Protein AF-0000000081061881 (afdb_homodimer)

Foldseek 3Di:
DFFVVVLVVLLVLLLVLLLVLCLQPLQQFQAADDPPDAQQTHHHQGNNDDDPVCCLVSVLVSVLLSVLLSQLLSLLSLQQTLWWDSVLSSLCSNVLSVLQRRLNNLCPYPRHVLVVLQAFFQQDLQRRLQLSLLLNQLSLVVQAAFPCCDVPHLDADDDPDLPVLVVVLVVVLVVLLVRLLCSLVDCPDCSVVLSVQLNLLLVLLLVLLQVLQQVVCCVVPVDRDSLLNSLSSLQSNSQCRRQSSFADSVLSNVSSNVSSNQQNVVQSVVSVVRRRGNNSSNRSSNVSSLNSLQSQQAAGAQDDRPRSRVRAHHPPRPRPCSSNVSSNVSNVVSSVSSNVVSNVSQVCCCPPPHNRTHDPLCSQLHVCCVPVLEAEPPPCNVVSCVVPNQDDPRDGSVPRDYPPDPVVVVVLVVQLVVVVVPDDDDSVNSSCVSVVVPVPDDDPPPVVVPPPPPPPPPPDDPPPPPPPDDPDDDDDPPDD/DFFVVVLVVLLVLLLVLLLVLCLQPLQQFQAADDPPDAQQTHHHQGNNDDDPVCCVVSVLVSVLLSVLLSQLLSLLSQQQTLWFDSVLSSLCSNPLSVLQRRLNNLCPYPRHVLVVLQAFFQQDLQRRLQLSLLLNQLSLVVQAAAVCCDVPHLDADDDPDLPVLVVVLVVVLVVLLVRLLCSLVDCPDCSVVLSVQLNLLLVLLLVLLQVQQQVVCCVPPVDRDSLLNSLSSLQSNSQCSRCSSFADSVLSSVSSNVSSNQQNVVQSVVSVVRRRGNNSSNRSSNVSSLNSLQSQQAAGAQDDRPRSRVHAHHPPVPRPCSSNVSSNVSNVVSSVSSNVVSNVSQVCCCPPPHNRTHDPLCSQLHVCCVPVLEAEPPPCNVVSCVVPNQDDPRDGSPPRDYPPDDVVVVVLVVQLVVVVVPDDDDSVRSSCVVVPPPPPDDPPPPPPPPPPPPPPPDDDDDDDDDDDDDDDDDDDDDDD

Solvent-accessible surface area (backbone atoms only — not comparable to full-atom values): 48171 Å² total; per-residue (Å²): 92,41,40,62,62,46,56,52,50,50,51,50,46,21,48,54,38,22,40,48,38,24,44,45,43,23,49,7,28,18,64,15,71,48,94,72,36,41,48,68,35,25,31,31,60,54,54,62,77,71,54,84,92,49,31,67,65,53,48,51,52,48,56,54,50,41,54,43,44,23,47,25,54,43,42,28,52,49,10,38,60,72,41,51,21,65,70,38,44,55,55,44,35,45,56,48,39,60,59,34,20,32,51,38,7,20,52,71,16,90,55,6,53,44,29,72,72,42,45,67,54,59,50,27,10,49,56,25,31,20,28,12,8,31,27,14,45,45,50,13,54,73,59,44,53,59,72,52,59,62,74,86,42,68,70,84,75,59,54,59,50,63,52,57,51,52,51,51,43,52,52,48,52,55,50,46,47,52,50,47,27,50,49,55,72,52,61,61,85,69,28,37,34,36,24,22,36,13,44,42,20,44,51,33,5,27,26,21,0,32,51,33,12,46,51,52,26,31,71,74,65,75,27,52,43,64,68,34,35,51,40,1,23,49,2,1,43,31,18,34,31,20,40,25,62,56,52,49,44,66,54,21,24,52,47,3,26,53,15,2,45,45,19,54,56,37,39,60,53,38,33,75,68,62,38,42,40,86,68,31,31,36,23,22,24,20,52,13,8,49,49,13,34,47,46,41,14,33,62,26,56,50,45,83,87,83,42,73,35,71,66,44,20,3,42,78,60,72,40,44,63,58,46,32,49,47,28,50,48,48,48,51,54,42,39,52,50,16,30,53,50,45,45,51,51,52,48,48,37,36,76,73,73,39,53,44,47,44,53,70,66,39,40,59,41,12,43,19,36,69,76,68,56,43,33,60,81,92,39,52,32,66,61,34,35,72,69,68,47,53,62,55,97,90,40,73,53,77,80,53,59,49,65,88,65,53,64,66,57,50,47,51,49,48,52,34,49,55,45,48,74,35,82,86,55,51,70,65,55,33,47,44,58,61,48,48,65,69,66,60,69,70,74,68,65,64,72,73,67,66,70,74,76,69,71,80,72,81,76,80,73,86,72,77,73,81,75,78,75,77,86,76,84,90,88,66,98,77,77,135,108,43,39,61,47,45,56,52,50,50,50,51,45,22,47,24,36,20,39,47,38,24,46,45,45,23,50,7,26,18,63,16,72,48,93,72,36,42,49,69,36,25,31,32,60,56,52,53,70,72,53,87,91,50,24,30,65,53,29,45,52,47,50,55,50,42,53,43,44,24,48,25,54,45,41,29,54,47,10,38,58,73,41,51,22,65,71,37,45,54,55,46,35,44,55,49,38,59,58,35,21,33,51,39,7,21,52,72,17,92,55,7,53,44,29,72,73,41,44,66,54,58,50,28,9,49,56,24,32,18,28,13,8,31,28,15,46,45,49,14,54,72,59,44,54,58,89,69,60,62,75,84,42,69,68,84,75,85,70,83,50,65,70,56,52,53,50,50,44,52,53,48,54,54,51,46,48,52,49,48,26,50,48,54,72,50,61,63,85,71,28,39,61,37,24,55,42,14,44,51,21,45,51,36,4,28,51,21,0,36,54,32,12,44,51,51,27,30,68,76,65,74,39,76,44,65,68,34,34,52,39,1,25,51,2,0,42,30,18,35,31,19,42,25,62,57,53,51,61,68,55,20,24,52,46,3,26,52,15,2,43,47,18,52,57,38,38,61,54,38,32,76,69,62,37,42,40,86,66,30,32,37,22,20,24,19,53,13,9,48,49,15,33,48,48,40,13,33,62,27,57,49,44,80,86,83,41,76,35,71,66,43,19,3,41,79,59,74,41,43,63,58,45,31,49,49,28,49,48,50,49,51,54,43,39,52,50,15,30,52,48,45,47,52,53,52,48,49,37,36,73,72,72,39,52,44,48,43,53,71,65,39,42,62,40,12,46,19,37,70,55,46,57,44,34,59,80,92,47,51,32,66,60,33,35,71,74,66,48,54,63,56,97,90,40,75,53,79,81,53,58,50,48,34,48,52,66,35,48,51,48,52,50,49,52,39,48,55,48,52,73,35,78,90,63,54,71,70,55,43,50,45,62,67,57,53,71,74,64,70,70,74,71,74,72,68,73,77,68,71,71,79,76,77,75,80,80,76,78,88,78,71,89,70,80,82,79,87,87,84,84,91,82,86,94,81,95,91,79,135

InterPro domains:
  IPR002229 Blood group Rhesus C/E/D polypeptide [PR00342] (65-81)
  IPR002229 Blood group Rhesus C/E/D polypeptide [PR00342] (163-181)
  IPR002229 Blood group Rhesus C/E/D polypeptide [PR00342] (253-271)
  IPR024041 Ammonium transporter AmtB-like domain [PF00909] (2-373)
  IPR029020 Ammonium/urea transporter [G3DSA:1.10.3430.10] (1-381)

Organism: NCBI:txid1843537

Sequence (960 aa):
MKNETNIMVKNVVDVVLGGFTYWLFGYALSFGESEWTNAFCGWGSFAINPGEDEMGRVYTTFFFQLSFATTATTIVSGAIAERFNFVAYVFFSAVNTVVYCVPAGWLWGSHGFLFKLGVVDIAGSCGVHLCGGASALVASKLVGPRLGRYDEGEGSLPMGSPTNAILGMFMLWWGWLGFNCGSTFGINGDRWKYAARTAVTTLQASIGGGLAGMSMSWYKNHRLEIGDVVNSVLGALVSITAGCALFTTWEALIIGIVGGLISVIGMPLFDKLHIDDPVGATSVHGICGIWAMISIGLFVQADSLLGFTSGYSGLLRGGGFYLLGIQSFACFCIIVWSMILTFIILTVIDRFIVSIRMSEWEELVGADFAEHGIRRRNVGVSRAVSVLGLEHHGFDYSDIRPQGDNPCHVKVLGDMDMLNSRRGSTLSKAVGQVTKNNFRTAIIPSFLTTKGNKKKKDKKNQVSTTQVTPIDNPESLLDWMKNETNIMVKNVVDVVLGGFTYWLFGYALSFGESEWTNAFCGWGSFAINPGEDEMGRVYTTFFFQLSFATTATTIVSGAIAERFNFVAYVFFSAVNTVVYCVPAGWLWGSHGFLFKLGVVDIAGSCGVHLCGGASALVASKLVGPRLGRYDEGEGSLPMGSPTNAILGMFMLWWGWLGFNCGSTFGINGDRWKYAARTAVTTLQASIGGGLAGMSMSWYKNHRLEIGDVVNSVLGALVSITAGCALFTTWEALIIGIVGGLISVIGMPLFDKLHIDDPVGATSVHGICGIWAMISIGLFVQADSLLGFTSGYSGLLRGGGFYLLGIQSFACFCIIVWSMILTFIILTVIDRFIVSIRMSEWEELVGADFAEHGIRRRNVGVSRAVSVLGLEHHGFDYSDIRPQGDNPCHVKVLGDMDMLNSRRGSTLSKAVGQVTKNNFRTAIIPSFLTTKGNKKKKDKKNQVSTTQVTPIDNPESLLDW

Radius of gyration: 34.06 Å; Cα contacts (8 Å, |Δi|>4): 1711; chains: 2; bounding box: 88×85×148 Å

pLDDT: mean 83.76, std 22.1, range [15.7, 98.88]

Secondary structure (DSSP, 8-state):
--SHHHHHHHHHHHHHHHHHHIIIIIHHHHH--STT--SS-----TT----TTTHHHHHHHHHHHHHHHHHHHHHHHHHTTTTB-HHHHHHHHHHTHHHHHHHHHHHHSTT-HHHHHT---SS-IIIIIIHHHHHHHHHHHHH-PPTTTTTT-SPPPPPS-HHHHHHHHHHHHHHHHHHHHHTT--SSTTHHHHHHHHHHHHHHHHHHHHHHHHHHHHHHHSS--HHHHHHHHHHHHHHHHTTTTT--HHHHHHHHHHHHHHHHHHHHHHHHTT---TT-HIIIIIIHHHHHHHHHHHHPPPPSSS-TTTT---GGGT--SHHHHHHHHHHHHHHHHHHHHHHHHHHHIIIII--SBPPHHHHHH-HHHHHH--B-TTSSHHHHHHHH-SEETTEE-TT-PBTT--HHHHHHHHHHHHHHHSSS--HHHHHHHHHHHHHTSS-S-GGG--------------------------------/--SHHHHHHHHHHHHHHHHHHIIIIIHHHHH--STT--SS-----TT----TTTHHHHHHHHHHHHHHHHHHHHHHHHHTTTTB-HHHHHHHHHHTHHHHHHHHHHHHSTT-HHHHHT---SS-IIIIIIHHHHHHHHHHHHH-PPTTTTTT-SPPPPPS-HHHHHHHHHHHHHHHHHHHHHTT--SSTTHHHHHHHHHHHHHHHHHHHHHHHHHHHHHHHSS--HHHHHHHHHHHHHHHHTTTTT--HHHHHHHHHHHHHHHHHHHHHHHHTT---TT-HIIIIIIHHHHHHHHHHHHPPPPSSS-TTTT---GGGT--SHHHHHHHHHHHHHHHHHHHHHHHHHHHIIIII--SBPPHHHHHH-HHHHHH--B-TTSSHHHHHHHH-SEETTEE-TTPPBTT--HHHHHHHHHHHHHHHSSS--HHHHHHHHHGGGT--S-S-GGG--------------------------------

Nearest PDB structures (foldseek):
  5fuf-assembly1_A  TM=8.573E-01  e=1.162E-14  Candida albicans
  5aex-assembly3_H  TM=8.426E-01  e=7.317E-15  Saccharomyces cerevisiae
  6ej6-assembly1_A  TM=8.231E-01  e=3.931E-14  Candida albicans SC5314
  5ah3-assembly1_A  TM=8.130E-01  e=3.055E-14  Candida albicans
  5aid-assembly1_A  TM=8.462E-01  e=8.815E-13  Candida albicans

Structure (mmCIF, N/CA/C/O backbone):
data_AF-0000000081061881-model_v1
#
loop_
_entity.id
_entity.type
_entity.pdbx_description
1 polymer 'Ammonium transporter AmtB-like domain-containing protein'
#
loop_
_atom_site.group_PDB
_atom_site.id
_atom_site.type_symbol
_atom_site.label_atom_id
_atom_site.label_alt_id
_atom_site.label_comp_id
_atom_site.label_asym_id
_atom_site.label_entity_id
_atom_site.label_seq_id
_atom_site.pdbx_PDB_ins_code
_atom_site.Cartn_x
_atom_site.Cartn_y
_atom_site.Cartn_z
_atom_site.occupancy
_atom_site.B_iso_or_equiv
_atom_site.auth_seq_id
_atom_site.auth_comp_id
_atom_site.auth_asym_id
_atom_site.auth_atom_id
_atom_site.pdbx_PDB_model_num
ATOM 1 N N . MET A 1 1 ? -14.883 16.578 4.77 1 67.81 1 MET A N 1
ATOM 2 C CA . MET A 1 1 ? -13.539 17 5.168 1 67.81 1 MET A CA 1
ATOM 3 C C . MET A 1 1 ? -13.203 18.359 4.602 1 67.81 1 MET A C 1
ATOM 5 O O . MET A 1 1 ? -13.391 18.609 3.408 1 67.81 1 MET A O 1
ATOM 9 N N . LYS A 1 2 ? -12.727 19.25 5.48 1 80.44 2 LYS A N 1
ATOM 10 C CA . LYS A 1 2 ? -12.648 20.625 5.027 1 80.44 2 LYS A CA 1
ATOM 11 C C . LYS A 1 2 ? -11.203 21.031 4.742 1 80.44 2 LYS A C 1
ATOM 13 O O . LYS A 1 2 ? -10.922 22.203 4.461 1 80.44 2 LYS A O 1
ATOM 18 N N . ASN A 1 3 ? -10.172 20 4.746 1 86.88 3 ASN A N 1
ATOM 19 C CA . ASN A 1 3 ? -8.773 20.359 4.539 1 86.88 3 ASN A CA 1
ATOM 20 C C . ASN A 1 3 ? -8.078 19.359 3.609 1 86.88 3 ASN A C 1
ATOM 22 O O . ASN A 1 3 ? -6.852 19.391 3.473 1 86.88 3 ASN A O 1
ATOM 26 N N . GLU A 1 4 ? -8.719 18.5 2.963 1 85.75 4 GLU A N 1
ATOM 27 C CA . GLU A 1 4 ? -8.156 17.406 2.184 1 85.75 4 GLU A CA 1
ATOM 28 C C . GLU A 1 4 ? -7.41 17.922 0.959 1 85.75 4 GLU A C 1
ATOM 30 O O . GLU A 1 4 ? -6.273 17.516 0.698 1 85.75 4 GLU A O 1
ATOM 35 N N . THR A 1 5 ? -8.023 18.812 0.236 1 83.94 5 THR A N 1
ATOM 36 C CA . THR A 1 5 ? -7.41 19.344 -0.976 1 83.94 5 THR A CA 1
ATOM 37 C C . THR A 1 5 ? -6.176 20.172 -0.637 1 83.94 5 THR A C 1
ATOM 39 O O . THR A 1 5 ? -5.168 20.125 -1.348 1 83.94 5 THR A O 1
ATOM 42 N N . ASN A 1 6 ? -6.289 20.891 0.365 1 89.31 6 ASN A N 1
ATOM 43 C CA . ASN A 1 6 ? -5.176 21.734 0.789 1 89.31 6 ASN A CA 1
ATOM 44 C C . ASN A 1 6 ? -3.912 20.922 1.03 1 89.31 6 ASN A C 1
ATOM 46 O O . ASN A 1 6 ? -2.826 21.297 0.587 1 89.31 6 ASN A O 1
ATOM 50 N N . ILE A 1 7 ? -4 19.844 1.707 1 90.69 7 ILE A N 1
ATOM 51 C CA . ILE A 1 7 ? -2.836 19.031 2.006 1 90.69 7 ILE A CA 1
ATOM 52 C C . ILE A 1 7 ? -2.283 18.422 0.713 1 90.69 7 ILE A C 1
ATOM 54 O O . ILE A 1 7 ? -1.068 18.281 0.557 1 90.69 7 ILE A O 1
ATOM 58 N N . MET A 1 8 ? -3.104 18.062 -0.211 1 89.44 8 MET A N 1
ATOM 59 C CA . MET A 1 8 ? -2.662 17.531 -1.498 1 89.44 8 MET A CA 1
ATOM 60 C C . MET A 1 8 ? -1.903 18.594 -2.291 1 89.44 8 MET A C 1
ATOM 62 O O . MET A 1 8 ? -0.908 18.281 -2.951 1 89.44 8 MET A O 1
ATOM 66 N N . VAL A 1 9 ? -2.436 19.781 -2.24 1 86.81 9 VAL A N 1
ATOM 67 C CA . VAL A 1 9 ? -1.765 20.875 -2.939 1 86.81 9 VAL A CA 1
ATOM 68 C C . VAL A 1 9 ? -0.391 21.125 -2.318 1 86.81 9 VAL A C 1
ATOM 70 O O . VAL A 1 9 ? 0.576 21.406 -3.029 1 86.81 9 VAL A O 1
ATOM 73 N N . LYS A 1 10 ? -0.269 21 -1.06 1 91.69 10 LYS A N 1
ATOM 74 C CA . LYS A 1 10 ? 1.027 21.156 -0.404 1 91.69 10 LYS A CA 1
ATOM 75 C C . LYS A 1 10 ? 2.016 20.094 -0.895 1 91.69 10 LYS A C 1
ATOM 77 O O . LYS A 1 10 ? 3.207 20.375 -1.04 1 91.69 10 LYS A O 1
ATOM 82 N N . ASN A 1 11 ? 1.547 18.938 -1.151 1 91.56 11 ASN A N 1
ATOM 83 C CA . ASN A 1 11 ? 2.41 17.906 -1.718 1 91.56 11 ASN A CA 1
ATOM 84 C C . ASN A 1 11 ? 2.938 18.312 -3.092 1 91.56 11 ASN A C 1
ATOM 86 O O . ASN A 1 11 ? 4.094 18.047 -3.42 1 91.56 11 ASN A O 1
ATOM 90 N N . VAL A 1 12 ? 2.082 18.922 -3.848 1 86.31 12 VAL A N 1
ATOM 91 C CA . VAL A 1 12 ? 2.496 19.406 -5.16 1 86.31 12 VAL A CA 1
ATOM 92 C C . VAL A 1 12 ? 3.555 20.5 -5 1 86.31 12 VAL A C 1
ATOM 94 O O . VAL A 1 12 ? 4.574 20.484 -5.695 1 86.31 12 VAL A O 1
ATOM 97 N N . VAL A 1 13 ? 3.303 21.312 -4.113 1 90.62 13 VAL A N 1
ATOM 98 C CA . VAL A 1 13 ? 4.23 22.406 -3.836 1 90.62 13 VAL A CA 1
ATOM 99 C C . VAL A 1 13 ? 5.59 21.844 -3.438 1 90.62 13 VAL A C 1
ATOM 101 O O . VAL A 1 13 ? 6.629 22.328 -3.893 1 90.62 13 VAL A O 1
ATOM 104 N N . ASP A 1 14 ? 5.609 20.859 -2.637 1 94.5 14 ASP A N 1
ATOM 105 C CA . ASP A 1 14 ? 6.848 20.25 -2.164 1 94.5 14 ASP A CA 1
ATOM 106 C C . ASP A 1 14 ? 7.656 19.672 -3.326 1 94.5 14 ASP A C 1
ATOM 108 O O . ASP A 1 14 ? 8.883 19.812 -3.361 1 94.5 14 ASP A O 1
ATOM 112 N N . VAL A 1 15 ? 6.969 19.078 -4.281 1 90.62 15 VAL A N 1
ATOM 113 C CA . VAL A 1 15 ? 7.664 18.469 -5.41 1 90.62 15 VAL A CA 1
ATOM 114 C C . VAL A 1 15 ? 8.18 19.562 -6.352 1 90.62 15 VAL A C 1
ATOM 116 O O . VAL A 1 15 ? 9.32 19.484 -6.824 1 90.62 15 VAL A O 1
ATOM 119 N N . VAL A 1 16 ? 7.387 20.562 -6.539 1 89.75 16 VAL A N 1
ATOM 120 C CA . VAL A 1 16 ? 7.723 21.578 -7.516 1 89.75 16 VAL A CA 1
ATOM 121 C C . VAL A 1 16 ? 8.812 22.5 -6.957 1 89.75 16 VAL A C 1
ATOM 123 O O . VAL A 1 16 ? 9.891 22.625 -7.555 1 89.75 16 VAL A O 1
ATOM 126 N N . LEU A 1 17 ? 8.578 23.047 -5.812 1 92.62 17 LEU A N 1
ATOM 127 C CA . LEU A 1 17 ? 9.531 24 -5.258 1 92.62 17 LEU A CA 1
ATOM 128 C C . LEU A 1 17 ? 10.727 23.281 -4.648 1 92.62 17 LEU A C 1
ATOM 130 O O . LEU A 1 17 ? 11.867 23.719 -4.801 1 92.62 17 LEU A O 1
ATOM 134 N N . GLY A 1 18 ? 10.453 22.188 -3.943 1 93.75 18 GLY A N 1
ATOM 135 C CA . GLY A 1 18 ? 11.547 21.406 -3.41 1 93.75 18 GLY A CA 1
ATOM 136 C C . GLY A 1 18 ? 12.438 20.812 -4.488 1 93.75 18 GLY A C 1
ATOM 137 O O . GLY A 1 18 ? 13.664 20.781 -4.332 1 93.75 18 GLY A O 1
ATOM 138 N N . GLY A 1 19 ? 11.773 20.359 -5.539 1 92.44 19 GLY A N 1
ATOM 139 C CA . GLY A 1 19 ? 12.547 19.859 -6.668 1 92.44 19 GLY A CA 1
ATOM 140 C C . GLY A 1 19 ? 13.391 20.922 -7.336 1 92.44 19 GLY A C 1
ATOM 141 O O . GLY A 1 19 ? 14.547 20.688 -7.688 1 92.44 19 GLY A O 1
ATOM 142 N N . PHE A 1 20 ? 12.82 22.047 -7.477 1 92.69 20 PHE A N 1
ATOM 143 C CA . PHE A 1 20 ? 13.523 23.156 -8.109 1 92.69 20 PHE A CA 1
ATOM 144 C C . PHE A 1 20 ? 14.734 23.578 -7.293 1 92.69 20 PHE A C 1
ATOM 146 O O . PHE A 1 20 ? 15.836 23.734 -7.832 1 92.69 20 PHE A O 1
ATOM 153 N N . THR A 1 21 ? 14.586 23.719 -6.051 1 96.12 21 THR A N 1
ATOM 154 C CA . THR A 1 21 ? 15.688 24.188 -5.211 1 96.12 21 THR A CA 1
ATOM 155 C C . THR A 1 21 ? 16.734 23.078 -5.031 1 96.12 21 THR A C 1
ATOM 157 O O . THR A 1 21 ? 17.922 23.375 -4.895 1 96.12 21 THR A O 1
ATOM 160 N N . TYR A 1 22 ? 16.281 21.891 -5.02 1 96.44 22 TYR A N 1
ATOM 161 C CA . TYR A 1 22 ? 17.281 20.828 -4.957 1 96.44 22 TYR A CA 1
ATOM 162 C C . TYR A 1 22 ? 18.156 20.828 -6.211 1 96.44 22 TYR A C 1
ATOM 164 O O . TYR A 1 22 ? 19.359 20.578 -6.137 1 96.44 22 TYR A O 1
ATOM 172 N N . TRP A 1 23 ? 17.531 21.031 -7.352 1 95 23 TRP A N 1
ATOM 173 C CA . TRP A 1 23 ? 18.281 21.141 -8.594 1 95 23 TRP A CA 1
ATOM 174 C C . TRP A 1 23 ? 19.219 22.344 -8.562 1 95 23 TRP A C 1
ATOM 176 O O . TRP A 1 23 ? 20.375 22.25 -8.961 1 95 23 TRP A O 1
ATOM 186 N N . LEU A 1 24 ? 18.734 23.438 -8.062 1 95.56 24 LEU A N 1
ATOM 187 C CA . LEU A 1 24 ? 19.484 24.703 -8.07 1 95.56 24 LEU A CA 1
ATOM 188 C C . LEU A 1 24 ? 20.688 24.625 -7.137 1 95.56 24 LEU A C 1
ATOM 190 O O . LEU A 1 24 ? 21.797 25.016 -7.516 1 95.56 24 LEU A O 1
ATOM 194 N N . PHE A 1 25 ? 20.469 24.078 -5.859 1 96.12 25 PHE A N 1
ATOM 195 C CA . PHE A 1 25 ? 21.609 24.141 -4.949 1 96.12 25 PHE A CA 1
ATOM 196 C C . PHE A 1 25 ? 21.656 22.922 -4.039 1 96.12 25 PHE A C 1
ATOM 198 O O . PHE A 1 25 ? 22.672 22.656 -3.389 1 96.12 25 PHE A O 1
ATOM 205 N N . GLY A 1 26 ? 20.625 22.125 -3.895 1 97.12 26 GLY A N 1
ATOM 206 C CA . GLY A 1 26 ? 20.594 20.984 -2.99 1 97.12 26 GLY A CA 1
ATOM 207 C C . GLY A 1 26 ? 21.641 19.938 -3.32 1 97.12 26 GLY A C 1
ATOM 208 O O . GLY A 1 26 ? 22.375 19.5 -2.441 1 97.12 26 GLY A O 1
ATOM 209 N N . TYR A 1 27 ? 21.641 19.578 -4.594 1 96.38 27 TYR A N 1
ATOM 210 C CA . TYR A 1 27 ? 22.625 18.594 -5.023 1 96.38 27 TYR A CA 1
ATOM 211 C C . TYR A 1 27 ? 24.047 19.094 -4.766 1 96.38 27 TYR A C 1
ATOM 213 O O . TYR A 1 27 ? 24.906 18.328 -4.316 1 96.38 27 TYR A O 1
ATOM 221 N N . ALA A 1 28 ? 24.297 20.328 -5.023 1 96.69 28 ALA A N 1
ATOM 222 C CA . ALA A 1 28 ? 25.609 20.938 -4.863 1 96.69 28 ALA A CA 1
ATOM 223 C C . ALA A 1 28 ? 26.078 20.875 -3.408 1 96.69 28 ALA A C 1
ATOM 225 O O . ALA A 1 28 ? 27.234 20.578 -3.135 1 96.69 28 ALA A O 1
ATOM 226 N N . LEU A 1 29 ? 25.172 21.078 -2.533 1 96.62 29 LEU A N 1
ATOM 227 C CA . LEU A 1 29 ? 25.516 21.125 -1.115 1 96.62 29 LEU A CA 1
ATOM 228 C C . LEU A 1 29 ? 25.625 19.719 -0.541 1 96.62 29 LEU A C 1
ATOM 230 O O . LEU A 1 29 ? 26.281 19.516 0.485 1 96.62 29 LEU A O 1
ATOM 234 N N . SER A 1 30 ? 25.062 18.766 -1.166 1 97.25 30 SER A N 1
ATOM 235 C CA . SER A 1 30 ? 25.109 17.391 -0.7 1 97.25 30 SER A CA 1
ATOM 236 C C . SER A 1 30 ? 26.312 16.656 -1.261 1 97.25 30 SER A C 1
ATOM 238 O O . SER A 1 30 ? 27.062 16.016 -0.517 1 97.25 30 SER A O 1
ATOM 240 N N . PHE A 1 31 ? 26.531 16.812 -2.635 1 95.88 31 PHE A N 1
ATOM 241 C CA . PHE A 1 31 ? 27.484 15.922 -3.311 1 95.88 31 PHE A CA 1
ATOM 242 C C . PHE A 1 31 ? 28.422 16.719 -4.199 1 95.88 31 PHE A C 1
ATOM 244 O O . PHE A 1 31 ? 29.234 16.125 -4.922 1 95.88 31 PHE A O 1
ATOM 251 N N . GLY A 1 32 ? 28.344 17.984 -4.16 1 95.25 32 GLY A N 1
ATOM 252 C CA . GLY A 1 32 ? 29.203 18.812 -4.992 1 95.25 32 GLY A CA 1
ATOM 253 C C . GLY A 1 32 ? 30.672 18.641 -4.676 1 95.25 32 GLY A C 1
ATOM 254 O O . GLY A 1 32 ? 31.047 18.5 -3.51 1 95.25 32 GLY A O 1
ATOM 255 N N . GLU A 1 33 ? 31.453 18.625 -5.809 1 94.31 33 GLU A N 1
ATOM 256 C CA . GLU A 1 33 ? 32.906 18.5 -5.637 1 94.31 33 GLU A CA 1
ATOM 257 C C . GLU A 1 33 ? 33.625 19.688 -6.242 1 94.31 33 GLU A C 1
ATOM 259 O O . GLU A 1 33 ? 33.406 20.031 -7.402 1 94.31 33 GLU A O 1
ATOM 264 N N . SER A 1 34 ? 34.344 20.297 -5.457 1 94.88 34 SER A N 1
ATOM 265 C CA . SER A 1 34 ? 35.219 21.391 -5.824 1 94.88 34 SER A CA 1
ATOM 266 C C . SER A 1 34 ? 36.281 21.625 -4.746 1 94.88 34 SER A C 1
ATOM 268 O O . SER A 1 34 ? 36.375 20.859 -3.787 1 94.88 34 SER A O 1
ATOM 270 N N . GLU A 1 35 ? 37.125 22.641 -4.945 1 94.56 35 GLU A N 1
ATOM 271 C CA . GLU A 1 35 ? 38.156 22.984 -3.973 1 94.56 35 GLU A CA 1
ATOM 272 C C . GLU A 1 35 ? 37.531 23.484 -2.67 1 94.56 35 GLU A C 1
ATOM 274 O O . GLU A 1 35 ? 38.156 23.453 -1.618 1 94.56 35 GLU A O 1
ATOM 279 N N . TRP A 1 36 ? 36.281 23.781 -2.682 1 95.06 36 TRP A N 1
ATOM 280 C CA . TRP A 1 36 ? 35.594 24.344 -1.515 1 95.06 36 TRP A CA 1
ATOM 281 C C . TRP A 1 36 ? 34.844 23.266 -0.747 1 95.06 36 TRP A C 1
ATOM 283 O O . TRP A 1 36 ? 34.312 23.531 0.331 1 95.06 36 TRP A O 1
ATOM 293 N N . THR A 1 37 ? 34.75 22.109 -1.281 1 96.06 37 THR A N 1
ATOM 294 C CA . THR A 1 37 ? 34.125 20.984 -0.594 1 96.06 37 THR A CA 1
ATOM 295 C C . THR A 1 37 ? 34.906 20.609 0.667 1 96.06 37 THR A C 1
ATOM 297 O O . THR A 1 37 ? 36.125 20.562 0.652 1 96.06 37 THR A O 1
ATOM 300 N N . ASN A 1 38 ? 34.156 20.453 1.752 1 96.38 38 ASN A N 1
ATOM 301 C CA . ASN A 1 38 ? 34.75 20.047 3.016 1 96.38 38 ASN A CA 1
ATOM 302 C C . ASN A 1 38 ? 33.906 19 3.729 1 96.38 38 ASN A C 1
ATOM 304 O O . ASN A 1 38 ? 32.906 18.531 3.18 1 96.38 38 ASN A O 1
ATOM 308 N N . ALA A 1 39 ? 34.312 18.703 4.906 1 95.75 39 ALA A N 1
ATOM 309 C CA . ALA A 1 39 ? 33.656 17.609 5.625 1 95.75 39 ALA A CA 1
ATOM 310 C C . ALA A 1 39 ? 32.25 17.984 6.004 1 95.75 39 ALA A C 1
ATOM 312 O O . ALA A 1 39 ? 31.406 17.094 6.223 1 95.75 39 ALA A O 1
ATOM 313 N N . PHE A 1 40 ? 31.938 19.203 5.98 1 96.62 40 PHE A N 1
ATOM 314 C CA . PHE A 1 40 ? 30.641 19.672 6.465 1 96.62 40 PHE A CA 1
ATOM 315 C C . PHE A 1 40 ? 29.672 19.875 5.309 1 96.62 40 PHE A C 1
ATOM 317 O O . PHE A 1 40 ? 28.469 19.656 5.465 1 96.62 40 PHE A O 1
ATOM 324 N N . CYS A 1 41 ? 30.188 20.266 4.191 1 96.12 41 CYS A N 1
ATOM 325 C CA . CYS A 1 41 ? 29.266 20.594 3.105 1 96.12 41 CYS A CA 1
ATOM 326 C C . CYS A 1 41 ? 29.938 20.438 1.751 1 96.12 41 CYS A C 1
ATOM 328 O O . CYS A 1 41 ? 31.125 20.734 1.61 1 96.12 41 CYS A O 1
ATOM 330 N N . GLY A 1 42 ? 29.172 19.891 0.787 1 95.81 42 GLY A N 1
ATOM 331 C CA . GLY A 1 42 ? 29.625 19.906 -0.595 1 95.81 42 GLY A CA 1
ATOM 332 C C . GLY A 1 42 ? 29.531 21.281 -1.235 1 95.81 42 GLY A C 1
ATOM 333 O O . GLY A 1 42 ? 28.859 22.172 -0.726 1 95.81 42 GLY A O 1
ATOM 334 N N . TRP A 1 43 ? 30.281 21.422 -2.285 1 95.88 43 TRP A N 1
ATOM 335 C CA . TRP A 1 43 ? 30.281 22.688 -3.016 1 95.88 43 TRP A CA 1
ATOM 336 C C . TRP A 1 43 ? 30.609 22.469 -4.484 1 95.88 43 TRP A C 1
ATOM 338 O O . TRP A 1 43 ? 31.766 22.234 -4.832 1 95.88 43 TRP A O 1
ATOM 348 N N . GLY A 1 44 ? 29.547 22.578 -5.273 1 94.25 44 GLY A N 1
ATOM 349 C CA . GLY A 1 44 ? 29.734 22.391 -6.703 1 94.25 44 GLY A CA 1
ATOM 350 C C . GLY A 1 44 ? 28.531 21.766 -7.375 1 94.25 44 GLY A C 1
ATOM 351 O O . GLY A 1 44 ? 27.641 21.234 -6.703 1 94.25 44 GLY A O 1
ATOM 352 N N . SER A 1 45 ? 28.5 21.891 -8.734 1 93.5 45 SER A N 1
ATOM 353 C CA . SER A 1 45 ? 27.438 21.328 -9.555 1 93.5 45 SER A CA 1
ATOM 354 C C . SER A 1 45 ? 26.094 22 -9.266 1 93.5 45 SER A C 1
ATOM 356 O O . SER A 1 45 ? 25.078 21.328 -9.133 1 93.5 45 SER A O 1
ATOM 358 N N . PHE A 1 46 ? 26.188 23.25 -9.016 1 95.06 46 PHE A N 1
ATOM 359 C CA . PHE A 1 46 ? 24.953 24.031 -8.914 1 95.06 46 PHE A CA 1
ATOM 360 C C . PHE A 1 46 ? 24.172 23.969 -10.211 1 95.06 46 PHE A C 1
ATOM 362 O O . PHE A 1 46 ? 24.75 23.984 -11.305 1 95.06 46 PHE A O 1
ATOM 369 N N . ALA A 1 47 ? 22.859 23.891 -10.125 1 95 47 ALA A N 1
ATOM 370 C CA . ALA A 1 47 ? 22.031 23.703 -11.32 1 95 47 ALA A CA 1
ATOM 371 C C . ALA A 1 47 ? 22.609 22.609 -12.211 1 95 47 ALA A C 1
ATOM 373 O O . ALA A 1 47 ? 22.922 22.859 -13.383 1 95 47 ALA A O 1
ATOM 374 N N . ILE A 1 48 ? 22.766 21.469 -11.664 1 91.56 48 ILE A N 1
ATOM 375 C CA . ILE A 1 48 ? 23.531 20.344 -12.18 1 91.56 48 ILE A CA 1
ATOM 376 C C . ILE A 1 48 ? 23.125 20.047 -13.617 1 91.56 48 ILE A C 1
ATOM 378 O O . ILE A 1 48 ? 21.938 20.109 -13.953 1 91.56 48 ILE A O 1
ATOM 382 N N . ASN A 1 49 ? 24.078 19.828 -14.516 1 90.25 49 ASN A N 1
ATOM 383 C CA . ASN A 1 49 ? 23.969 19.469 -15.93 1 90.25 49 ASN A CA 1
ATOM 384 C C . ASN A 1 49 ? 25.203 18.703 -16.406 1 90.25 49 ASN A C 1
ATOM 386 O O . ASN A 1 49 ? 26.016 19.25 -17.156 1 90.25 49 ASN A O 1
ATOM 390 N N . PRO A 1 50 ? 25.219 17.484 -16.062 1 90.19 50 PRO A N 1
ATOM 391 C CA . PRO A 1 50 ? 26.422 16.703 -16.344 1 90.19 50 PRO A CA 1
ATOM 392 C C . PRO A 1 50 ? 26.609 16.406 -17.828 1 90.19 50 PRO A C 1
ATOM 394 O O . PRO A 1 50 ? 25.641 16.422 -18.594 1 90.19 50 PRO A O 1
ATOM 397 N N . GLY A 1 51 ? 27.812 16.109 -18.219 1 83.56 51 GLY A N 1
ATOM 398 C CA . GLY A 1 51 ? 28.109 15.68 -19.578 1 83.56 51 GLY A CA 1
ATOM 399 C C . GLY A 1 51 ? 27.719 14.234 -19.844 1 83.56 51 GLY A C 1
ATOM 400 O O . GLY A 1 51 ? 27.297 13.523 -18.922 1 83.56 51 GLY A O 1
ATOM 401 N N . GLU A 1 52 ? 27.828 13.75 -21.016 1 85.56 52 GLU A N 1
ATOM 402 C CA . GLU A 1 52 ? 27.359 12.438 -21.469 1 85.56 52 GLU A CA 1
ATOM 403 C C . GLU A 1 52 ? 28.109 11.32 -20.75 1 85.56 52 GLU A C 1
ATOM 405 O O . GLU A 1 52 ? 27.547 10.258 -20.484 1 85.56 52 GLU A O 1
ATOM 410 N N . ASP A 1 53 ? 29.391 11.562 -20.453 1 87.44 53 ASP A N 1
ATOM 411 C CA . ASP A 1 53 ? 30.219 10.523 -19.859 1 87.44 53 ASP A CA 1
ATOM 412 C C . ASP A 1 53 ? 29.812 10.242 -18.406 1 87.44 53 ASP A C 1
ATOM 414 O O . ASP A 1 53 ? 29.953 9.117 -17.922 1 87.44 53 ASP A O 1
ATOM 418 N N . GLU A 1 54 ? 29.25 11.266 -17.719 1 87.62 54 GLU A N 1
ATOM 419 C CA . GLU A 1 54 ? 28.969 11.125 -16.297 1 87.62 54 GLU A CA 1
ATOM 420 C C . GLU A 1 54 ? 27.469 11.117 -16.031 1 87.62 54 GLU A C 1
ATOM 422 O O . GLU A 1 54 ? 27.047 10.891 -14.898 1 87.62 54 GLU A O 1
ATOM 427 N N . MET A 1 55 ? 26.672 11.266 -16.984 1 86.38 55 MET A N 1
ATOM 428 C CA . MET A 1 55 ? 25.25 11.562 -16.812 1 86.38 55 MET A CA 1
ATOM 429 C C . MET A 1 55 ? 24.531 10.391 -16.141 1 86.38 55 MET A C 1
ATOM 431 O O . MET A 1 55 ? 23.594 10.594 -15.375 1 86.38 55 MET A O 1
ATOM 435 N N . GLY A 1 56 ? 24.953 9.133 -16.438 1 82.25 56 GLY A N 1
ATOM 436 C CA . GLY A 1 56 ? 24.281 7.984 -15.844 1 82.25 56 GLY A CA 1
ATOM 437 C C . GLY A 1 56 ? 24.328 7.988 -14.328 1 82.25 56 GLY A C 1
ATOM 438 O O . GLY A 1 56 ? 23.281 8.008 -13.672 1 82.25 56 GLY A O 1
ATOM 439 N N . ARG A 1 57 ? 25.484 8.07 -13.828 1 85.5 57 ARG A N 1
ATOM 440 C CA . ARG A 1 57 ? 25.688 8.023 -12.383 1 85.5 57 ARG A CA 1
ATOM 441 C C . ARG A 1 57 ? 25.141 9.289 -11.719 1 85.5 57 ARG A C 1
ATOM 443 O O . ARG A 1 57 ? 24.469 9.211 -10.688 1 85.5 57 ARG A O 1
ATOM 450 N N . VAL A 1 58 ? 25.344 10.438 -12.312 1 88.69 58 VAL A N 1
ATOM 451 C CA . VAL A 1 58 ? 24.969 11.711 -11.711 1 88.69 58 VAL A CA 1
ATOM 452 C C . VAL A 1 58 ? 23.453 11.867 -11.719 1 88.69 58 VAL A C 1
ATOM 454 O O . VAL A 1 58 ? 22.859 12.203 -10.688 1 88.69 58 VAL A O 1
ATOM 457 N N . TYR A 1 59 ? 22.812 11.539 -12.836 1 87.94 59 TYR A N 1
ATOM 458 C CA . TYR A 1 59 ? 21.359 11.695 -12.914 1 87.94 59 TYR A CA 1
ATOM 459 C C . TYR A 1 59 ? 20.641 10.672 -12.047 1 87.94 59 TYR A C 1
ATOM 461 O O . TYR A 1 59 ? 19.578 10.945 -11.5 1 87.94 59 TYR A O 1
ATOM 469 N N . THR A 1 60 ? 21.203 9.508 -11.898 1 88.06 60 THR A N 1
ATOM 470 C CA . THR A 1 60 ? 20.625 8.516 -11 1 88.06 60 THR A CA 1
ATOM 471 C C . THR A 1 60 ? 20.656 9.008 -9.555 1 88.06 60 THR A C 1
ATOM 473 O O . THR A 1 60 ? 19.641 8.961 -8.852 1 88.06 60 THR A O 1
ATOM 476 N N . THR A 1 61 ? 21.797 9.492 -9.172 1 90.5 61 THR A N 1
ATOM 477 C CA . THR A 1 61 ? 21.938 10.016 -7.82 1 90.5 61 THR A CA 1
ATOM 478 C C . THR A 1 61 ? 21.016 11.219 -7.609 1 90.5 61 THR A C 1
ATOM 480 O O . THR A 1 61 ? 20.359 11.328 -6.578 1 90.5 61 THR A O 1
ATOM 483 N N . PHE A 1 62 ? 20.953 12.086 -8.609 1 91.56 62 PHE A N 1
ATOM 484 C CA . PHE A 1 62 ? 20.109 13.273 -8.539 1 91.56 62 PHE A CA 1
ATOM 485 C C . PHE A 1 62 ? 18.641 12.891 -8.383 1 91.56 62 PHE A C 1
ATOM 487 O O . PHE A 1 62 ? 17.938 13.445 -7.543 1 91.56 62 PHE A O 1
ATOM 494 N N . PHE A 1 63 ? 18.219 11.977 -9.203 1 88.75 63 PHE A N 1
ATOM 495 C CA . PHE A 1 63 ? 16.828 11.523 -9.203 1 88.75 63 PHE A CA 1
ATOM 496 C C . PHE A 1 63 ? 16.438 10.992 -7.828 1 88.75 63 PHE A C 1
ATOM 498 O O . PHE A 1 63 ? 15.414 11.383 -7.273 1 88.75 63 PHE A O 1
ATOM 505 N N . PHE A 1 64 ? 17.266 10.148 -7.203 1 89.62 64 PHE A N 1
ATOM 506 C CA . PHE A 1 64 ? 16.969 9.531 -5.918 1 89.62 64 PHE A CA 1
ATOM 507 C C . PHE A 1 64 ? 17 10.562 -4.797 1 89.62 64 PHE A C 1
ATOM 509 O O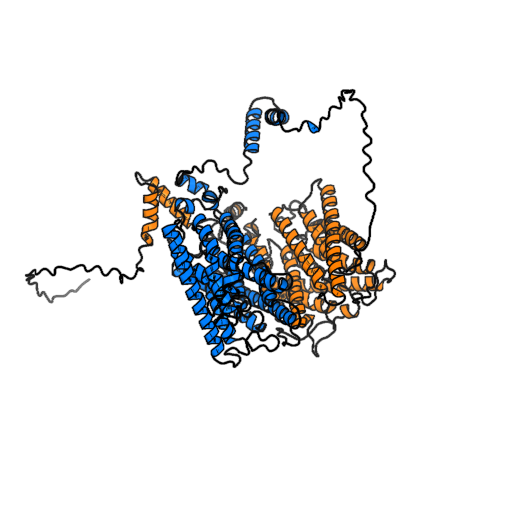 . PHE A 1 64 ? 16.094 10.617 -3.969 1 89.62 64 PHE A O 1
ATOM 516 N N . GLN A 1 65 ? 17.984 11.383 -4.859 1 93 65 GLN A N 1
ATOM 517 C CA . GLN A 1 65 ? 18.188 12.336 -3.768 1 93 65 GLN A CA 1
ATOM 518 C C . GLN A 1 65 ? 17.156 13.461 -3.832 1 93 65 GLN A C 1
ATOM 520 O O . GLN A 1 65 ? 16.719 13.977 -2.799 1 93 65 GLN A O 1
ATOM 525 N N . LEU A 1 66 ? 16.766 13.836 -5.008 1 92.94 66 LEU A N 1
ATOM 526 C CA . LEU A 1 66 ? 15.672 14.797 -5.152 1 92.94 66 LEU A CA 1
ATOM 527 C C . LEU A 1 66 ? 14.391 14.266 -4.523 1 92.94 66 LEU A C 1
ATOM 529 O O . LEU A 1 66 ? 13.688 15 -3.824 1 92.94 66 LEU A O 1
ATOM 533 N N . SER A 1 67 ? 14.094 13.039 -4.777 1 91.69 67 SER A N 1
ATOM 534 C CA . SER A 1 67 ? 12.906 12.414 -4.199 1 91.69 67 SER A CA 1
ATOM 535 C C . SER A 1 67 ? 12.977 12.383 -2.678 1 91.69 67 SER A C 1
ATOM 537 O O . SER A 1 67 ? 11.977 12.617 -1.999 1 91.69 67 SER A O 1
ATOM 539 N N . PHE A 1 68 ? 14.188 12.188 -2.146 1 93.44 68 PHE A N 1
ATOM 540 C CA . PHE A 1 68 ? 14.383 12.172 -0.702 1 93.44 68 PHE A CA 1
ATOM 541 C C . PHE A 1 68 ? 14.188 13.562 -0.115 1 93.44 68 PHE A C 1
ATOM 543 O O . PHE A 1 68 ? 13.586 13.719 0.95 1 93.44 68 PHE A O 1
ATOM 550 N N . ALA A 1 69 ? 14.695 14.469 -0.815 1 94.56 69 ALA A N 1
ATOM 551 C CA . ALA A 1 69 ? 14.602 15.844 -0.34 1 94.56 69 ALA A CA 1
ATOM 552 C C . ALA A 1 69 ? 13.141 16.281 -0.235 1 94.56 69 ALA A C 1
ATOM 554 O O . ALA A 1 69 ? 12.734 16.875 0.772 1 94.56 69 ALA A O 1
ATOM 555 N N . THR A 1 70 ? 12.414 16.031 -1.223 1 93.12 70 THR A N 1
ATOM 556 C CA . THR A 1 70 ? 11.016 16.453 -1.237 1 93.12 70 THR A CA 1
ATOM 557 C C . THR A 1 70 ? 10.211 15.648 -0.218 1 93.12 70 THR A C 1
ATOM 559 O O . THR A 1 70 ? 9.273 16.172 0.391 1 93.12 70 THR A O 1
ATOM 562 N N . THR A 1 71 ? 10.578 14.422 -0.017 1 91.38 71 THR A N 1
ATOM 563 C CA . THR A 1 71 ? 9.898 13.578 0.963 1 91.38 71 THR A CA 1
ATOM 564 C C . THR A 1 71 ? 10.133 14.102 2.379 1 91.38 71 THR A C 1
ATOM 566 O O . THR A 1 71 ? 9.211 14.156 3.189 1 91.38 71 THR A O 1
ATOM 569 N N . ALA A 1 72 ? 11.32 14.453 2.652 1 93.81 72 ALA A N 1
ATOM 570 C CA . ALA A 1 72 ? 11.633 15 3.971 1 93.81 72 ALA A CA 1
ATOM 571 C C . ALA A 1 72 ? 10.789 16.234 4.266 1 93.81 72 ALA A C 1
ATOM 573 O O . ALA A 1 72 ? 10.32 16.422 5.391 1 93.81 72 ALA A O 1
ATOM 574 N N . THR A 1 73 ? 10.594 17.031 3.283 1 93.94 73 THR A N 1
ATOM 575 C CA . THR A 1 73 ? 9.766 18.219 3.422 1 93.94 73 THR A CA 1
ATOM 576 C C . THR A 1 73 ? 8.297 17.844 3.621 1 93.94 73 THR A C 1
ATOM 578 O O . THR A 1 73 ? 7.609 18.438 4.449 1 93.94 73 THR A O 1
ATOM 581 N N . THR A 1 74 ? 7.887 16.891 2.896 1 94.56 74 THR A N 1
ATOM 582 C CA . THR A 1 74 ? 6.484 16.5 2.932 1 94.56 74 THR A CA 1
ATOM 583 C C . THR A 1 74 ? 6.121 15.914 4.293 1 94.56 74 THR A C 1
ATOM 585 O O . THR A 1 74 ? 4.984 16.047 4.75 1 94.56 74 THR A O 1
ATOM 588 N N . ILE A 1 75 ? 7.012 15.312 4.973 1 96.69 75 ILE A N 1
ATOM 589 C CA . ILE A 1 75 ? 6.773 14.781 6.312 1 96.69 75 ILE A CA 1
ATOM 590 C C . ILE A 1 75 ? 6.301 15.898 7.234 1 96.69 75 ILE A C 1
ATOM 592 O O . ILE A 1 75 ? 5.359 15.719 8.016 1 96.69 75 ILE A O 1
ATOM 596 N N . VAL A 1 76 ? 6.805 17.031 7.074 1 97.06 76 VAL A N 1
ATOM 597 C CA . VAL A 1 76 ? 6.453 18.188 7.906 1 97.06 76 VAL A CA 1
ATOM 598 C C . VAL A 1 76 ? 5.035 18.641 7.578 1 97.06 76 VAL A C 1
ATOM 600 O O . VAL A 1 76 ? 4.27 19.016 8.469 1 97.06 76 VAL A O 1
ATOM 603 N N . SER A 1 77 ? 4.691 18.594 6.328 1 95.38 77 SER A N 1
ATOM 604 C CA . SER A 1 77 ? 3.367 19.031 5.902 1 95.38 77 SER A CA 1
ATOM 605 C C . SER A 1 77 ? 2.27 18.25 6.617 1 95.38 77 SER A C 1
ATOM 607 O O . SER A 1 77 ? 1.245 18.828 7 1 95.38 77 SER A O 1
ATOM 609 N N . GLY A 1 78 ? 2.467 17.031 6.789 1 94.62 78 GLY A N 1
ATOM 610 C CA . GLY A 1 78 ? 1.489 16.219 7.496 1 94.62 78 GLY A CA 1
ATOM 611 C C . GLY A 1 78 ? 1.346 16.594 8.961 1 94.62 78 GLY A C 1
ATOM 612 O O . GLY A 1 78 ? 0.236 16.609 9.5 1 94.62 78 GLY A O 1
ATOM 613 N N . ALA A 1 79 ? 2.391 16.938 9.562 1 96.56 79 ALA A N 1
ATOM 614 C CA . ALA A 1 79 ? 2.42 17.234 10.992 1 96.56 79 ALA A CA 1
ATOM 615 C C . ALA A 1 79 ? 1.725 18.547 11.289 1 96.56 79 ALA A C 1
ATOM 617 O O . ALA A 1 79 ? 1.2 18.75 12.391 1 96.56 79 ALA A O 1
ATOM 618 N N . ILE A 1 80 ? 1.644 19.453 10.391 1 96.44 80 ILE A N 1
ATOM 619 C CA . ILE A 1 80 ? 1.116 20.781 10.641 1 96.44 80 ILE A CA 1
ATOM 620 C C . ILE A 1 80 ? -0.202 20.969 9.898 1 96.44 80 ILE A C 1
ATOM 622 O O . ILE A 1 80 ? -0.713 22.094 9.797 1 96.44 80 ILE A O 1
ATOM 626 N N . ALA A 1 81 ? -0.769 19.938 9.484 1 93.62 81 ALA A N 1
ATOM 627 C CA . ALA A 1 81 ? -1.989 19.969 8.68 1 93.62 81 ALA A CA 1
ATOM 628 C C . ALA A 1 81 ? -3.121 20.672 9.43 1 93.62 81 ALA A C 1
ATOM 630 O O . ALA A 1 81 ? -3.182 20.609 10.664 1 93.62 81 ALA A O 1
ATOM 631 N N . GLU A 1 82 ? -4.031 21.406 8.695 1 91.75 82 GLU A N 1
ATOM 632 C CA . GLU A 1 82 ? -5.348 21.906 9.078 1 91.75 82 GLU A CA 1
ATOM 633 C C . GLU A 1 82 ? -5.25 23.297 9.703 1 91.75 82 GLU A C 1
ATOM 635 O O . GLU A 1 82 ? -6.266 23.969 9.906 1 91.75 82 GLU A O 1
ATOM 640 N N . ARG A 1 83 ? -4.008 23.766 10.016 1 93 83 ARG A N 1
ATOM 641 C CA . ARG A 1 83 ? -4.008 25.062 10.664 1 93 83 ARG A CA 1
ATOM 642 C C . ARG A 1 83 ? -2.793 25.891 10.234 1 93 83 ARG A C 1
ATOM 644 O O . ARG A 1 83 ? -2.561 26.984 10.766 1 93 83 ARG A O 1
ATOM 651 N N . PHE A 1 84 ? -2 25.375 9.375 1 95.62 84 PHE A N 1
ATOM 652 C CA . PHE A 1 84 ? -0.816 26.078 8.898 1 95.62 84 PHE A CA 1
ATOM 653 C C . PHE A 1 84 ? -1.157 26.969 7.711 1 95.62 84 PHE A C 1
ATOM 655 O O . PHE A 1 84 ? -1.915 26.562 6.824 1 95.62 84 PHE A O 1
ATOM 662 N N . ASN A 1 85 ? -0.635 28.125 7.742 1 95.19 85 ASN A N 1
ATOM 663 C CA . ASN A 1 85 ? -0.845 29.078 6.652 1 95.19 85 ASN A CA 1
ATOM 664 C C . ASN A 1 85 ? -0.204 28.594 5.355 1 95.19 85 ASN A C 1
ATOM 666 O O . ASN A 1 85 ? 0.98 28.25 5.332 1 95.19 85 ASN A O 1
ATOM 670 N N . PHE A 1 86 ? -0.941 28.625 4.254 1 93.25 86 PHE A N 1
ATOM 671 C CA . PHE A 1 86 ? -0.491 28.047 2.988 1 93.25 86 PHE A CA 1
ATOM 672 C C . PHE A 1 86 ? 0.665 28.859 2.412 1 93.25 86 PHE A C 1
ATOM 674 O O . PHE A 1 86 ? 1.624 28.297 1.886 1 93.25 86 PHE A O 1
ATOM 681 N N . VAL A 1 87 ? 0.578 30.188 2.416 1 93.25 87 VAL A N 1
ATOM 682 C CA . VAL A 1 87 ? 1.626 31.047 1.881 1 93.25 87 VAL A CA 1
ATOM 683 C C . VAL A 1 87 ? 2.922 30.828 2.656 1 93.25 87 VAL A C 1
ATOM 685 O O . VAL A 1 87 ? 4 30.734 2.062 1 93.25 87 VAL A O 1
ATOM 688 N N . ALA A 1 88 ? 2.785 30.766 3.945 1 96 88 ALA A N 1
ATOM 689 C CA . ALA A 1 88 ? 3.949 30.469 4.773 1 96 88 ALA A CA 1
ATOM 690 C C . ALA A 1 88 ? 4.57 29.125 4.383 1 96 88 ALA A C 1
ATOM 692 O O . ALA A 1 88 ? 5.797 29 4.332 1 96 88 ALA A O 1
ATOM 693 N N . TYR A 1 89 ? 3.748 28.172 4.09 1 96.44 89 TYR A N 1
ATOM 694 C CA . TYR A 1 89 ? 4.227 26.844 3.732 1 96.44 89 TYR A CA 1
ATOM 695 C C . TYR A 1 89 ? 4.988 26.875 2.41 1 96.44 89 TYR A C 1
ATOM 697 O O . TYR A 1 89 ? 5.961 26.141 2.229 1 96.44 89 TYR A O 1
ATOM 705 N N . VAL A 1 90 ? 4.523 27.625 1.461 1 94.19 90 VAL A N 1
ATOM 706 C CA . VAL A 1 90 ? 5.188 27.75 0.169 1 94.19 90 VAL A CA 1
ATOM 707 C C . VAL A 1 90 ? 6.625 28.234 0.372 1 94.19 90 VAL A C 1
ATOM 709 O O . VAL A 1 90 ? 7.559 27.672 -0.206 1 94.19 90 VAL A O 1
ATOM 712 N N . PHE A 1 91 ? 6.797 29.172 1.206 1 95.19 91 PHE A N 1
ATOM 713 C CA . PHE A 1 91 ? 8.133 29.688 1.496 1 95.19 91 PHE A CA 1
ATOM 714 C C . PHE A 1 91 ? 8.961 28.625 2.225 1 95.19 91 PHE A C 1
ATOM 716 O O . PHE A 1 91 ? 10.148 28.453 1.934 1 95.19 91 PHE A O 1
ATOM 723 N N . PHE A 1 92 ? 8.367 28.031 3.141 1 96.94 92 PHE A N 1
ATOM 724 C CA . PHE A 1 92 ? 9.039 26.969 3.875 1 96.94 92 PHE A CA 1
ATOM 725 C C . PHE A 1 92 ? 9.523 25.875 2.928 1 96.94 92 PHE A C 1
ATOM 727 O O . PHE A 1 92 ? 10.68 25.453 3 1 96.94 92 PHE A O 1
ATOM 734 N N . SER A 1 93 ? 8.633 25.406 2.068 1 95.5 93 SER A N 1
ATOM 735 C CA . SER A 1 93 ? 8.953 24.344 1.118 1 95.5 93 SER A CA 1
ATOM 736 C C . SER A 1 93 ? 10.117 24.75 0.219 1 95.5 93 SER A C 1
ATOM 738 O O . SER A 1 93 ? 10.961 23.906 -0.112 1 95.5 93 SER A O 1
ATOM 740 N N . ALA A 1 94 ? 10.242 25.953 -0.114 1 92.5 94 ALA A N 1
ATOM 741 C CA . ALA A 1 94 ? 11.273 26.438 -1.018 1 92.5 94 ALA A CA 1
ATOM 742 C C . ALA A 1 94 ? 12.641 26.453 -0.336 1 92.5 94 ALA A C 1
ATOM 744 O O . ALA A 1 94 ? 13.672 26.234 -0.984 1 92.5 94 ALA A O 1
ATOM 745 N N . VAL A 1 95 ? 12.648 26.625 0.933 1 93.06 95 VAL A N 1
ATOM 746 C CA . VAL A 1 95 ? 13.922 26.859 1.604 1 93.06 95 VAL A CA 1
ATOM 747 C C . VAL A 1 95 ? 14.32 25.609 2.404 1 93.06 95 VAL A C 1
ATOM 749 O O . VAL A 1 95 ? 15.492 25.422 2.719 1 93.06 95 VAL A O 1
ATOM 752 N N . ASN A 1 96 ? 13.406 24.781 2.672 1 93.5 96 ASN A N 1
ATOM 753 C CA . ASN A 1 96 ? 13.633 23.656 3.572 1 93.5 96 ASN A CA 1
ATOM 754 C C . ASN A 1 96 ? 14.594 22.641 2.969 1 93.5 96 ASN A C 1
ATOM 756 O O . ASN A 1 96 ? 15.062 21.734 3.66 1 93.5 96 ASN A O 1
ATOM 760 N N . THR A 1 97 ? 14.93 22.781 1.737 1 94.75 97 THR A N 1
ATOM 761 C CA . THR A 1 97 ? 15.898 21.922 1.062 1 94.75 97 THR A CA 1
ATOM 762 C C . THR A 1 97 ? 17.219 21.906 1.818 1 94.75 97 THR A C 1
ATOM 764 O O . THR A 1 97 ? 17.891 20.875 1.871 1 94.75 97 THR A O 1
ATOM 767 N N . VAL A 1 98 ? 17.562 22.953 2.49 1 94.88 98 VAL A N 1
ATOM 768 C CA . VAL A 1 98 ? 18.844 23.078 3.184 1 94.88 98 VAL A CA 1
ATOM 769 C C . VAL A 1 98 ? 18.859 22.156 4.398 1 94.88 98 VAL A C 1
ATOM 771 O O . VAL A 1 98 ? 19.922 21.641 4.773 1 94.88 98 VAL A O 1
ATOM 774 N N . VAL A 1 99 ? 17.719 21.938 4.949 1 97.44 99 VAL A N 1
ATOM 775 C CA . VAL A 1 99 ? 17.625 21.078 6.129 1 97.44 99 VAL A CA 1
ATOM 776 C C . VAL A 1 99 ? 18 19.641 5.762 1 97.44 99 VAL A C 1
ATOM 778 O O . VAL A 1 99 ? 18.578 18.922 6.57 1 97.44 99 VAL A O 1
ATOM 781 N N . TYR A 1 100 ? 17.719 19.219 4.551 1 97.25 100 TYR A N 1
ATOM 782 C CA . TYR A 1 100 ? 17.984 17.859 4.098 1 97.25 100 TYR A CA 1
ATOM 783 C C . TYR A 1 100 ? 19.359 17.75 3.48 1 97.25 100 TYR A C 1
ATOM 785 O O . TYR A 1 100 ? 20.094 16.781 3.742 1 97.25 100 TYR A O 1
ATOM 793 N N . CYS A 1 101 ? 19.75 18.656 2.625 1 96.94 101 CYS A N 1
ATOM 794 C CA . CYS A 1 101 ? 20.844 18.438 1.688 1 96.94 101 CYS A CA 1
ATOM 795 C C . CYS A 1 101 ? 22.188 18.391 2.418 1 96.94 101 CYS A C 1
ATOM 797 O O . CYS A 1 101 ? 23.062 17.594 2.059 1 96.94 101 CYS A O 1
ATOM 799 N N . VAL A 1 102 ? 22.328 19.172 3.455 1 97.31 102 VAL A N 1
ATOM 800 C CA . VAL A 1 102 ? 23.609 19.203 4.156 1 97.31 102 VAL A CA 1
ATOM 801 C C . VAL A 1 102 ? 23.828 17.891 4.895 1 97.31 102 VAL A C 1
ATOM 803 O O . VAL A 1 102 ? 24.844 17.219 4.691 1 97.31 102 VAL A O 1
ATOM 806 N N . PRO A 1 103 ? 22.859 17.484 5.641 1 97.94 103 PRO A N 1
ATOM 807 C CA . PRO A 1 103 ? 23.031 16.188 6.305 1 97.94 103 PRO A CA 1
ATOM 808 C C . PRO A 1 103 ? 23.141 15.023 5.316 1 97.94 103 PRO A C 1
ATOM 810 O O . PRO A 1 103 ? 23.828 14.039 5.586 1 97.94 103 PRO A O 1
ATOM 813 N N . ALA A 1 104 ? 22.453 15.117 4.23 1 97.81 104 ALA A N 1
ATOM 814 C CA . ALA A 1 104 ? 22.609 14.086 3.209 1 97.81 104 ALA A CA 1
ATOM 815 C C . ALA A 1 104 ? 24.062 13.945 2.789 1 97.81 104 ALA A C 1
ATOM 817 O O . ALA A 1 104 ? 24.547 12.828 2.58 1 97.81 104 ALA A O 1
ATOM 818 N N . GLY A 1 105 ? 24.781 15.055 2.676 1 97.69 105 GLY A N 1
ATOM 819 C CA . GLY A 1 105 ? 26.203 15.031 2.383 1 97.69 105 GLY A CA 1
ATOM 820 C C . GLY A 1 105 ? 27.031 14.406 3.488 1 97.69 105 GLY A C 1
ATOM 821 O O . GLY A 1 105 ? 28.031 13.734 3.219 1 97.69 105 GLY A O 1
ATOM 822 N N . TRP A 1 106 ? 26.625 14.625 4.746 1 98.44 106 TRP A N 1
ATOM 823 C CA . TRP A 1 106 ? 27.328 14.031 5.875 1 98.44 106 TRP A CA 1
ATOM 824 C C . TRP A 1 106 ? 27.281 12.508 5.809 1 98.44 106 TRP A C 1
ATOM 826 O O . TRP A 1 106 ? 28.266 11.836 6.117 1 98.44 106 TRP A O 1
ATOM 836 N N . LEU A 1 107 ? 26.156 12.016 5.387 1 98 107 LEU A N 1
ATOM 837 C CA . LEU A 1 107 ? 25.859 10.586 5.5 1 98 107 LEU A CA 1
ATOM 838 C C . LEU A 1 107 ? 26.312 9.844 4.254 1 98 107 LEU A C 1
ATOM 840 O O . LEU A 1 107 ? 26.812 8.719 4.344 1 98 107 LEU A O 1
ATOM 844 N N . TRP A 1 108 ? 26.172 10.477 3.051 1 96.94 108 TRP A N 1
ATOM 845 C CA . TRP A 1 108 ? 26.297 9.695 1.829 1 96.94 108 TRP A CA 1
ATOM 846 C C . TRP A 1 108 ? 27.328 10.305 0.894 1 96.94 108 TRP A C 1
ATOM 848 O O . TRP A 1 108 ? 27.719 9.688 -0.1 1 96.94 108 TRP A O 1
ATOM 858 N N . GLY A 1 109 ? 27.734 11.508 1.186 1 96.19 109 GLY A N 1
ATOM 859 C CA . GLY A 1 109 ? 28.828 12.094 0.417 1 96.19 109 GLY A CA 1
ATOM 860 C C . GLY A 1 109 ? 30.188 11.586 0.832 1 96.19 109 GLY A C 1
ATOM 861 O O . GLY A 1 109 ? 30.453 11.398 2.021 1 96.19 109 GLY A O 1
ATOM 862 N N . SER A 1 110 ? 31.062 11.391 -0.148 1 95.56 110 SER A N 1
ATOM 863 C CA . SER A 1 110 ? 32.406 10.906 0.148 1 95.56 110 SER A CA 1
ATOM 864 C C . SER A 1 110 ? 33.156 11.883 1.035 1 95.56 110 SER A C 1
ATOM 866 O O . SER A 1 110 ? 34.062 11.477 1.8 1 95.56 110 SER A O 1
ATOM 868 N N . HIS A 1 111 ? 32.781 13.078 0.988 1 95.81 111 HIS A N 1
ATOM 869 C CA . HIS A 1 111 ? 33.438 14.117 1.785 1 95.81 111 HIS A CA 1
ATOM 870 C C . HIS A 1 111 ? 32.844 14.156 3.199 1 95.81 111 HIS A C 1
ATOM 872 O O . HIS A 1 111 ? 33.469 14.742 4.102 1 95.81 111 HIS A O 1
ATOM 878 N N . GLY A 1 112 ? 31.734 13.609 3.5 1 97.94 112 GLY A N 1
ATOM 879 C CA . GLY A 1 112 ? 31 13.773 4.742 1 97.94 112 GLY A CA 1
ATOM 880 C C . GLY A 1 112 ? 31.688 13.141 5.934 1 97.94 112 GLY A C 1
ATOM 881 O O . GLY A 1 112 ? 32.219 12.039 5.832 1 97.94 112 GLY A O 1
ATOM 882 N N . PHE A 1 113 ? 31.625 13.758 7.016 1 98.12 113 PHE A N 1
ATOM 883 C CA . PHE A 1 113 ? 32.344 13.273 8.195 1 98.12 113 PHE A CA 1
ATOM 884 C C . PHE A 1 113 ? 31.656 12.031 8.758 1 98.12 113 PHE A C 1
ATOM 886 O O . PHE A 1 113 ? 32.312 11.133 9.281 1 98.12 113 PHE A O 1
ATOM 893 N N . LEU A 1 114 ? 30.375 11.938 8.703 1 98.44 114 LEU A N 1
ATOM 894 C CA . LEU A 1 114 ? 29.688 10.742 9.188 1 98.44 114 LEU A CA 1
ATOM 895 C C . LEU A 1 114 ? 29.969 9.555 8.281 1 98.44 114 LEU A C 1
ATOM 897 O O . LEU A 1 114 ? 30.125 8.422 8.758 1 98.44 114 LEU A O 1
ATOM 901 N N . PHE A 1 115 ? 30 9.844 7.004 1 97.81 115 PHE A N 1
ATOM 902 C CA . PHE A 1 115 ? 30.375 8.812 6.043 1 97.81 115 PHE A CA 1
ATOM 903 C C . PHE A 1 115 ? 31.75 8.25 6.352 1 97.81 115 PHE A C 1
ATOM 905 O O . PHE A 1 115 ? 31.953 7.031 6.371 1 97.81 115 PHE A O 1
ATOM 912 N N . LYS A 1 116 ? 32.688 9.078 6.629 1 97 116 LYS A N 1
ATOM 913 C CA . LYS A 1 116 ? 34.094 8.688 6.887 1 97 116 LYS A CA 1
ATOM 914 C C . LYS A 1 116 ? 34.219 7.934 8.203 1 97 116 LYS A C 1
ATOM 916 O O . LYS A 1 116 ? 35.094 7.082 8.359 1 97 116 LYS A O 1
ATOM 921 N N . LEU A 1 117 ? 33.312 8.258 9.062 1 97.69 117 LEU A N 1
ATOM 922 C CA . LEU A 1 117 ? 33.312 7.547 10.336 1 97.69 117 LEU A CA 1
ATOM 923 C C . LEU A 1 117 ? 32.781 6.125 10.164 1 97.69 117 LEU A C 1
ATOM 925 O O . LEU A 1 117 ? 33 5.27 11.031 1 97.69 117 LEU A O 1
ATOM 929 N N . GLY A 1 118 ? 31.969 5.906 9.109 1 97.38 118 GLY A N 1
ATOM 930 C CA . GLY A 1 118 ? 31.453 4.574 8.836 1 97.38 118 GLY A CA 1
ATOM 931 C C . GLY A 1 118 ? 29.984 4.426 9.18 1 97.38 118 GLY A C 1
ATOM 932 O O . GLY A 1 118 ? 29.484 3.309 9.352 1 97.38 118 GLY A O 1
ATOM 933 N N . VAL A 1 119 ? 29.297 5.535 9.289 1 98.38 119 VAL A N 1
ATOM 934 C CA . VAL A 1 119 ? 27.859 5.484 9.586 1 98.38 119 VAL A CA 1
ATOM 935 C C . VAL A 1 119 ? 27.125 4.789 8.445 1 98.38 119 VAL A C 1
ATOM 937 O O . VAL A 1 119 ? 27.438 5.004 7.273 1 98.38 119 VAL A O 1
ATOM 940 N N . VAL A 1 120 ? 26.156 3.953 8.875 1 98.06 120 VAL A N 1
ATOM 941 C CA . VAL A 1 120 ? 25.391 3.191 7.898 1 98.06 120 VAL A CA 1
ATOM 942 C C . VAL A 1 120 ? 23.938 3.68 7.891 1 98.06 120 VAL A C 1
ATOM 944 O O . VAL A 1 120 ? 23.266 3.66 8.93 1 98.06 120 VAL A O 1
ATOM 947 N N . ASP A 1 121 ? 23.453 4.133 6.82 1 98.06 121 ASP A N 1
ATOM 948 C CA . ASP A 1 121 ? 22.078 4.488 6.508 1 98.06 121 ASP A CA 1
ATOM 949 C C . ASP A 1 121 ? 21.766 4.254 5.027 1 98.06 121 ASP A C 1
ATOM 951 O O . ASP A 1 121 ? 21.859 5.176 4.219 1 98.06 121 ASP A O 1
ATOM 955 N N . ILE A 1 122 ? 21.328 3.09 4.746 1 96.62 122 ILE A N 1
ATOM 956 C CA . ILE A 1 122 ? 21.281 2.609 3.369 1 96.62 122 ILE A CA 1
ATOM 957 C C . ILE A 1 122 ? 20.25 3.402 2.582 1 96.62 122 ILE A C 1
ATOM 959 O O . ILE A 1 122 ? 20.5 3.809 1.444 1 96.62 122 ILE A O 1
ATOM 963 N N . ALA A 1 123 ? 19.062 3.574 3.203 1 96.5 123 ALA A N 1
ATOM 964 C CA . ALA A 1 123 ? 17.969 4.125 2.402 1 96.5 123 ALA A CA 1
ATOM 965 C C . ALA A 1 123 ? 17.359 5.34 3.082 1 96.5 123 ALA A C 1
ATOM 967 O O . ALA A 1 123 ? 16.344 5.867 2.619 1 96.5 123 ALA A O 1
ATOM 968 N N . GLY A 1 124 ? 17.797 5.809 4.254 1 97.81 124 GLY A N 1
ATOM 969 C CA . GLY A 1 124 ? 17.469 7.156 4.676 1 97.81 124 GLY A CA 1
ATOM 970 C C . GLY A 1 124 ? 16.578 7.191 5.906 1 97.81 124 GLY A C 1
ATOM 971 O O . GLY A 1 124 ? 15.734 8.086 6.051 1 97.81 124 GLY A O 1
ATOM 972 N N . SER A 1 125 ? 16.641 6.207 6.828 1 98.56 125 SER A N 1
ATOM 973 C CA . SER A 1 125 ? 15.922 6.332 8.086 1 98.56 125 SER A CA 1
ATOM 974 C C . SER A 1 125 ? 16.391 7.555 8.875 1 98.56 125 SER A C 1
ATOM 976 O O . SER A 1 125 ? 15.586 8.211 9.539 1 98.56 125 SER A O 1
ATOM 978 N N . CYS A 1 126 ? 17.641 7.77 8.812 1 98.25 126 CYS A N 1
ATOM 979 C CA . CYS A 1 126 ? 18.234 8.898 9.516 1 98.25 126 CYS A CA 1
ATOM 980 C C . CYS A 1 126 ? 18.219 10.148 8.641 1 98.25 126 CYS A C 1
ATOM 982 O O . CYS A 1 126 ? 17.609 11.156 9 1 98.25 126 CYS A O 1
ATOM 984 N N . GLY A 1 127 ? 18.75 10.062 7.52 1 97.94 127 GLY A N 1
ATOM 985 C CA . GLY A 1 127 ? 18.938 11.203 6.641 1 97.94 127 GLY A CA 1
ATOM 986 C C . GLY A 1 127 ? 17.625 11.789 6.145 1 97.94 127 GLY A C 1
ATOM 987 O O . GLY A 1 127 ? 17.547 12.992 5.871 1 97.94 127 GLY A O 1
ATOM 988 N N . VAL A 1 128 ? 16.609 11 6 1 97.81 128 VAL A N 1
ATOM 989 C CA . VAL A 1 128 ? 15.352 11.477 5.438 1 97.81 128 VAL A CA 1
ATOM 990 C C . VAL A 1 128 ? 14.273 11.484 6.52 1 97.81 128 VAL A C 1
ATOM 992 O O . VAL A 1 128 ? 13.742 12.539 6.863 1 97.81 128 VAL A O 1
ATOM 995 N N . HIS A 1 129 ? 14 10.336 7.102 1 98.69 129 HIS A N 1
ATOM 996 C CA . HIS A 1 129 ? 12.867 10.188 8.008 1 98.69 129 HIS A CA 1
ATOM 997 C C . HIS A 1 129 ? 13.125 10.906 9.336 1 98.69 129 HIS A C 1
ATOM 999 O O . HIS A 1 129 ? 12.297 11.703 9.781 1 98.69 129 HIS A O 1
ATOM 1005 N N . LEU A 1 130 ? 14.234 10.625 9.945 1 98.81 130 LEU A N 1
ATOM 1006 C CA . LEU A 1 130 ? 14.547 11.32 11.188 1 98.81 130 LEU A CA 1
ATOM 1007 C C . LEU A 1 130 ? 14.672 12.82 10.961 1 98.81 130 LEU A C 1
ATOM 1009 O O . LEU A 1 130 ? 14.219 13.617 11.781 1 98.81 130 LEU A O 1
ATOM 1013 N N . CYS A 1 131 ? 15.32 13.164 9.898 1 98.62 131 CYS A N 1
ATOM 1014 C CA . CYS A 1 131 ? 15.406 14.57 9.523 1 98.62 131 CYS A CA 1
ATOM 1015 C C . CYS A 1 131 ? 14.016 15.195 9.422 1 98.62 131 CYS A C 1
ATOM 1017 O O . CYS A 1 131 ? 13.758 16.234 10.031 1 98.62 131 CYS A O 1
ATOM 1019 N N . GLY A 1 132 ? 13.141 14.578 8.695 1 98.38 132 GLY A N 1
ATOM 1020 C CA . GLY A 1 132 ? 11.773 15.055 8.555 1 98.38 132 GLY A CA 1
ATOM 1021 C C . GLY A 1 132 ? 10.992 15.008 9.852 1 98.38 132 GLY A C 1
ATOM 1022 O O . GLY A 1 132 ? 10.234 15.93 10.164 1 98.38 132 GLY A O 1
ATOM 1023 N N . GLY A 1 133 ? 11.156 13.945 10.609 1 98.62 133 GLY A N 1
ATOM 1024 C CA . GLY A 1 133 ? 10.461 13.789 11.875 1 98.62 133 GLY A CA 1
ATOM 1025 C C . GLY A 1 133 ? 10.859 14.828 12.906 1 98.62 133 GLY A C 1
ATOM 1026 O O . GLY A 1 133 ? 10.008 15.336 13.641 1 98.62 133 GLY A O 1
ATOM 1027 N N . ALA A 1 134 ? 12.117 15.125 13 1 98.62 134 ALA A N 1
ATOM 1028 C CA . ALA A 1 134 ? 12.609 16.156 13.898 1 98.62 134 ALA A CA 1
ATOM 1029 C C . ALA A 1 134 ? 12.086 17.531 13.492 1 98.62 134 ALA A C 1
ATOM 1031 O O . ALA A 1 134 ? 11.695 18.328 14.352 1 98.62 134 ALA A O 1
ATOM 1032 N N . SER A 1 135 ? 12.117 17.766 12.242 1 98.62 135 SER A N 1
ATOM 1033 C CA . SER A 1 135 ? 11.555 19 11.727 1 98.62 135 SER A CA 1
ATOM 1034 C C . SER A 1 135 ? 10.062 19.109 12.031 1 98.62 135 SER A C 1
ATOM 1036 O O . SER A 1 135 ? 9.562 20.172 12.367 1 98.62 135 SER A O 1
ATOM 1038 N N . ALA A 1 136 ? 9.398 18 11.883 1 98.56 136 ALA A N 1
ATOM 1039 C CA . ALA A 1 136 ? 7.965 17.938 12.148 1 98.56 136 ALA A CA 1
ATOM 1040 C C . ALA A 1 136 ? 7.664 18.297 13.609 1 98.56 136 ALA A C 1
ATOM 1042 O O . ALA A 1 136 ? 6.688 18.984 13.898 1 98.56 136 ALA A O 1
ATOM 1043 N N . LEU A 1 137 ? 8.469 17.812 14.484 1 98.44 137 LEU A N 1
ATOM 1044 C CA . LEU A 1 137 ? 8.297 18.094 15.898 1 98.44 137 LEU A CA 1
ATOM 1045 C C . LEU A 1 137 ? 8.383 19.594 16.172 1 98.44 137 LEU A C 1
ATOM 1047 O O . LEU A 1 137 ? 7.508 20.156 16.828 1 98.44 137 LEU A O 1
ATOM 1051 N N . VAL A 1 138 ? 9.375 20.219 15.648 1 98.5 138 VAL A N 1
ATOM 1052 C CA . VAL A 1 138 ? 9.586 21.641 15.852 1 98.5 138 VAL A CA 1
ATOM 1053 C C . VAL A 1 138 ? 8.445 22.438 15.203 1 98.5 138 VAL A C 1
ATOM 1055 O O . VAL A 1 138 ? 7.906 23.359 15.805 1 98.5 138 VAL A O 1
ATOM 1058 N N . ALA A 1 139 ? 8.078 22.062 14.023 1 98.44 139 ALA A N 1
ATOM 1059 C CA . ALA A 1 139 ? 7.02 22.766 13.305 1 98.44 139 ALA A CA 1
ATOM 1060 C C . ALA A 1 139 ? 5.688 22.656 14.047 1 98.44 139 ALA A C 1
ATOM 1062 O O . ALA A 1 139 ? 4.957 23.641 14.18 1 98.44 139 ALA A O 1
ATOM 1063 N N . SER A 1 140 ? 5.375 21.484 14.516 1 98.12 140 SER A N 1
ATOM 1064 C CA . SER A 1 140 ? 4.137 21.266 15.258 1 98.12 140 SER A CA 1
ATOM 1065 C C . SER A 1 140 ? 4.105 22.078 16.547 1 98.12 140 SER A C 1
ATOM 1067 O O . SER A 1 140 ? 3.068 22.625 16.922 1 98.12 140 SER A O 1
ATOM 1069 N N . LYS A 1 141 ? 5.199 22.125 17.203 1 97.5 141 LYS A N 1
ATOM 1070 C CA . LYS A 1 141 ? 5.273 22.875 18.453 1 97.5 141 LYS A CA 1
ATOM 1071 C C . LYS A 1 141 ? 5.117 24.375 18.203 1 97.5 141 LYS A C 1
ATOM 1073 O O . LYS A 1 141 ? 4.414 25.062 18.953 1 97.5 141 LYS A O 1
ATOM 1078 N N . LEU A 1 142 ? 5.742 24.859 17.203 1 97.5 142 LEU A N 1
ATOM 1079 C CA . LEU A 1 142 ? 5.738 26.281 16.922 1 97.5 142 LEU A CA 1
ATOM 1080 C C . LEU A 1 142 ? 4.355 26.75 16.469 1 97.5 142 LEU A C 1
ATOM 1082 O O . LEU A 1 142 ? 3.891 27.812 16.875 1 97.5 142 LEU A O 1
ATOM 1086 N N . VAL A 1 143 ? 3.67 25.922 15.625 1 97.31 143 VAL A N 1
ATOM 1087 C CA . VAL A 1 143 ? 2.381 26.344 15.094 1 97.31 143 VAL A CA 1
ATOM 1088 C C . VAL A 1 143 ? 1.298 26.188 16.156 1 97.31 143 VAL A C 1
ATOM 1090 O O . VAL A 1 143 ? 0.27 26.859 16.125 1 97.31 143 VAL A O 1
ATOM 1093 N N . GLY A 1 144 ? 1.495 25.266 17.094 1 95.94 144 GLY A N 1
ATOM 1094 C CA . GLY A 1 144 ? 0.531 25.047 18.156 1 95.94 144 GLY A CA 1
ATOM 1095 C C . GLY A 1 144 ? -0.582 24.094 17.766 1 95.94 144 GLY A C 1
ATOM 1096 O O . GLY A 1 144 ? -0.707 23.719 16.594 1 95.94 144 GLY A O 1
ATOM 1097 N N . PRO A 1 145 ? -1.408 23.734 18.703 1 95.31 145 PRO A N 1
ATOM 1098 C CA . PRO A 1 145 ? -2.475 22.766 18.453 1 95.31 145 PRO A CA 1
ATOM 1099 C C . PRO A 1 145 ? -3.662 23.375 17.703 1 95.31 145 PRO A C 1
ATOM 1101 O O . PRO A 1 145 ? -3.867 24.594 17.75 1 95.31 145 PRO A O 1
ATOM 1104 N N . ARG A 1 146 ? -4.414 22.578 17.047 1 93.12 146 ARG A N 1
ATOM 1105 C CA . ARG A 1 146 ? -5.684 23 16.453 1 93.12 146 ARG A CA 1
ATOM 1106 C C . ARG A 1 146 ? -6.613 23.562 17.516 1 93.12 146 ARG A C 1
ATOM 1108 O O . ARG A 1 146 ? -6.535 23.188 18.688 1 93.12 146 ARG A O 1
ATOM 1115 N N . LEU A 1 147 ? -7.43 24.422 17.078 1 88.12 147 LEU A N 1
ATOM 1116 C CA . LEU A 1 147 ? -8.344 25.109 18 1 88.12 147 LEU A CA 1
ATOM 1117 C C . LEU A 1 147 ? -9.195 24.109 18.766 1 88.12 147 LEU A C 1
ATOM 1119 O O . LEU A 1 147 ? -9.859 23.266 18.156 1 88.12 147 LEU A O 1
ATOM 1123 N N . GLY A 1 148 ? -9.055 24.109 20.109 1 87.94 148 GLY A N 1
ATOM 1124 C CA . GLY A 1 148 ? -9.891 23.297 20.984 1 87.94 148 GLY A CA 1
ATOM 1125 C C . GLY A 1 148 ? -9.422 21.844 21.062 1 87.94 148 GLY A C 1
ATOM 1126 O O . GLY A 1 148 ? -10.078 21.016 21.703 1 87.94 148 GLY A O 1
ATOM 1127 N N . ARG A 1 149 ? -8.312 21.484 20.484 1 91.19 149 ARG A N 1
ATOM 1128 C CA . ARG A 1 149 ? -7.836 20.125 20.344 1 91.19 149 ARG A CA 1
ATOM 1129 C C . ARG A 1 149 ? -7.707 19.438 21.703 1 91.19 149 ARG A C 1
ATOM 1131 O O . ARG A 1 149 ? -7.977 18.234 21.828 1 91.19 149 ARG A O 1
ATOM 1138 N N . TYR A 1 150 ? -7.352 20.125 22.75 1 90.25 150 TYR A N 1
ATOM 1139 C CA . TYR A 1 150 ? -7.062 19.484 24.031 1 90.25 150 TYR A CA 1
ATOM 1140 C C . TYR A 1 150 ? -7.984 20.016 25.125 1 90.25 150 TYR A C 1
ATOM 1142 O O . TYR A 1 150 ? -7.691 19.875 26.312 1 90.25 150 TYR A O 1
ATOM 1150 N N . ASP A 1 151 ? -9.062 20.656 24.719 1 85.44 151 ASP A N 1
ATOM 1151 C CA . ASP A 1 151 ? -10.031 21.203 25.672 1 85.44 151 ASP A CA 1
ATOM 1152 C C . ASP A 1 151 ? -10.766 20.094 26.422 1 85.44 151 ASP A C 1
ATOM 1154 O O . ASP A 1 151 ? -11.102 20.25 27.594 1 85.44 151 ASP A O 1
ATOM 1158 N N . GLU A 1 152 ? -11.031 19.016 25.75 1 83.88 152 GLU A N 1
ATOM 1159 C CA . GLU A 1 152 ? -11.805 17.922 26.328 1 83.88 152 GLU A CA 1
ATOM 1160 C C . GLU A 1 152 ? -10.945 16.672 26.484 1 83.88 152 GLU A C 1
ATOM 1162 O O . GLU A 1 152 ? -11.414 15.555 26.25 1 83.88 152 GLU A O 1
ATOM 1167 N N . GLY A 1 153 ? -9.688 16.891 26.688 1 87.88 153 GLY A N 1
ATOM 1168 C CA . GLY A 1 153 ? -8.828 15.75 26.891 1 87.88 153 GLY A CA 1
ATOM 1169 C C . GLY A 1 153 ? -7.867 15.508 25.75 1 87.88 153 GLY A C 1
ATOM 1170 O O . GLY A 1 153 ? -7.723 16.359 24.859 1 87.88 153 GLY A O 1
ATOM 1171 N N . GLU A 1 154 ? -7.188 14.406 25.797 1 89.94 154 GLU A N 1
ATOM 1172 C CA . GLU A 1 154 ? -6.102 14.148 24.859 1 89.94 154 GLU A CA 1
ATOM 1173 C C . GLU A 1 154 ? -6.469 13.039 23.891 1 89.94 154 GLU A C 1
ATOM 1175 O O . GLU A 1 154 ? -5.625 12.57 23.125 1 89.94 154 GLU A O 1
ATOM 1180 N N . GLY A 1 155 ? -7.73 12.617 23.875 1 85.12 155 GLY A N 1
ATOM 1181 C CA . GLY A 1 155 ? -8.148 11.523 23 1 85.12 155 GLY A CA 1
ATOM 1182 C C . GLY A 1 155 ? -8.031 11.859 21.531 1 85.12 155 GLY A C 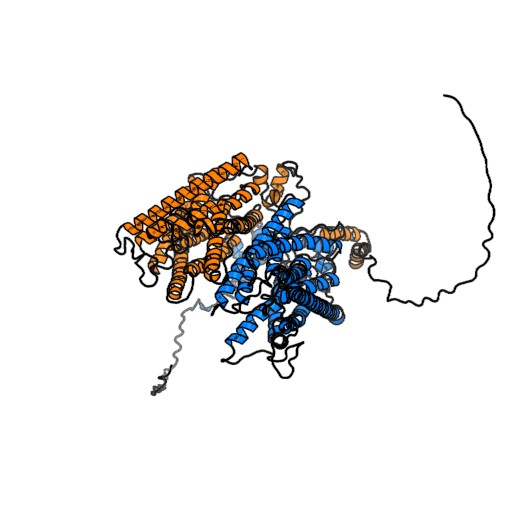1
ATOM 1183 O O . GLY A 1 155 ? -8.023 13.031 21.156 1 85.12 155 GLY A O 1
ATOM 1184 N N . SER A 1 156 ? -7.973 10.891 20.703 1 83.44 156 SER A N 1
ATOM 1185 C CA . SER A 1 156 ? -7.793 11.078 19.281 1 83.44 156 SER A CA 1
ATOM 1186 C C . SER A 1 156 ? -9.062 11.633 18.625 1 83.44 156 SER A C 1
ATOM 1188 O O . SER A 1 156 ? -10.172 11.312 19.047 1 83.44 156 SER A O 1
ATOM 1190 N N . LEU A 1 157 ? -8.883 12.492 17.672 1 83.69 157 LEU A N 1
ATOM 1191 C CA . LEU A 1 157 ? -9.992 13.008 16.875 1 83.69 157 LEU A CA 1
ATOM 1192 C C . LEU A 1 157 ? -10.367 12.023 15.766 1 83.69 157 LEU A C 1
ATOM 1194 O O . LEU A 1 157 ? -9.516 11.258 15.305 1 83.69 157 LEU A O 1
ATOM 1198 N N . PRO A 1 158 ? -11.625 12.07 15.383 1 81.5 158 PRO A N 1
ATOM 1199 C CA . PRO A 1 158 ? -12.047 11.164 14.312 1 81.5 158 PRO A CA 1
ATOM 1200 C C . PRO A 1 158 ? -11.32 11.43 13 1 81.5 158 PRO A C 1
ATOM 1202 O O . PRO A 1 158 ? -11.07 12.586 12.648 1 81.5 158 PRO A O 1
ATOM 1205 N N . MET A 1 159 ? -11.039 10.391 12.398 1 84.69 159 MET A N 1
ATOM 1206 C CA . MET A 1 159 ? -10.352 10.477 11.109 1 84.69 159 MET A CA 1
ATOM 1207 C C . MET A 1 159 ? -11.297 10.953 10.016 1 84.69 159 MET A C 1
ATOM 1209 O O . MET A 1 159 ? -12.469 10.57 9.992 1 84.69 159 MET A O 1
ATOM 1213 N N . GLY A 1 160 ? -10.781 11.75 9.156 1 80.56 160 GLY A N 1
ATOM 1214 C CA . GLY A 1 160 ? -11.578 12.25 8.047 1 80.56 160 GLY A CA 1
ATOM 1215 C C . GLY A 1 160 ? -12.047 11.156 7.105 1 80.56 160 GLY A C 1
ATOM 1216 O O . GLY A 1 160 ? -13.242 11.008 6.859 1 80.56 160 GLY A O 1
ATOM 1217 N N . SER A 1 161 ? -11.086 10.336 6.578 1 86.25 161 SER A N 1
ATOM 1218 C CA . SER A 1 161 ? -11.383 9.234 5.668 1 86.25 161 SER A CA 1
ATOM 1219 C C . SER A 1 161 ? -10.484 8.039 5.93 1 86.25 161 SER A C 1
ATOM 1221 O O . SER A 1 161 ? -9.398 7.926 5.344 1 86.25 161 SER A O 1
ATOM 1223 N N . PRO A 1 162 ? -10.984 7.133 6.711 1 87.94 162 PRO A N 1
ATOM 1224 C CA . PRO A 1 162 ? -10.18 5.941 6.996 1 87.94 162 PRO A CA 1
ATOM 1225 C C . PRO A 1 162 ? -9.828 5.156 5.734 1 87.94 162 PRO A C 1
ATOM 1227 O O . PRO A 1 162 ? -8.711 4.637 5.621 1 87.94 162 PRO A O 1
ATOM 1230 N N . THR A 1 163 ? -10.734 5.137 4.82 1 86.56 163 THR A N 1
ATOM 1231 C CA . THR A 1 163 ? -10.5 4.426 3.568 1 86.56 163 THR A CA 1
ATOM 1232 C C . THR A 1 163 ? -9.328 5.043 2.811 1 86.56 163 THR A C 1
ATOM 1234 O O . THR A 1 163 ? -8.438 4.328 2.342 1 86.56 163 THR A O 1
ATOM 1237 N N . ASN A 1 164 ? -9.328 6.336 2.738 1 87.94 164 ASN A N 1
ATOM 1238 C CA . ASN A 1 164 ? -8.242 7.02 2.051 1 87.94 164 ASN A CA 1
ATOM 1239 C C . ASN A 1 164 ? -6.914 6.852 2.789 1 87.94 164 ASN A C 1
ATOM 1241 O O . ASN A 1 164 ? -5.855 6.785 2.164 1 87.94 164 ASN A O 1
ATOM 1245 N N . ALA A 1 165 ? -7.027 6.816 4.059 1 92.12 165 ALA A N 1
ATOM 1246 C CA . ALA A 1 165 ? -5.82 6.621 4.855 1 92.12 165 ALA A CA 1
ATOM 1247 C C . ALA A 1 165 ? -5.176 5.27 4.555 1 92.12 165 ALA A C 1
ATOM 1249 O O . ALA A 1 165 ? -3.955 5.18 4.391 1 92.12 165 ALA A O 1
ATOM 1250 N N . ILE A 1 166 ? -5.973 4.215 4.453 1 92.88 166 ILE A N 1
ATOM 1251 C CA . ILE A 1 166 ? -5.457 2.883 4.148 1 92.88 166 ILE A CA 1
ATOM 1252 C C . ILE A 1 166 ? -4.918 2.854 2.721 1 92.88 166 ILE A C 1
ATOM 1254 O O . ILE A 1 166 ? -3.871 2.258 2.459 1 92.88 166 ILE A O 1
ATOM 1258 N N . LEU A 1 167 ? -5.641 3.49 1.874 1 90.75 167 LEU A N 1
ATOM 1259 C CA . LEU A 1 167 ? -5.156 3.578 0.5 1 90.75 167 LEU A CA 1
ATOM 1260 C C . LEU A 1 167 ? -3.795 4.262 0.447 1 90.75 167 LEU A C 1
ATOM 1262 O O . LEU A 1 167 ? -2.893 3.801 -0.254 1 90.75 167 LEU A O 1
ATOM 1266 N N . GLY A 1 168 ? -3.729 5.414 1.142 1 92.75 168 GLY A N 1
ATOM 1267 C CA . GLY A 1 168 ? -2.441 6.082 1.232 1 92.75 168 GLY A CA 1
ATOM 1268 C C . GLY A 1 168 ? -1.344 5.191 1.785 1 92.75 168 GLY A C 1
ATOM 1269 O O . GLY A 1 168 ? -0.212 5.219 1.298 1 92.75 168 GLY A O 1
ATOM 1270 N N . MET A 1 169 ? -1.657 4.422 2.73 1 94.94 169 MET A N 1
ATOM 1271 C CA . MET A 1 169 ? -0.694 3.496 3.32 1 94.94 169 MET A CA 1
ATOM 1272 C C . MET A 1 169 ? -0.204 2.488 2.285 1 94.94 169 MET A C 1
ATOM 1274 O O . MET A 1 169 ? 0.998 2.242 2.174 1 94.94 169 MET A O 1
ATOM 1278 N N . PHE A 1 170 ? -1.076 1.903 1.52 1 93.12 170 PHE A N 1
ATOM 1279 C CA . PHE A 1 170 ? -0.698 0.926 0.507 1 93.12 170 PHE A CA 1
ATOM 1280 C C . PHE A 1 170 ? 0.161 1.571 -0.574 1 93.12 170 PHE A C 1
ATOM 1282 O O . PHE A 1 170 ? 1.089 0.946 -1.092 1 93.12 170 PHE A O 1
ATOM 1289 N N . MET A 1 171 ? -0.157 2.752 -0.895 1 91.38 171 MET A N 1
ATOM 1290 C CA . MET A 1 171 ? 0.669 3.461 -1.867 1 91.38 171 MET A CA 1
ATOM 1291 C C . MET A 1 171 ? 2.084 3.666 -1.334 1 91.38 171 MET A C 1
ATOM 1293 O O . MET A 1 171 ? 3.059 3.465 -2.059 1 91.38 171 MET A O 1
ATOM 1297 N N . LEU A 1 172 ? 2.113 4.066 -0.156 1 94.19 172 LEU A N 1
ATOM 1298 C CA . LEU A 1 172 ? 3.422 4.234 0.468 1 94.19 172 LEU A CA 1
ATOM 1299 C C . LEU A 1 172 ? 4.148 2.896 0.569 1 94.19 172 LEU A C 1
ATOM 1301 O O . LEU A 1 172 ? 5.359 2.826 0.346 1 94.19 172 LEU A O 1
ATOM 1305 N N . TRP A 1 173 ? 3.383 1.896 0.892 1 93.62 173 TRP A N 1
ATOM 1306 C CA . TRP A 1 173 ? 3.939 0.553 1.023 1 93.62 173 TRP A CA 1
ATOM 1307 C C . TRP A 1 173 ? 4.629 0.121 -0.266 1 93.62 173 TRP A C 1
ATOM 1309 O O . TRP A 1 173 ? 5.777 -0.331 -0.242 1 93.62 173 TRP A O 1
ATOM 1319 N N . TRP A 1 174 ? 4.055 0.335 -1.347 1 90.38 174 TRP A N 1
ATOM 1320 C CA . TRP A 1 174 ? 4.609 -0.013 -2.65 1 90.38 174 TRP A CA 1
ATOM 1321 C C . TRP A 1 174 ? 5.77 0.906 -3.01 1 90.38 174 TRP A C 1
ATOM 132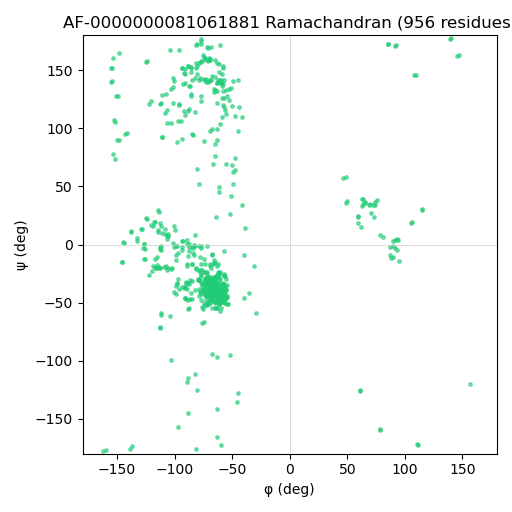3 O O . TRP A 1 174 ? 6.785 0.453 -3.541 1 90.38 174 TRP A O 1
ATOM 1333 N N . GLY A 1 175 ? 5.59 2.137 -2.785 1 91.75 175 GLY A N 1
ATOM 1334 C CA . GLY A 1 175 ? 6.68 3.066 -3.029 1 91.75 175 GLY A CA 1
ATOM 1335 C C . GLY A 1 175 ? 7.914 2.77 -2.197 1 91.75 175 GLY A C 1
ATOM 1336 O O . GLY A 1 175 ? 9.039 2.936 -2.668 1 91.75 175 GLY A O 1
ATOM 1337 N N . TRP A 1 176 ? 7.676 2.295 -1.029 1 96.06 176 TRP A N 1
ATOM 1338 C CA . TRP A 1 176 ? 8.758 1.989 -0.105 1 96.06 176 TRP A CA 1
ATOM 1339 C C . TRP A 1 176 ? 9.617 0.844 -0.633 1 96.06 176 TRP A C 1
ATOM 1341 O O . TRP A 1 176 ? 10.844 0.85 -0.472 1 96.06 176 TRP A O 1
ATOM 1351 N N . LEU A 1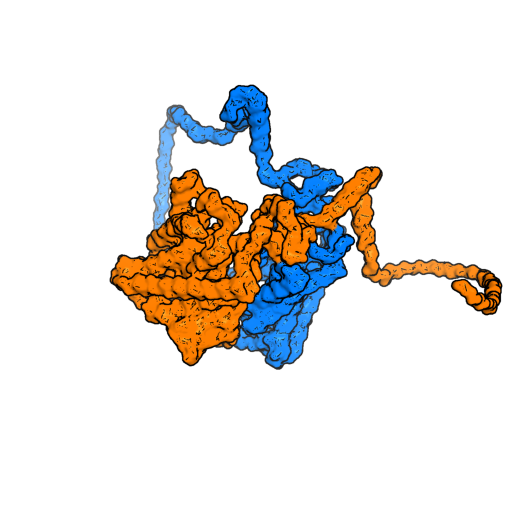 177 ? 8.977 -0.14 -1.25 1 93.25 177 LEU A N 1
ATOM 1352 C CA . LEU A 1 177 ? 9.711 -1.234 -1.873 1 93.25 177 LEU A CA 1
ATOM 1353 C C . LEU A 1 177 ? 10.633 -0.714 -2.973 1 93.25 177 LEU A C 1
ATOM 1355 O O . LEU A 1 177 ? 11.789 -1.119 -3.059 1 93.25 177 LEU A O 1
ATOM 1359 N N . GLY A 1 178 ? 10.094 0.16 -3.76 1 89.31 178 GLY A N 1
ATOM 1360 C CA . GLY A 1 178 ? 10.906 0.755 -4.805 1 89.31 178 GLY A CA 1
ATOM 1361 C C . GLY A 1 178 ? 12.078 1.558 -4.266 1 89.31 178 GLY A C 1
ATOM 1362 O O . GLY A 1 178 ? 13.203 1.418 -4.746 1 89.31 178 GLY A O 1
ATOM 1363 N N . PHE A 1 179 ? 11.797 2.283 -3.283 1 90.44 179 PHE A N 1
ATOM 1364 C CA . PHE A 1 179 ? 12.805 3.18 -2.727 1 90.44 179 PHE A CA 1
ATOM 1365 C C . PHE A 1 179 ? 13.906 2.391 -2.023 1 90.44 179 PHE A C 1
ATOM 1367 O O . PHE A 1 179 ? 15.094 2.654 -2.229 1 90.44 179 PHE A O 1
ATOM 1374 N N . ASN A 1 180 ? 13.531 1.463 -1.167 1 95.75 180 ASN A N 1
ATOM 1375 C CA . ASN A 1 180 ? 14.531 0.665 -0.458 1 95.75 180 ASN A CA 1
ATOM 1376 C C . ASN A 1 180 ? 15.367 -0.169 -1.421 1 95.75 180 ASN A C 1
ATOM 1378 O O . ASN A 1 180 ? 16.594 -0.165 -1.342 1 95.75 180 ASN A O 1
ATOM 1382 N N . CYS A 1 181 ? 14.734 -0.874 -2.344 1 93.81 181 CYS A N 1
ATOM 1383 C CA . CYS A 1 181 ? 15.461 -1.701 -3.301 1 93.81 181 CYS A CA 1
ATOM 1384 C C . CYS A 1 181 ? 16.328 -0.846 -4.211 1 93.81 181 CYS A C 1
ATOM 1386 O O . CYS A 1 181 ? 17.453 -1.234 -4.543 1 93.81 181 CYS A O 1
ATOM 1388 N N . GLY A 1 182 ? 15.844 0.284 -4.57 1 90.62 182 GLY A N 1
ATOM 1389 C CA . GLY A 1 182 ? 16.594 1.188 -5.43 1 90.62 182 GLY A CA 1
ATOM 1390 C C . GLY A 1 182 ? 17.797 1.801 -4.742 1 90.62 182 GLY A C 1
ATOM 1391 O O . GLY A 1 182 ? 18.734 2.242 -5.406 1 90.62 182 GLY A O 1
ATOM 1392 N N . SER A 1 183 ? 17.828 1.774 -3.494 1 92.5 183 SER A N 1
ATOM 1393 C CA . SER A 1 183 ? 18.891 2.412 -2.734 1 92.5 183 SER A CA 1
ATOM 1394 C C . SER A 1 183 ? 20.156 1.556 -2.727 1 92.5 183 SER A C 1
ATOM 1396 O O . SER A 1 183 ? 21.188 1.968 -2.199 1 92.5 183 SER A O 1
ATOM 1398 N N . THR A 1 184 ? 20.094 0.404 -3.355 1 89 184 THR A N 1
ATOM 1399 C CA . THR A 1 184 ? 21.312 -0.368 -3.594 1 89 184 THR A CA 1
ATOM 1400 C C . THR A 1 184 ? 22.031 0.137 -4.836 1 89 184 THR A C 1
ATOM 1402 O O . THR A 1 184 ? 23.156 -0.274 -5.109 1 89 184 THR A O 1
ATOM 1405 N N . PHE A 1 185 ? 21.422 1.036 -5.621 1 82 185 PHE A N 1
ATOM 1406 C CA . PHE A 1 185 ? 21.953 1.77 -6.762 1 82 185 PHE A CA 1
ATOM 1407 C C . PHE A 1 185 ? 22.328 0.817 -7.891 1 82 185 PHE A C 1
ATOM 1409 O O . PHE A 1 185 ? 23.406 0.953 -8.492 1 82 185 PHE A O 1
ATOM 1416 N N . GLY A 1 186 ? 21.578 -0.208 -8.156 1 77.69 186 GLY A N 1
ATOM 1417 C CA . GLY A 1 186 ? 21.766 -1.033 -9.336 1 77.69 186 GLY A CA 1
ATOM 1418 C C . GLY A 1 186 ? 21.594 -2.516 -9.07 1 77.69 186 GLY A C 1
ATOM 1419 O O . GLY A 1 186 ? 21.281 -2.912 -7.941 1 77.69 186 GLY A O 1
ATOM 1420 N N . ILE A 1 187 ? 21.688 -3.316 -10.148 1 77.19 187 ILE A N 1
ATOM 1421 C CA . ILE A 1 187 ? 21.484 -4.758 -10.055 1 77.19 187 ILE A CA 1
ATOM 1422 C C . ILE A 1 187 ? 22.672 -5.484 -10.703 1 77.19 187 ILE A C 1
ATOM 1424 O O . ILE A 1 187 ? 22.594 -6.688 -10.969 1 77.19 187 ILE A O 1
ATOM 1428 N N . ASN A 1 188 ? 23.719 -4.707 -10.938 1 81.5 188 ASN A N 1
ATOM 1429 C CA . ASN A 1 188 ? 24.891 -5.324 -11.531 1 81.5 188 ASN A CA 1
ATOM 1430 C C . ASN A 1 188 ? 25.797 -5.941 -10.469 1 81.5 188 ASN A C 1
ATOM 1432 O O . ASN A 1 188 ? 25.781 -5.523 -9.312 1 81.5 188 ASN A O 1
ATOM 1436 N N . GLY A 1 189 ? 26.5 -6.945 -10.93 1 86.56 189 GLY A N 1
ATOM 1437 C CA . GLY A 1 189 ? 27.344 -7.645 -9.977 1 86.56 189 GLY A CA 1
ATOM 1438 C C . GLY A 1 189 ? 26.562 -8.281 -8.844 1 86.56 189 GLY A C 1
ATOM 1439 O O . GLY A 1 189 ? 25.609 -9.016 -9.078 1 86.56 189 GLY A O 1
ATOM 1440 N N . ASP A 1 190 ? 27.016 -7.883 -7.586 1 88.25 190 ASP A N 1
ATOM 1441 C CA . ASP A 1 190 ? 26.359 -8.484 -6.43 1 88.25 190 ASP A CA 1
ATOM 1442 C C . ASP A 1 190 ? 25.219 -7.605 -5.922 1 88.25 190 ASP A C 1
ATOM 1444 O O . ASP A 1 190 ? 24.516 -7.977 -4.984 1 88.25 190 ASP A O 1
ATOM 1448 N N . ARG A 1 191 ? 24.953 -6.578 -6.535 1 89.12 191 ARG A N 1
ATOM 1449 C CA . ARG A 1 191 ? 23.969 -5.609 -6.066 1 89.12 191 ARG A CA 1
ATOM 1450 C C . ARG A 1 191 ? 22.562 -6.188 -6.148 1 89.12 191 ARG A C 1
ATOM 1452 O O . ARG A 1 191 ? 21.703 -5.855 -5.328 1 89.12 191 ARG A O 1
ATOM 1459 N N . TRP A 1 192 ? 22.344 -7.082 -7.125 1 87.94 192 TRP A N 1
ATOM 1460 C CA . TRP A 1 192 ? 21 -7.652 -7.262 1 87.94 192 TRP A CA 1
ATOM 1461 C C . TRP A 1 192 ? 20.656 -8.523 -6.059 1 87.94 192 TRP A C 1
ATOM 1463 O O . TRP A 1 192 ? 19.484 -8.625 -5.676 1 87.94 192 TRP A O 1
ATOM 1473 N N . LYS A 1 193 ? 21.688 -9.117 -5.426 1 90.75 193 LYS A N 1
ATOM 1474 C CA . LYS A 1 193 ? 21.469 -9.93 -4.23 1 90.75 193 LYS A CA 1
ATOM 1475 C C . LYS A 1 193 ? 20.984 -9.062 -3.068 1 90.75 193 LYS A C 1
ATOM 1477 O O . LYS A 1 193 ? 20.062 -9.445 -2.348 1 90.75 193 LYS A O 1
ATOM 1482 N N . TYR A 1 194 ? 21.578 -7.91 -2.982 1 92.69 194 TYR A N 1
ATOM 1483 C CA . TYR A 1 194 ? 21.203 -6.992 -1.909 1 92.69 194 TYR A CA 1
ATOM 1484 C C . TYR A 1 194 ? 19.844 -6.375 -2.17 1 92.69 194 TYR A C 1
ATOM 1486 O O . TYR A 1 194 ? 19.062 -6.137 -1.234 1 92.69 194 TYR A O 1
ATOM 1494 N N . ALA A 1 195 ? 19.562 -6.176 -3.389 1 92.38 195 ALA A N 1
ATOM 1495 C CA . ALA A 1 195 ? 18.234 -5.66 -3.732 1 92.38 195 ALA A CA 1
ATOM 1496 C C . ALA A 1 195 ? 17.141 -6.672 -3.385 1 92.38 195 ALA A C 1
ATOM 1498 O O . ALA A 1 195 ? 16.094 -6.305 -2.85 1 92.38 195 ALA A O 1
ATOM 1499 N N . ALA A 1 196 ? 17.422 -7.926 -3.654 1 92.56 196 ALA A N 1
ATOM 1500 C CA . ALA A 1 196 ? 16.469 -8.984 -3.332 1 92.56 196 ALA A CA 1
ATOM 1501 C C . ALA A 1 196 ? 16.266 -9.102 -1.823 1 92.56 196 ALA A C 1
ATOM 1503 O O . ALA A 1 196 ? 15.133 -9.203 -1.349 1 92.56 196 ALA A O 1
ATOM 1504 N N . ARG A 1 197 ? 17.344 -9.039 -1.124 1 93.81 197 ARG A N 1
ATOM 1505 C CA . ARG A 1 197 ? 17.25 -9.07 0.333 1 93.81 197 ARG A CA 1
ATOM 1506 C C . ARG A 1 197 ? 16.469 -7.871 0.86 1 93.81 197 ARG A C 1
ATOM 1508 O O . ARG A 1 197 ? 15.656 -8.008 1.775 1 93.81 197 ARG A O 1
ATOM 1515 N N . THR A 1 198 ? 16.75 -6.762 0.292 1 96.5 198 THR A N 1
ATOM 1516 C CA . THR A 1 198 ? 16.078 -5.527 0.689 1 96.5 198 THR A CA 1
ATOM 1517 C C . THR A 1 198 ? 14.562 -5.656 0.515 1 96.5 198 THR A C 1
ATOM 1519 O O . THR A 1 198 ? 13.797 -5.238 1.384 1 96.5 198 THR A O 1
ATOM 1522 N N . ALA A 1 199 ? 14.156 -6.211 -0.552 1 95.12 199 ALA A N 1
ATOM 1523 C CA . ALA A 1 199 ? 12.727 -6.414 -0.79 1 95.12 199 ALA A CA 1
ATOM 1524 C C . ALA A 1 199 ? 12.102 -7.27 0.307 1 95.12 199 ALA A C 1
ATOM 1526 O O . ALA A 1 199 ? 11.07 -6.914 0.87 1 95.12 199 ALA A O 1
ATOM 1527 N N . VAL A 1 200 ? 12.742 -8.305 0.655 1 95.69 200 VAL A N 1
ATOM 1528 C CA . VAL A 1 200 ? 12.211 -9.281 1.605 1 95.69 200 VAL A CA 1
ATOM 1529 C C . VAL A 1 200 ? 12.227 -8.688 3.012 1 95.69 200 VAL A C 1
ATOM 1531 O O . VAL A 1 200 ? 11.25 -8.805 3.754 1 95.69 200 VAL A O 1
ATOM 1534 N N . THR A 1 201 ? 13.305 -8.047 3.377 1 97.44 201 THR A N 1
ATOM 1535 C CA . THR A 1 201 ? 13.391 -7.492 4.723 1 97.44 201 THR A CA 1
ATOM 1536 C C . THR A 1 201 ? 12.406 -6.34 4.898 1 97.44 201 THR A C 1
ATOM 1538 O O . THR A 1 201 ? 11.867 -6.137 5.992 1 97.44 201 THR A O 1
ATOM 1541 N N . THR A 1 202 ? 12.188 -5.551 3.854 1 97.62 202 THR A N 1
ATOM 1542 C CA . THR A 1 202 ? 11.18 -4.492 3.893 1 97.62 202 THR A CA 1
ATOM 1543 C C . THR A 1 202 ? 9.797 -5.07 4.145 1 97.62 202 THR A C 1
ATOM 1545 O O . THR A 1 202 ? 9.055 -4.574 5 1 97.62 202 THR A O 1
ATOM 1548 N N . LEU A 1 203 ? 9.508 -6.117 3.449 1 96.56 203 LEU A N 1
ATOM 1549 C CA . LEU A 1 203 ? 8.219 -6.773 3.631 1 96.56 203 LEU A CA 1
ATOM 1550 C C . LEU A 1 203 ? 8.117 -7.391 5.023 1 96.56 203 LEU A C 1
ATOM 1552 O O . LEU A 1 203 ? 7.09 -7.254 5.691 1 96.56 203 LEU A O 1
ATOM 1556 N N . GLN A 1 204 ? 9.164 -8.062 5.422 1 97.12 204 GLN A N 1
ATOM 1557 C CA . GLN A 1 204 ? 9.188 -8.711 6.727 1 97.12 204 GLN A CA 1
ATOM 1558 C C . GLN A 1 204 ? 8.969 -7.703 7.852 1 97.12 204 GLN A C 1
ATOM 1560 O O . GLN A 1 204 ? 8.242 -7.977 8.805 1 97.12 204 GLN A O 1
ATOM 1565 N N . ALA A 1 205 ? 9.641 -6.617 7.742 1 98.62 205 ALA A N 1
ATOM 1566 C CA . ALA A 1 205 ? 9.477 -5.578 8.75 1 98.62 205 ALA A CA 1
ATOM 1567 C C . ALA A 1 205 ? 8.047 -5.047 8.766 1 98.62 205 ALA A C 1
ATOM 1569 O O . ALA A 1 205 ? 7.465 -4.84 9.836 1 98.62 205 ALA A O 1
ATOM 1570 N N . SER A 1 206 ? 7.527 -4.781 7.574 1 97.81 206 SER A N 1
ATOM 1571 C CA . SER A 1 206 ? 6.16 -4.273 7.5 1 97.81 206 SER A CA 1
ATOM 1572 C C . SER A 1 206 ? 5.168 -5.273 8.086 1 97.81 206 SER A C 1
ATOM 1574 O O . SER A 1 206 ? 4.18 -4.879 8.711 1 97.81 206 SER A O 1
ATOM 1576 N N . ILE A 1 207 ? 5.391 -6.574 7.91 1 97.38 207 ILE A N 1
ATOM 1577 C CA . ILE A 1 207 ? 4.586 -7.629 8.516 1 97.38 207 ILE A CA 1
ATOM 1578 C C . ILE A 1 207 ? 4.703 -7.555 10.039 1 97.38 207 ILE A C 1
ATOM 1580 O O . ILE A 1 207 ? 3.697 -7.609 10.75 1 97.38 207 ILE A O 1
ATOM 1584 N N . GLY A 1 208 ? 5.875 -7.395 10.5 1 98.19 208 GLY A N 1
ATOM 1585 C CA . GLY A 1 208 ? 6.078 -7.227 11.93 1 98.19 208 GLY A CA 1
ATOM 1586 C C . GLY A 1 208 ? 5.332 -6.039 12.508 1 98.19 208 GLY A C 1
ATOM 1587 O O . GLY A 1 208 ? 4.691 -6.152 13.555 1 98.19 208 GLY A O 1
ATOM 1588 N N . GLY A 1 209 ? 5.477 -4.941 11.844 1 98.44 209 GLY A N 1
ATOM 1589 C CA . GLY A 1 209 ? 4.746 -3.758 12.266 1 98.44 209 GLY A CA 1
ATOM 1590 C C . GLY A 1 209 ? 3.24 -3.953 12.258 1 98.44 209 GLY A C 1
ATOM 1591 O O . GLY A 1 209 ? 2.547 -3.51 13.18 1 98.44 209 GLY A O 1
ATOM 1592 N N . GLY A 1 210 ? 2.729 -4.543 11.188 1 97.12 210 GLY A N 1
ATOM 1593 C CA . GLY A 1 210 ? 1.31 -4.855 11.125 1 97.12 210 GLY A CA 1
ATOM 1594 C C . GLY A 1 210 ? 0.838 -5.727 12.273 1 97.12 210 GLY A C 1
ATOM 1595 O O . GLY A 1 210 ? -0.207 -5.465 12.875 1 97.12 210 GLY A O 1
ATOM 1596 N N . LEU A 1 211 ? 1.585 -6.742 12.578 1 96.56 211 LEU A N 1
ATOM 1597 C CA . LEU A 1 211 ? 1.259 -7.617 13.695 1 96.56 211 LEU A CA 1
ATOM 1598 C C . LEU A 1 211 ? 1.218 -6.836 15 1 96.56 211 LEU A C 1
ATOM 1600 O O . LEU A 1 211 ? 0.286 -6.992 15.797 1 96.56 211 LEU A O 1
ATOM 1604 N N . ALA A 1 212 ? 2.176 -6 15.156 1 96.69 212 ALA A N 1
ATOM 1605 C CA . ALA A 1 212 ? 2.262 -5.203 16.375 1 96.69 212 ALA A CA 1
ATOM 1606 C C . ALA A 1 212 ? 1.095 -4.223 16.469 1 96.69 212 ALA A C 1
ATOM 1608 O O . ALA A 1 212 ? 0.446 -4.125 17.516 1 96.69 212 ALA A O 1
ATOM 1609 N N . GLY A 1 213 ? 0.84 -3.521 15.422 1 95.31 213 GLY A N 1
ATOM 1610 C CA . GLY A 1 213 ? -0.23 -2.537 15.414 1 95.31 213 GLY A CA 1
ATOM 1611 C C . GLY A 1 213 ? -1.605 -3.148 15.594 1 95.31 213 GLY A C 1
ATOM 1612 O O . GLY A 1 213 ? -2.42 -2.639 16.375 1 95.31 213 GLY A O 1
ATOM 1613 N N . MET A 1 214 ? -1.882 -4.234 14.922 1 93.69 214 MET A N 1
ATOM 1614 C CA . MET A 1 214 ? -3.176 -4.902 15.031 1 93.69 214 MET A CA 1
ATOM 1615 C C . MET A 1 214 ? -3.375 -5.477 16.438 1 93.69 214 MET A C 1
ATOM 1617 O O . MET A 1 214 ? -4.449 -5.34 17.016 1 93.69 214 MET A O 1
ATOM 1621 N N . SER A 1 215 ? -2.344 -6.055 16.984 1 94.69 215 SER A N 1
ATOM 1622 C CA . SER A 1 215 ? -2.428 -6.637 18.328 1 94.69 215 SER A CA 1
ATOM 1623 C C . SER A 1 215 ? -2.613 -5.562 19.391 1 94.69 215 SER A C 1
ATOM 1625 O O . SER A 1 215 ? -3.463 -5.691 20.266 1 94.69 215 SER A O 1
ATOM 1627 N N . MET A 1 216 ? -1.865 -4.539 19.266 1 93.69 216 MET A N 1
ATOM 1628 C CA . MET A 1 216 ? -1.952 -3.463 20.25 1 93.69 216 MET A CA 1
ATOM 1629 C C . MET A 1 216 ? -3.289 -2.738 20.141 1 93.69 216 MET A C 1
ATOM 1631 O O . MET A 1 216 ? -3.891 -2.389 21.156 1 93.69 216 MET A O 1
ATOM 1635 N N . SER A 1 217 ? -3.682 -2.471 18.953 1 90.31 217 SER A N 1
ATOM 1636 C CA . SER A 1 217 ? -4.969 -1.815 18.75 1 90.31 217 SER A CA 1
ATOM 1637 C C . SER A 1 217 ? -6.113 -2.652 19.312 1 90.31 217 SER A C 1
ATOM 1639 O O . SER A 1 217 ? -7.008 -2.123 19.969 1 90.31 217 SER A O 1
ATOM 1641 N N . TRP A 1 218 ? -6.086 -3.943 19.016 1 88 218 TRP A N 1
ATOM 1642 C CA . TRP A 1 218 ? -7.121 -4.84 19.516 1 88 218 TRP A CA 1
ATOM 1643 C C . TRP A 1 218 ? -7.094 -4.914 21.047 1 88 218 TRP A C 1
ATOM 1645 O O . TRP A 1 218 ? -8.141 -4.953 21.688 1 88 218 TRP A O 1
ATOM 1655 N N . TYR A 1 219 ? -5.996 -4.914 21.609 1 90.69 219 TYR A N 1
ATOM 1656 C CA . TYR A 1 219 ? -5.828 -5.012 23.047 1 90.69 219 TYR A CA 1
ATOM 1657 C C . TYR A 1 219 ? -6.379 -3.775 23.75 1 90.69 219 TYR A C 1
ATOM 1659 O O . TYR A 1 219 ? -7.086 -3.885 24.75 1 90.69 219 TYR A O 1
ATOM 1667 N N . LYS A 1 220 ? -6.145 -2.654 23.188 1 86.31 220 LYS A N 1
ATOM 1668 C CA . LYS A 1 220 ? -6.508 -1.385 23.812 1 86.31 220 LYS A CA 1
ATOM 1669 C C . LYS A 1 220 ? -7.98 -1.056 23.578 1 86.31 220 LYS A C 1
ATOM 1671 O O . LYS A 1 220 ? -8.656 -0.541 24.469 1 86.31 220 LYS A O 1
ATOM 1676 N N . ASN A 1 221 ? -8.469 -1.347 22.391 1 82.75 221 ASN A N 1
ATOM 1677 C CA . ASN A 1 221 ? -9.758 -0.794 21.984 1 82.75 221 ASN A CA 1
ATOM 1678 C C . ASN A 1 221 ? -10.789 -1.893 21.75 1 82.75 221 ASN A C 1
ATOM 1680 O O . ASN A 1 221 ? -11.977 -1.607 21.547 1 82.75 221 ASN A O 1
ATOM 1684 N N . HIS A 1 222 ? -10.352 -3.195 21.688 1 82.69 222 HIS A N 1
ATOM 1685 C CA . HIS A 1 222 ? -11.188 -4.34 21.344 1 82.69 222 HIS A CA 1
ATOM 1686 C C . HIS A 1 222 ? -11.75 -4.219 19.938 1 82.69 222 HIS A C 1
ATOM 1688 O O . HIS A 1 222 ? -12.828 -4.75 19.641 1 82.69 222 HIS A O 1
ATOM 1694 N N . ARG A 1 223 ? -11.156 -3.34 19.266 1 83.56 223 ARG A N 1
ATOM 1695 C CA . ARG A 1 223 ? -11.375 -3.17 17.844 1 83.56 223 ARG A CA 1
ATOM 1696 C C . ARG A 1 223 ? -10.117 -2.672 17.141 1 83.56 223 ARG A C 1
ATOM 1698 O O . ARG A 1 223 ? -9.203 -2.164 17.797 1 83.56 223 ARG A O 1
ATOM 1705 N N . LEU A 1 224 ? -10.133 -2.781 15.898 1 87.25 224 LEU A N 1
ATOM 1706 C CA . LEU A 1 224 ? -8.977 -2.297 15.164 1 87.25 224 LEU A CA 1
ATOM 1707 C C . LEU A 1 224 ? -9.164 -0.843 14.742 1 87.25 224 LEU A C 1
ATOM 1709 O O . LEU A 1 224 ? -10.078 -0.525 13.977 1 87.25 224 LEU A O 1
ATOM 1713 N N . GLU A 1 225 ? -8.312 -0.042 15.32 1 89.06 225 GLU A N 1
ATOM 1714 C CA . GLU A 1 225 ? -8.289 1.358 14.906 1 89.06 225 GLU A CA 1
ATOM 1715 C C . GLU A 1 225 ? -7.387 1.561 13.695 1 89.06 225 GLU A C 1
ATOM 1717 O O . GLU A 1 225 ? -6.215 1.178 13.711 1 89.06 225 GLU A O 1
ATOM 1722 N N . ILE A 1 226 ? -7.91 2.199 12.75 1 91.38 226 ILE A N 1
ATOM 1723 C CA . ILE A 1 226 ? -7.234 2.344 11.469 1 91.38 226 ILE A CA 1
ATOM 1724 C C . ILE A 1 226 ? -5.938 3.131 11.656 1 91.38 226 ILE A C 1
ATOM 1726 O O . ILE A 1 226 ? -4.91 2.801 11.055 1 91.38 226 ILE A O 1
ATOM 1730 N N . GLY A 1 227 ? -5.969 4.121 12.461 1 93.06 227 GLY A N 1
ATOM 1731 C CA . GLY A 1 227 ? -4.773 4.91 12.695 1 93.06 227 GLY A CA 1
ATOM 1732 C C . GLY A 1 227 ? -3.621 4.094 13.258 1 93.06 227 GLY A C 1
ATOM 1733 O O . GLY A 1 227 ? -2.471 4.277 12.852 1 93.06 227 GLY A O 1
ATOM 1734 N N . ASP A 1 228 ? -3.92 3.221 14.141 1 94.31 228 ASP A N 1
ATOM 1735 C CA . ASP A 1 228 ? -2.902 2.359 14.734 1 94.31 228 ASP A CA 1
ATOM 1736 C C . ASP A 1 228 ? -2.293 1.429 13.688 1 94.31 228 ASP A C 1
ATOM 1738 O O . ASP A 1 228 ? -1.073 1.25 13.641 1 94.31 228 ASP A O 1
ATOM 1742 N N . VAL A 1 229 ? -3.154 0.888 12.93 1 93.94 229 VAL A N 1
ATOM 1743 C CA . VAL A 1 229 ? -2.703 -0.066 11.922 1 93.94 229 VAL A CA 1
ATOM 1744 C C . VAL A 1 229 ? -1.816 0.641 10.906 1 93.94 229 VAL A C 1
ATOM 1746 O O . VAL A 1 229 ? -0.714 0.177 10.602 1 93.94 229 VAL A O 1
ATOM 1749 N N . VAL A 1 230 ? -2.262 1.73 10.422 1 96.44 230 VAL A N 1
ATOM 1750 C CA . VAL A 1 230 ? -1.547 2.484 9.398 1 96.44 230 VAL A CA 1
ATOM 1751 C C . VAL A 1 230 ? -0.194 2.939 9.938 1 96.44 230 VAL A C 1
ATOM 1753 O O . VAL A 1 230 ? 0.845 2.691 9.32 1 96.44 230 VAL A O 1
ATOM 1756 N N . ASN A 1 231 ? -0.158 3.506 11.094 1 97.38 231 ASN A N 1
ATOM 1757 C CA . ASN A 1 231 ? 1.066 4.09 11.625 1 97.38 231 ASN A CA 1
ATOM 1758 C C . ASN A 1 231 ? 2.053 3.016 12.07 1 97.38 231 ASN A C 1
ATOM 1760 O O . ASN A 1 231 ? 3.268 3.205 11.977 1 97.38 231 ASN A O 1
ATOM 1764 N N . SER A 1 232 ? 1.533 1.906 12.555 1 98.25 232 SER A N 1
ATOM 1765 C CA . SER A 1 232 ? 2.447 0.839 12.953 1 98.25 232 SER A CA 1
ATOM 1766 C C . SER A 1 232 ? 3.174 0.261 11.742 1 98.25 232 SER A C 1
ATOM 1768 O O . SER A 1 232 ? 4.371 -0.03 11.805 1 98.25 232 SER A O 1
ATOM 1770 N N . VAL A 1 233 ? 2.486 0.092 10.656 1 98.31 233 VAL A N 1
ATOM 1771 C CA . VAL A 1 233 ? 3.109 -0.396 9.438 1 98.31 233 VAL A CA 1
ATOM 1772 C C . VAL A 1 233 ? 4.133 0.62 8.938 1 98.31 233 VAL A C 1
ATOM 1774 O O . VAL A 1 233 ? 5.266 0.256 8.602 1 98.31 233 VAL A O 1
ATOM 1777 N N . LEU A 1 234 ? 3.758 1.871 8.945 1 98.44 234 LEU A N 1
ATOM 1778 C CA . LEU A 1 234 ? 4.652 2.92 8.469 1 98.44 234 LEU A CA 1
ATOM 1779 C C . LEU A 1 234 ? 5.871 3.051 9.375 1 98.44 234 LEU A C 1
ATOM 1781 O O . LEU A 1 234 ? 6.992 3.221 8.891 1 98.44 234 LEU A O 1
ATOM 1785 N N . GLY A 1 235 ? 5.637 2.998 10.641 1 98.75 235 GLY A N 1
ATOM 1786 C CA . GLY A 1 235 ? 6.758 3.031 11.562 1 98.75 235 GLY A CA 1
ATOM 1787 C C . GLY A 1 235 ? 7.734 1.89 11.359 1 98.75 235 GLY A C 1
ATOM 1788 O O . GLY A 1 235 ? 8.945 2.072 11.484 1 98.75 235 GLY A O 1
ATOM 1789 N N . ALA A 1 236 ? 7.211 0.747 11.109 1 98.88 236 ALA A N 1
ATOM 1790 C CA . ALA A 1 236 ? 8.047 -0.419 10.836 1 98.88 236 ALA A CA 1
ATOM 1791 C C . ALA A 1 236 ? 8.875 -0.21 9.57 1 98.88 236 ALA A C 1
ATOM 1793 O O . ALA A 1 236 ? 10.047 -0.573 9.523 1 98.88 236 ALA A O 1
ATOM 1794 N N . LEU A 1 237 ? 8.266 0.33 8.562 1 98.69 237 LEU A N 1
ATOM 1795 C CA . LEU A 1 237 ? 8.953 0.588 7.305 1 98.69 237 LEU A CA 1
ATOM 1796 C C . LEU A 1 237 ? 10.078 1.597 7.5 1 98.69 237 LEU A C 1
ATOM 1798 O O . LEU A 1 237 ? 11.18 1.414 6.973 1 98.69 237 LEU A O 1
ATOM 1802 N N . VAL A 1 238 ? 9.836 2.627 8.273 1 98.75 238 VAL A N 1
ATOM 1803 C CA . VAL A 1 238 ? 10.875 3.598 8.594 1 98.75 238 VAL A CA 1
ATOM 1804 C C . VAL A 1 238 ? 12.016 2.904 9.336 1 98.75 238 VAL A C 1
ATOM 1806 O O . VAL A 1 238 ? 13.195 3.145 9.047 1 98.75 238 VAL A O 1
ATOM 1809 N N . SER A 1 239 ? 11.727 2.02 10.164 1 98.88 239 SER A N 1
ATOM 1810 C CA . SER A 1 239 ? 12.68 1.376 11.055 1 98.88 239 SER A CA 1
ATOM 1811 C C . SER A 1 239 ? 13.617 0.454 10.289 1 98.88 239 SER A C 1
ATOM 1813 O O . SER A 1 239 ? 14.773 0.274 10.68 1 98.88 239 SER A O 1
ATOM 1815 N N . ILE A 1 240 ? 13.125 -0.118 9.227 1 98.81 240 ILE A N 1
ATOM 1816 C CA . ILE A 1 240 ? 13.93 -1.111 8.523 1 98.81 240 ILE A CA 1
ATOM 1817 C C . ILE A 1 240 ? 14.789 -0.425 7.465 1 98.81 240 ILE A C 1
ATOM 1819 O O . ILE A 1 240 ? 15.758 -1.006 6.973 1 98.81 240 ILE A O 1
ATOM 1823 N N . THR A 1 241 ? 14.461 0.752 7.137 1 98.56 241 THR A N 1
ATOM 1824 C CA . THR A 1 241 ? 14.945 1.44 5.945 1 98.56 241 THR A CA 1
ATOM 1825 C C . THR A 1 241 ? 16.453 1.605 5.992 1 98.56 241 THR A C 1
ATOM 1827 O O . THR A 1 241 ? 17.141 1.356 5.004 1 98.56 241 THR A O 1
ATOM 1830 N N . ALA A 1 242 ? 17.062 1.885 7.117 1 98.31 242 ALA A N 1
ATOM 1831 C CA . ALA A 1 242 ? 18.484 2.176 7.234 1 98.31 242 ALA A CA 1
ATOM 1832 C C . ALA A 1 242 ? 19.328 0.913 7.039 1 98.31 242 ALA A C 1
ATOM 1834 O O . ALA A 1 242 ? 20.469 0.982 6.602 1 98.31 242 ALA A O 1
ATOM 1835 N N . GLY A 1 243 ? 18.797 -0.19 7.355 1 98.06 243 GLY A N 1
ATOM 1836 C CA . GLY A 1 243 ? 19.547 -1.438 7.285 1 98.06 243 GLY A CA 1
ATOM 1837 C C . GLY A 1 243 ? 18.859 -2.488 6.426 1 98.06 243 GLY A C 1
ATOM 1838 O O . GLY A 1 243 ? 19.141 -3.682 6.555 1 98.06 243 GLY A O 1
ATOM 1839 N N . CYS A 1 244 ? 18.016 -2.105 5.539 1 97.5 244 CYS A N 1
ATOM 1840 C CA . CYS A 1 244 ? 17.125 -3 4.797 1 97.5 244 CYS A CA 1
ATOM 1841 C C . CYS A 1 244 ? 17.938 -3.998 3.973 1 97.5 244 CYS A C 1
ATOM 1843 O O . CYS A 1 244 ? 17.484 -5.117 3.727 1 97.5 244 CYS A O 1
ATOM 1845 N N . ALA A 1 245 ? 19.156 -3.67 3.625 1 96.56 245 ALA A N 1
ATOM 1846 C CA . ALA A 1 245 ? 19.969 -4.539 2.777 1 96.56 245 ALA A CA 1
ATOM 1847 C C . ALA A 1 245 ? 20.844 -5.461 3.619 1 96.56 245 ALA A C 1
ATOM 1849 O O . ALA A 1 245 ? 21.531 -6.34 3.084 1 96.56 245 ALA A O 1
ATOM 1850 N N . LEU A 1 246 ? 20.812 -5.281 4.926 1 96.19 246 LEU A N 1
ATOM 1851 C CA . LEU A 1 246 ? 21.859 -5.914 5.727 1 96.19 246 LEU A CA 1
ATOM 1852 C C . LEU A 1 246 ? 21.266 -6.891 6.73 1 96.19 246 LEU A C 1
ATOM 1854 O O . LEU A 1 246 ? 21.922 -7.852 7.141 1 96.19 246 LEU A O 1
ATOM 1858 N N . PHE A 1 247 ? 20.062 -6.742 7.086 1 96.81 247 PHE A N 1
ATOM 1859 C CA . PHE A 1 247 ? 19.453 -7.535 8.148 1 96.81 247 PHE A CA 1
ATOM 1860 C C . PHE A 1 247 ? 19.016 -8.898 7.621 1 96.81 247 PHE A C 1
ATOM 1862 O O . PHE A 1 247 ? 18.797 -9.062 6.418 1 96.81 247 PHE A O 1
ATOM 1869 N N . THR A 1 248 ? 18.922 -9.836 8.547 1 95 248 THR A N 1
ATOM 1870 C CA . THR A 1 248 ? 18.281 -11.117 8.258 1 95 248 THR A CA 1
ATOM 1871 C C . THR A 1 248 ? 16.766 -11 8.344 1 95 248 THR A C 1
ATOM 1873 O O . THR A 1 248 ? 16.25 -9.977 8.797 1 95 248 THR A O 1
ATOM 1876 N N . THR A 1 249 ? 16.047 -12.023 7.961 1 95.5 249 THR A N 1
ATOM 1877 C CA . THR A 1 249 ? 14.586 -11.992 7.969 1 95.5 249 THR A CA 1
ATOM 1878 C C . THR A 1 249 ? 14.055 -11.922 9.398 1 95.5 249 THR A C 1
ATOM 1880 O O . THR A 1 249 ? 13.07 -11.227 9.664 1 95.5 249 THR A O 1
ATOM 1883 N N . TRP A 1 250 ? 14.719 -12.578 10.312 1 95.12 250 TRP A N 1
ATOM 1884 C CA . TRP A 1 250 ? 14.305 -12.562 11.711 1 95.12 250 TRP A CA 1
ATOM 1885 C C . TRP A 1 250 ? 14.523 -11.18 12.328 1 95.12 250 TRP A C 1
ATOM 1887 O O . TRP A 1 250 ? 13.656 -10.672 13.039 1 95.12 250 TRP A O 1
ATOM 1897 N N . GLU A 1 251 ? 15.648 -10.703 12.062 1 97.31 251 GLU A N 1
ATOM 1898 C CA . GLU A 1 251 ? 15.945 -9.367 12.586 1 97.31 251 GLU A CA 1
ATOM 1899 C C . GLU A 1 251 ? 14.969 -8.328 12.039 1 97.31 251 GLU A C 1
ATOM 1901 O O . GLU A 1 251 ? 14.5 -7.465 12.781 1 97.31 251 GLU A O 1
ATOM 1906 N N . ALA A 1 252 ? 14.703 -8.445 10.75 1 98.31 252 ALA A N 1
ATOM 1907 C CA . ALA A 1 252 ? 13.773 -7.516 10.109 1 98.31 252 ALA A CA 1
ATOM 1908 C C . ALA A 1 252 ? 12.398 -7.574 10.773 1 98.31 252 ALA A C 1
ATOM 1910 O O . ALA A 1 252 ? 11.766 -6.539 11.008 1 98.31 252 ALA A O 1
ATOM 1911 N N . LEU A 1 253 ? 11.93 -8.758 11.07 1 98 253 LEU A N 1
ATOM 1912 C CA . LEU A 1 253 ? 10.641 -8.93 11.727 1 98 253 LEU A CA 1
ATOM 1913 C C . LEU A 1 253 ? 10.625 -8.242 13.094 1 98 253 LEU A C 1
ATOM 1915 O O . LEU A 1 253 ? 9.68 -7.52 13.414 1 98 253 LEU A O 1
ATOM 1919 N N . ILE A 1 254 ? 11.625 -8.422 13.867 1 98.12 254 ILE A N 1
ATOM 1920 C CA . ILE A 1 254 ? 11.711 -7.863 15.219 1 98.12 254 ILE A CA 1
ATOM 1921 C C . ILE A 1 254 ? 11.812 -6.344 15.141 1 98.12 254 ILE A C 1
ATOM 1923 O O . ILE A 1 254 ? 11.148 -5.633 15.906 1 98.12 254 ILE A O 1
ATOM 1927 N N . ILE A 1 255 ? 12.656 -5.891 14.266 1 98.69 255 ILE A N 1
ATOM 1928 C CA . ILE A 1 255 ? 12.82 -4.453 14.086 1 98.69 255 ILE A CA 1
ATOM 1929 C C . ILE A 1 255 ? 11.484 -3.822 13.703 1 98.69 255 ILE A C 1
ATOM 1931 O O . ILE A 1 255 ? 11.133 -2.752 14.203 1 98.69 255 ILE A O 1
ATOM 1935 N N . GLY A 1 256 ? 10.75 -4.488 12.828 1 98.81 256 GLY A N 1
ATOM 1936 C CA . GLY A 1 256 ? 9.422 -4.02 12.445 1 98.81 256 GLY A CA 1
ATOM 1937 C C . GLY A 1 256 ? 8.438 -4.02 13.602 1 98.81 256 GLY A C 1
ATOM 1938 O O . GLY A 1 256 ? 7.656 -3.08 13.758 1 98.81 256 GLY A O 1
ATOM 1939 N N . ILE A 1 257 ? 8.461 -5.07 14.406 1 98.62 257 ILE A N 1
ATOM 1940 C CA . ILE A 1 257 ? 7.574 -5.168 15.555 1 98.62 257 ILE A CA 1
ATOM 1941 C C . ILE A 1 257 ? 7.84 -4.012 16.516 1 98.62 257 ILE A C 1
ATOM 1943 O O . ILE A 1 257 ? 6.91 -3.314 16.922 1 98.62 257 ILE A O 1
ATOM 1947 N N . VAL A 1 258 ? 9.055 -3.764 16.797 1 98.75 258 VAL A N 1
ATOM 1948 C CA . VAL A 1 258 ? 9.422 -2.711 17.734 1 98.75 258 VAL A CA 1
ATOM 1949 C C . VAL A 1 258 ? 9.078 -1.345 17.141 1 98.75 258 VAL A C 1
ATOM 1951 O O . VAL A 1 258 ? 8.531 -0.482 17.828 1 98.75 258 VAL A O 1
ATOM 1954 N N . GLY A 1 259 ? 9.422 -1.179 15.875 1 98.75 259 GLY A N 1
ATOM 1955 C CA . GLY A 1 259 ? 9.062 0.063 15.211 1 98.75 259 GLY A CA 1
ATOM 1956 C C . GLY A 1 259 ? 7.566 0.336 15.227 1 98.75 259 GLY A C 1
ATOM 1957 O O . GLY A 1 259 ? 7.141 1.461 15.5 1 98.75 259 GLY A O 1
ATOM 1958 N N . GLY A 1 260 ? 6.75 -0.694 14.93 1 98.5 260 GLY A N 1
ATOM 1959 C CA . GLY A 1 260 ? 5.305 -0.566 14.992 1 98.5 260 GLY A CA 1
ATOM 1960 C C . GLY A 1 260 ? 4.805 -0.175 16.375 1 98.5 260 GLY A C 1
ATOM 1961 O O . GLY A 1 260 ? 3.943 0.699 16.5 1 98.5 260 GLY A O 1
ATOM 1962 N N . LEU A 1 261 ? 5.363 -0.757 17.391 1 98.12 261 LEU A N 1
ATOM 1963 C CA . LEU A 1 261 ? 4.969 -0.453 18.75 1 98.12 261 LEU A CA 1
ATOM 1964 C C . LEU A 1 261 ? 5.352 0.976 19.125 1 98.12 261 LEU A C 1
ATOM 1966 O O . LEU A 1 261 ? 4.566 1.69 19.75 1 98.12 261 LEU A O 1
ATOM 1970 N N . ILE A 1 262 ? 6.523 1.398 18.719 1 97.94 262 ILE A N 1
ATOM 1971 C CA . ILE A 1 262 ? 6.992 2.752 19 1 97.94 262 ILE A CA 1
ATOM 1972 C C . ILE A 1 262 ? 6.031 3.768 18.391 1 97.94 262 ILE A C 1
ATOM 1974 O O . ILE A 1 262 ? 5.664 4.754 19.031 1 97.94 262 ILE A O 1
ATOM 1978 N N . SER A 1 263 ? 5.625 3.527 17.188 1 97.06 263 SER A N 1
ATOM 1979 C CA . SER A 1 263 ? 4.746 4.457 16.484 1 97.06 263 SER A CA 1
ATOM 1980 C C . SER A 1 263 ? 3.398 4.578 17.188 1 97.06 263 SER A C 1
ATOM 1982 O O . SER A 1 263 ? 2.867 5.68 17.344 1 97.06 263 SER A O 1
ATOM 1984 N N . VAL A 1 264 ? 2.832 3.451 17.672 1 95.38 264 VAL A N 1
ATOM 1985 C CA . VAL A 1 264 ? 1.502 3.422 18.266 1 95.38 264 VAL A CA 1
ATOM 1986 C C . VAL A 1 264 ? 1.558 3.998 19.688 1 95.38 264 VAL A C 1
ATOM 1988 O O . VAL A 1 264 ? 0.635 4.695 20.109 1 95.38 264 VAL A O 1
ATOM 1991 N N . ILE A 1 265 ? 2.654 3.797 20.375 1 95.25 265 ILE A N 1
ATOM 1992 C CA . ILE A 1 265 ? 2.781 4.262 21.75 1 95.25 265 ILE A CA 1
ATOM 1993 C C . ILE A 1 265 ? 3.266 5.707 21.766 1 95.25 265 ILE A C 1
ATOM 1995 O O . ILE A 1 265 ? 2.906 6.48 22.656 1 95.25 265 ILE A O 1
ATOM 1999 N N . GLY A 1 266 ? 4.031 6.082 20.781 1 95.69 266 GLY A N 1
ATOM 2000 C CA . GLY A 1 266 ? 4.625 7.406 20.734 1 95.69 266 GLY A CA 1
ATOM 2001 C C . GLY A 1 266 ? 3.611 8.508 20.5 1 95.69 266 GLY A C 1
ATOM 2002 O O . GLY A 1 266 ? 3.717 9.594 21.062 1 95.69 266 GLY A O 1
ATOM 2003 N N . MET A 1 267 ? 2.582 8.297 19.75 1 93.31 267 MET A N 1
ATOM 2004 C CA . MET A 1 267 ? 1.632 9.328 19.359 1 93.31 267 MET A CA 1
ATOM 2005 C C . MET A 1 267 ? 0.877 9.867 20.562 1 93.31 267 MET A C 1
ATOM 2007 O O . MET A 1 267 ? 0.838 11.078 20.797 1 93.31 267 MET A O 1
ATOM 2011 N N . PRO A 1 268 ? 0.292 8.977 21.406 1 92.81 268 PRO A N 1
ATOM 2012 C CA . PRO A 1 268 ? -0.394 9.492 22.594 1 92.81 268 PRO A CA 1
ATOM 2013 C C . PRO A 1 268 ? 0.548 10.211 23.562 1 92.81 268 PRO A C 1
ATOM 2015 O O . PRO A 1 268 ? 0.125 11.125 24.281 1 92.81 268 PRO A O 1
ATOM 2018 N N . LEU A 1 269 ? 1.792 9.875 23.562 1 94.62 269 LEU A N 1
ATOM 2019 C CA . LEU A 1 269 ? 2.756 10.547 24.438 1 94.62 269 LEU A CA 1
ATOM 2020 C C . LEU A 1 269 ? 2.943 12 24 1 94.62 269 LEU A C 1
ATOM 2022 O O . LEU A 1 269 ? 3.051 12.891 24.859 1 94.62 269 LEU A O 1
ATOM 2026 N N . PHE A 1 270 ? 2.988 12.242 22.734 1 96.06 270 PHE A N 1
ATOM 2027 C CA . PHE A 1 270 ? 3.107 13.617 22.25 1 96.06 270 PHE A CA 1
ATOM 2028 C C . PHE A 1 270 ? 1.819 14.391 22.5 1 96.06 270 PHE A C 1
ATOM 2030 O O . PHE A 1 270 ? 1.855 15.594 22.766 1 96.06 270 PHE A O 1
ATOM 2037 N N . ASP A 1 271 ? 0.708 13.703 22.453 1 94.62 271 ASP A N 1
ATOM 2038 C CA . ASP A 1 271 ? -0.557 14.344 22.797 1 94.62 271 ASP A CA 1
ATOM 2039 C C . ASP A 1 271 ? -0.58 14.758 24.266 1 94.62 271 ASP A C 1
ATOM 2041 O O . ASP A 1 271 ? -1.133 15.805 24.609 1 94.62 271 ASP A O 1
ATOM 2045 N N . LYS A 1 272 ? 0 13.969 25.094 1 95.62 272 LYS A N 1
ATOM 2046 C CA . LYS A 1 272 ? 0.088 14.312 26.516 1 95.62 272 LYS A CA 1
ATOM 2047 C C . LYS A 1 272 ? 0.932 15.562 26.734 1 95.62 272 LYS A C 1
ATOM 2049 O O . LYS A 1 272 ? 0.712 16.312 27.688 1 95.62 272 LYS A O 1
ATOM 2054 N N . LEU A 1 273 ? 1.852 15.766 25.812 1 96 273 LEU A N 1
ATOM 2055 C CA . LEU A 1 273 ? 2.693 16.953 25.859 1 96 273 LEU A CA 1
ATOM 2056 C C . LEU A 1 273 ? 2.033 18.125 25.125 1 96 273 LEU A C 1
ATOM 2058 O O . LEU A 1 273 ? 2.631 19.188 24.984 1 96 273 LEU A O 1
ATOM 2062 N N . HIS A 1 274 ? 0.847 17.859 24.609 1 96.31 274 HIS A N 1
ATOM 2063 C CA . HIS A 1 274 ? 0.037 18.844 23.891 1 96.31 274 HIS A CA 1
ATOM 2064 C C . HIS A 1 274 ? 0.74 19.328 22.641 1 96.31 274 HIS A C 1
ATOM 2066 O O . HIS A 1 274 ? 0.716 20.516 22.328 1 96.31 274 HIS A O 1
ATOM 2072 N N . ILE A 1 275 ? 1.478 18.469 22.031 1 97 275 ILE A N 1
ATOM 2073 C CA . ILE A 1 275 ? 2.006 18.656 20.688 1 97 275 ILE A CA 1
ATOM 2074 C C . ILE A 1 275 ? 1.077 18.016 19.656 1 97 275 ILE A C 1
ATOM 2076 O O . ILE A 1 275 ? 1.021 16.781 19.562 1 97 275 ILE A O 1
ATOM 2080 N N . ASP A 1 276 ? 0.355 18.812 18.938 1 96.62 276 ASP A N 1
ATOM 2081 C CA . ASP A 1 276 ? -0.681 18.344 18.016 1 96.62 276 ASP A CA 1
ATOM 2082 C C . ASP A 1 276 ? -0.089 17.984 16.656 1 96.62 276 ASP A C 1
ATOM 2084 O O . ASP A 1 276 ? 0.114 18.859 15.812 1 96.62 276 ASP A O 1
ATOM 2088 N N . ASP A 1 277 ? 0.206 16.75 16.484 1 96.44 277 ASP A N 1
ATOM 2089 C CA . ASP A 1 277 ? 0.657 16.141 15.234 1 96.44 277 ASP A CA 1
ATOM 2090 C C . ASP A 1 277 ? -0.405 15.203 14.672 1 96.44 277 ASP A C 1
ATOM 2092 O O . ASP A 1 277 ? -0.439 14.023 15.008 1 96.44 277 ASP A O 1
ATOM 2096 N N . PRO A 1 278 ? -1.294 15.719 13.781 1 93.31 278 PRO A N 1
ATOM 2097 C CA . PRO A 1 278 ? -2.48 14.984 13.344 1 93.31 278 PRO A CA 1
ATOM 2098 C C . PRO A 1 278 ? -2.137 13.625 12.727 1 93.31 278 PRO A C 1
ATOM 2100 O O . PRO A 1 278 ? -2.967 12.711 12.734 1 93.31 278 PRO A O 1
ATOM 2103 N N . VAL A 1 279 ? -0.951 13.414 12.156 1 94 279 VAL A N 1
ATOM 2104 C CA . VAL A 1 279 ? -0.667 12.188 11.43 1 94 279 VAL A CA 1
ATOM 2105 C C . VAL A 1 279 ? 0.37 11.359 12.188 1 94 279 VAL A C 1
ATOM 2107 O O . VAL A 1 279 ? 0.761 10.281 11.742 1 94 279 VAL A O 1
ATOM 2110 N N . GLY A 1 280 ? 0.918 11.859 13.266 1 96.38 280 GLY A N 1
ATOM 2111 C CA . GLY A 1 280 ? 1.912 11.141 14.055 1 96.38 280 GLY A CA 1
ATOM 2112 C C . GLY A 1 280 ? 3.273 11.086 13.383 1 96.38 280 GLY A C 1
ATOM 2113 O O . GLY A 1 280 ? 3.982 10.086 13.5 1 96.38 280 GLY A O 1
ATOM 2114 N N . ALA A 1 281 ? 3.639 12.102 12.68 1 97.75 281 ALA A N 1
ATOM 2115 C CA . ALA A 1 281 ? 4.887 12.156 11.922 1 97.75 281 ALA A CA 1
ATOM 2116 C C . ALA A 1 281 ? 6.094 12.086 12.852 1 97.75 281 ALA A C 1
ATOM 2118 O O . ALA A 1 281 ? 7.094 11.438 12.531 1 97.75 281 ALA A O 1
ATOM 2119 N N . THR A 1 282 ? 6.043 12.766 13.969 1 97.94 282 THR A N 1
ATOM 2120 C CA . THR A 1 282 ? 7.145 12.781 14.922 1 97.94 282 THR A CA 1
ATOM 2121 C C . THR A 1 282 ? 7.43 11.375 15.445 1 97.94 282 THR A C 1
ATOM 2123 O O . THR A 1 282 ? 8.594 10.977 15.562 1 97.94 282 THR A O 1
ATOM 2126 N N . SER A 1 283 ? 6.426 10.672 15.734 1 98.12 283 SER A N 1
ATOM 2127 C CA . SER A 1 283 ? 6.59 9.312 16.234 1 98.12 283 SER A CA 1
ATOM 2128 C C . SER A 1 283 ? 7.031 8.367 15.125 1 98.12 283 SER A C 1
ATOM 2130 O O . SER A 1 283 ? 8.023 7.645 15.273 1 98.12 283 SER A O 1
ATOM 2132 N N . VAL A 1 284 ? 6.34 8.359 14 1 98.5 284 VAL A N 1
ATOM 2133 C CA . VAL A 1 284 ? 6.539 7.422 12.906 1 98.5 284 VAL A CA 1
ATOM 2134 C C . VAL A 1 284 ? 7.898 7.664 12.258 1 98.5 284 VAL A C 1
ATOM 2136 O O . VAL A 1 284 ? 8.664 6.723 12.039 1 98.5 284 VAL A O 1
ATOM 2139 N N . HIS A 1 285 ? 8.203 8.906 11.992 1 98.69 285 HIS A N 1
ATOM 2140 C CA . HIS A 1 285 ? 9.438 9.203 11.281 1 98.69 285 HIS A CA 1
ATOM 2141 C C . HIS A 1 285 ? 10.562 9.555 12.25 1 98.69 285 HIS A C 1
ATOM 2143 O O . HIS A 1 285 ? 11.719 9.164 12.031 1 98.69 285 HIS A O 1
ATOM 2149 N N . GLY A 1 286 ? 10.25 10.273 13.297 1 98.56 286 GLY A N 1
ATOM 2150 C CA . GLY A 1 286 ? 11.266 10.719 14.234 1 98.56 286 GLY A CA 1
ATOM 2151 C C . GLY A 1 286 ? 11.773 9.609 15.141 1 98.56 286 GLY A C 1
ATOM 2152 O O . GLY A 1 286 ? 12.906 9.148 14.992 1 98.56 286 GLY A O 1
ATOM 2153 N N . ILE A 1 287 ? 10.93 9.148 15.969 1 98.69 287 ILE A N 1
ATOM 2154 C CA . ILE A 1 287 ? 11.352 8.172 16.969 1 98.69 287 ILE A CA 1
ATOM 2155 C C . ILE A 1 287 ? 11.719 6.855 16.281 1 98.69 287 ILE A C 1
ATOM 2157 O O . ILE A 1 287 ? 12.711 6.211 16.641 1 98.69 287 ILE A O 1
ATOM 2161 N N . CYS A 1 288 ? 10.93 6.414 15.312 1 98.81 288 CYS A N 1
ATOM 2162 C CA . CYS A 1 288 ? 11.258 5.184 14.602 1 98.81 288 CYS A CA 1
ATOM 2163 C C . CYS A 1 288 ? 12.555 5.34 13.812 1 98.81 288 CYS A C 1
ATOM 2165 O O . CYS A 1 288 ? 13.297 4.375 13.625 1 98.81 288 CYS A O 1
ATOM 2167 N N . GLY A 1 289 ? 12.82 6.602 13.352 1 98.81 289 GLY A N 1
ATOM 2168 C CA . GLY A 1 289 ? 14.109 6.855 12.734 1 98.81 289 GLY A CA 1
ATOM 2169 C C . GLY A 1 289 ? 15.273 6.613 13.672 1 98.81 289 GLY A C 1
ATOM 2170 O O . GLY A 1 289 ? 16.312 6.074 13.258 1 98.81 289 GLY A O 1
ATOM 2171 N N . ILE A 1 290 ? 15.133 6.98 14.875 1 98.81 290 ILE A N 1
ATOM 2172 C CA . ILE A 1 290 ? 16.156 6.73 15.891 1 98.81 290 ILE A CA 1
ATOM 2173 C C . ILE A 1 290 ? 16.297 5.23 16.109 1 98.81 290 ILE A C 1
ATOM 2175 O O . ILE A 1 290 ? 17.422 4.707 16.125 1 98.81 290 ILE A O 1
ATOM 2179 N N . TRP A 1 291 ? 15.195 4.551 16.203 1 98.81 291 TRP A N 1
ATOM 2180 C CA . TRP A 1 291 ? 15.211 3.104 16.391 1 98.81 291 TRP A CA 1
ATOM 2181 C C . TRP A 1 291 ? 15.922 2.408 15.234 1 98.81 291 TRP A C 1
ATOM 2183 O O . TRP A 1 291 ? 16.672 1.456 15.445 1 98.81 291 TRP A O 1
ATOM 2193 N N . ALA A 1 292 ? 15.695 2.877 14.094 1 98.88 292 ALA A N 1
ATOM 2194 C CA . ALA A 1 292 ? 16.344 2.303 12.922 1 98.88 292 ALA A CA 1
ATOM 2195 C C . ALA A 1 292 ? 17.859 2.316 13.062 1 98.88 292 ALA A C 1
ATOM 2197 O O . ALA A 1 292 ? 18.516 1.3 12.836 1 98.88 292 ALA A O 1
ATOM 2198 N N . MET A 1 293 ? 18.406 3.436 13.508 1 98.75 293 MET A N 1
ATOM 2199 C CA . MET A 1 293 ? 19.844 3.6 13.625 1 98.75 293 MET A CA 1
ATOM 2200 C C . MET A 1 293 ? 20.406 2.775 14.781 1 98.75 293 MET A C 1
ATOM 2202 O O . MET A 1 293 ? 21.469 2.16 14.656 1 98.75 293 MET A O 1
ATOM 2206 N N . ILE A 1 294 ? 19.688 2.75 15.812 1 98.69 294 ILE A N 1
ATOM 2207 C CA . ILE A 1 294 ? 20.094 1.952 16.969 1 98.69 294 ILE A CA 1
ATOM 2208 C C . ILE A 1 294 ? 20.109 0.472 16.594 1 98.69 294 ILE A C 1
ATOM 2210 O O . ILE A 1 294 ? 21 -0.273 16.984 1 98.69 294 ILE A O 1
ATOM 2214 N N . SER A 1 295 ? 19.125 0.024 15.836 1 98.69 295 SER A N 1
ATOM 2215 C CA . SER A 1 295 ? 19.016 -1.378 15.445 1 98.69 295 SER A CA 1
ATOM 2216 C C . SER A 1 295 ? 20.203 -1.802 14.594 1 98.69 295 SER A C 1
ATOM 2218 O O . SER A 1 295 ? 20.656 -2.947 14.664 1 98.69 295 SER A O 1
ATOM 2220 N N . ILE A 1 296 ? 20.719 -0.924 13.797 1 98.25 296 ILE A N 1
ATOM 2221 C CA . ILE A 1 296 ? 21.922 -1.217 13.023 1 98.25 296 ILE A CA 1
ATOM 2222 C C . ILE A 1 296 ? 23.094 -1.467 13.977 1 98.25 296 ILE A C 1
ATOM 2224 O O . ILE A 1 296 ? 23.812 -2.457 13.836 1 98.25 296 ILE A O 1
ATOM 2228 N N . GLY A 1 297 ? 23.25 -0.557 14.945 1 98.25 297 GLY A N 1
ATOM 2229 C CA . GLY A 1 297 ? 24.328 -0.689 15.914 1 98.25 297 GLY A CA 1
ATOM 2230 C C . GLY A 1 297 ? 24.219 -1.944 16.75 1 98.25 297 GLY A C 1
ATOM 2231 O O . GLY A 1 297 ? 25.203 -2.404 17.328 1 98.25 297 GLY A O 1
ATOM 2232 N N . LEU A 1 298 ? 23.062 -2.559 16.766 1 98.06 298 LEU A N 1
ATOM 2233 C CA . LEU A 1 298 ? 22.844 -3.73 17.594 1 98.06 298 LEU A CA 1
ATOM 2234 C C . LEU A 1 298 ? 22.938 -5.012 16.781 1 98.06 298 LEU A C 1
ATOM 2236 O O . LEU A 1 298 ? 23.578 -5.977 17.203 1 98.06 298 LEU A O 1
ATOM 2240 N N . PHE A 1 299 ? 22.375 -5.039 15.547 1 97.44 299 PHE A N 1
ATOM 2241 C CA . PHE A 1 299 ? 22.062 -6.336 14.961 1 97.44 299 PHE A CA 1
ATOM 2242 C C . PHE A 1 299 ? 22.891 -6.574 13.695 1 97.44 299 PHE A C 1
ATOM 2244 O O . PHE A 1 299 ? 23.016 -7.711 13.242 1 97.44 299 PHE A O 1
ATOM 2251 N N . VAL A 1 300 ? 23.422 -5.566 13.07 1 96.25 300 VAL A N 1
ATOM 2252 C CA . VAL A 1 300 ? 23.984 -5.73 11.734 1 96.25 300 VAL A CA 1
ATOM 2253 C C . VAL A 1 300 ? 25.281 -6.535 11.812 1 96.25 300 VAL A C 1
ATOM 2255 O O . VAL A 1 300 ? 26.062 -6.383 12.758 1 96.25 300 VAL A O 1
ATOM 2258 N N . GLN A 1 301 ? 25.469 -7.434 10.836 1 94.69 301 GLN A N 1
ATOM 2259 C CA . GLN A 1 301 ? 26.734 -8.133 10.617 1 94.69 301 GLN A CA 1
ATOM 2260 C C . GLN A 1 301 ? 27.516 -7.512 9.461 1 94.69 301 GLN A C 1
ATOM 2262 O O . GLN A 1 301 ? 26.922 -7.121 8.445 1 94.69 301 GLN A O 1
ATOM 2267 N N . ALA A 1 302 ? 28.828 -7.512 9.688 1 93.56 302 ALA A N 1
ATOM 2268 C CA . ALA A 1 302 ? 29.672 -6.977 8.625 1 93.56 302 ALA A CA 1
ATOM 2269 C C . ALA A 1 302 ? 29.453 -7.73 7.32 1 93.56 302 ALA A C 1
ATOM 2271 O O . ALA A 1 302 ? 29.453 -8.969 7.301 1 93.56 302 ALA A O 1
ATOM 2272 N N . ASP A 1 303 ? 29.141 -6.957 6.273 1 89.12 303 ASP A N 1
ATOM 2273 C CA . ASP A 1 303 ? 28.906 -7.586 4.977 1 89.12 303 ASP A CA 1
ATOM 2274 C C . ASP A 1 303 ? 30.219 -7.715 4.195 1 89.12 303 ASP A C 1
ATOM 2276 O O . ASP A 1 303 ? 31.094 -6.867 4.312 1 89.12 303 ASP A O 1
ATOM 2280 N N . SER A 1 304 ? 30.359 -8.68 3.283 1 87.69 304 SER A N 1
ATOM 2281 C CA . SER A 1 304 ? 31.625 -8.969 2.629 1 87.69 304 SER A CA 1
ATOM 2282 C C . SER A 1 304 ? 31.562 -8.68 1.134 1 87.69 304 SER A C 1
ATOM 2284 O O . SER A 1 304 ? 32.594 -8.484 0.487 1 87.69 304 SER A O 1
ATOM 2286 N N . LEU A 1 305 ? 30.406 -8.586 0.641 1 88.12 305 LEU A N 1
ATOM 2287 C CA . LEU A 1 305 ? 30.312 -8.523 -0.814 1 88.12 305 LEU A CA 1
ATOM 2288 C C . LEU A 1 305 ? 30.453 -7.086 -1.306 1 88.12 305 LEU A C 1
ATOM 2290 O O . LEU A 1 305 ? 31.219 -6.809 -2.227 1 88.12 305 LEU A O 1
ATOM 2294 N N . LEU A 1 306 ? 29.703 -6.105 -0.651 1 88.62 306 LEU A N 1
ATOM 2295 C CA . LEU A 1 306 ? 29.703 -4.734 -1.144 1 88.62 306 LEU A CA 1
ATOM 2296 C C . LEU A 1 306 ? 30.375 -3.795 -0.14 1 88.62 306 LEU A C 1
ATOM 2298 O O . LEU A 1 306 ? 30.719 -2.664 -0.48 1 88.62 306 LEU A O 1
ATOM 2302 N N . GLY A 1 307 ? 30.469 -4.195 1.092 1 90.75 307 GLY A N 1
ATOM 2303 C CA . GLY A 1 307 ? 31.141 -3.406 2.105 1 90.75 307 GLY A CA 1
ATOM 2304 C C . GLY A 1 307 ? 30.328 -2.217 2.584 1 90.75 307 GLY A C 1
ATOM 2305 O O . GLY A 1 307 ? 30.891 -1.141 2.824 1 90.75 307 GLY A O 1
ATOM 2306 N N . PHE A 1 308 ? 29.062 -2.344 2.732 1 90.81 308 PHE A N 1
ATOM 2307 C CA . PHE A 1 308 ? 28.188 -1.267 3.184 1 90.81 308 PHE A CA 1
ATOM 2308 C C . PHE A 1 308 ? 28.516 -0.87 4.617 1 90.81 308 PHE A C 1
ATOM 2310 O O . PHE A 1 308 ? 28.312 0.284 5.008 1 90.81 308 PHE A O 1
ATOM 2317 N N . THR A 1 309 ? 29.031 -1.769 5.41 1 94.19 309 THR A N 1
ATOM 2318 C CA . THR A 1 309 ? 29.203 -1.532 6.84 1 94.19 309 THR A CA 1
ATOM 2319 C C . THR A 1 309 ? 30.625 -1.094 7.152 1 94.19 309 THR A C 1
ATOM 2321 O O . THR A 1 309 ? 30.984 -0.913 8.32 1 94.19 309 THR A O 1
ATOM 2324 N N . SER A 1 310 ? 31.484 -1.021 6.148 1 93.06 310 SER A N 1
ATOM 2325 C CA . SER A 1 310 ? 32.875 -0.683 6.328 1 93.06 310 SER A CA 1
ATOM 2326 C C . SER A 1 310 ? 33.594 -1.669 7.262 1 93.06 310 SER A C 1
ATOM 2328 O O . SER A 1 310 ? 34.438 -1.283 8.047 1 93.06 310 SER A O 1
ATOM 2330 N N . GLY A 1 311 ? 33 -2.842 7.285 1 93.75 311 GLY A N 1
ATOM 2331 C CA . GLY A 1 311 ? 33.625 -3.912 8.047 1 93.75 311 GLY A CA 1
ATOM 2332 C C . GLY A 1 311 ? 33.156 -3.959 9.492 1 93.75 311 GLY A C 1
ATOM 2333 O O . GLY A 1 311 ? 33.625 -4.809 10.266 1 93.75 311 GLY A O 1
ATOM 2334 N N . TYR A 1 312 ? 32.25 -3.139 9.891 1 95.62 312 TYR A N 1
ATOM 2335 C CA . TYR A 1 312 ? 31.812 -3.1 11.281 1 95.62 312 TYR A CA 1
ATOM 2336 C C . TYR A 1 312 ? 30.594 -3.988 11.477 1 95.62 312 TYR A C 1
ATOM 2338 O O . TYR A 1 312 ? 29.797 -4.176 10.555 1 95.62 312 TYR A O 1
ATOM 2346 N N . SER A 1 313 ? 30.453 -4.52 12.734 1 97.12 313 SER A N 1
ATOM 2347 C CA . SER A 1 313 ? 29.297 -5.301 13.156 1 97.12 313 SER A CA 1
ATOM 2348 C C . SER A 1 313 ? 28.641 -4.695 14.398 1 97.12 313 SER A C 1
ATOM 2350 O O . SER A 1 313 ? 29.281 -3.953 15.141 1 97.12 313 SER A O 1
ATOM 2352 N N . GLY A 1 314 ? 27.422 -5.031 14.547 1 97.12 314 GLY A N 1
ATOM 2353 C CA . GLY A 1 314 ? 26.672 -4.543 15.695 1 97.12 314 GLY A CA 1
ATOM 2354 C C . GLY A 1 314 ? 27.094 -5.199 17 1 97.12 314 GLY A C 1
ATOM 2355 O O . GLY A 1 314 ? 27.828 -6.191 16.984 1 97.12 314 GLY A O 1
ATOM 2356 N N . LEU A 1 315 ? 26.625 -4.688 18.078 1 97.38 315 LEU A N 1
ATOM 2357 C CA . LEU A 1 315 ? 26.969 -5.109 19.438 1 97.38 315 LEU A CA 1
ATOM 2358 C C . LEU A 1 315 ? 26.609 -6.574 19.656 1 97.38 315 LEU A C 1
ATOM 2360 O O . LEU A 1 315 ? 27.406 -7.34 20.203 1 97.38 315 LEU A O 1
ATOM 2364 N N . LEU A 1 316 ? 25.438 -7.023 19.188 1 96.56 316 LEU A N 1
ATOM 2365 C CA . LEU A 1 316 ? 24.953 -8.367 19.438 1 96.56 316 LEU A CA 1
ATOM 2366 C C . LEU A 1 316 ? 25.547 -9.375 18.469 1 96.56 316 LEU A C 1
ATOM 2368 O O . LEU A 1 316 ? 25.312 -10.578 18.578 1 96.56 316 LEU A O 1
ATOM 2372 N N . ARG A 1 317 ? 26.359 -8.852 17.578 1 94.94 317 ARG A N 1
ATOM 2373 C CA . ARG A 1 317 ? 27.031 -9.703 16.594 1 94.94 317 ARG A CA 1
ATOM 2374 C C . ARG A 1 317 ? 28.547 -9.703 16.812 1 94.94 317 ARG A C 1
ATOM 2376 O O . ARG A 1 317 ? 29.312 -10.047 15.906 1 94.94 317 ARG A O 1
ATOM 2383 N N . GLY A 1 318 ? 28.922 -9.172 17.953 1 93.62 318 GLY A N 1
ATOM 2384 C CA . GLY A 1 318 ? 30.328 -9.258 18.344 1 93.62 318 GLY A CA 1
ATOM 2385 C C . GLY A 1 318 ? 31.141 -8.047 17.922 1 93.62 318 GLY A C 1
ATOM 2386 O O . GLY A 1 318 ? 32.375 -8.039 18.047 1 93.62 318 GLY A O 1
ATOM 2387 N N . GLY A 1 319 ? 30.641 -6.945 17.328 1 94.56 319 GLY A N 1
ATOM 2388 C CA . GLY A 1 319 ? 31.359 -5.801 16.797 1 94.56 319 GLY A CA 1
ATOM 2389 C C . GLY A 1 319 ? 31.703 -4.766 17.844 1 94.56 319 GLY A C 1
ATOM 2390 O O . GLY A 1 319 ? 32.344 -3.744 17.531 1 94.56 319 GLY A O 1
ATOM 2391 N N . GLY A 1 320 ? 31.297 -4.914 19.094 1 94.56 320 GLY A N 1
ATOM 2392 C CA . GLY A 1 320 ? 31.562 -3.918 20.109 1 94.56 320 GLY A CA 1
ATOM 2393 C C . GLY A 1 320 ? 30.641 -2.727 20.047 1 94.56 320 GLY A C 1
ATOM 2394 O O . GLY A 1 320 ? 29.625 -2.766 19.359 1 94.56 320 GLY A O 1
ATOM 2395 N N . PHE A 1 321 ? 31.062 -1.545 20.672 1 97.5 321 PHE A N 1
ATOM 2396 C CA . PHE A 1 321 ? 30.156 -0.417 20.875 1 97.5 321 PHE A CA 1
ATOM 2397 C C . PHE A 1 321 ? 30.391 0.653 19.812 1 97.5 321 PHE A C 1
ATOM 2399 O O . PHE A 1 321 ? 29.672 1.647 19.75 1 97.5 321 PHE A O 1
ATOM 2406 N N . TYR A 1 322 ? 31.312 0.484 18.938 1 97.5 322 TYR A N 1
ATOM 2407 C CA . TYR A 1 322 ? 31.688 1.54 18 1 97.5 322 TYR A CA 1
ATOM 2408 C C . TYR A 1 322 ? 30.547 1.868 17.047 1 97.5 322 TYR A C 1
ATOM 2410 O O . TYR A 1 322 ? 30.125 3.023 16.953 1 97.5 322 TYR A O 1
ATOM 2418 N N . LEU A 1 323 ? 30.078 0.839 16.391 1 97.81 323 LEU A N 1
ATOM 2419 C CA . LEU A 1 323 ? 29.016 1.079 15.438 1 97.81 323 LEU A CA 1
ATOM 2420 C C . LEU A 1 323 ? 27.781 1.669 16.125 1 97.81 323 LEU A C 1
ATOM 2422 O O . LEU A 1 323 ? 27.156 2.588 15.594 1 97.81 323 LEU A O 1
ATOM 2426 N N . LEU A 1 324 ? 27.422 1.153 17.25 1 98.31 324 LEU A N 1
ATOM 2427 C CA . LEU A 1 324 ? 26.312 1.706 18.016 1 98.31 324 LEU A CA 1
ATOM 2428 C C . LEU A 1 324 ? 26.562 3.17 18.359 1 98.31 324 LEU A C 1
ATOM 2430 O O . LEU A 1 324 ? 25.641 3.996 18.297 1 98.31 324 LEU A O 1
ATOM 2434 N N . GLY A 1 325 ? 27.781 3.484 18.75 1 98.44 325 GLY A N 1
ATOM 2435 C CA . GLY A 1 325 ? 28.141 4.844 19.109 1 98.44 325 GLY A CA 1
ATOM 2436 C C . GLY A 1 325 ? 28.016 5.82 17.953 1 98.44 325 GLY A C 1
ATOM 2437 O O . GLY A 1 325 ? 27.422 6.891 18.109 1 98.44 325 GLY A O 1
ATOM 2438 N N . ILE A 1 326 ? 28.547 5.449 16.812 1 98.31 326 ILE A N 1
ATOM 2439 C CA . ILE A 1 326 ? 28.547 6.391 15.703 1 98.31 326 ILE A CA 1
ATOM 2440 C C . ILE A 1 326 ? 27.125 6.5 15.133 1 98.31 326 ILE A C 1
ATOM 2442 O O . ILE A 1 326 ? 26.734 7.555 14.633 1 98.31 326 ILE A O 1
ATOM 2446 N N . GLN A 1 327 ? 26.344 5.398 15.133 1 98.75 327 GLN A N 1
ATOM 2447 C CA . GLN A 1 327 ? 24.938 5.477 14.734 1 98.75 327 GLN A CA 1
ATOM 2448 C C . GLN A 1 327 ? 24.172 6.453 15.625 1 98.75 327 GLN A C 1
ATOM 2450 O O . GLN A 1 327 ? 23.391 7.266 15.125 1 98.75 327 GLN A O 1
ATOM 2455 N N . SER A 1 328 ? 24.375 6.383 16.891 1 98.75 328 SER A N 1
ATOM 2456 C CA . SER A 1 328 ? 23.734 7.293 17.828 1 98.75 328 SER A CA 1
ATOM 2457 C C . SER A 1 328 ? 24.203 8.727 17.625 1 98.75 328 SER A C 1
ATOM 2459 O O . SER A 1 328 ? 23.406 9.664 17.719 1 98.75 328 SER A O 1
ATOM 2461 N N . PHE A 1 329 ? 25.469 8.852 17.406 1 98.69 329 PHE A N 1
ATOM 2462 C CA . PHE A 1 329 ? 26.031 10.172 17.156 1 98.69 329 PHE A CA 1
ATOM 2463 C C . PHE A 1 329 ? 25.422 10.789 15.906 1 98.69 329 PHE A C 1
ATOM 2465 O O . PHE A 1 329 ? 25.109 11.984 15.891 1 98.69 329 PHE A O 1
ATOM 2472 N N . ALA A 1 330 ? 25.234 9.984 14.883 1 98.81 330 ALA A N 1
ATOM 2473 C CA . ALA A 1 330 ? 24.594 10.461 13.664 1 98.81 330 ALA A CA 1
ATOM 2474 C C . ALA A 1 330 ? 23.172 10.961 13.953 1 98.81 330 ALA A C 1
ATOM 2476 O O . ALA A 1 330 ? 22.766 12.008 13.453 1 98.81 330 ALA A O 1
ATOM 2477 N N . CYS A 1 331 ? 22.422 10.203 14.719 1 98.81 331 CYS A N 1
ATOM 2478 C CA . CYS A 1 331 ? 21.094 10.641 15.117 1 98.81 331 CYS A CA 1
ATOM 2479 C C . CYS A 1 331 ? 21.141 12.008 15.797 1 98.81 331 CYS A C 1
ATOM 2481 O O . CYS A 1 331 ? 20.359 12.898 15.469 1 98.81 331 CYS A O 1
ATOM 2483 N N . PHE A 1 332 ? 22.047 12.117 16.672 1 98.81 332 PHE A N 1
ATOM 2484 C CA . PHE A 1 332 ? 22.203 13.367 17.422 1 98.81 332 PHE A CA 1
ATOM 2485 C C . PHE A 1 332 ? 22.469 14.531 16.469 1 98.81 332 PHE A C 1
ATOM 2487 O O . PHE A 1 332 ? 21.828 15.578 16.578 1 98.81 332 PHE A O 1
ATOM 2494 N N . CYS A 1 333 ? 23.406 14.359 15.586 1 98.62 333 CYS A N 1
ATOM 2495 C CA . CYS A 1 333 ? 23.781 15.414 14.648 1 98.62 333 CYS A CA 1
ATOM 2496 C C . CYS A 1 333 ? 22.594 15.828 13.789 1 98.62 333 CYS A C 1
ATOM 2498 O O . CYS A 1 333 ? 22.328 17.016 13.617 1 98.62 333 CYS A O 1
ATOM 2500 N N . ILE A 1 334 ? 21.875 14.852 13.266 1 98.69 334 ILE A N 1
ATOM 2501 C CA . ILE A 1 334 ? 20.766 15.125 12.344 1 98.69 334 ILE A CA 1
ATOM 2502 C C . ILE A 1 334 ? 19.609 15.781 13.102 1 98.69 334 ILE A C 1
ATOM 2504 O O . ILE A 1 334 ? 18.984 16.703 12.594 1 98.69 334 ILE A O 1
ATOM 2508 N N . ILE A 1 335 ? 19.344 15.328 14.305 1 98.75 335 ILE A N 1
ATOM 2509 C CA . ILE A 1 335 ? 18.281 15.906 15.117 1 98.75 335 ILE A CA 1
ATOM 2510 C C . ILE A 1 335 ? 18.578 17.375 15.406 1 98.75 335 ILE A C 1
ATOM 2512 O O . ILE A 1 335 ? 17.734 18.25 15.18 1 98.75 335 ILE A O 1
ATOM 2516 N N . VAL A 1 336 ? 19.781 17.625 15.828 1 98.62 336 VAL A N 1
ATOM 2517 C CA . VAL A 1 336 ? 20.172 18.969 16.219 1 98.62 336 VAL A CA 1
ATOM 2518 C C . VAL A 1 336 ? 20.125 19.891 14.992 1 98.62 336 VAL A C 1
ATOM 2520 O O . VAL A 1 336 ? 19.547 20.984 15.055 1 98.62 336 VAL A O 1
ATOM 2523 N N . TRP A 1 337 ? 20.672 19.453 13.922 1 98.44 337 TRP A N 1
ATOM 2524 C CA . TRP A 1 337 ? 20.688 20.266 12.703 1 98.44 337 TRP A CA 1
ATOM 2525 C C . TRP A 1 337 ? 19.266 20.562 12.227 1 98.44 337 TRP A C 1
ATOM 2527 O O . TRP A 1 337 ? 18.922 21.719 11.961 1 98.44 337 TRP A O 1
ATOM 2537 N N . SER A 1 338 ? 18.453 19.516 12.102 1 98.56 338 SER A N 1
ATOM 2538 C CA . SER A 1 338 ? 17.109 19.641 11.562 1 98.56 338 SER A CA 1
ATOM 2539 C C . SER A 1 338 ? 16.234 20.516 12.453 1 98.56 338 SER A C 1
ATOM 2541 O O . SER A 1 338 ? 15.477 21.359 11.961 1 98.56 338 SER A O 1
ATOM 2543 N N . MET A 1 339 ? 16.344 20.328 13.781 1 98.56 339 MET A N 1
ATOM 2544 C CA . MET A 1 339 ? 15.523 21.094 14.711 1 98.56 339 MET A CA 1
ATOM 2545 C C . MET A 1 339 ? 15.922 22.562 14.703 1 98.56 339 MET A C 1
ATOM 2547 O O . MET A 1 339 ? 15.055 23.438 14.617 1 98.56 339 MET A O 1
ATOM 2551 N N . ILE A 1 340 ? 17.203 22.859 14.781 1 98.56 340 ILE A N 1
ATOM 2552 C CA . ILE A 1 340 ? 17.688 24.234 14.859 1 98.56 340 ILE A CA 1
ATOM 2553 C C . ILE A 1 340 ? 17.344 24.969 13.562 1 98.56 340 ILE A C 1
ATOM 2555 O O . ILE A 1 340 ? 16.781 26.062 13.602 1 98.56 340 ILE A O 1
ATOM 2559 N N . LEU A 1 341 ? 17.641 24.344 12.453 1 98.25 341 LEU A N 1
ATOM 2560 C CA . LEU A 1 341 ? 17.422 25.031 11.188 1 98.25 341 LEU A CA 1
ATOM 2561 C C . LEU A 1 341 ? 15.938 25.219 10.914 1 98.25 341 LEU A C 1
ATOM 2563 O O . LEU A 1 341 ? 15.523 26.234 10.359 1 98.25 341 LEU A O 1
ATOM 2567 N N . THR A 1 342 ? 15.094 24.188 11.172 1 98.44 342 THR A N 1
ATOM 2568 C CA . THR A 1 342 ? 13.648 24.328 11.008 1 98.44 342 THR A CA 1
ATOM 2569 C C . THR A 1 342 ? 13.109 25.453 11.898 1 98.44 342 THR A C 1
ATOM 2571 O O . THR A 1 342 ? 12.273 26.25 11.469 1 98.44 342 THR A O 1
ATOM 2574 N N . PHE A 1 343 ? 13.625 25.484 13.117 1 98.44 343 PHE A N 1
ATOM 2575 C CA . PHE A 1 343 ? 13.227 26.547 14.039 1 98.44 343 PHE A CA 1
ATOM 2576 C C . PHE A 1 343 ? 13.555 27.922 13.477 1 98.44 343 PHE A C 1
ATOM 2578 O O . PHE A 1 343 ? 12.719 28.828 13.492 1 98.44 343 PHE A O 1
ATOM 2585 N N . ILE A 1 344 ? 14.75 28.078 12.992 1 98.5 344 ILE A N 1
ATOM 2586 C CA . ILE A 1 344 ? 15.195 29.359 12.445 1 98.5 344 ILE A CA 1
ATOM 2587 C C . ILE A 1 344 ? 14.344 29.719 11.234 1 98.5 344 ILE A C 1
ATOM 2589 O O . ILE A 1 344 ? 13.836 30.844 11.141 1 98.5 344 ILE A O 1
ATOM 2593 N N . ILE A 1 345 ? 14.133 28.797 10.289 1 98.06 345 ILE A N 1
ATOM 2594 C CA . ILE A 1 345 ? 13.398 29.062 9.055 1 98.06 345 ILE A CA 1
ATOM 2595 C C . ILE A 1 345 ? 11.969 29.469 9.383 1 98.06 345 ILE A C 1
ATOM 2597 O O . ILE A 1 345 ? 11.477 30.484 8.875 1 98.06 345 ILE A O 1
ATOM 2601 N N . LEU A 1 346 ? 11.312 28.734 10.227 1 98.44 346 LEU A N 1
ATOM 2602 C CA . LEU A 1 346 ? 9.914 29.016 10.531 1 98.44 346 LEU A CA 1
ATOM 2603 C C . LEU A 1 346 ? 9.766 30.312 11.32 1 98.44 346 LEU A C 1
ATOM 2605 O O . LEU A 1 346 ? 8.805 31.047 11.133 1 98.44 346 LEU A O 1
ATOM 2609 N N . THR A 1 347 ? 10.742 30.594 12.227 1 98.19 347 THR A N 1
ATOM 2610 C CA . THR A 1 347 ? 10.703 31.844 12.984 1 98.19 347 THR A CA 1
ATOM 2611 C C . THR A 1 347 ? 10.906 33.031 12.055 1 98.19 347 THR A C 1
ATOM 2613 O O . THR A 1 347 ? 10.242 34.062 12.203 1 98.19 347 THR A O 1
ATOM 2616 N N . VAL A 1 348 ? 11.805 32.875 11.164 1 97.88 348 VAL A N 1
ATOM 2617 C CA . VAL A 1 348 ? 12.055 33.938 10.203 1 97.88 348 VAL A CA 1
ATOM 2618 C C . VAL A 1 348 ? 10.812 34.156 9.344 1 97.88 348 VAL A C 1
ATOM 2620 O O . VAL A 1 348 ? 10.406 35.312 9.109 1 97.88 348 VAL A O 1
ATOM 2623 N N . ILE A 1 349 ? 10.18 33.125 8.852 1 97.31 349 ILE A N 1
ATOM 2624 C CA . ILE A 1 349 ? 8.969 33.25 8.055 1 97.31 349 ILE A CA 1
ATOM 2625 C C . ILE A 1 349 ? 7.863 33.906 8.883 1 97.31 349 ILE A C 1
ATOM 2627 O O . ILE A 1 349 ? 7.199 34.844 8.43 1 97.31 349 ILE A O 1
ATOM 2631 N N . ASP A 1 350 ? 7.664 33.438 10.086 1 97.81 350 ASP A N 1
ATOM 2632 C CA . ASP A 1 350 ? 6.602 33.906 10.969 1 97.81 350 ASP A CA 1
ATOM 2633 C C . ASP A 1 350 ? 6.762 35.375 11.297 1 97.81 350 ASP A C 1
ATOM 2635 O O . ASP A 1 350 ? 5.773 36.125 11.375 1 97.81 350 ASP A O 1
ATOM 2639 N N . ARG A 1 351 ? 8.008 35.875 11.477 1 97.25 351 ARG A N 1
ATOM 2640 C CA . ARG A 1 351 ? 8.281 37.219 11.953 1 97.25 351 ARG A CA 1
ATOM 2641 C C . ARG A 1 351 ? 8.383 38.219 10.781 1 97.25 351 ARG A C 1
ATOM 2643 O O . ARG A 1 351 ? 7.977 39.375 10.898 1 97.25 351 ARG A O 1
ATOM 2650 N N . PHE A 1 352 ? 8.867 37.75 9.617 1 96.94 352 PHE A N 1
ATOM 2651 C CA . PHE A 1 352 ? 9.266 38.719 8.609 1 96.94 352 PHE A CA 1
ATOM 2652 C C . PHE A 1 352 ? 8.438 38.562 7.344 1 96.94 352 PHE A C 1
ATOM 2654 O O . PHE A 1 352 ? 8.414 39.469 6.492 1 96.94 352 PHE A O 1
ATOM 2661 N N . ILE A 1 353 ? 7.797 37.469 7.125 1 94.69 353 ILE A N 1
ATOM 2662 C CA . ILE A 1 353 ? 7.086 37.25 5.867 1 94.69 353 ILE A CA 1
ATOM 2663 C C . ILE A 1 353 ? 5.582 37.219 6.129 1 94.69 353 ILE A C 1
ATOM 2665 O O . ILE A 1 353 ? 4.848 38.125 5.75 1 94.69 353 ILE A O 1
ATOM 2669 N N . VAL A 1 354 ? 5.145 36.125 6.762 1 95.19 354 VAL A N 1
ATOM 2670 C CA . VAL A 1 354 ? 3.742 35.938 7.109 1 95.19 354 VAL A CA 1
ATOM 2671 C C . VAL A 1 354 ? 3.629 35 8.305 1 95.19 354 VAL A C 1
ATOM 2673 O O . VAL A 1 354 ? 4.496 34.156 8.516 1 95.19 354 VAL A O 1
ATOM 2676 N N . SER A 1 355 ? 2.559 35.188 9.07 1 96.25 355 SER A N 1
ATOM 2677 C CA . SER A 1 355 ? 2.346 34.281 10.195 1 96.25 355 SER A CA 1
ATOM 2678 C C . SER A 1 355 ? 2.236 32.812 9.727 1 96.25 355 SER A C 1
ATOM 2680 O O . SER A 1 355 ? 1.573 32.531 8.727 1 96.25 355 SER A O 1
ATOM 2682 N N . ILE A 1 356 ? 2.832 31.922 10.461 1 97.12 356 ILE A N 1
ATOM 2683 C CA . ILE A 1 356 ? 2.811 30.531 10.055 1 97.12 356 ILE A CA 1
ATOM 2684 C C . ILE A 1 356 ? 1.464 29.906 10.414 1 97.12 356 ILE A C 1
ATOM 2686 O O . ILE A 1 356 ? 1.076 28.875 9.852 1 97.12 356 ILE A O 1
ATOM 2690 N N . ARG A 1 357 ? 0.803 30.469 11.344 1 96.19 357 ARG A N 1
ATOM 2691 C CA . ARG A 1 357 ? -0.5 29.969 11.773 1 96.19 357 ARG A CA 1
ATOM 2692 C C . ARG A 1 357 ? -1.625 30.641 10.992 1 96.19 357 ARG A C 1
ATOM 2694 O O . ARG A 1 357 ? -1.59 31.859 10.766 1 96.19 357 ARG A O 1
ATOM 2701 N N . MET A 1 358 ? -2.576 29.875 10.625 1 91.88 358 MET A N 1
ATOM 2702 C CA . MET A 1 358 ? -3.779 30.422 10 1 91.88 358 MET A CA 1
ATOM 2703 C C . MET A 1 358 ? -4.613 31.203 11.016 1 91.88 358 MET A C 1
ATOM 2705 O O . MET A 1 358 ? -4.516 30.953 12.219 1 91.88 358 MET A O 1
ATOM 2709 N N . SER A 1 359 ? -5.477 32.094 10.43 1 87.69 359 SER A N 1
ATOM 2710 C CA . SER A 1 359 ? -6.41 32.75 11.32 1 87.69 359 SER A CA 1
ATOM 2711 C C . SER A 1 359 ? -7.461 31.797 11.867 1 87.69 359 SER A C 1
ATOM 2713 O O . SER A 1 359 ? -7.703 30.75 11.281 1 87.69 359 SER A O 1
ATOM 2715 N N . GLU A 1 3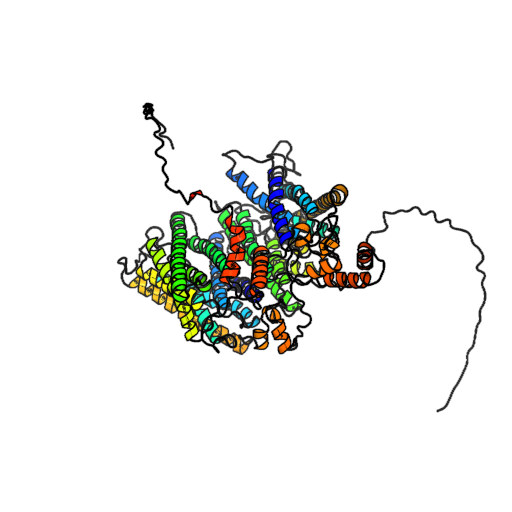60 ? -8.031 32.156 12.93 1 84.75 360 GLU A N 1
ATOM 2716 C CA . GLU A 1 360 ? -9.062 31.328 13.531 1 84.75 360 GLU A CA 1
ATOM 2717 C C . GLU A 1 360 ? -10.234 31.109 12.57 1 84.75 360 GLU A C 1
ATOM 2719 O O . GLU A 1 360 ? -10.797 30.016 12.5 1 84.75 360 GLU A O 1
ATOM 2724 N N . TRP A 1 361 ? -10.57 32.156 11.852 1 82.62 361 TRP A N 1
ATOM 2725 C CA . TRP A 1 361 ? -11.641 32.062 10.867 1 82.62 361 TRP A CA 1
ATOM 2726 C C . TRP A 1 361 ? -11.312 31.016 9.805 1 82.62 361 TRP A C 1
ATOM 2728 O O . TRP A 1 361 ? -12.133 30.141 9.516 1 82.62 361 TRP A O 1
ATOM 2738 N N . GLU A 1 362 ? -10.117 31.125 9.32 1 85.75 362 GLU A N 1
ATOM 2739 C CA . GLU A 1 362 ? -9.688 30.219 8.258 1 85.75 362 GLU A CA 1
ATOM 2740 C C . GLU A 1 362 ? -9.648 28.781 8.758 1 85.75 362 GLU A C 1
ATOM 2742 O O . GLU A 1 362 ? -10.031 27.859 8.039 1 85.75 362 GLU A O 1
ATOM 2747 N N . GLU A 1 363 ? -9.172 28.625 9.938 1 88.06 363 GLU A N 1
ATOM 2748 C CA . GLU A 1 363 ? -9.086 27.297 10.516 1 88.06 363 GLU A CA 1
ATOM 2749 C C . GLU A 1 363 ? -10.477 26.688 10.719 1 88.06 363 GLU A C 1
ATOM 2751 O O . GLU A 1 363 ? -10.688 25.5 10.461 1 88.06 363 GLU A O 1
ATOM 2756 N N . LEU A 1 364 ? -11.422 27.484 11.164 1 83.38 364 LEU A N 1
ATOM 2757 C CA . LEU A 1 364 ? -12.75 27 11.492 1 83.38 364 LEU A CA 1
ATOM 2758 C C . LEU A 1 364 ? -13.555 26.719 10.227 1 83.38 364 LEU A C 1
ATOM 2760 O O . LEU A 1 364 ? -14.305 25.75 10.164 1 83.38 364 LEU A O 1
ATOM 2764 N N . VAL A 1 365 ? -13.391 27.562 9.242 1 82.06 365 VAL A N 1
ATOM 2765 C CA . VAL A 1 365 ? -14.133 27.344 8 1 82.06 365 VAL A CA 1
ATOM 2766 C C . VAL A 1 365 ? -13.453 26.25 7.188 1 82.06 365 VAL A C 1
ATOM 2768 O O . VAL A 1 365 ? -14.109 25.531 6.43 1 82.06 365 VAL A O 1
ATOM 2771 N N . GLY A 1 366 ? -12.148 26.141 7.328 1 86.19 366 GLY A N 1
ATOM 2772 C CA . GLY A 1 366 ? -11.383 25.141 6.602 1 86.19 366 GLY A CA 1
ATOM 2773 C C . GLY A 1 366 ? -10.5 25.719 5.516 1 86.19 366 GLY A C 1
ATOM 2774 O O . GLY A 1 366 ? -10.891 26.688 4.844 1 86.19 366 GLY A O 1
ATOM 2775 N N . ALA A 1 367 ? -9.445 25.109 5.355 1 86.44 367 ALA A N 1
ATOM 2776 C CA . ALA A 1 367 ? -8.453 25.625 4.41 1 86.44 367 ALA A CA 1
ATOM 2777 C C . ALA A 1 367 ? -8.914 25.422 2.969 1 86.44 367 ALA A C 1
ATOM 2779 O O . ALA A 1 367 ? -8.594 26.219 2.088 1 86.44 367 ALA A O 1
ATOM 2780 N N . ASP A 1 368 ? -9.664 24.344 2.695 1 86.19 368 ASP A N 1
ATOM 2781 C CA . ASP A 1 368 ? -10.18 24.125 1.348 1 86.19 368 ASP A CA 1
ATOM 2782 C C . ASP A 1 368 ? -11.023 25.297 0.879 1 86.19 368 ASP A C 1
ATOM 2784 O O . ASP A 1 368 ? -10.875 25.766 -0.249 1 86.19 368 ASP A O 1
ATOM 2788 N N . PHE A 1 369 ? -11.828 25.766 1.768 1 81.88 369 PHE A N 1
ATOM 2789 C CA . PHE A 1 369 ? -12.711 26.875 1.461 1 81.88 369 PHE A CA 1
ATOM 2790 C C . PHE A 1 369 ? -11.938 28.203 1.458 1 81.88 369 PHE A C 1
ATOM 2792 O O . PHE A 1 369 ? -12.023 28.969 0.5 1 81.88 369 PHE A O 1
ATOM 2799 N N . ALA A 1 370 ? -11.188 28.438 2.414 1 80.94 370 ALA A N 1
ATOM 2800 C CA . ALA A 1 370 ? -10.547 29.734 2.646 1 80.94 370 ALA A CA 1
ATOM 2801 C C . ALA A 1 370 ? -9.406 29.969 1.657 1 80.94 370 ALA A C 1
ATOM 2803 O O . ALA A 1 370 ? -9.234 31.094 1.158 1 80.94 370 ALA A O 1
ATOM 2804 N N . GLU A 1 371 ? -8.648 28.891 1.319 1 83.88 371 GLU A N 1
ATOM 2805 C CA . GLU A 1 371 ? -7.422 29.094 0.561 1 83.88 371 GLU A CA 1
ATOM 2806 C C . GLU A 1 371 ? -7.586 28.641 -0.886 1 83.88 371 GLU A C 1
ATOM 2808 O O . GLU A 1 371 ? -6.863 29.094 -1.773 1 83.88 371 GLU A O 1
ATOM 2813 N N . HIS A 1 372 ? -8.586 27.719 -1.177 1 84.5 372 HIS A N 1
ATOM 2814 C CA . HIS A 1 372 ? -8.688 27.156 -2.52 1 84.5 372 HIS A CA 1
ATOM 2815 C C . HIS A 1 372 ? -10.078 27.359 -3.104 1 84.5 372 HIS A C 1
ATOM 2817 O O . HIS A 1 372 ? -10.352 26.953 -4.23 1 84.5 372 HIS A O 1
ATOM 2823 N N . GLY A 1 373 ? -10.984 27.922 -2.314 1 78.94 373 GLY A N 1
ATOM 2824 C CA . GLY A 1 373 ? -12.312 28.234 -2.807 1 78.94 373 GLY A CA 1
ATOM 2825 C C . GLY A 1 373 ? -13.148 26.984 -3.07 1 78.94 373 GLY A C 1
ATOM 2826 O O . GLY A 1 373 ? -13.906 26.938 -4.043 1 78.94 373 GLY A O 1
ATOM 2827 N N . ILE A 1 374 ? -12.938 26.016 -2.242 1 78.25 374 ILE A N 1
ATOM 2828 C CA . ILE A 1 374 ? -13.688 24.781 -2.391 1 78.25 374 ILE A CA 1
ATOM 2829 C C . ILE A 1 374 ? -14.719 24.656 -1.269 1 78.25 374 ILE A C 1
ATOM 2831 O O . ILE A 1 374 ? -14.359 24.562 -0.093 1 78.25 374 ILE A O 1
ATOM 2835 N N . ARG A 1 375 ? -15.922 24.719 -1.619 1 76.5 375 ARG A N 1
ATOM 2836 C CA . ARG A 1 375 ? -17.016 24.594 -0.656 1 76.5 375 ARG A CA 1
ATOM 2837 C C . ARG A 1 375 ? -17.641 23.219 -0.737 1 76.5 375 ARG A C 1
ATOM 2839 O O . ARG A 1 375 ? -18.375 22.906 -1.687 1 76.5 375 ARG A O 1
ATOM 2846 N N . ARG A 1 376 ? -17.344 22.359 0.251 1 74.94 376 ARG A N 1
ATOM 2847 C CA . ARG A 1 376 ? -17.938 21.031 0.303 1 74.94 376 ARG A CA 1
ATOM 2848 C C . ARG A 1 376 ? -19.219 21.031 1.14 1 74.94 376 ARG A C 1
ATOM 2850 O O . ARG A 1 376 ? -19.297 21.734 2.152 1 74.94 376 ARG A O 1
ATOM 2857 N N . ARG A 1 377 ? -20.125 20.172 0.713 1 65.75 377 ARG A N 1
ATOM 2858 C CA . ARG A 1 377 ? -21.391 20.094 1.442 1 65.75 377 ARG A CA 1
ATOM 2859 C C . ARG A 1 377 ? -21.266 19.156 2.646 1 65.75 377 ARG A C 1
ATOM 2861 O O . ARG A 1 377 ? -20.531 18.172 2.604 1 65.75 377 ARG A O 1
ATOM 2868 N N . ASN A 1 378 ? -21.859 19.469 3.719 1 63.03 378 ASN A N 1
ATOM 2869 C CA . ASN A 1 378 ? -22.078 18.594 4.863 1 63.03 378 ASN A CA 1
ATOM 2870 C C . ASN A 1 378 ? -20.781 18.359 5.641 1 63.03 378 ASN A C 1
ATOM 2872 O O . ASN A 1 378 ? -20.562 17.266 6.176 1 63.03 378 ASN A O 1
ATOM 2876 N N . VAL A 1 379 ? -19.859 19.312 5.496 1 62.62 379 VAL A N 1
ATOM 2877 C CA . VAL A 1 379 ? -18.625 19.094 6.258 1 62.62 379 VAL A CA 1
ATOM 2878 C C . VAL A 1 379 ? -18.453 20.203 7.281 1 62.62 379 VAL A C 1
ATOM 2880 O O . VAL A 1 379 ? -17.328 20.469 7.719 1 62.62 379 VAL A O 1
ATOM 2883 N N . GLY A 1 380 ? -19.422 20.859 7.602 1 65.31 380 GLY A N 1
ATOM 2884 C CA . GLY A 1 380 ? -19.391 21.844 8.672 1 65.31 380 GLY A CA 1
ATOM 2885 C C . GLY A 1 380 ? -19.094 23.25 8.18 1 65.31 380 GLY A C 1
ATOM 2886 O O . GLY A 1 380 ? -19.109 24.203 8.969 1 65.31 380 GLY A O 1
ATOM 2887 N N . VAL A 1 381 ? -18.828 23.359 6.922 1 70.88 381 VAL A N 1
ATOM 2888 C CA . VAL A 1 381 ? -18.516 24.672 6.359 1 70.88 381 VAL A CA 1
ATOM 2889 C C . VAL A 1 381 ? -19.719 25.594 6.48 1 70.88 381 VAL A C 1
ATOM 2891 O O . VAL A 1 381 ? -19.594 26.766 6.852 1 70.88 381 VAL A O 1
ATOM 2894 N N . SER A 1 382 ? -20.828 24.969 6.246 1 68.69 382 SER A N 1
ATOM 2895 C CA . SER A 1 382 ? -22.062 25.75 6.277 1 68.69 382 SER A CA 1
ATOM 2896 C C . SER A 1 382 ? -22.328 26.297 7.672 1 68.69 382 SER A C 1
ATOM 2898 O O . SER A 1 382 ? -22.703 27.469 7.824 1 68.69 382 SER A O 1
ATOM 2900 N N . ARG A 1 383 ? -22.094 25.469 8.602 1 71.69 383 ARG A N 1
ATOM 2901 C CA . ARG A 1 383 ? -22.281 25.906 9.984 1 71.69 383 ARG A CA 1
ATOM 2902 C C . ARG A 1 383 ? -21.266 26.984 10.367 1 71.69 383 ARG A C 1
ATOM 2904 O O . ARG A 1 383 ? -21.609 27.969 11.016 1 71.69 383 ARG A O 1
ATOM 2911 N N . ALA A 1 384 ? -20.094 26.828 9.969 1 73.31 384 ALA A N 1
ATOM 2912 C CA . ALA A 1 384 ? -19.03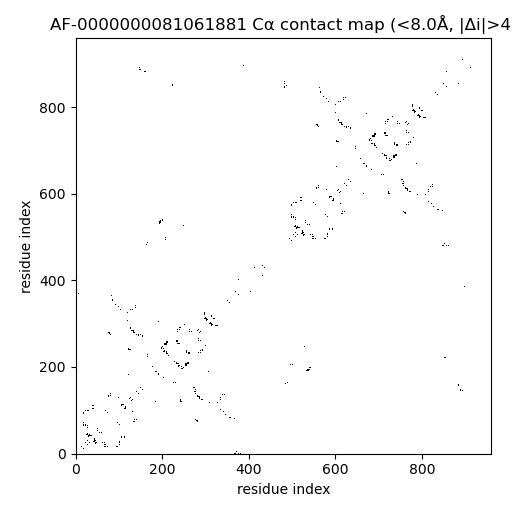1 27.781 10.289 1 73.31 384 ALA A CA 1
ATOM 2913 C C . ALA A 1 384 ? -19.297 29.141 9.656 1 73.31 384 ALA A C 1
ATOM 2915 O O . ALA A 1 384 ? -19.156 30.172 10.312 1 73.31 384 ALA A O 1
ATOM 2916 N N . VAL A 1 385 ? -19.703 29.094 8.461 1 73.56 385 VAL A N 1
ATOM 2917 C CA . VAL A 1 385 ? -19.938 30.328 7.73 1 73.56 385 VAL A CA 1
ATOM 2918 C C . VAL A 1 385 ? -21.172 31.047 8.297 1 73.56 385 VAL A C 1
ATOM 2920 O O . VAL A 1 385 ? -21.219 32.281 8.328 1 73.56 385 VAL A O 1
ATOM 2923 N N . SER A 1 386 ? -22.078 30.281 8.742 1 74.38 386 SER A N 1
ATOM 2924 C CA . SER A 1 386 ? -23.266 30.875 9.328 1 74.38 386 SER A CA 1
ATOM 2925 C C . SER A 1 386 ? -22.938 31.609 10.625 1 74.38 386 SER A C 1
ATOM 2927 O O . SER A 1 386 ? -23.562 32.625 10.945 1 74.38 386 SER A O 1
ATOM 2929 N N . VAL A 1 387 ? -21.938 31.172 11.273 1 70.38 387 VAL A N 1
ATOM 2930 C CA . VAL A 1 387 ? -21.562 31.75 12.562 1 70.38 387 VAL A CA 1
ATOM 2931 C C . VAL A 1 387 ? -20.547 32.875 12.352 1 70.38 387 VAL A C 1
ATOM 2933 O O . VAL A 1 387 ? -20.609 33.906 13.008 1 70.38 387 VAL A O 1
ATOM 2936 N N . LEU A 1 388 ? -19.625 32.719 11.406 1 76.38 388 LEU A N 1
ATOM 2937 C CA . LEU A 1 388 ? -18.469 33.625 11.297 1 76.38 388 LEU A CA 1
ATOM 2938 C C . LEU A 1 388 ? -18.656 34.625 10.172 1 76.38 388 LEU A C 1
ATOM 2940 O O . LEU A 1 388 ? -17.984 35.656 10.141 1 76.38 388 LEU A O 1
ATOM 2944 N N . GLY A 1 389 ? -19.531 34.281 9.273 1 73.69 389 GLY A N 1
ATOM 2945 C CA . GLY A 1 389 ? -19.734 35.156 8.109 1 73.69 389 GLY A CA 1
ATOM 2946 C C . GLY A 1 389 ? -18.859 34.75 6.934 1 73.69 389 GLY A C 1
ATOM 2947 O O . GLY A 1 389 ? -17.984 33.906 7.055 1 73.69 389 GLY A O 1
ATOM 2948 N N . LEU A 1 390 ? -19.109 35.375 5.816 1 78.81 390 LEU A N 1
ATOM 2949 C CA . LEU A 1 390 ? -18.453 35 4.57 1 78.81 390 LEU A CA 1
ATOM 2950 C C . LEU A 1 390 ? -17.406 36.062 4.188 1 78.81 390 LEU A C 1
ATOM 2952 O O . LEU A 1 390 ? -16.812 35.969 3.113 1 78.81 390 LEU A O 1
ATOM 2956 N N . GLU A 1 391 ? -17.188 37.031 5 1 75.38 391 GLU A N 1
ATOM 2957 C CA . GLU A 1 391 ? -16.188 38.062 4.754 1 75.38 391 GLU A CA 1
ATOM 2958 C C . GLU A 1 391 ? -14.984 37.875 5.684 1 75.38 391 GLU A C 1
ATOM 2960 O O . GLU A 1 391 ? -15.148 37.719 6.891 1 75.38 391 GLU A O 1
ATOM 2965 N N . HIS A 1 392 ? -13.875 37.875 5.082 1 77.44 392 HIS A N 1
ATOM 2966 C CA . HIS A 1 392 ? -12.648 37.719 5.855 1 77.44 392 HIS A CA 1
ATOM 2967 C C . HIS A 1 392 ? -11.477 38.406 5.188 1 77.44 392 HIS A C 1
ATOM 2969 O O . HIS A 1 392 ? -11.172 38.156 4.02 1 77.44 392 HIS A O 1
ATOM 2975 N N . HIS A 1 393 ? -10.781 39.25 5.969 1 76.69 393 HIS A N 1
ATOM 2976 C CA . HIS A 1 393 ? -9.617 40 5.508 1 76.69 393 HIS A CA 1
ATOM 2977 C C . HIS A 1 393 ? -9.898 40.719 4.184 1 76.69 393 HIS A C 1
ATOM 2979 O O . HIS A 1 393 ? -9.086 40.656 3.26 1 76.69 393 HIS A O 1
ATOM 2985 N N . GLY A 1 394 ? -11.109 41.25 3.984 1 72.25 394 GLY A N 1
ATOM 2986 C CA . GLY A 1 394 ? -11.469 42.031 2.824 1 72.25 394 GLY A CA 1
ATOM 2987 C C . GLY A 1 394 ? -11.953 41.219 1.652 1 72.25 394 GLY A C 1
ATOM 2988 O O . GLY A 1 394 ? -12.305 41.75 0.603 1 72.25 394 GLY A O 1
ATOM 2989 N N . PHE A 1 395 ? -11.93 39.906 1.842 1 77.75 395 PHE A N 1
ATOM 2990 C CA . PHE A 1 395 ? -12.375 39.031 0.765 1 77.75 395 PHE A CA 1
ATOM 2991 C C . PHE A 1 395 ? -13.781 38.531 1.03 1 77.75 395 PHE A C 1
ATOM 2993 O O . PHE A 1 395 ? -14.125 38.188 2.168 1 77.75 395 PHE A O 1
ATOM 3000 N N . ASP A 1 396 ? -14.594 38.562 0.03 1 75.44 396 ASP A N 1
ATOM 3001 C CA . ASP A 1 396 ? -15.953 38 0.083 1 75.44 396 ASP A CA 1
ATOM 3002 C C . ASP A 1 396 ? -16 36.594 -0.49 1 75.44 396 ASP A C 1
ATOM 3004 O O . ASP A 1 396 ? -15.719 36.375 -1.672 1 75.44 396 ASP A O 1
ATOM 3008 N N . TYR A 1 397 ? -16.406 35.656 0.349 1 77.88 397 TYR A N 1
ATOM 3009 C CA . TYR A 1 397 ? -16.406 34.25 -0.032 1 77.88 397 TYR A CA 1
ATOM 3010 C C . TYR A 1 397 ? -17.797 33.812 -0.443 1 77.88 397 TYR A C 1
ATOM 3012 O O . TYR A 1 397 ? -18.031 32.594 -0.619 1 77.88 397 TYR A O 1
ATOM 3020 N N . SER A 1 398 ? -18.703 34.688 -0.649 1 75 398 SER A N 1
ATOM 3021 C CA . SER A 1 398 ? -20.109 34.344 -0.937 1 75 398 SER A CA 1
ATOM 3022 C C . SER A 1 398 ? -20.25 33.812 -2.346 1 75 398 SER A C 1
ATOM 3024 O O . SER A 1 398 ? -21.219 33.094 -2.633 1 75 398 SER A O 1
ATOM 3026 N N . ASP A 1 399 ? -19.25 34.062 -3.168 1 71.69 399 ASP A N 1
ATOM 3027 C CA . ASP A 1 399 ? -19.359 33.656 -4.566 1 71.69 399 ASP A CA 1
ATOM 3028 C C . ASP A 1 399 ? -18.875 32.219 -4.766 1 71.69 399 ASP A C 1
ATOM 3030 O O . ASP A 1 399 ? -18.984 31.688 -5.863 1 71.69 399 ASP A O 1
ATOM 3034 N N . ILE A 1 400 ? -18.438 31.672 -3.686 1 77.12 400 ILE A N 1
ATOM 3035 C CA . ILE A 1 400 ? -17.906 30.312 -3.811 1 77.12 400 ILE A CA 1
ATOM 3036 C C . ILE A 1 400 ? -19.062 29.312 -3.785 1 77.12 400 ILE A C 1
ATOM 3038 O O . ILE A 1 400 ? -19.75 29.172 -2.77 1 77.12 400 ILE A O 1
ATOM 3042 N N . ARG A 1 401 ? -19.266 28.625 -4.949 1 70.62 401 ARG A N 1
ATOM 3043 C CA . ARG A 1 401 ? -20.359 27.672 -5.098 1 70.62 401 ARG A CA 1
ATOM 3044 C C . ARG A 1 401 ? -19.953 26.297 -4.586 1 70.62 401 ARG A C 1
ATOM 3046 O O . ARG A 1 401 ? -18.781 25.938 -4.633 1 70.62 401 ARG A O 1
ATOM 3053 N N . PRO A 1 402 ? -20.984 25.609 -4.074 1 73.06 402 PRO A N 1
ATOM 3054 C CA . PRO A 1 402 ? -20.688 24.266 -3.568 1 73.06 402 PRO A CA 1
ATOM 3055 C C . PRO A 1 402 ? -20.156 23.344 -4.648 1 73.06 402 PRO A C 1
ATOM 3057 O O . PRO A 1 402 ? -20.578 23.406 -5.805 1 73.06 402 PRO A O 1
ATOM 3060 N N . GLN A 1 403 ? -19.234 22.609 -4.242 1 72.88 403 GLN A N 1
ATOM 3061 C CA . GLN A 1 403 ? -18.641 21.625 -5.133 1 72.88 403 GLN A CA 1
ATOM 3062 C C . GLN A 1 403 ? -19.688 20.688 -5.719 1 72.88 403 GLN A C 1
ATOM 3064 O O . GLN A 1 403 ? -20.594 20.25 -5.008 1 72.88 403 GLN A O 1
ATOM 3069 N N . GLY A 1 404 ? -19.625 20.484 -6.988 1 63.03 404 GLY A N 1
ATOM 3070 C CA . GLY A 1 404 ? -20.531 19.562 -7.664 1 63.03 404 GLY A CA 1
ATOM 3071 C C . GLY A 1 404 ? -21.75 20.234 -8.25 1 63.03 404 GLY A C 1
ATOM 3072 O O . GLY A 1 404 ? -22.5 19.609 -9.008 1 63.03 404 GLY A O 1
ATOM 3073 N N . ASP A 1 405 ? -22 21.5 -7.828 1 59.34 405 ASP A N 1
ATOM 3074 C CA . ASP A 1 405 ? -23.156 22.219 -8.352 1 59.34 405 ASP A CA 1
ATOM 3075 C C . ASP A 1 405 ? -22.891 22.734 -9.758 1 59.34 405 ASP A C 1
ATOM 3077 O O . ASP A 1 405 ? -21.781 23.156 -10.07 1 59.34 405 ASP A O 1
ATOM 3081 N N . ASN A 1 406 ? -23.906 22.344 -10.664 1 60.75 406 ASN A N 1
ATOM 3082 C CA . ASN A 1 406 ? -23.938 23.016 -11.961 1 60.75 406 ASN A CA 1
ATOM 3083 C C . ASN A 1 406 ? -24.969 24.156 -11.969 1 60.75 406 ASN A C 1
ATOM 3085 O O . ASN A 1 406 ? -26.156 23.906 -12.227 1 60.75 406 ASN A O 1
ATOM 3089 N N . PRO A 1 407 ? -24.422 25.25 -11.555 1 64.69 407 PRO A N 1
ATOM 3090 C CA . PRO A 1 407 ? -25.375 26.359 -11.422 1 64.69 407 PRO A CA 1
ATOM 3091 C C . PRO A 1 407 ? -26.156 26.625 -12.703 1 64.69 407 PRO A C 1
ATOM 3093 O O . PRO A 1 407 ? -27.312 27.062 -12.648 1 64.69 407 PRO A O 1
ATOM 3096 N N . CYS A 1 408 ? -25.438 26.406 -13.812 1 63.12 408 CYS A N 1
ATOM 3097 C CA . CYS A 1 408 ? -26.109 26.609 -15.086 1 63.12 408 CYS A CA 1
ATOM 3098 C C . CYS A 1 408 ? -27.297 25.656 -15.227 1 63.12 408 CYS A C 1
ATOM 3100 O O . CYS A 1 408 ? -28.375 26.062 -15.648 1 63.12 408 CYS A O 1
ATOM 3102 N N . HIS A 1 409 ? -27.031 24.469 -14.938 1 65.81 409 HIS A N 1
ATOM 3103 C CA . HIS A 1 409 ? -28.109 23.5 -14.984 1 65.81 409 HIS A CA 1
ATOM 3104 C C . HIS A 1 409 ? -29.234 23.875 -14.016 1 65.81 409 HIS A C 1
ATOM 3106 O O . HIS A 1 409 ? -30.422 23.734 -14.344 1 65.81 409 HIS A O 1
ATOM 3112 N N . VAL A 1 410 ? -28.781 24.328 -12.844 1 65.25 410 VAL A N 1
ATOM 3113 C CA . VAL A 1 410 ? -29.766 24.688 -11.828 1 65.25 410 VAL A CA 1
ATOM 3114 C C . VAL A 1 410 ? -30.641 25.828 -12.344 1 65.25 410 VAL A C 1
ATOM 3116 O O . VAL A 1 410 ? -31.859 25.828 -12.141 1 65.25 410 VAL A O 1
ATOM 3119 N N . LYS A 1 411 ? -30.031 26.703 -12.875 1 65.44 411 LYS A N 1
ATOM 3120 C CA . LYS A 1 411 ? -30.766 27.828 -13.43 1 65.44 411 LYS A CA 1
ATOM 3121 C C . LYS A 1 411 ? -31.75 27.375 -14.516 1 65.44 411 LYS A C 1
ATOM 3123 O O . LYS A 1 411 ? -32.906 27.781 -14.539 1 65.44 411 LYS A O 1
ATOM 3128 N N . VAL A 1 412 ? -31.219 26.562 -15.43 1 66.31 412 VAL A N 1
ATOM 3129 C CA . VAL A 1 412 ? -32.031 26.062 -16.516 1 66.31 412 VAL A CA 1
ATOM 3130 C C . VAL A 1 412 ? -33.219 25.281 -15.945 1 66.31 412 VAL A C 1
ATOM 3132 O O . VAL A 1 412 ? -34.375 25.453 -16.406 1 66.31 412 VAL A O 1
ATOM 3135 N N . LEU A 1 413 ? -33 24.578 -15 1 72.31 413 LEU A N 1
ATOM 3136 C CA . LEU A 1 413 ? -34.062 23.797 -14.375 1 72.31 413 LEU A CA 1
ATOM 3137 C C . LEU A 1 413 ? -35.062 24.703 -13.672 1 72.31 413 LEU A C 1
ATOM 3139 O O . LEU A 1 413 ? -36.25 24.438 -13.695 1 72.31 413 LEU A O 1
ATOM 3143 N N . GLY A 1 414 ? -34.438 25.688 -13.023 1 68.81 414 GLY A N 1
ATOM 3144 C CA . GLY A 1 414 ? -35.344 26.688 -12.414 1 68.81 414 GLY A CA 1
ATOM 3145 C C . GLY A 1 414 ? -36.219 27.391 -13.414 1 68.81 414 GLY A C 1
ATOM 3146 O O . GLY A 1 414 ? -37.406 27.562 -13.18 1 68.81 414 GLY A O 1
ATOM 3147 N N . ASP A 1 415 ? -35.625 27.719 -14.438 1 67.75 415 ASP A N 1
ATOM 3148 C CA . ASP A 1 415 ? -36.406 28.375 -15.5 1 67.75 415 ASP A CA 1
ATOM 3149 C C . ASP A 1 415 ? -37.469 27.438 -16.062 1 67.75 415 ASP A C 1
ATOM 3151 O O . ASP A 1 415 ? -38.594 27.859 -16.344 1 67.75 415 ASP A O 1
ATOM 3155 N N . MET A 1 416 ? -37.094 26.234 -16.234 1 63.62 416 MET A N 1
ATOM 3156 C CA . MET A 1 416 ? -38.031 25.25 -16.75 1 63.62 416 MET A CA 1
ATOM 3157 C C . MET A 1 416 ? -39.188 25.031 -15.781 1 63.62 416 MET A C 1
ATOM 3159 O O . MET A 1 416 ? -40.344 24.891 -16.188 1 63.62 416 MET A O 1
ATOM 3163 N N . ASP A 1 417 ? -38.75 25 -14.555 1 72.06 417 ASP A N 1
ATOM 3164 C CA . ASP A 1 417 ? -39.781 24.828 -13.516 1 72.06 417 ASP A CA 1
ATOM 3165 C C . ASP A 1 417 ? -40.75 26 -13.508 1 72.06 417 ASP A C 1
ATOM 3167 O O . ASP A 1 417 ? -41.969 25.797 -13.344 1 72.06 417 ASP A O 1
ATOM 3171 N N . MET A 1 418 ? -40.281 27.188 -13.625 1 69.69 418 MET A N 1
ATOM 3172 C CA . MET A 1 418 ? -41.125 28.391 -13.688 1 69.69 418 MET A CA 1
ATOM 3173 C C . MET A 1 418 ? -42.031 28.359 -14.906 1 69.69 418 MET A C 1
ATOM 3175 O O . MET A 1 418 ? -43.188 28.75 -14.82 1 69.69 418 MET A O 1
ATOM 3179 N N . LEU A 1 419 ? -41.469 27.859 -15.93 1 64.75 419 LEU A N 1
ATOM 3180 C CA . LEU A 1 419 ? -42.25 27.766 -17.172 1 64.75 419 LEU A CA 1
ATOM 3181 C C . LEU A 1 419 ? -43.344 26.719 -17.047 1 64.75 419 LEU A C 1
ATOM 3183 O O . LEU A 1 419 ? -44.438 26.906 -17.562 1 64.75 419 LEU A O 1
ATOM 3187 N N . ASN A 1 420 ? -42.938 25.641 -16.484 1 60.97 420 ASN A N 1
ATOM 3188 C CA . ASN A 1 420 ? -43.906 24.562 -16.328 1 60.97 420 ASN A CA 1
ATOM 3189 C C . ASN A 1 420 ? -45.031 24.969 -15.375 1 60.97 420 ASN A C 1
ATOM 3191 O O . ASN A 1 420 ? -46.156 24.5 -15.508 1 60.97 420 ASN A O 1
ATOM 3195 N N . SER A 1 421 ? -44.562 25.625 -14.289 1 63.31 421 SER A N 1
ATOM 3196 C CA . SER A 1 421 ? -45.594 26.078 -13.359 1 63.31 421 SER A CA 1
ATOM 3197 C C . SER A 1 421 ? -46.562 27.047 -14.039 1 63.31 421 SER A C 1
ATOM 3199 O O . SER A 1 421 ? -47.719 27.203 -13.609 1 63.31 421 SER A O 1
ATOM 3201 N N . ARG A 1 422 ? -45.906 27.656 -14.953 1 58.12 422 ARG A N 1
ATOM 3202 C CA . ARG A 1 422 ? -46.844 28.453 -15.75 1 58.12 422 ARG A CA 1
ATOM 3203 C C . ARG A 1 422 ? -47.656 27.578 -16.703 1 58.12 422 ARG A C 1
ATOM 3205 O O . ARG A 1 422 ? -47.219 26.469 -17.047 1 58.12 422 ARG A O 1
ATOM 3212 N N . ARG A 1 423 ? -48.562 27.719 -17.266 1 51.5 423 ARG A N 1
ATOM 3213 C CA . ARG A 1 423 ? -49.594 26.922 -17.922 1 51.5 423 ARG A CA 1
ATOM 3214 C C . ARG A 1 423 ? -48.969 25.797 -18.75 1 51.5 423 ARG A C 1
ATOM 3216 O O . ARG A 1 423 ? -49.188 24.625 -18.469 1 51.5 423 ARG A O 1
ATOM 3223 N N . GLY A 1 424 ? -49.375 25.438 -20.078 1 47.66 424 GLY A N 1
ATOM 3224 C CA . GLY A 1 424 ? -49.531 24.422 -21.109 1 47.66 424 GLY A CA 1
ATOM 3225 C C . GLY A 1 424 ? -48.219 23.969 -21.719 1 47.66 424 GLY A C 1
ATOM 3226 O O . GLY A 1 424 ? -48.219 23.297 -22.75 1 47.66 424 GLY A O 1
ATOM 3227 N N . SER A 1 425 ? -47.062 24.469 -21.359 1 48.56 425 SER A N 1
ATOM 3228 C CA . SER A 1 425 ? -45.938 24.203 -22.25 1 48.56 425 SER A CA 1
ATOM 3229 C C . SER A 1 425 ? -45.188 22.922 -21.875 1 48.56 425 SER A C 1
ATOM 3231 O O . SER A 1 425 ? -45.031 22.641 -20.688 1 48.56 425 SER A O 1
ATOM 3233 N N . THR A 1 426 ? -45.281 21.969 -22.688 1 50.47 426 THR A N 1
ATOM 3234 C CA . THR A 1 426 ? -44.625 20.672 -22.578 1 50.47 426 THR A CA 1
ATOM 3235 C C . THR A 1 426 ? -43.125 20.844 -22.281 1 50.47 426 THR A C 1
ATOM 3237 O O . THR A 1 426 ? -42.531 21.859 -22.641 1 50.47 426 THR A O 1
ATOM 3240 N N . LEU A 1 427 ? -42.562 20.062 -21.484 1 56.72 427 LEU A N 1
ATOM 3241 C CA . LEU A 1 427 ? -41.156 19.984 -21.062 1 56.72 427 LEU A CA 1
ATOM 3242 C C . LEU A 1 427 ? -40.219 20.328 -22.219 1 56.72 427 LEU A C 1
ATOM 3244 O O . LEU A 1 427 ? -39.25 21.047 -22.047 1 56.72 427 LEU A O 1
ATOM 3248 N N . SER A 1 428 ? -40.5 19.859 -23.359 1 49.81 428 SER A N 1
ATOM 3249 C CA . SER A 1 428 ? -39.688 20.078 -24.562 1 49.81 428 SER A CA 1
ATOM 3250 C C . SER A 1 428 ? -39.688 21.547 -24.969 1 49.81 428 SER A C 1
ATOM 3252 O O . SER A 1 428 ? -38.625 22.094 -25.328 1 49.81 428 SER A O 1
ATOM 3254 N N . LYS A 1 429 ? -40.875 22.156 -24.938 1 53.81 429 LYS A N 1
ATOM 3255 C CA . LYS A 1 429 ? -41 23.562 -25.312 1 53.81 429 LYS A CA 1
ATOM 3256 C C . LYS A 1 429 ? -40.312 24.469 -24.281 1 53.81 429 LYS A C 1
ATOM 3258 O O . LYS A 1 429 ? -39.688 25.469 -24.641 1 53.81 429 LYS A O 1
ATOM 3263 N N . ALA A 1 430 ? -40.375 23.953 -23.109 1 53.84 430 ALA A N 1
ATOM 3264 C CA . ALA A 1 430 ? -39.719 24.734 -22.047 1 53.84 430 ALA A CA 1
ATOM 3265 C C . ALA A 1 430 ? -38.188 24.672 -22.172 1 53.84 430 ALA A C 1
ATOM 3267 O O . ALA A 1 430 ? -37.531 25.688 -22.016 1 53.84 430 ALA A O 1
ATOM 3268 N N . VAL A 1 431 ? -37.719 23.484 -22.406 1 58.5 431 VAL A N 1
ATOM 3269 C CA . VAL A 1 431 ? -36.281 23.328 -22.609 1 58.5 431 VAL A CA 1
ATOM 3270 C C . VAL A 1 431 ? -35.844 24.109 -23.844 1 58.5 431 VAL A C 1
ATOM 3272 O O . VAL A 1 431 ? -34.781 24.75 -23.844 1 58.5 431 VAL A O 1
ATOM 3275 N N . GLY A 1 432 ? -36.594 23.953 -24.891 1 50.34 432 GLY A N 1
ATOM 3276 C CA . GLY A 1 432 ? -36.344 24.688 -26.125 1 50.34 432 GLY A CA 1
ATOM 3277 C C . GLY A 1 432 ? -36.344 26.188 -25.938 1 50.34 432 GLY A C 1
ATOM 3278 O O . GLY A 1 432 ? -35.5 26.891 -26.516 1 50.34 432 GLY A O 1
ATOM 3279 N N . GLN A 1 433 ? -37.219 26.656 -25.234 1 52.72 433 GLN A N 1
ATOM 3280 C CA . GLN A 1 433 ? -37.344 28.094 -25 1 52.72 433 GLN A CA 1
ATOM 3281 C C . GLN A 1 433 ? -36.188 28.609 -24.141 1 52.72 433 GLN A C 1
ATOM 3283 O O . GLN A 1 433 ? -35.719 29.734 -24.344 1 52.72 433 GLN A O 1
ATOM 3288 N N . VAL A 1 434 ? -35.844 27.641 -23.203 1 55.78 434 VAL A N 1
ATOM 3289 C CA . VAL A 1 434 ? -34.781 28.047 -22.297 1 55.78 434 VAL A CA 1
ATOM 3290 C C . VAL A 1 434 ? -33.438 27.906 -23 1 55.78 434 VAL A C 1
ATOM 3292 O O . VAL A 1 434 ? -32.531 28.734 -22.797 1 55.78 434 VAL A O 1
ATOM 3295 N N . THR A 1 435 ? -33.344 26.75 -23.672 1 50.84 435 THR A N 1
ATOM 3296 C CA . THR A 1 435 ? -32.062 26.5 -24.328 1 50.84 435 THR A CA 1
ATOM 3297 C C . THR A 1 435 ? -31.938 27.328 -25.594 1 50.84 435 THR A C 1
ATOM 3299 O O . THR A 1 435 ? -30.844 27.594 -26.062 1 50.84 435 THR A O 1
ATOM 3302 N N . LYS A 1 436 ? -33.031 27.547 -26.359 1 47.84 436 LYS A N 1
ATOM 3303 C CA . LYS A 1 436 ? -32.969 28.281 -27.609 1 47.84 436 LYS A CA 1
ATOM 3304 C C . LYS A 1 436 ? -32.469 29.703 -27.406 1 47.84 436 LYS A C 1
ATOM 3306 O O . LYS A 1 436 ? -31.828 30.266 -28.297 1 47.84 436 LYS A O 1
ATOM 3311 N N . ASN A 1 437 ? -32.844 30.281 -26.297 1 41.59 437 ASN A N 1
ATOM 3312 C CA . ASN A 1 437 ? -32.406 31.672 -26.344 1 41.59 437 ASN A CA 1
ATOM 3313 C C . ASN A 1 437 ? -30.891 31.781 -26.391 1 41.59 437 ASN A C 1
ATOM 3315 O O . ASN A 1 437 ? -30.344 32.719 -26.984 1 41.59 437 ASN A O 1
ATOM 3319 N N . ASN A 1 438 ? -30.156 30.984 -25.547 1 40.31 438 ASN A N 1
ATOM 3320 C CA . ASN A 1 438 ? -28.734 31.328 -25.438 1 40.31 438 ASN A CA 1
ATOM 3321 C C . ASN A 1 438 ? -27.906 30.609 -26.5 1 40.31 438 ASN A C 1
ATOM 3323 O O . ASN A 1 438 ? -26.734 30.938 -26.703 1 40.31 438 ASN A O 1
ATOM 3327 N N . PHE A 1 439 ? -28.328 29.453 -26.812 1 38.72 439 PHE A N 1
ATOM 3328 C CA . PHE A 1 439 ? -27.453 28.75 -27.734 1 38.72 439 PHE A CA 1
ATOM 3329 C C . PHE A 1 439 ? -27.578 29.312 -29.141 1 38.72 439 PHE A C 1
ATOM 3331 O O . PHE A 1 439 ? -26.969 28.797 -30.078 1 38.72 439 PHE A O 1
ATOM 3338 N N . ARG A 1 440 ? -28.625 30.172 -29.406 1 35.25 440 ARG A N 1
ATOM 3339 C CA . ARG A 1 440 ? -28.672 30.594 -30.797 1 35.25 440 ARG A CA 1
ATOM 3340 C C . ARG A 1 440 ? -27.328 31.203 -31.219 1 35.25 440 ARG A C 1
ATOM 3342 O O . ARG A 1 440 ? -27.078 31.375 -32.406 1 35.25 440 ARG A O 1
ATOM 3349 N N . THR A 1 441 ? -26.797 32.094 -30.297 1 32.38 441 THR A N 1
ATOM 3350 C CA . THR A 1 441 ? -25.891 32.938 -31.078 1 32.38 441 THR A CA 1
ATOM 3351 C C . THR A 1 441 ? -24.766 32.094 -31.656 1 32.38 441 THR A C 1
ATOM 3353 O O . THR A 1 441 ? -24.453 32.219 -32.844 1 32.38 441 THR A O 1
ATOM 3356 N N . ALA A 1 442 ? -23.547 32.094 -30.922 1 32.38 442 ALA A N 1
ATOM 3357 C CA . ALA A 1 442 ? -22.219 32.25 -31.516 1 32.38 442 ALA A CA 1
ATOM 3358 C C . ALA A 1 442 ? -21.672 30.906 -31.984 1 32.38 442 ALA A C 1
ATOM 3360 O O . ALA A 1 442 ? -20.859 30.828 -32.906 1 32.38 442 ALA A O 1
ATOM 3361 N N . ILE A 1 443 ? -21.875 29.812 -31.141 1 31.92 443 ILE A N 1
ATOM 3362 C CA . ILE A 1 443 ? -20.672 28.984 -31.281 1 31.92 443 ILE A CA 1
ATOM 3363 C C . ILE A 1 443 ? -20.859 28 -32.438 1 31.92 443 ILE A C 1
ATOM 3365 O O . ILE A 1 443 ? -20.062 27.078 -32.594 1 31.92 443 ILE A O 1
ATOM 3369 N N . ILE A 1 444 ? -22.109 27.969 -32.906 1 32.41 444 ILE A N 1
ATOM 3370 C CA . ILE A 1 444 ? -21.953 26.969 -33.969 1 32.41 444 ILE A CA 1
ATOM 3371 C C . ILE A 1 444 ? -20.984 27.484 -35.031 1 32.41 444 ILE A C 1
ATOM 3373 O O . ILE A 1 444 ? -21.219 28.531 -35.656 1 32.41 444 ILE A O 1
ATOM 3377 N N . PRO A 1 445 ? -19.672 27.25 -34.938 1 31.73 445 PRO A N 1
ATOM 3378 C CA . PRO A 1 445 ? -18.828 27.719 -36.031 1 31.73 445 PRO A CA 1
ATOM 3379 C C . PRO A 1 445 ? -19.469 27.469 -37.406 1 31.73 445 PRO A C 1
ATOM 3381 O O . PRO A 1 445 ? -20.141 26.469 -37.594 1 31.73 445 PRO A O 1
ATOM 3384 N N . SER A 1 446 ? -19.891 28.578 -38.062 1 36.84 446 SER A N 1
ATOM 3385 C CA . SER A 1 446 ? -20.344 28.719 -39.438 1 36.84 446 SER A CA 1
ATOM 3386 C C . SER A 1 446 ? -19.656 27.719 -40.344 1 36.84 446 SER A C 1
ATOM 3388 O O . SER A 1 446 ? -19.922 27.672 -41.562 1 36.84 446 SER A O 1
ATOM 3390 N N . PHE A 1 447 ? -18.453 27.141 -39.844 1 34.06 447 PHE A N 1
ATOM 3391 C CA . PHE A 1 447 ? -17.672 26.469 -40.875 1 34.06 447 PHE A CA 1
ATOM 3392 C C . PHE A 1 447 ? -18.438 25.312 -41.469 1 34.06 447 PHE A C 1
ATOM 3394 O O . PHE A 1 447 ? -18.031 24.75 -42.5 1 34.06 447 PHE A O 1
ATOM 3401 N N . LEU A 1 448 ? -19.344 24.75 -40.625 1 29.72 448 LEU A N 1
ATOM 3402 C CA . LEU A 1 448 ? -19.797 23.531 -41.25 1 29.72 448 LEU A CA 1
ATOM 3403 C C . LEU A 1 448 ? -20.828 23.844 -42.344 1 29.72 448 LEU A C 1
ATOM 3405 O O . LEU A 1 448 ? -21.297 22.938 -43.062 1 29.72 448 LEU A O 1
ATOM 3409 N N . THR A 1 449 ? -21.516 24.922 -42.062 1 29.95 449 THR A N 1
ATOM 3410 C CA . THR A 1 449 ? -22.5 25.109 -43.156 1 29.95 449 THR A CA 1
ATOM 3411 C C . THR A 1 449 ? -21.844 25.719 -44.375 1 29.95 449 THR A C 1
ATOM 3413 O O . THR A 1 449 ? -21.625 26.938 -44.438 1 29.95 449 THR A O 1
ATOM 3416 N N . THR A 1 450 ? -20.688 25.094 -44.875 1 29.08 450 THR A N 1
ATOM 3417 C CA . THR A 1 450 ? -20.141 25.484 -46.156 1 29.08 450 THR A CA 1
ATOM 3418 C C . THR A 1 450 ? -21.25 25.562 -47.219 1 29.08 450 THR A C 1
ATOM 3420 O O . THR A 1 450 ? -21.844 24.547 -47.562 1 29.08 450 THR A O 1
ATOM 3423 N N . LYS A 1 451 ? -22.172 26.406 -47.094 1 27.2 451 LYS A N 1
ATOM 3424 C CA . LYS A 1 451 ? -22.953 26.703 -48.281 1 27.2 451 LYS A CA 1
ATOM 3425 C C . LYS A 1 451 ? -22.047 26.906 -49.5 1 27.2 451 LYS A C 1
ATOM 3427 O O . LYS A 1 451 ? -21.094 27.672 -49.438 1 27.2 451 LYS A O 1
ATOM 3432 N N . GLY A 1 452 ? -21.812 25.922 -50.406 1 28.7 452 GLY A N 1
ATOM 3433 C CA . GLY A 1 452 ? -21.188 25.859 -51.719 1 28.7 452 GLY A CA 1
ATOM 3434 C C . GLY A 1 452 ? -21.516 27.078 -52.594 1 28.7 452 GLY A C 1
ATOM 3435 O O . GLY A 1 452 ? -21.328 27.047 -53.812 1 28.7 452 GLY A O 1
ATOM 3436 N N . ASN A 1 453 ? -22.047 28.125 -52 1 24.28 453 ASN A N 1
ATOM 3437 C CA . ASN A 1 453 ? -22.312 29.016 -53.125 1 24.28 453 ASN A CA 1
ATOM 3438 C C . ASN A 1 453 ? -21.016 29.5 -53.781 1 24.28 453 ASN A C 1
ATOM 3440 O O . ASN A 1 453 ? -20.266 30.266 -53.156 1 24.28 453 ASN A O 1
ATOM 3444 N N . LYS A 1 454 ? -20.312 28.578 -54.438 1 25 454 LYS A N 1
ATOM 3445 C CA . LYS A 1 454 ? -19.141 28.922 -55.219 1 25 454 LYS A CA 1
ATOM 3446 C C . LYS A 1 454 ? -19.422 30.109 -56.125 1 25 454 LYS A C 1
ATOM 3448 O O . LYS A 1 454 ? -20.25 30.031 -57.031 1 25 454 LYS A O 1
ATOM 3453 N N . LYS A 1 455 ? -19.484 31.25 -55.594 1 23.16 455 LYS A N 1
ATOM 3454 C CA . LYS A 1 455 ? -19.359 32.312 -56.594 1 23.16 455 LYS A CA 1
ATOM 3455 C C . LYS A 1 455 ? -18.141 32.062 -57.469 1 23.16 455 LYS A C 1
ATOM 3457 O O . LYS A 1 455 ? -17.062 31.734 -56.969 1 23.16 455 LYS A O 1
ATOM 3462 N N . LYS A 1 456 ? -18.328 31.891 -58.75 1 21.48 456 LYS A N 1
ATOM 3463 C CA . LYS A 1 456 ? -17.5 31.75 -59.938 1 21.48 456 LYS A CA 1
ATOM 3464 C C . LYS A 1 456 ? -16.469 32.875 -60.031 1 21.48 456 LYS A C 1
ATOM 3466 O O . LYS A 1 456 ? -16.766 33.969 -60.469 1 21.48 456 LYS A O 1
ATOM 3471 N N . LYS A 1 457 ? -15.836 33.25 -58.875 1 21.23 457 LYS A N 1
ATOM 3472 C CA . LYS A 1 457 ? -14.906 34.312 -59.25 1 21.23 457 LYS A CA 1
ATOM 3473 C C . LYS A 1 457 ? -13.961 33.812 -60.344 1 21.23 457 LYS A C 1
ATOM 3475 O O . LYS A 1 457 ? -13.422 32.719 -60.281 1 21.23 457 LYS A O 1
ATOM 3480 N N . ASP A 1 458 ? -14.008 34.375 -61.5 1 20.53 458 ASP A N 1
ATOM 3481 C CA . ASP A 1 458 ? -13.266 34.344 -62.75 1 20.53 458 ASP A CA 1
ATOM 3482 C C . ASP A 1 458 ? -11.773 34.562 -62.5 1 20.53 458 ASP A C 1
ATOM 3484 O O . ASP A 1 458 ? -11.25 35.625 -62.844 1 20.53 458 ASP A O 1
ATOM 3488 N N . LYS A 1 459 ? -11.359 34.188 -61.25 1 20.8 459 LYS A N 1
ATOM 3489 C CA . LYS A 1 459 ? -9.945 34.531 -61.188 1 20.8 459 LYS A CA 1
ATOM 3490 C C . LYS A 1 459 ? -9.172 33.938 -62.344 1 20.8 459 LYS A C 1
ATOM 3492 O O . LYS A 1 459 ? -9.391 32.781 -62.719 1 20.8 459 LYS A O 1
ATOM 3497 N N . LYS A 1 460 ? -8.461 34.844 -63.094 1 19.59 460 LYS A N 1
ATOM 3498 C CA . LYS A 1 460 ? -7.406 34.844 -64.125 1 19.59 460 LYS A CA 1
ATOM 3499 C C . LYS A 1 460 ? -6.289 33.875 -63.719 1 19.59 460 LYS A C 1
ATOM 3501 O O . LYS A 1 460 ? -6.016 33.656 -62.531 1 19.59 460 LYS A O 1
ATOM 3506 N N . ASN A 1 461 ? -5.695 33.125 -64.688 1 19.05 461 ASN A N 1
ATOM 3507 C CA . ASN A 1 461 ? -4.934 31.953 -65.125 1 19.05 461 ASN A CA 1
ATOM 3508 C C . ASN A 1 461 ? -3.5 31.984 -64.562 1 19.05 461 ASN A C 1
ATOM 3510 O O . ASN A 1 461 ? -2.75 31.031 -64.75 1 19.05 461 ASN A O 1
ATOM 3514 N N . GLN A 1 462 ? -2.885 33.156 -64 1 20.98 462 GLN A N 1
ATOM 3515 C CA . GLN A 1 462 ? -1.515 33.094 -64.5 1 20.98 462 GLN A CA 1
ATOM 3516 C C . GLN A 1 462 ? -0.7 32.031 -63.781 1 20.98 462 GLN A C 1
ATOM 3518 O O . GLN A 1 462 ? -0.532 32.125 -62.562 1 20.98 462 GLN A O 1
ATOM 3523 N N . VAL A 1 463 ? -0.66 30.844 -64.188 1 20.41 463 VAL A N 1
ATOM 3524 C CA . VAL A 1 463 ? -0.076 29.562 -63.781 1 20.41 463 VAL A CA 1
ATOM 3525 C C . VAL A 1 463 ? 1.446 29.688 -63.75 1 20.41 463 VAL A C 1
ATOM 3527 O O . VAL A 1 463 ? 2.107 29.703 -64.812 1 20.41 463 VAL A O 1
ATOM 3530 N N . SER A 1 464 ? 2.068 30.797 -63.156 1 20.84 464 SER A N 1
ATOM 3531 C CA . SER A 1 464 ? 3.5 30.766 -63.438 1 20.84 464 SER A CA 1
ATOM 3532 C C . SER A 1 464 ? 4.137 29.469 -62.938 1 20.84 464 SER A C 1
ATOM 3534 O O . SER A 1 464 ? 3.705 28.922 -61.938 1 20.84 464 SER A O 1
ATOM 3536 N N . THR A 1 465 ? 4.934 28.797 -63.75 1 21.47 465 THR A N 1
ATOM 3537 C CA . THR A 1 465 ? 5.684 27.562 -64 1 21.47 465 THR A CA 1
ATOM 3538 C C . THR A 1 465 ? 6.789 27.375 -62.969 1 21.47 465 THR A C 1
ATOM 3540 O O . THR A 1 465 ? 7.602 26.453 -63.062 1 21.47 465 THR A O 1
ATOM 3543 N N . THR A 1 466 ? 6.703 28 -61.688 1 21.39 466 THR A N 1
ATOM 3544 C CA . THR A 1 466 ? 8.07 28.062 -61.188 1 21.39 466 THR A CA 1
ATOM 3545 C C . THR A 1 466 ? 8.641 26.656 -61 1 21.39 466 THR A C 1
ATOM 3547 O O . THR A 1 466 ? 7.984 25.766 -60.469 1 21.39 466 THR A O 1
ATOM 3550 N N . GLN A 1 467 ? 9.734 26.328 -61.656 1 20.52 467 GLN A N 1
ATOM 3551 C CA . GLN A 1 467 ? 10.656 25.25 -61.969 1 20.52 467 GLN A CA 1
ATOM 3552 C C . GLN A 1 467 ? 11.328 24.719 -60.688 1 20.52 467 GLN A C 1
ATOM 3554 O O . GLN A 1 467 ? 12.148 25.406 -60.094 1 20.52 467 GLN A O 1
ATOM 3559 N N . VAL A 1 468 ? 10.602 24.406 -59.656 1 21.69 468 VAL A N 1
ATOM 3560 C CA . VAL A 1 468 ? 11.422 24.078 -58.5 1 21.69 468 VAL A CA 1
ATOM 3561 C C . VAL A 1 468 ? 12.336 22.906 -58.844 1 21.69 468 VAL A C 1
ATOM 3563 O O . VAL A 1 468 ? 11.867 21.859 -59.344 1 21.69 468 VAL A O 1
ATOM 3566 N N . THR A 1 469 ? 13.625 23.156 -58.969 1 21.22 469 THR A N 1
ATOM 3567 C CA . THR A 1 469 ? 14.805 22.375 -59.344 1 21.22 469 THR A CA 1
ATOM 3568 C C . THR A 1 469 ? 14.977 21.188 -58.406 1 21.22 469 THR A C 1
ATOM 3570 O O . THR A 1 469 ? 14.734 21.297 -57.188 1 21.22 469 THR A O 1
ATOM 3573 N N . PRO A 1 470 ? 15.078 20.016 -58.969 1 22.61 470 PRO A N 1
ATOM 3574 C CA . PRO A 1 470 ? 15.266 18.656 -58.438 1 22.61 470 PRO A CA 1
ATOM 3575 C C . PRO A 1 470 ? 16.5 18.531 -57.562 1 22.61 470 PRO A C 1
ATOM 3577 O O . PRO A 1 470 ? 17.625 18.812 -58 1 22.61 470 PRO A O 1
ATOM 3580 N N . ILE A 1 471 ? 16.484 19.141 -56.375 1 22.27 471 ILE A N 1
ATOM 3581 C CA . ILE A 1 471 ? 17.766 19.047 -55.688 1 22.27 471 ILE A CA 1
ATOM 3582 C C . ILE A 1 471 ? 18.266 17.609 -55.719 1 22.27 471 ILE A C 1
ATOM 3584 O O . ILE A 1 471 ? 17.562 16.688 -55.312 1 22.27 471 ILE A O 1
ATOM 3588 N N . ASP A 1 472 ? 19.297 17.281 -56.438 1 19.3 472 ASP A N 1
ATOM 3589 C CA . ASP A 1 472 ? 20.125 16.141 -56.844 1 19.3 472 ASP A CA 1
ATOM 3590 C C . ASP A 1 472 ? 20.609 15.352 -55.625 1 19.3 472 ASP A C 1
ATOM 3592 O O . ASP A 1 472 ? 20.469 14.133 -55.562 1 19.3 472 ASP A O 1
ATOM 3596 N N . ASN A 1 473 ? 21.891 15.688 -55.125 1 18.67 473 ASN A N 1
ATOM 3597 C CA . ASN A 1 473 ? 23.047 14.789 -55.156 1 18.67 473 ASN A CA 1
ATOM 3598 C C . ASN A 1 473 ? 23.016 13.805 -53.969 1 18.67 473 ASN A C 1
ATOM 3600 O O . ASN A 1 473 ? 23.094 12.594 -54.188 1 18.67 473 ASN A O 1
ATOM 3604 N N . PRO A 1 474 ? 24.062 14.008 -52.969 1 20.81 474 PRO A N 1
ATOM 3605 C CA . PRO A 1 474 ? 25.281 13.211 -52.781 1 20.81 474 PRO A CA 1
ATOM 3606 C C . PRO A 1 474 ? 25.078 12.016 -51.844 1 20.81 474 PRO A C 1
ATOM 3608 O O . PRO A 1 474 ? 24.047 11.922 -51.188 1 20.81 474 PRO A O 1
ATOM 3611 N N . GLU A 1 475 ? 26.234 11.688 -51 1 20.42 475 GLU A N 1
ATOM 3612 C CA . GLU A 1 475 ? 27.172 10.664 -50.562 1 20.42 475 GLU A CA 1
ATOM 3613 C C . GLU A 1 475 ? 26.656 9.906 -49.344 1 20.42 475 GLU A C 1
ATOM 3615 O O . GLU A 1 475 ? 26.562 8.672 -49.375 1 20.42 475 GLU A O 1
ATOM 3620 N N . SER A 1 476 ? 27.531 10.039 -48.125 1 21.42 476 SER A N 1
ATOM 3621 C CA . SER A 1 476 ? 28.422 9.18 -47.344 1 21.42 476 SER A CA 1
ATOM 3622 C C . SER A 1 476 ? 27.688 8.625 -46.125 1 21.42 476 SER A C 1
ATOM 3624 O O . SER A 1 476 ? 28.266 7.848 -45.344 1 21.42 476 SER A O 1
ATOM 3626 N N . LEU A 1 477 ? 26.703 9.25 -45.5 1 20.91 477 LEU A N 1
ATOM 3627 C CA . LEU A 1 477 ? 26.844 8.898 -44.094 1 20.91 477 LEU A CA 1
ATOM 3628 C C . LEU A 1 477 ? 26.609 7.41 -43.875 1 20.91 477 LEU A C 1
ATOM 3630 O O . LEU A 1 477 ? 25.5 6.914 -44.094 1 20.91 477 LEU A O 1
ATOM 3634 N N . LEU A 1 478 ? 27.609 6.371 -44.219 1 21.39 478 LEU A N 1
ATOM 3635 C CA . LEU A 1 478 ? 28.031 5.027 -43.844 1 21.39 478 LEU A CA 1
ATOM 3636 C C . LEU A 1 478 ? 27.734 4.762 -42.375 1 21.39 478 LEU A C 1
ATOM 3638 O O . LEU A 1 478 ? 27.75 3.611 -41.938 1 21.39 478 LEU A O 1
ATOM 3642 N N . ASP A 1 479 ? 28.328 5.621 -41.406 1 22.03 479 ASP A N 1
ATOM 3643 C CA . ASP A 1 479 ? 28.781 5.156 -40.125 1 22.03 479 ASP A CA 1
ATOM 3644 C C . ASP A 1 479 ? 27.641 4.543 -39.312 1 22.03 479 ASP A C 1
ATOM 3646 O O . ASP A 1 479 ? 26.469 4.875 -39.531 1 22.03 479 ASP A O 1
ATOM 3650 N N . TRP A 1 480 ? 27.984 4.191 -37.875 1 21.83 480 TRP A N 1
ATOM 3651 C CA . TRP A 1 480 ? 27.344 3.432 -36.812 1 21.83 480 TRP A CA 1
ATOM 3652 C C . TRP A 1 480 ? 25.969 4.02 -36.5 1 21.83 480 TRP A C 1
ATOM 3654 O O . TRP A 1 480 ? 25.797 5.242 -36.469 1 21.83 480 TRP A O 1
ATOM 3664 N N . MET B 1 1 ? -21.328 4.188 1.722 1 67.12 1 MET B N 1
ATOM 3665 C CA . MET B 1 1 ? -21 2.766 1.807 1 67.12 1 MET B CA 1
ATOM 3666 C C . MET B 1 1 ? -20.594 2.385 3.227 1 67.12 1 MET B C 1
ATOM 3668 O O . MET B 1 1 ? -19.828 3.1 3.873 1 67.12 1 MET B O 1
ATOM 3672 N N . LYS B 1 2 ? -21.172 1.205 3.668 1 80.06 2 LYS B N 1
ATOM 3673 C CA . LYS B 1 2 ? -21.062 0.917 5.094 1 80.06 2 LYS B CA 1
ATOM 3674 C C . LYS B 1 2 ? -20.047 -0.194 5.352 1 80.06 2 LYS B C 1
ATOM 3676 O O . LYS B 1 2 ? -19.906 -0.652 6.488 1 80.06 2 LYS B O 1
ATOM 3681 N N . ASN B 1 3 ? -19.266 -0.658 4.211 1 87.88 3 ASN B N 1
ATOM 3682 C CA . ASN B 1 3 ? -18.359 -1.785 4.406 1 87.88 3 ASN B CA 1
ATOM 3683 C C . ASN B 1 3 ? -17.031 -1.558 3.709 1 87.88 3 ASN B C 1
ATOM 3685 O O . ASN B 1 3 ? -16.219 -2.48 3.588 1 87.88 3 ASN B O 1
ATOM 3689 N N . GLU B 1 4 ? -16.75 -0.45 3.262 1 86.38 4 GLU B N 1
ATOM 3690 C CA . GLU B 1 4 ? -15.578 -0.156 2.443 1 86.38 4 GLU B CA 1
ATOM 3691 C C . GLU B 1 4 ? -14.289 -0.291 3.254 1 86.38 4 GLU B C 1
ATOM 3693 O O . GLU B 1 4 ? -13.344 -0.951 2.818 1 86.38 4 GLU B O 1
ATOM 3698 N N . THR B 1 5 ? -14.266 0.272 4.367 1 87.75 5 THR B N 1
ATOM 3699 C CA . THR B 1 5 ? -13.062 0.225 5.191 1 87.75 5 THR B CA 1
ATOM 3700 C C . THR B 1 5 ? -12.781 -1.201 5.656 1 87.75 5 THR B C 1
ATOM 3702 O O . THR B 1 5 ? -11.625 -1.623 5.719 1 87.75 5 THR B O 1
ATOM 3705 N N . ASN B 1 6 ? -13.781 -1.861 5.961 1 90.12 6 ASN B N 1
ATOM 3706 C CA . ASN B 1 6 ? -13.641 -3.238 6.422 1 90.12 6 ASN B CA 1
ATOM 3707 C C . ASN B 1 6 ? -12.914 -4.102 5.395 1 90.12 6 ASN B C 1
ATOM 3709 O O . ASN B 1 6 ? -12.016 -4.867 5.75 1 90.12 6 ASN B O 1
ATOM 3713 N N . ILE B 1 7 ? -13.281 -4.027 4.188 1 90.75 7 ILE B N 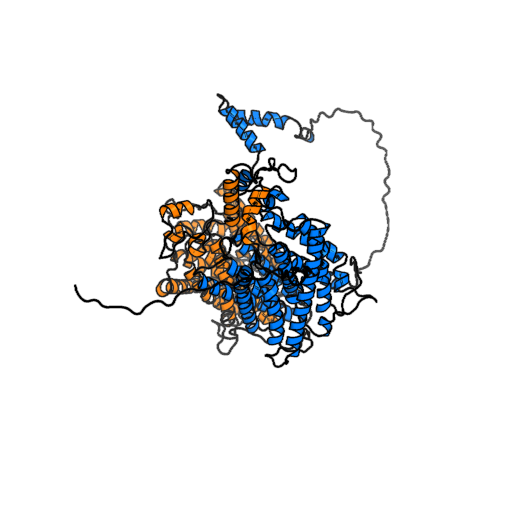1
ATOM 3714 C CA . ILE B 1 7 ? -12.656 -4.824 3.139 1 90.75 7 ILE B CA 1
ATOM 3715 C C . ILE B 1 7 ? -11.195 -4.406 2.977 1 90.75 7 ILE B C 1
ATOM 3717 O O . ILE B 1 7 ? -10.328 -5.242 2.713 1 90.75 7 ILE B O 1
ATOM 3721 N N . MET B 1 8 ? -10.922 -3.178 3.143 1 90.75 8 MET B N 1
ATOM 3722 C CA . MET B 1 8 ? -9.547 -2.699 3.049 1 90.75 8 MET B CA 1
ATOM 3723 C C . MET B 1 8 ? -8.695 -3.25 4.191 1 90.75 8 MET B C 1
ATOM 3725 O O . MET B 1 8 ? -7.539 -3.615 3.988 1 90.75 8 MET B O 1
ATOM 3729 N N . VAL B 1 9 ? -9.266 -3.242 5.324 1 91.5 9 VAL B N 1
ATOM 3730 C CA . VAL B 1 9 ? -8.555 -3.779 6.477 1 91.5 9 VAL B CA 1
ATOM 3731 C C . VAL B 1 9 ? -8.281 -5.266 6.266 1 91.5 9 VAL B C 1
ATOM 3733 O O . VAL B 1 9 ? -7.215 -5.766 6.645 1 91.5 9 VAL B O 1
ATOM 3736 N N . LYS B 1 10 ? -9.203 -5.957 5.699 1 92.56 10 LYS B N 1
ATOM 3737 C CA . LYS B 1 10 ? -8.984 -7.367 5.395 1 92.56 10 LYS B CA 1
ATOM 3738 C C . LYS B 1 10 ? -7.797 -7.551 4.449 1 92.56 10 LYS B C 1
ATOM 3740 O O . LYS B 1 10 ? -7.043 -8.516 4.574 1 92.56 10 LYS B O 1
ATOM 3745 N N . ASN B 1 11 ? -7.637 -6.648 3.562 1 92.88 11 ASN B N 1
ATOM 3746 C CA . ASN B 1 11 ? -6.473 -6.699 2.68 1 92.88 11 ASN B CA 1
ATOM 3747 C C . ASN B 1 11 ? -5.172 -6.539 3.459 1 92.88 11 ASN B C 1
ATOM 3749 O O . ASN B 1 11 ? -4.176 -7.199 3.158 1 92.88 11 ASN B O 1
ATOM 3753 N N . VAL B 1 12 ? -5.215 -5.676 4.41 1 92.62 12 VAL B N 1
ATOM 3754 C CA . VAL B 1 12 ? -4.039 -5.496 5.254 1 92.62 12 VAL B CA 1
ATOM 3755 C C . VAL B 1 12 ? -3.752 -6.781 6.027 1 92.62 12 VAL B C 1
ATOM 3757 O O . VAL B 1 12 ? -2.604 -7.227 6.098 1 92.62 12 VAL B O 1
ATOM 3760 N N . VAL B 1 13 ? -4.766 -7.344 6.543 1 93.44 13 VAL B N 1
ATOM 3761 C CA . VAL B 1 13 ? -4.656 -8.586 7.305 1 93.44 13 VAL B CA 1
ATOM 3762 C C . VAL B 1 13 ? -4.059 -9.68 6.43 1 93.44 13 VAL B C 1
ATOM 3764 O O . VAL B 1 13 ? -3.199 -10.445 6.879 1 93.44 13 VAL B O 1
ATOM 3767 N N . ASP B 1 14 ? -4.488 -9.719 5.238 1 95.12 14 ASP B N 1
ATOM 3768 C CA . ASP B 1 14 ? -4.004 -10.742 4.316 1 95.12 14 ASP B CA 1
ATOM 3769 C C . ASP B 1 14 ? -2.506 -10.594 4.066 1 95.12 14 ASP B C 1
ATOM 3771 O O . ASP B 1 14 ? -1.783 -11.594 4 1 95.12 14 ASP B O 1
ATOM 3775 N N . VAL B 1 15 ? -2.061 -9.414 3.965 1 94 15 VAL B N 1
ATOM 3776 C CA . VAL B 1 15 ? -0.642 -9.195 3.701 1 94 15 VAL B CA 1
ATOM 3777 C C . VAL B 1 15 ? 0.17 -9.484 4.961 1 94 15 VAL B C 1
ATOM 3779 O O . VAL B 1 15 ? 1.211 -10.141 4.898 1 94 15 VAL B O 1
ATOM 3782 N N . VAL B 1 16 ? -0.336 -9.094 6.062 1 94.81 16 VAL B N 1
ATOM 3783 C CA . VAL B 1 16 ? 0.407 -9.203 7.312 1 94.81 16 VAL B CA 1
ATOM 3784 C C . VAL B 1 16 ? 0.415 -10.656 7.785 1 94.81 16 VAL B C 1
ATOM 3786 O O . VAL B 1 16 ? 1.479 -11.25 7.961 1 94.81 16 VAL B O 1
ATOM 3789 N N . LEU B 1 17 ? -0.737 -11.234 7.934 1 95.19 17 LEU B N 1
ATOM 3790 C CA . LEU B 1 17 ? -0.812 -12.594 8.461 1 95.19 17 LEU B CA 1
ATOM 3791 C C . LEU B 1 17 ? -0.426 -13.609 7.395 1 95.19 17 LEU B C 1
ATOM 3793 O O . LEU B 1 17 ? 0.265 -14.594 7.688 1 95.19 17 LEU B O 1
ATOM 3797 N N . GLY B 1 18 ? -0.922 -13.359 6.227 1 95.19 18 GLY B N 1
ATOM 3798 C CA . GLY B 1 18 ? -0.522 -14.234 5.133 1 95.19 18 GLY B CA 1
ATOM 3799 C C . GLY B 1 18 ? 0.97 -14.211 4.863 1 95.19 18 GLY B C 1
ATOM 3800 O O . GLY B 1 18 ? 1.575 -15.25 4.586 1 95.19 18 GLY B O 1
ATOM 3801 N N . GLY B 1 19 ? 1.507 -12.984 4.934 1 95.31 19 GLY B N 1
ATOM 3802 C CA . GLY B 1 19 ? 2.947 -12.867 4.773 1 95.31 19 GLY B CA 1
ATOM 3803 C C . GLY B 1 19 ? 3.729 -13.562 5.875 1 95.31 19 GLY B C 1
ATOM 3804 O O . GLY B 1 19 ? 4.73 -14.227 5.609 1 95.31 19 GLY B O 1
ATOM 3805 N N . PHE B 1 20 ? 3.27 -13.391 7.031 1 96.44 20 PHE B N 1
ATOM 3806 C CA . PHE B 1 20 ? 3.939 -13.984 8.18 1 96.44 20 PHE B CA 1
ATOM 3807 C C . PHE B 1 20 ? 3.932 -15.508 8.086 1 96.44 20 PHE B C 1
ATOM 3809 O O . PHE B 1 20 ? 4.965 -16.156 8.281 1 96.44 20 PHE B O 1
ATOM 3816 N N . THR B 1 21 ? 2.848 -16.078 7.793 1 96.69 21 THR B N 1
ATOM 3817 C CA . THR B 1 21 ? 2.74 -17.531 7.742 1 96.69 21 THR B CA 1
ATOM 3818 C C . THR B 1 21 ? 3.463 -18.078 6.52 1 96.69 21 THR B C 1
ATOM 3820 O O . THR B 1 21 ? 4.008 -19.188 6.562 1 96.69 21 THR B O 1
ATOM 3823 N N . TYR B 1 22 ? 3.441 -17.359 5.441 1 96.88 22 TYR B N 1
ATOM 3824 C CA . TYR B 1 22 ? 4.215 -17.844 4.301 1 96.88 22 TYR B CA 1
ATOM 3825 C C . TYR B 1 22 ? 5.703 -17.891 4.629 1 96.88 22 TYR B C 1
ATOM 3827 O O . TYR B 1 22 ? 6.418 -18.781 4.184 1 96.88 22 TYR B O 1
ATOM 3835 N N . TRP B 1 23 ? 6.156 -16.844 5.359 1 96.62 23 TRP B N 1
ATOM 3836 C CA . TRP B 1 23 ? 7.547 -16.844 5.805 1 96.62 23 TRP B CA 1
ATOM 3837 C C . TRP B 1 23 ? 7.82 -17.984 6.758 1 96.62 23 TRP B C 1
ATOM 3839 O O . TRP B 1 23 ? 8.844 -18.672 6.648 1 96.62 23 TRP B O 1
ATOM 3849 N N . LEU B 1 24 ? 6.91 -18.25 7.676 1 96.31 24 LEU B N 1
ATOM 3850 C CA . LEU B 1 24 ? 7.094 -19.25 8.719 1 96.31 24 LEU B CA 1
ATOM 3851 C C . LEU B 1 24 ? 7.105 -20.656 8.125 1 96.31 24 LEU B C 1
ATOM 3853 O O . LEU B 1 24 ? 7.988 -21.453 8.43 1 96.31 24 LEU B O 1
ATOM 3857 N N . PHE B 1 25 ? 6.07 -20.969 7.152 1 96.38 25 PHE B N 1
ATOM 3858 C CA . PHE B 1 25 ? 6.023 -22.359 6.707 1 96.38 25 PHE B CA 1
ATOM 3859 C C . PHE B 1 25 ? 5.602 -22.453 5.246 1 96.38 25 PHE B C 1
ATOM 3861 O O . PHE B 1 25 ? 5.742 -23.5 4.613 1 96.38 25 PHE B O 1
ATOM 3868 N N . GLY B 1 26 ? 5.059 -21.438 4.652 1 97.12 26 GLY B N 1
ATOM 3869 C CA . GLY B 1 26 ? 4.578 -21.5 3.283 1 97.12 26 GLY B CA 1
ATOM 3870 C C . GLY B 1 26 ? 5.672 -21.812 2.279 1 97.12 26 GLY B C 1
ATOM 3871 O O . GLY B 1 26 ? 5.516 -22.688 1.438 1 97.12 26 GLY B O 1
ATOM 3872 N N . TYR B 1 27 ? 6.762 -21.031 2.402 1 96.75 27 TYR B N 1
ATOM 3873 C CA . TYR B 1 27 ? 7.887 -21.266 1.504 1 96.75 27 TYR B CA 1
ATOM 3874 C C . TYR B 1 27 ? 8.414 -22.688 1.655 1 96.75 27 TYR B C 1
ATOM 3876 O O . TYR B 1 27 ? 8.734 -23.344 0.664 1 96.75 27 TYR B O 1
ATOM 3884 N N . ALA B 1 28 ? 8.492 -23.172 2.834 1 97.12 28 ALA B N 1
ATOM 3885 C CA . ALA B 1 28 ? 9.016 -24.5 3.148 1 97.12 28 ALA B CA 1
ATOM 3886 C C . ALA B 1 28 ? 8.172 -25.594 2.488 1 97.12 28 ALA B C 1
ATOM 3888 O O . ALA B 1 28 ? 8.711 -26.547 1.925 1 97.12 28 ALA B O 1
ATOM 3889 N N . LEU B 1 29 ? 6.91 -25.375 2.494 1 96.69 29 LEU B N 1
ATOM 3890 C CA . LEU B 1 29 ? 5.996 -26.391 1.969 1 96.69 29 LEU B CA 1
ATOM 3891 C C . LEU B 1 29 ? 5.914 -26.312 0.448 1 96.69 29 LEU B C 1
ATOM 3893 O O . LEU B 1 29 ? 5.539 -27.281 -0.209 1 96.69 29 LEU B O 1
ATOM 3897 N N . SER B 1 30 ? 6.266 -25.203 -0.087 1 97.12 30 SER B N 1
ATOM 3898 C CA . SER B 1 30 ? 6.223 -25.016 -1.534 1 97.12 30 SER B CA 1
ATOM 3899 C C . SER B 1 30 ? 7.535 -25.453 -2.184 1 97.12 30 SER B C 1
ATOM 3901 O O . SER B 1 30 ? 7.535 -26.203 -3.158 1 97.12 30 SER B O 1
ATOM 3903 N N . PHE B 1 31 ? 8.711 -24.984 -1.584 1 96.06 31 PHE B N 1
ATOM 3904 C CA . PHE B 1 31 ? 9.977 -25.094 -2.301 1 96.06 31 PHE B CA 1
ATOM 3905 C C . PHE B 1 31 ? 11.062 -25.656 -1.396 1 96.06 31 PHE B C 1
ATOM 3907 O O . PHE B 1 31 ? 12.227 -25.75 -1.799 1 96.06 31 PHE B O 1
ATOM 3914 N N . GLY B 1 32 ? 10.734 -26 -0.215 1 95.69 32 GLY B N 1
ATOM 3915 C CA . GLY B 1 32 ? 11.727 -26.531 0.708 1 95.69 32 GLY B CA 1
ATOM 3916 C C . GLY B 1 32 ? 12.375 -27.812 0.216 1 95.69 32 GLY B C 1
ATOM 3917 O O . GLY B 1 32 ? 11.711 -28.656 -0.386 1 95.69 32 GLY B O 1
ATOM 3918 N N . GLU B 1 33 ? 13.719 -27.891 0.495 1 94.62 33 GLU B N 1
ATOM 3919 C CA . GLU B 1 33 ? 14.453 -29.078 0.09 1 94.62 33 GLU B CA 1
ATOM 3920 C C . GLU B 1 33 ? 15.117 -29.75 1.289 1 94.62 33 GLU B C 1
ATOM 3922 O O . GLU B 1 33 ? 15.828 -29.109 2.061 1 94.62 33 GLU B O 1
ATOM 3927 N N . SER B 1 34 ? 14.773 -30.906 1.492 1 95.25 34 SER B N 1
ATOM 3928 C CA . SER B 1 34 ? 15.367 -31.781 2.494 1 95.25 34 SER B CA 1
ATOM 3929 C C . SER B 1 34 ? 15.094 -33.25 2.17 1 95.25 34 SER B C 1
ATOM 3931 O O . SER B 1 34 ? 14.57 -33.562 1.1 1 95.25 34 SER B O 1
ATOM 3933 N N . GLU B 1 35 ? 15.523 -34.156 3.021 1 94.75 35 GLU B N 1
ATOM 3934 C CA . GLU B 1 35 ? 15.289 -35.594 2.834 1 94.75 35 GLU B CA 1
ATOM 3935 C C . GLU B 1 35 ? 13.797 -35.906 2.912 1 94.75 35 GLU B C 1
ATOM 3937 O O . GLU B 1 35 ? 13.359 -36.969 2.412 1 94.75 35 GLU B O 1
ATOM 3942 N N . TRP B 1 36 ? 13.016 -35 3.406 1 95.19 36 TRP B N 1
ATOM 3943 C CA . TRP B 1 36 ? 11.594 -35.219 3.607 1 95.19 36 TRP B CA 1
ATOM 3944 C C . TRP B 1 36 ? 10.773 -34.656 2.453 1 95.19 36 TRP B C 1
ATOM 3946 O O . TRP B 1 36 ? 9.562 -34.875 2.387 1 95.19 36 TRP B O 1
ATOM 3956 N N . THR B 1 37 ? 11.414 -33.969 1.596 1 96.19 37 THR B N 1
ATOM 3957 C CA . THR B 1 37 ? 10.734 -33.438 0.415 1 96.19 37 THR B CA 1
ATOM 3958 C C . THR B 1 37 ? 10.281 -34.594 -0.497 1 96.19 37 THR B C 1
ATOM 3960 O O . THR B 1 37 ? 11.023 -35.531 -0.729 1 96.19 37 THR B O 1
ATOM 3963 N N . ASN B 1 38 ? 9.023 -34.531 -0.964 1 96.44 38 ASN B N 1
ATOM 3964 C CA . ASN B 1 38 ? 8.477 -35.5 -1.893 1 96.44 38 ASN B CA 1
ATOM 3965 C C . ASN B 1 38 ? 7.633 -34.844 -2.98 1 96.44 38 ASN B C 1
ATOM 3967 O O . ASN B 1 38 ? 7.57 -33.625 -3.061 1 96.44 38 ASN B O 1
ATOM 3971 N N . ALA B 1 39 ? 7.062 -35.656 -3.766 1 95.88 39 ALA B N 1
ATOM 3972 C CA . ALA B 1 39 ? 6.348 -35.125 -4.93 1 95.88 39 ALA B CA 1
ATOM 3973 C C . ALA B 1 39 ? 5.129 -34.312 -4.508 1 95.88 39 ALA B C 1
ATOM 3975 O O . ALA B 1 39 ? 4.648 -33.469 -5.266 1 95.88 39 ALA B O 1
ATOM 3976 N N . PHE B 1 40 ? 4.711 -34.469 -3.322 1 96.62 40 PHE B N 1
ATOM 3977 C CA . PHE B 1 40 ? 3.473 -33.844 -2.865 1 96.62 40 PHE B CA 1
ATOM 3978 C C . PHE B 1 40 ? 3.756 -32.562 -2.125 1 96.62 40 PHE B C 1
ATOM 3980 O O . PHE B 1 40 ? 2.965 -31.609 -2.189 1 96.62 40 PHE B O 1
ATOM 3987 N N . CYS B 1 41 ? 4.82 -32.5 -1.438 1 96.06 41 CYS B N 1
ATOM 3988 C CA . CYS B 1 41 ? 5.055 -31.328 -0.612 1 96.06 41 CYS B CA 1
ATOM 3989 C C . CYS B 1 41 ? 6.543 -31.109 -0.369 1 96.06 41 CYS B C 1
ATOM 3991 O O . CYS B 1 41 ? 7.297 -32.062 -0.227 1 96.06 41 CYS B O 1
ATOM 3993 N N . GLY B 1 42 ? 6.961 -29.828 -0.387 1 96.12 42 GLY B N 1
ATOM 3994 C CA . GLY B 1 42 ? 8.305 -29.5 0.052 1 96.12 42 GLY B CA 1
ATOM 3995 C C . GLY B 1 42 ? 8.469 -29.562 1.559 1 96.12 42 GLY B C 1
ATOM 3996 O O . GLY B 1 42 ? 7.484 -29.578 2.299 1 96.12 42 GLY B O 1
ATOM 3997 N N . TRP B 1 43 ? 9.664 -29.656 1.979 1 95.38 43 TRP B N 1
ATOM 3998 C CA . TRP B 1 43 ? 9.961 -29.703 3.406 1 95.38 43 TRP B CA 1
ATOM 3999 C C . TRP B 1 43 ? 11.359 -29.141 3.686 1 95.38 43 TRP B C 1
ATOM 4001 O O . TRP B 1 43 ? 12.359 -29.812 3.438 1 95.38 43 TRP B O 1
ATOM 4011 N N . GLY B 1 44 ? 11.32 -28 4.246 1 94.38 44 GLY B N 1
ATOM 4012 C CA . GLY B 1 44 ? 12.586 -27.359 4.562 1 94.38 44 GLY B CA 1
ATOM 4013 C C . GLY B 1 44 ? 12.539 -25.844 4.426 1 94.38 44 GLY B C 1
ATOM 4014 O O . GLY B 1 44 ? 11.617 -25.297 3.822 1 94.38 44 GLY B O 1
ATOM 4015 N N . SER B 1 45 ? 13.539 -25.156 5.055 1 93.69 45 SER B N 1
ATOM 4016 C CA . SER B 1 45 ? 13.688 -23.703 5.008 1 93.69 45 SER B CA 1
ATOM 4017 C C . SER B 1 45 ? 12.523 -23 5.711 1 93.69 45 SER B C 1
ATOM 4019 O O . SER B 1 45 ? 11.961 -22.047 5.184 1 93.69 45 SER B O 1
ATOM 4021 N N . PHE B 1 46 ? 12.102 -23.609 6.754 1 95.25 46 PHE B N 1
ATOM 4022 C CA . PHE B 1 46 ? 11.117 -22.953 7.602 1 95.25 46 PHE B CA 1
ATOM 4023 C C . PHE B 1 46 ? 11.664 -21.641 8.141 1 95.25 46 PHE B C 1
ATOM 4025 O O . PHE B 1 46 ? 12.844 -21.547 8.5 1 95.25 46 PHE B O 1
ATOM 4032 N N . ALA B 1 47 ? 10.844 -20.609 8.18 1 95.12 47 ALA B N 1
ATOM 4033 C CA . ALA B 1 47 ? 11.32 -19.297 8.586 1 95.12 47 ALA B CA 1
ATOM 4034 C C . ALA B 1 47 ? 12.602 -18.922 7.848 1 95.12 47 ALA B C 1
ATOM 4036 O O . ALA B 1 47 ? 13.641 -18.688 8.469 1 95.12 47 ALA B O 1
ATOM 4037 N N . ILE B 1 48 ? 12.516 -18.906 6.586 1 92.25 48 ILE B N 1
ATOM 4038 C CA . ILE B 1 48 ? 13.625 -18.859 5.641 1 92.25 48 ILE B CA 1
ATOM 4039 C C . ILE B 1 48 ? 14.555 -17.703 5.984 1 92.25 48 ILE B C 1
ATOM 4041 O O . ILE B 1 48 ? 14.086 -16.609 6.332 1 92.25 48 ILE B O 1
ATOM 4045 N N . ASN B 1 49 ? 15.836 -17.953 5.996 1 93.75 49 ASN B N 1
ATOM 4046 C CA . ASN B 1 49 ? 16.938 -17.031 6.246 1 93.75 49 ASN B CA 1
ATOM 4047 C C . ASN B 1 49 ? 18.219 -17.469 5.543 1 93.75 49 ASN B C 1
ATOM 4049 O O . ASN B 1 49 ? 19.172 -17.906 6.195 1 93.75 49 ASN B O 1
ATOM 4053 N N . PRO B 1 50 ? 18.234 -17.281 4.219 1 92.06 50 PRO B N 1
ATOM 4054 C CA . PRO B 1 50 ? 19.344 -17.812 3.434 1 92.06 50 PRO B CA 1
ATOM 4055 C C . PRO B 1 50 ? 20.641 -17.047 3.674 1 92.06 50 PRO B C 1
ATOM 4057 O O . PRO B 1 50 ? 20.625 -15.898 4.102 1 92.06 50 PRO B O 1
ATOM 4060 N N . GLY B 1 51 ? 21.75 -17.719 3.385 1 86.88 51 GLY B N 1
ATOM 4061 C CA . GLY B 1 51 ? 23.047 -17.078 3.436 1 86.88 51 GLY B CA 1
ATOM 4062 C C . GLY B 1 51 ? 23.328 -16.188 2.238 1 86.88 51 GLY B C 1
ATOM 4063 O O . GLY B 1 51 ? 22.531 -16.141 1.298 1 86.88 51 GLY B O 1
ATOM 4064 N N . GLU B 1 52 ? 24.375 -15.461 2.246 1 84.31 52 GLU B N 1
ATOM 4065 C CA . GLU B 1 52 ? 24.719 -14.445 1.254 1 84.31 52 GLU B CA 1
ATOM 4066 C C . GLU B 1 52 ? 24.875 -15.062 -0.134 1 84.31 52 GLU B C 1
ATOM 4068 O O . GLU B 1 52 ? 24.562 -14.414 -1.141 1 84.31 52 GLU B O 1
ATOM 4073 N N . ASP B 1 53 ? 25.297 -16.312 -0.176 1 84.12 53 ASP B N 1
ATOM 4074 C CA . ASP B 1 53 ? 25.578 -16.953 -1.46 1 84.12 53 ASP B CA 1
ATOM 4075 C C . ASP B 1 53 ? 24.281 -17.266 -2.205 1 84.12 53 ASP B C 1
ATOM 4077 O O . ASP B 1 53 ? 24.219 -17.188 -3.434 1 84.12 53 ASP B O 1
ATOM 4081 N N . GLU B 1 54 ? 23.219 -17.562 -1.432 1 90.06 54 GLU B N 1
ATOM 4082 C CA . GLU B 1 54 ? 21.984 -18.031 -2.072 1 90.06 54 GLU B CA 1
ATOM 4083 C C . GLU B 1 54 ? 20.875 -17 -1.928 1 90.06 54 GLU B C 1
ATOM 4085 O O . GLU B 1 54 ? 19.797 -17.172 -2.498 1 90.06 54 GLU B O 1
ATOM 4090 N N . MET B 1 55 ? 21.125 -15.953 -1.29 1 87.88 55 MET B N 1
ATOM 4091 C CA . MET B 1 55 ? 20.062 -15.047 -0.872 1 87.88 55 MET B CA 1
ATOM 4092 C C . MET B 1 55 ? 19.375 -14.43 -2.08 1 87.88 55 MET B C 1
ATOM 4094 O O . MET B 1 55 ? 18.156 -14.211 -2.066 1 87.88 55 MET B O 1
ATOM 4098 N N . GLY B 1 56 ? 20.078 -14.188 -3.172 1 87.5 56 GLY B N 1
ATOM 4099 C CA . GLY B 1 56 ? 19.469 -13.562 -4.336 1 87.5 56 GLY B CA 1
ATOM 4100 C C . GLY B 1 56 ? 18.328 -14.375 -4.914 1 87.5 56 GLY B C 1
ATOM 4101 O O . GLY B 1 56 ? 17.188 -13.914 -4.949 1 87.5 56 GLY B O 1
ATOM 4102 N N . ARG B 1 57 ? 18.625 -15.562 -5.25 1 88.88 57 ARG B N 1
ATOM 4103 C CA . ARG B 1 57 ? 17.641 -16.438 -5.879 1 88.88 57 ARG B CA 1
ATOM 4104 C C . ARG B 1 57 ? 16.516 -16.781 -4.906 1 88.88 57 ARG B C 1
ATOM 4106 O O . ARG B 1 57 ? 15.336 -16.734 -5.266 1 88.88 57 ARG B O 1
ATOM 4113 N N . VAL B 1 58 ? 16.891 -17.078 -3.672 1 92.75 58 VAL B N 1
ATOM 4114 C CA . VAL B 1 58 ? 15.922 -17.516 -2.672 1 92.75 58 VAL B CA 1
ATOM 4115 C C . VAL B 1 58 ? 14.992 -16.359 -2.311 1 92.75 58 VAL B C 1
ATOM 4117 O O . VAL B 1 58 ? 13.766 -16.531 -2.299 1 92.75 58 VAL B O 1
ATOM 4120 N N . TYR B 1 59 ? 15.539 -15.211 -2.158 1 92.75 59 TYR B N 1
ATOM 4121 C CA . TYR B 1 59 ? 14.719 -14.07 -1.763 1 92.75 59 TYR B CA 1
ATOM 4122 C C . TYR B 1 59 ? 13.852 -13.602 -2.922 1 92.75 59 TYR B C 1
ATOM 4124 O O . TYR B 1 59 ? 12.727 -13.141 -2.713 1 92.75 59 TYR B O 1
ATOM 4132 N N . THR B 1 60 ? 14.336 -13.688 -4.074 1 90.38 60 THR B N 1
ATOM 4133 C CA . THR B 1 60 ? 13.508 -13.328 -5.223 1 90.38 60 THR B CA 1
ATOM 4134 C C . THR B 1 60 ? 12.297 -14.258 -5.324 1 90.38 60 THR B C 1
ATOM 4136 O O . THR B 1 60 ? 11.164 -13.789 -5.484 1 90.38 60 THR B O 1
ATOM 4139 N N . THR B 1 61 ? 12.539 -15.523 -5.211 1 92.38 61 THR B N 1
ATOM 4140 C CA . THR B 1 61 ? 11.453 -16.5 -5.262 1 92.38 61 THR B CA 1
ATOM 4141 C C . THR B 1 61 ? 10.477 -16.281 -4.105 1 92.38 61 THR B C 1
ATOM 4143 O O . THR B 1 61 ? 9.266 -16.312 -4.297 1 92.38 61 THR B O 1
ATOM 4146 N N . PHE B 1 62 ? 11.031 -16.062 -2.953 1 94.19 62 PHE B N 1
ATOM 4147 C CA . PHE B 1 62 ? 10.219 -15.828 -1.767 1 94.19 62 PHE B CA 1
ATOM 4148 C C . PHE B 1 62 ? 9.312 -14.617 -1.954 1 94.19 62 PHE B C 1
ATOM 4150 O O . PHE B 1 62 ? 8.125 -14.664 -1.648 1 94.19 62 PHE B O 1
ATOM 4157 N N . PHE B 1 63 ? 9.906 -13.547 -2.408 1 92.38 63 PHE B N 1
ATOM 4158 C CA . PHE B 1 63 ? 9.18 -12.305 -2.602 1 92.38 63 PHE B CA 1
ATOM 4159 C C . PHE B 1 63 ? 7.992 -12.508 -3.541 1 92.38 63 PHE B C 1
ATOM 4161 O O . PHE B 1 63 ? 6.875 -12.094 -3.234 1 92.38 63 PHE B O 1
ATOM 4168 N N . PHE B 1 64 ? 8.195 -13.133 -4.637 1 90.31 64 PHE B N 1
ATOM 4169 C CA . PHE B 1 64 ? 7.152 -13.344 -5.637 1 90.31 64 PHE B CA 1
ATOM 4170 C C . PHE B 1 64 ? 6.074 -14.281 -5.105 1 90.31 64 PHE B C 1
ATOM 4172 O O . PHE B 1 64 ? 4.883 -13.984 -5.207 1 90.31 64 PHE B O 1
ATOM 4179 N N . GLN B 1 65 ? 6.516 -15.32 -4.508 1 93.5 65 GLN B N 1
ATOM 4180 C CA . GLN B 1 65 ? 5.57 -16.344 -4.066 1 93.5 65 GLN B CA 1
ATOM 4181 C C . GLN B 1 65 ? 4.766 -15.859 -2.859 1 93.5 65 GLN B C 1
ATOM 4183 O O . GLN B 1 65 ? 3.598 -16.219 -2.705 1 93.5 65 GLN B O 1
ATOM 4188 N N . LEU B 1 66 ? 5.383 -15.094 -2.051 1 94.5 66 LEU B N 1
ATOM 4189 C CA . LEU B 1 66 ? 4.637 -14.484 -0.954 1 94.5 66 LEU B CA 1
ATOM 4190 C C . LEU B 1 66 ? 3.504 -13.609 -1.484 1 94.5 66 LEU B C 1
ATOM 4192 O O . LEU B 1 66 ? 2.391 -13.641 -0.956 1 94.5 66 LEU B O 1
ATOM 4196 N N . SER B 1 67 ? 3.766 -12.844 -2.445 1 92.06 67 SER B N 1
ATOM 4197 C CA . SER B 1 67 ? 2.748 -11.992 -3.057 1 92.06 67 SER B CA 1
ATOM 4198 C C . SER B 1 67 ? 1.608 -12.82 -3.637 1 92.06 67 SER B C 1
ATOM 4200 O O . SER B 1 67 ? 0.44 -12.445 -3.523 1 92.06 67 SER B O 1
ATOM 4202 N N . PHE B 1 68 ? 1.957 -13.969 -4.215 1 93.31 68 PHE B N 1
ATOM 4203 C CA . PHE B 1 68 ? 0.946 -14.859 -4.766 1 93.31 68 PHE B CA 1
ATOM 4204 C C . PHE B 1 68 ? 0.089 -15.461 -3.658 1 93.31 68 PHE B C 1
ATOM 4206 O O . PHE B 1 68 ? -1.13 -15.57 -3.803 1 93.31 68 PHE B O 1
ATOM 4213 N N . ALA B 1 69 ? 0.774 -15.797 -2.658 1 94.38 69 ALA B N 1
ATOM 4214 C CA . ALA B 1 69 ? 0.061 -16.406 -1.542 1 94.38 69 ALA B CA 1
ATOM 4215 C C . ALA B 1 69 ? -0.97 -15.445 -0.956 1 94.38 69 ALA B C 1
ATOM 4217 O O . ALA B 1 69 ? -2.115 -15.836 -0.708 1 94.38 69 ALA B O 1
ATOM 4218 N N . THR B 1 70 ? -0.58 -14.266 -0.714 1 93.69 70 THR B N 1
ATOM 4219 C CA . THR B 1 70 ? -1.483 -13.281 -0.127 1 93.69 70 THR B CA 1
ATOM 4220 C C . THR B 1 70 ? -2.592 -12.914 -1.107 1 93.69 70 THR B C 1
ATOM 4222 O O . THR B 1 70 ? -3.73 -12.664 -0.702 1 93.69 70 THR B O 1
ATOM 4225 N N . THR B 1 71 ? -2.277 -12.93 -2.373 1 91.12 71 THR B N 1
ATOM 4226 C CA . THR B 1 71 ? -3.273 -12.625 -3.395 1 91.12 71 THR B CA 1
ATOM 4227 C C . THR B 1 71 ? -4.348 -13.711 -3.439 1 91.12 71 THR B C 1
ATOM 4229 O O . THR B 1 71 ? -5.539 -13.406 -3.521 1 91.12 71 THR B O 1
ATOM 4232 N N . ALA B 1 72 ? -3.939 -14.906 -3.385 1 93.62 72 ALA B N 1
ATOM 4233 C CA . ALA B 1 72 ? -4.898 -16.016 -3.396 1 93.62 72 ALA B CA 1
ATOM 4234 C C . ALA B 1 72 ? -5.879 -15.898 -2.232 1 93.62 72 ALA B C 1
ATOM 4236 O O . ALA B 1 72 ? -7.074 -16.156 -2.391 1 93.62 72 ALA B O 1
ATOM 4237 N N . THR B 1 73 ? -5.383 -15.477 -1.135 1 93.56 73 THR B N 1
ATOM 4238 C CA . THR B 1 73 ? -6.227 -15.289 0.041 1 93.56 73 THR B CA 1
ATOM 4239 C C . THR B 1 73 ? -7.164 -14.094 -0.153 1 93.56 73 THR B C 1
ATOM 4241 O O . THR B 1 73 ? -8.336 -14.156 0.219 1 93.56 73 THR B O 1
ATOM 4244 N N . THR B 1 74 ? -6.676 -13.07 -0.728 1 94.31 74 THR B N 1
ATOM 4245 C CA . THR B 1 74 ? -7.453 -11.844 -0.897 1 94.31 74 THR B CA 1
ATOM 4246 C C . THR B 1 74 ? -8.617 -12.07 -1.858 1 94.31 74 THR B C 1
ATOM 4248 O O . THR B 1 74 ? -9.672 -11.445 -1.723 1 94.31 74 THR B O 1
ATOM 4251 N N . ILE B 1 75 ? -8.484 -12.938 -2.807 1 96.19 75 ILE B N 1
ATOM 4252 C CA . ILE B 1 75 ? -9.562 -13.266 -3.729 1 96.19 75 ILE B CA 1
ATOM 4253 C C . ILE B 1 75 ? -10.789 -13.734 -2.943 1 96.19 75 ILE B C 1
ATOM 4255 O O . ILE B 1 75 ? -11.914 -13.32 -3.236 1 96.19 75 ILE B O 1
ATOM 4259 N N . VAL B 1 76 ? -10.57 -14.414 -1.906 1 96.94 76 VAL B N 1
ATOM 4260 C CA . VAL B 1 76 ? -11.656 -14.938 -1.089 1 96.94 76 VAL B CA 1
ATOM 4261 C C . VAL B 1 76 ? -12.328 -13.797 -0.331 1 96.94 76 VAL B C 1
ATOM 4263 O O . VAL B 1 76 ? -13.555 -13.781 -0.186 1 96.94 76 VAL B O 1
ATOM 4266 N N . SER B 1 77 ? -11.547 -12.859 0.106 1 95.38 77 SER B N 1
ATOM 4267 C CA . SER B 1 77 ? -12.086 -11.742 0.866 1 95.38 77 SER B CA 1
ATOM 4268 C C . SER B 1 77 ? -13.141 -10.984 0.063 1 95.38 77 SER B C 1
ATOM 4270 O O . SER B 1 77 ? -14.156 -10.555 0.612 1 95.38 77 SER B O 1
ATOM 4272 N N . GLY B 1 78 ? -12.922 -10.844 -1.188 1 94 78 GLY B N 1
ATOM 4273 C CA . GLY B 1 78 ? -13.891 -10.172 -2.035 1 94 78 GLY B CA 1
ATOM 4274 C C . GLY B 1 78 ? -15.195 -10.93 -2.176 1 94 78 GLY B C 1
ATOM 4275 O O . GLY B 1 78 ? -16.281 -10.336 -2.18 1 94 78 GLY B O 1
ATOM 4276 N N . ALA B 1 79 ? -15.117 -12.18 -2.199 1 96.25 79 ALA B N 1
ATOM 4277 C CA . ALA B 1 79 ? -16.281 -13.031 -2.439 1 96.25 79 ALA B CA 1
ATOM 4278 C C . ALA B 1 79 ? -17.188 -13.07 -1.218 1 96.25 79 ALA B C 1
ATOM 4280 O O . ALA B 1 79 ? -18.391 -13.297 -1.343 1 96.25 79 ALA B O 1
ATOM 4281 N N . ILE B 1 80 ? -16.656 -12.805 -0.06 1 96.12 80 ILE B N 1
ATOM 4282 C CA . ILE B 1 80 ? -17.438 -12.953 1.163 1 96.12 80 ILE B CA 1
ATOM 4283 C C . ILE B 1 80 ? -17.672 -11.586 1.799 1 96.12 80 ILE B C 1
ATOM 4285 O O . ILE B 1 80 ? -18.109 -11.492 2.949 1 96.12 80 ILE B O 1
ATOM 4289 N N . ALA B 1 81 ? -17.516 -10.578 1.097 1 93.12 81 ALA B N 1
ATOM 4290 C CA . ALA B 1 81 ? -17.609 -9.211 1.594 1 93.12 81 ALA B CA 1
ATOM 4291 C C . ALA B 1 81 ? -19 -8.93 2.156 1 93.12 81 ALA B C 1
ATOM 4293 O O . ALA B 1 81 ? -19.984 -9.5 1.698 1 93.12 81 ALA B O 1
ATOM 4294 N N . GLU B 1 82 ? -19.094 -8.055 3.191 1 91.75 82 GLU B N 1
ATOM 4295 C CA . GLU B 1 82 ? -20.266 -7.371 3.73 1 91.75 82 GLU B CA 1
ATOM 4296 C C . GLU B 1 82 ? -20.969 -8.219 4.793 1 91.75 82 GLU B C 1
ATOM 4298 O O . GLU B 1 82 ? -21.828 -7.73 5.52 1 91.75 82 GLU B O 1
ATOM 4303 N N . ARG B 1 83 ? -20.594 -9.547 4.926 1 92.69 83 ARG B N 1
ATOM 4304 C CA . ARG B 1 83 ? -21.359 -10.305 5.906 1 92.69 83 ARG B CA 1
ATOM 4305 C C . ARG B 1 83 ? -20.469 -11.312 6.637 1 92.69 83 ARG B C 1
ATOM 4307 O O . ARG B 1 83 ? -20.953 -12.109 7.441 1 92.69 83 ARG B O 1
ATOM 4314 N N . PHE B 1 84 ? -19.203 -11.344 6.332 1 95.81 84 PHE B N 1
ATOM 4315 C CA . PHE B 1 84 ? -18.281 -12.273 6.969 1 95.81 84 PHE B CA 1
ATOM 4316 C C . PHE B 1 84 ? -17.734 -11.688 8.266 1 95.81 84 PHE B C 1
ATOM 4318 O O . PHE B 1 84 ? -17.406 -10.5 8.328 1 95.81 84 PHE B O 1
ATOM 4325 N N . ASN B 1 85 ? -17.688 -12.469 9.258 1 95.44 85 ASN B N 1
ATOM 4326 C CA . ASN B 1 85 ? -17.156 -12.055 10.555 1 95.44 85 ASN B CA 1
ATOM 4327 C C . ASN B 1 85 ? -15.656 -11.742 10.469 1 95.44 85 ASN B C 1
ATOM 4329 O O . ASN B 1 85 ? -14.875 -12.555 9.969 1 95.44 85 ASN B O 1
ATOM 4333 N N . PHE B 1 86 ? -15.297 -10.609 11.039 1 93.06 86 PHE B N 1
ATOM 4334 C CA . PHE B 1 86 ? -13.922 -10.141 10.891 1 93.06 86 PHE B CA 1
ATOM 4335 C C . PHE B 1 86 ? -12.961 -11.039 11.664 1 93.06 86 PHE B C 1
ATOM 4337 O O . PHE B 1 86 ? -11.875 -11.359 11.172 1 93.06 86 PHE B O 1
ATOM 4344 N N . VAL B 1 87 ? -13.227 -11.422 12.82 1 92.75 87 VAL B N 1
ATOM 4345 C CA . VAL B 1 87 ? -12.367 -12.266 13.648 1 92.75 87 VAL B CA 1
ATOM 4346 C C . VAL B 1 87 ? -12.172 -13.625 12.969 1 92.75 87 VAL B C 1
ATOM 4348 O O . VAL B 1 87 ? -11.055 -14.148 12.93 1 92.75 87 VAL B O 1
ATOM 4351 N N . ALA B 1 88 ? -13.258 -14.125 12.484 1 95.88 88 ALA B N 1
ATOM 4352 C CA . ALA B 1 88 ? -13.164 -15.375 11.734 1 95.88 88 ALA B CA 1
ATOM 4353 C C . ALA B 1 88 ? -12.219 -15.219 10.539 1 95.88 88 ALA B C 1
ATOM 4355 O O . ALA B 1 88 ? -11.43 -16.125 10.25 1 95.88 88 ALA B O 1
ATOM 4356 N N . TYR B 1 89 ? -12.305 -14.109 9.883 1 95.88 89 TYR B N 1
ATOM 4357 C CA . TYR B 1 89 ? -11.469 -13.875 8.711 1 95.88 89 TYR B CA 1
ATOM 4358 C C . TYR B 1 89 ? -9.992 -13.805 9.102 1 95.88 89 TYR B C 1
ATOM 4360 O O . TYR B 1 89 ? -9.125 -14.25 8.352 1 95.88 89 TYR B O 1
ATOM 4368 N N . VAL B 1 90 ? -9.703 -13.203 10.203 1 94.25 90 VAL B N 1
ATOM 4369 C CA . VAL B 1 90 ? -8.328 -13.109 10.695 1 94.25 90 VAL B CA 1
ATOM 4370 C C . VAL B 1 90 ? -7.742 -14.516 10.844 1 94.25 90 VAL B C 1
ATOM 4372 O O . VAL B 1 90 ? -6.625 -14.781 10.391 1 94.25 90 VAL B O 1
ATOM 4375 N N . PHE B 1 91 ? -8.438 -15.391 11.406 1 95.12 91 PHE B N 1
ATOM 4376 C CA . PHE B 1 91 ? -7.977 -16.766 11.562 1 95.12 91 PHE B CA 1
ATOM 4377 C C . PHE B 1 91 ? -7.848 -17.453 10.203 1 95.12 91 PHE B C 1
ATOM 4379 O O . PHE B 1 91 ? -6.891 -18.188 9.969 1 95.12 91 PHE B O 1
ATOM 4386 N N . PHE B 1 92 ? -8.844 -17.234 9.422 1 96.75 92 PHE B N 1
ATOM 4387 C CA . PHE B 1 92 ? -8.812 -17.812 8.078 1 96.75 92 PHE B CA 1
ATOM 4388 C C . PHE B 1 92 ? -7.559 -17.359 7.332 1 96.75 92 PHE B C 1
ATOM 4390 O O . PHE B 1 92 ? -6.852 -18.172 6.742 1 96.75 92 PHE B O 1
ATOM 4397 N N . SER B 1 93 ? -7.305 -16.047 7.332 1 95.38 93 SER B N 1
ATOM 4398 C CA . SER B 1 93 ? -6.156 -15.477 6.641 1 95.38 93 SER B CA 1
ATOM 4399 C C . SER B 1 93 ? -4.848 -16.062 7.148 1 95.38 93 SER B C 1
ATOM 4401 O O . SER B 1 93 ? -3.922 -16.297 6.371 1 95.38 93 SER B O 1
ATOM 4403 N N . ALA B 1 94 ? -4.742 -16.375 8.352 1 92.94 94 ALA B N 1
ATOM 4404 C CA . ALA B 1 94 ? -3.531 -16.906 8.984 1 92.94 94 ALA B CA 1
ATOM 4405 C C . ALA B 1 94 ? -3.262 -18.344 8.539 1 92.94 94 ALA B C 1
ATOM 4407 O O . ALA B 1 94 ? -2.107 -18.75 8.43 1 92.94 94 ALA B O 1
ATOM 4408 N N . VAL B 1 95 ? -4.297 -19.047 8.219 1 93.19 95 VAL B N 1
ATOM 4409 C CA . VAL B 1 95 ? -4.113 -20.469 7.992 1 93.19 95 VAL B CA 1
ATOM 4410 C C . VAL B 1 95 ? -4.262 -20.781 6.504 1 93.19 95 VAL B C 1
ATOM 4412 O O . VAL B 1 95 ? -3.777 -21.812 6.027 1 93.19 95 VAL B O 1
ATOM 4415 N N . ASN B 1 96 ? -4.84 -19.953 5.812 1 93.69 96 ASN B N 1
ATOM 4416 C CA . ASN B 1 96 ? -5.176 -20.219 4.418 1 93.69 96 ASN B CA 1
ATOM 4417 C C . ASN B 1 96 ? -3.924 -20.328 3.553 1 93.69 96 ASN B C 1
ATOM 4419 O O . ASN B 1 96 ? -4 -20.75 2.396 1 93.69 96 ASN B O 1
ATOM 4423 N N . THR B 1 97 ? -2.777 -20.016 4.121 1 95 97 THR B N 1
ATOM 4424 C CA . THR B 1 97 ? -1.504 -20.156 3.42 1 95 97 THR B CA 1
ATOM 4425 C C . THR B 1 97 ? -1.308 -21.578 2.928 1 95 97 THR B C 1
ATOM 4427 O O . THR B 1 97 ? -0.736 -21.812 1.858 1 95 97 THR B O 1
ATOM 4430 N N . VAL B 1 98 ? -1.885 -22.516 3.564 1 94.81 98 VAL B N 1
ATOM 4431 C CA . VAL B 1 98 ? -1.698 -23.922 3.236 1 94.81 98 VAL B CA 1
ATOM 4432 C C . VAL B 1 98 ? -2.436 -24.25 1.942 1 94.81 98 VAL B C 1
ATOM 4434 O O . VAL B 1 98 ? -2.002 -25.109 1.176 1 94.81 98 VAL B O 1
ATOM 4437 N N . VAL B 1 99 ? -3.494 -23.547 1.703 1 97.38 99 VAL B N 1
ATOM 4438 C CA . VAL B 1 99 ? -4.289 -23.797 0.505 1 97.38 99 VAL B CA 1
ATOM 4439 C C . VAL B 1 99 ? -3.48 -23.438 -0.737 1 97.38 99 VAL B C 1
ATOM 4441 O O . VAL B 1 99 ? -3.605 -24.078 -1.779 1 97.38 99 VAL B O 1
ATOM 4444 N N . TYR B 1 100 ? -2.633 -22.484 -0.614 1 96.94 100 TYR B N 1
ATOM 4445 C CA . TYR B 1 100 ? -1.844 -22 -1.746 1 96.94 100 TYR B CA 1
ATOM 4446 C C . TYR B 1 100 ? -0.518 -22.75 -1.838 1 96.94 100 TYR B C 1
ATOM 4448 O O . TYR B 1 100 ? -0.091 -23.141 -2.928 1 96.94 100 TYR B O 1
ATOM 4456 N N . CYS B 1 101 ? 0.183 -22.922 -0.756 1 96.94 101 CYS B N 1
ATOM 4457 C CA . CYS B 1 101 ? 1.607 -23.234 -0.786 1 96.94 101 CYS B CA 1
ATOM 4458 C C . CYS B 1 101 ? 1.844 -24.656 -1.301 1 96.94 101 CYS B C 1
ATOM 4460 O O . CYS B 1 101 ? 2.807 -24.891 -2.029 1 96.94 101 CYS B O 1
ATOM 4462 N N . VAL B 1 102 ? 0.958 -25.562 -1 1 97.25 102 VAL B N 1
ATOM 4463 C CA . VAL B 1 102 ? 1.166 -26.953 -1.418 1 97.25 102 VAL B CA 1
ATOM 4464 C C . VAL B 1 102 ? 0.995 -27.062 -2.932 1 97.25 102 VAL B C 1
ATOM 4466 O O . VAL B 1 102 ? 1.895 -27.531 -3.631 1 97.25 102 VAL B O 1
ATOM 4469 N N . PRO B 1 103 ? -0.057 -26.531 -3.432 1 97.88 103 PRO B N 1
ATOM 4470 C CA . PRO B 1 103 ? -0.195 -26.578 -4.887 1 97.88 103 PRO B CA 1
ATOM 4471 C C . PRO B 1 103 ? 0.879 -25.766 -5.613 1 97.88 103 PRO B C 1
ATOM 4473 O O . PRO B 1 103 ? 1.285 -26.141 -6.719 1 97.88 103 PRO B O 1
ATOM 4476 N N . ALA B 1 104 ? 1.275 -24.703 -5.02 1 97.69 104 ALA B N 1
ATOM 4477 C CA . ALA B 1 104 ? 2.377 -23.969 -5.625 1 97.69 104 ALA B CA 1
ATOM 4478 C C . ALA B 1 104 ? 3.6 -24.859 -5.82 1 97.69 104 ALA B C 1
ATOM 4480 O O . ALA B 1 104 ? 4.281 -24.766 -6.844 1 97.69 104 ALA B O 1
ATOM 4481 N N . GLY B 1 105 ? 3.883 -25.734 -4.887 1 97.69 105 GLY B N 1
ATOM 4482 C CA . GLY B 1 105 ? 4.961 -26.703 -5.012 1 97.69 105 GLY B CA 1
ATOM 4483 C C . GLY B 1 105 ? 4.727 -27.719 -6.113 1 97.69 105 GLY B C 1
ATOM 4484 O O . GLY B 1 105 ? 5.672 -28.156 -6.777 1 97.69 105 GLY B O 1
ATOM 4485 N N . TRP B 1 106 ? 3.445 -28.141 -6.32 1 98.38 106 TRP B N 1
ATOM 4486 C CA . TRP B 1 106 ? 3.115 -29.078 -7.383 1 98.38 106 TRP B CA 1
ATOM 4487 C C . TRP B 1 106 ? 3.461 -28.5 -8.75 1 98.38 106 TRP B C 1
ATOM 4489 O O . TRP B 1 106 ? 3.949 -29.219 -9.633 1 98.38 106 TRP B O 1
ATOM 4499 N N . LEU B 1 107 ? 3.221 -27.203 -8.859 1 97.88 107 LEU B N 1
ATOM 4500 C CA . LEU B 1 107 ? 3.26 -26.562 -10.172 1 97.88 107 LEU B CA 1
ATOM 4501 C C . LEU B 1 107 ? 4.656 -26.031 -10.469 1 97.88 107 LEU B C 1
ATOM 4503 O O . LEU B 1 107 ? 5.117 -26.094 -11.617 1 97.88 107 LEU B O 1
ATOM 4507 N N . TRP B 1 108 ? 5.352 -25.516 -9.438 1 96.69 108 TRP B N 1
ATOM 4508 C CA . TRP B 1 108 ? 6.543 -24.734 -9.742 1 96.69 108 TRP B CA 1
ATOM 4509 C C . TRP B 1 108 ? 7.758 -25.281 -8.992 1 96.69 108 TRP B C 1
ATOM 4511 O O . TRP B 1 108 ? 8.891 -24.859 -9.25 1 96.69 108 TRP B O 1
ATOM 4521 N N . GLY B 1 109 ? 7.539 -26.141 -8.039 1 96.38 109 GLY B N 1
ATOM 4522 C CA . GLY B 1 109 ? 8.664 -26.797 -7.387 1 96.38 109 GLY B CA 1
ATOM 4523 C C . GLY B 1 109 ? 9.258 -27.922 -8.211 1 96.38 109 GLY B C 1
ATOM 4524 O O . GLY B 1 109 ? 8.531 -28.672 -8.867 1 96.38 109 GLY B O 1
ATOM 4525 N N . SER B 1 110 ? 10.594 -28.062 -8.156 1 95.44 110 SER B N 1
ATOM 4526 C CA . SER B 1 110 ? 11.258 -29.125 -8.922 1 95.44 110 SER B CA 1
ATOM 4527 C C . SER B 1 110 ? 10.812 -30.5 -8.461 1 95.44 110 SER B C 1
ATOM 4529 O O . SER B 1 110 ? 10.812 -31.453 -9.234 1 95.44 110 SER B O 1
ATOM 4531 N N . HIS B 1 111 ? 10.352 -30.562 -7.27 1 95.88 111 HIS B N 1
ATOM 4532 C CA . HIS B 1 111 ? 9.891 -31.828 -6.703 1 95.88 111 HIS B CA 1
ATOM 4533 C C . HIS B 1 111 ? 8.445 -32.125 -7.086 1 95.88 111 HIS B C 1
ATOM 4535 O O . HIS B 1 111 ? 7.98 -33.25 -6.973 1 95.88 111 HIS B O 1
ATOM 4541 N N . GLY B 1 112 ? 7.66 -31.203 -7.543 1 97.94 112 GLY B N 1
ATOM 4542 C CA . GLY B 1 112 ? 6.223 -31.312 -7.723 1 97.94 112 GLY B CA 1
ATOM 4543 C C . GLY B 1 112 ? 5.828 -32.281 -8.836 1 97.94 112 GLY B C 1
ATOM 4544 O O . GLY B 1 112 ? 6.449 -32.281 -9.898 1 97.94 112 GLY B O 1
ATOM 4545 N N . PHE B 1 113 ? 4.84 -33 -8.656 1 98.12 113 PHE B N 1
ATOM 4546 C CA . PHE B 1 113 ? 4.43 -34 -9.641 1 98.12 113 PHE B CA 1
ATOM 4547 C C . PHE B 1 113 ? 3.848 -33.344 -10.883 1 98.12 113 PHE B C 1
ATOM 4549 O O . PHE B 1 113 ? 4.023 -33.844 -11.992 1 98.12 113 PHE B O 1
ATOM 4556 N N . LEU B 1 114 ? 3.164 -32.25 -10.734 1 98.38 114 LEU B N 1
ATOM 4557 C CA . LEU B 1 114 ? 2.629 -31.562 -11.906 1 98.38 114 LEU B CA 1
ATOM 4558 C C . LEU B 1 114 ? 3.748 -30.922 -12.719 1 98.38 114 LEU B C 1
ATOM 4560 O O . LEU B 1 114 ? 3.697 -30.922 -13.953 1 98.38 114 LEU B O 1
ATOM 4564 N N . PHE B 1 115 ? 4.703 -30.391 -11.992 1 97.69 115 PHE B N 1
ATOM 4565 C CA . PHE B 1 115 ? 5.879 -29.844 -12.656 1 97.69 115 PHE B CA 1
ATOM 4566 C C . PHE B 1 115 ? 6.582 -30.906 -13.484 1 97.69 115 PHE B C 1
ATOM 4568 O O . PHE B 1 115 ? 6.934 -30.672 -14.641 1 97.69 115 PHE B O 1
ATOM 4575 N N . LYS B 1 116 ? 6.758 -32.062 -12.977 1 96.94 116 LYS B N 1
ATOM 4576 C CA . LYS B 1 116 ? 7.461 -33.188 -13.633 1 96.94 116 LYS B CA 1
ATOM 4577 C C . LYS B 1 116 ? 6.664 -33.688 -14.82 1 96.94 116 LYS B C 1
ATOM 4579 O O . LYS B 1 116 ? 7.238 -34.219 -15.781 1 96.94 116 LYS B O 1
ATOM 4584 N N . LEU B 1 117 ? 5.371 -33.562 -14.711 1 97.62 117 LEU B N 1
ATOM 4585 C CA . LEU B 1 117 ? 4.523 -33.969 -15.82 1 97.62 117 LEU B CA 1
ATOM 4586 C C . LEU B 1 117 ? 4.637 -33 -17 1 97.62 117 LEU B C 1
ATOM 4588 O O . LEU B 1 117 ? 4.27 -33.344 -18.125 1 97.62 117 LEU B O 1
ATOM 4592 N N . GLY B 1 118 ? 5.062 -31.734 -16.656 1 97.31 118 GLY B N 1
ATOM 4593 C CA . GLY B 1 118 ? 5.242 -30.75 -17.719 1 97.31 118 GLY B CA 1
ATOM 4594 C C . GLY B 1 118 ? 4.137 -29.719 -17.75 1 97.31 118 GLY B C 1
ATOM 4595 O O . GLY B 1 118 ? 3.949 -29.047 -18.766 1 97.31 118 GLY B O 1
ATOM 4596 N N . VAL B 1 119 ? 3.406 -29.578 -16.703 1 98.38 119 VAL B N 1
ATOM 4597 C CA . VAL B 1 119 ? 2.338 -28.578 -16.641 1 98.38 119 VAL B CA 1
ATOM 4598 C C . VAL B 1 119 ? 2.928 -27.172 -16.75 1 98.38 119 VAL B C 1
ATOM 4600 O O . VAL B 1 119 ? 3.984 -26.891 -16.188 1 98.38 119 VAL B O 1
ATOM 4603 N N . VAL B 1 120 ? 2.195 -26.359 -17.531 1 97.94 120 VAL B N 1
ATOM 4604 C CA . VAL B 1 120 ? 2.654 -25 -17.766 1 97.94 120 VAL B CA 1
ATOM 4605 C C . VAL B 1 120 ? 1.701 -24.016 -17.094 1 97.94 120 VAL B C 1
ATOM 4607 O O . VAL B 1 120 ? 0.499 -24.016 -17.375 1 97.94 120 VAL B O 1
ATOM 4610 N N . ASP B 1 121 ? 2.158 -23.219 -16.234 1 98.12 121 ASP B N 1
ATOM 4611 C CA . ASP B 1 121 ? 1.507 -22.078 -15.586 1 98.12 121 ASP B CA 1
ATOM 4612 C C . ASP B 1 121 ? 2.52 -21 -15.227 1 98.12 121 ASP B C 1
ATOM 4614 O O . ASP B 1 121 ? 3.006 -20.938 -14.094 1 98.12 121 ASP B O 1
ATOM 4618 N N . ILE B 1 122 ? 2.715 -20.109 -16.141 1 96.44 122 ILE B N 1
ATOM 4619 C CA . ILE B 1 122 ? 3.854 -19.203 -16.078 1 96.44 122 ILE B CA 1
ATOM 4620 C C . ILE B 1 122 ? 3.682 -18.234 -14.906 1 96.44 122 ILE B C 1
ATOM 4622 O O . ILE B 1 122 ? 4.629 -17.984 -14.156 1 96.44 122 ILE B O 1
ATOM 4626 N N . ALA B 1 123 ? 2.465 -17.656 -14.789 1 96.38 123 ALA B N 1
ATOM 4627 C CA . ALA B 1 123 ? 2.322 -16.562 -13.844 1 96.38 123 ALA B CA 1
ATOM 4628 C C . ALA B 1 123 ? 1.167 -16.812 -12.875 1 96.38 123 ALA B C 1
ATOM 4630 O O . ALA B 1 123 ? 0.798 -15.938 -12.094 1 96.38 123 ALA B O 1
ATOM 4631 N N . GLY B 1 124 ? 0.423 -17.938 -12.945 1 97.69 124 GLY B N 1
ATOM 4632 C CA . GLY B 1 124 ? -0.384 -18.312 -11.797 1 97.69 124 GLY B CA 1
ATOM 4633 C C . GLY B 1 124 ? -1.875 -18.266 -12.078 1 97.69 124 GLY B C 1
ATOM 4634 O O . GLY B 1 124 ? -2.668 -17.984 -11.172 1 97.69 124 GLY B O 1
ATOM 4635 N N . SER B 1 125 ? -2.334 -18.516 -13.305 1 98.56 125 SER B N 1
ATOM 4636 C CA . SER B 1 125 ? -3.77 -18.641 -13.531 1 98.56 125 SER B CA 1
ATOM 4637 C C . SER B 1 125 ? -4.348 -19.812 -12.75 1 98.56 125 SER B C 1
ATOM 4639 O O . SER B 1 125 ? -5.477 -19.734 -12.258 1 98.56 125 SER B O 1
ATOM 4641 N N . CYS B 1 126 ? -3.611 -20.844 -12.734 1 98.25 126 CYS B N 1
ATOM 4642 C CA . CYS B 1 126 ? -4.039 -22.047 -12.031 1 98.25 126 CYS B CA 1
ATOM 4643 C C . CYS B 1 126 ? -3.619 -22 -10.57 1 98.25 126 CYS B C 1
ATOM 4645 O O . CYS B 1 126 ? -4.465 -22.031 -9.672 1 98.25 126 CYS B O 1
ATOM 4647 N N . GLY B 1 127 ? -2.404 -21.812 -10.328 1 97.81 127 GLY B N 1
ATOM 4648 C CA . GLY B 1 127 ? -1.844 -21.875 -8.984 1 97.81 127 GLY B CA 1
ATOM 4649 C C . GLY B 1 127 ? -2.354 -20.781 -8.07 1 97.81 127 GLY B C 1
ATOM 4650 O O . GLY B 1 127 ? -2.436 -20.969 -6.855 1 97.81 127 GLY B O 1
ATOM 4651 N N . VAL B 1 128 ? -2.703 -19.641 -8.602 1 97.75 128 VAL B N 1
ATOM 4652 C CA . VAL B 1 128 ? -3.109 -18.5 -7.773 1 97.75 128 VAL B CA 1
ATOM 4653 C C . VAL B 1 128 ? -4.594 -18.219 -7.984 1 97.75 128 VAL B C 1
ATOM 4655 O O . VAL B 1 128 ? -5.391 -18.312 -7.047 1 97.75 128 VAL B O 1
ATOM 4658 N N . HIS B 1 129 ? -4.973 -17.906 -9.227 1 98.62 129 HIS B N 1
ATOM 4659 C CA . HIS B 1 129 ? -6.324 -17.438 -9.508 1 98.62 129 HIS B CA 1
ATOM 4660 C C . HIS B 1 129 ? -7.344 -18.562 -9.359 1 98.62 129 HIS B C 1
ATOM 4662 O O . HIS B 1 129 ? -8.344 -18.391 -8.648 1 98.62 129 HIS B O 1
ATOM 4668 N N . LEU B 1 130 ? -7.098 -19.672 -9.992 1 98.81 130 LEU B N 1
ATOM 4669 C CA . LEU B 1 130 ? -8.023 -20.797 -9.844 1 98.81 130 LEU B CA 1
ATOM 4670 C C . LEU B 1 130 ? -8.078 -21.266 -8.391 1 98.81 130 LEU B C 1
ATOM 4672 O O . LEU B 1 130 ? -9.148 -21.594 -7.879 1 98.81 130 LEU B O 1
ATOM 4676 N N . CYS B 1 131 ? -6.918 -21.344 -7.789 1 98.56 131 CYS B N 1
ATOM 4677 C CA . CYS B 1 131 ? -6.855 -21.672 -6.367 1 98.56 131 CYS B CA 1
ATOM 4678 C C . CYS B 1 131 ? -7.727 -20.734 -5.551 1 98.56 131 CYS B C 1
ATOM 4680 O O . CYS B 1 131 ? -8.562 -21.172 -4.762 1 98.56 131 CYS B O 1
ATOM 4682 N N . GLY B 1 132 ? -7.586 -19.453 -5.719 1 98.38 132 GLY B N 1
ATOM 4683 C CA . GLY B 1 132 ? -8.383 -18.453 -5.023 1 98.38 132 GLY B CA 1
ATOM 4684 C C . GLY B 1 132 ? -9.852 -18.484 -5.402 1 98.38 132 GLY B C 1
ATOM 4685 O O . GLY B 1 132 ? -10.719 -18.344 -4.543 1 98.38 132 GLY B O 1
ATOM 4686 N N . GLY B 1 133 ? -10.102 -18.672 -6.688 1 98.56 133 GLY B N 1
ATOM 4687 C CA . GLY B 1 133 ? -11.477 -18.734 -7.168 1 98.56 133 GLY B CA 1
ATOM 4688 C C . GLY B 1 133 ? -12.25 -19.922 -6.629 1 98.56 133 GLY B C 1
ATOM 4689 O O . GLY B 1 133 ? -13.43 -19.797 -6.277 1 98.56 133 GLY B O 1
ATOM 4690 N N . ALA B 1 134 ? -11.625 -21.047 -6.602 1 98.62 134 ALA B N 1
ATOM 4691 C CA . ALA B 1 134 ? -12.258 -22.234 -6.039 1 98.62 134 ALA B CA 1
ATOM 4692 C C . ALA B 1 134 ? -12.523 -22.062 -4.551 1 98.62 134 ALA B C 1
ATOM 4694 O O . ALA B 1 134 ? -13.586 -22.469 -4.055 1 98.62 134 ALA B O 1
ATOM 4695 N N . SER B 1 135 ? -11.586 -21.516 -3.869 1 98.56 135 SER B N 1
ATOM 4696 C CA . SER B 1 135 ? -11.766 -21.219 -2.453 1 98.56 135 SER B CA 1
ATOM 4697 C C . SER B 1 135 ? -12.898 -20.219 -2.24 1 98.56 135 SER B C 1
ATOM 4699 O O . SER B 1 135 ? -13.672 -20.344 -1.288 1 98.56 135 SER B O 1
ATOM 4701 N N . ALA B 1 136 ? -12.969 -19.25 -3.109 1 98.5 136 ALA B N 1
ATOM 4702 C CA . ALA B 1 136 ? -14.016 -18.234 -3.035 1 98.5 136 ALA B CA 1
ATOM 4703 C C . ALA B 1 136 ? -15.398 -18.859 -3.18 1 98.5 136 ALA B C 1
ATOM 4705 O O . ALA B 1 136 ? -16.344 -18.453 -2.49 1 98.5 136 ALA B O 1
ATOM 4706 N N . LEU B 1 137 ? -15.523 -19.812 -4.07 1 98.38 137 LEU B N 1
ATOM 4707 C CA . LEU B 1 137 ? -16.797 -20.516 -4.277 1 98.38 137 LEU B CA 1
ATOM 4708 C C . LEU B 1 137 ? -17.25 -21.203 -2.996 1 98.38 137 LEU B C 1
ATOM 4710 O O . LEU B 1 137 ? -18.391 -21.047 -2.57 1 98.38 137 LEU B O 1
ATOM 4714 N N . VAL B 1 138 ? -16.344 -21.906 -2.373 1 98.5 138 VAL B N 1
ATOM 4715 C CA . VAL B 1 138 ? -16.656 -22.641 -1.155 1 98.5 138 VAL B CA 1
ATOM 4716 C C . VAL B 1 138 ? -16.984 -21.656 -0.028 1 98.5 138 VAL B C 1
ATOM 4718 O O . VAL B 1 138 ? -17.953 -21.859 0.706 1 98.5 138 VAL B O 1
ATOM 4721 N N . ALA B 1 139 ? -16.219 -20.656 0.115 1 98.44 139 ALA B N 1
ATOM 4722 C CA . ALA B 1 139 ? -16.438 -19.672 1.176 1 98.44 139 ALA B CA 1
ATOM 4723 C C . ALA B 1 139 ? -17.766 -18.969 1.015 1 98.44 139 ALA B C 1
ATOM 4725 O O . ALA B 1 139 ? -18.5 -18.781 1.991 1 98.44 139 ALA B O 1
ATOM 4726 N N . SER B 1 140 ? -18.094 -18.594 -0.199 1 98.06 140 SER B N 1
ATOM 4727 C CA . SER B 1 140 ? -19.359 -17.922 -0.474 1 98.06 140 SER B CA 1
ATOM 4728 C C . SER B 1 140 ? -20.547 -18.828 -0.171 1 98.06 140 SER B C 1
ATOM 4730 O O . SER B 1 140 ? -21.562 -18.375 0.368 1 98.06 140 SER B O 1
ATOM 4732 N N . LYS B 1 141 ? -20.438 -20.031 -0.522 1 97.69 141 LYS B N 1
ATOM 4733 C CA . LYS B 1 141 ? -21.516 -20.984 -0.279 1 97.69 141 LYS B CA 1
ATOM 4734 C C . LYS B 1 141 ? -21.719 -21.234 1.216 1 97.69 141 LYS B C 1
ATOM 4736 O O . LYS B 1 141 ? -22.844 -21.281 1.698 1 97.69 141 LYS B O 1
ATOM 4741 N N . LEU B 1 142 ? -20.656 -21.328 1.935 1 97.75 142 LEU B N 1
ATOM 4742 C CA . LEU B 1 142 ? -20.703 -21.656 3.355 1 97.75 142 LEU B CA 1
ATOM 4743 C C . LEU B 1 142 ? -21.266 -20.469 4.156 1 97.75 142 LEU B C 1
ATOM 4745 O O . LEU B 1 142 ? -22.062 -20.656 5.074 1 97.75 142 LEU B O 1
ATOM 4749 N N . VAL B 1 143 ? -20.859 -19.219 3.818 1 97.38 143 VAL B N 1
ATOM 4750 C CA . VAL B 1 143 ? -21.281 -18.062 4.59 1 97.38 143 VAL B CA 1
ATOM 4751 C C . VAL B 1 143 ? -22.719 -17.703 4.23 1 97.38 143 VAL B C 1
ATOM 4753 O O . VAL B 1 143 ? -23.438 -17.109 5.035 1 97.38 143 VAL B O 1
ATOM 4756 N N . GLY B 1 144 ? -23.172 -18.062 3.012 1 96.25 144 GLY B N 1
ATOM 4757 C CA . GLY B 1 144 ? -24.531 -17.781 2.578 1 96.25 144 GLY B CA 1
ATOM 4758 C C . GLY B 1 144 ? -24.688 -16.391 1.994 1 96.25 144 GLY B C 1
ATOM 4759 O O . GLY B 1 144 ? -23.781 -15.562 2.078 1 96.25 144 GLY B O 1
ATOM 4760 N N . PRO B 1 145 ? -25.844 -16.172 1.457 1 95.44 145 PRO B N 1
ATOM 4761 C CA . PRO B 1 145 ? -26.078 -14.883 0.808 1 95.44 145 PRO B CA 1
ATOM 4762 C C . PRO B 1 145 ? -26.328 -13.758 1.809 1 95.44 145 PRO B C 1
ATOM 4764 O O . PRO B 1 145 ? -26.719 -14.008 2.951 1 95.44 145 PRO B O 1
ATOM 4767 N N . ARG B 1 146 ? -26.109 -12.539 1.414 1 92.19 146 ARG B N 1
ATOM 4768 C CA . ARG B 1 146 ? -26.469 -11.367 2.207 1 92.19 146 ARG B CA 1
ATOM 4769 C C . ARG B 1 146 ? -27.969 -11.359 2.523 1 92.19 146 ARG B C 1
ATOM 4771 O O . ARG B 1 146 ? -28.781 -11.867 1.745 1 92.19 146 ARG B O 1
ATOM 4778 N N . LEU B 1 147 ? -28.281 -10.727 3.607 1 89.94 147 LEU B N 1
ATOM 4779 C CA . LEU B 1 147 ? -29.672 -10.695 4.055 1 89.94 147 LEU B CA 1
ATOM 4780 C C . LEU B 1 147 ? -30.578 -10.094 2.982 1 89.94 147 LEU B C 1
ATOM 4782 O O . LEU B 1 147 ? -30.328 -8.984 2.502 1 89.94 147 LEU B O 1
ATOM 4786 N N . GLY B 1 148 ? -31.531 -10.891 2.551 1 90 148 GLY B N 1
ATOM 4787 C CA . GLY B 1 148 ? -32.531 -10.43 1.615 1 90 148 GLY B CA 1
ATOM 4788 C C . GLY B 1 148 ? -32.062 -10.352 0.184 1 90 148 GLY B C 1
ATOM 4789 O O . GLY B 1 148 ? -32.75 -9.867 -0.7 1 90 148 GLY B O 1
ATOM 4790 N N . ARG B 1 149 ? -30.891 -10.852 -0.105 1 91.81 149 ARG B N 1
ATOM 4791 C CA . ARG B 1 149 ? -30.219 -10.703 -1.393 1 91.81 149 ARG B CA 1
ATOM 4792 C C . ARG B 1 149 ? -31.062 -11.273 -2.521 1 91.81 149 ARG B C 1
ATOM 4794 O O . ARG B 1 149 ? -31.094 -10.727 -3.625 1 91.81 149 ARG B O 1
ATOM 4801 N N . TYR B 1 150 ? -31.797 -12.352 -2.307 1 91.44 150 TYR B N 1
ATOM 4802 C CA . TYR B 1 150 ? -32.5 -13.031 -3.395 1 91.44 150 TYR B CA 1
ATOM 4803 C C . TYR B 1 150 ? -34 -13.039 -3.164 1 91.44 150 TYR B C 1
ATOM 4805 O O . TYR B 1 150 ? -34.719 -13.812 -3.795 1 91.44 150 TYR B O 1
ATOM 4813 N N . ASP B 1 151 ? -34.438 -12.203 -2.258 1 88.25 151 ASP B N 1
ATOM 4814 C CA . ASP B 1 151 ? -35.875 -12.125 -1.938 1 88.25 151 ASP B CA 1
ATOM 4815 C C . ASP B 1 151 ? -36.656 -11.547 -3.111 1 88.25 151 ASP B C 1
ATOM 4817 O O . ASP B 1 151 ? -37.812 -11.938 -3.344 1 88.25 151 ASP B O 1
ATOM 4821 N N . GLU B 1 152 ? -36.062 -10.648 -3.812 1 85.75 152 GLU B N 1
ATOM 4822 C CA . GLU B 1 152 ? -36.75 -9.984 -4.91 1 85.75 152 GLU B CA 1
ATOM 4823 C C . GLU B 1 152 ? -36.125 -10.344 -6.254 1 85.75 152 GLU B C 1
ATOM 4825 O O . GLU B 1 152 ? -36.031 -9.492 -7.145 1 85.75 152 GLU B O 1
ATOM 4830 N N . GLY B 1 153 ? -35.562 -11.5 -6.301 1 87.62 153 GLY B N 1
ATOM 4831 C CA . GLY B 1 153 ? -35 -11.93 -7.566 1 87.62 153 GLY B CA 1
ATOM 4832 C C . GLY B 1 153 ? -33.469 -12.008 -7.535 1 87.62 153 GLY B C 1
ATOM 4833 O O . GLY B 1 153 ? -32.875 -11.906 -6.473 1 87.62 153 GLY B O 1
ATOM 4834 N N . GLU B 1 154 ? -32.938 -12.242 -8.711 1 89.12 154 GLU B N 1
ATOM 4835 C CA . GLU B 1 154 ? -31.516 -12.523 -8.781 1 89.12 154 GLU B CA 1
ATOM 4836 C C . GLU B 1 154 ? -30.75 -11.352 -9.406 1 89.12 154 GLU B C 1
ATOM 4838 O O . GLU B 1 154 ? -29.562 -11.461 -9.68 1 89.12 154 GLU B O 1
ATOM 4843 N N . GLY B 1 155 ? -31.438 -10.25 -9.602 1 84.12 155 GLY B N 1
ATOM 4844 C CA . GLY B 1 155 ? -30.797 -9.102 -10.234 1 84.12 155 GLY B CA 1
ATOM 4845 C C . GLY B 1 155 ? -29.641 -8.539 -9.422 1 84.12 155 GLY B C 1
ATOM 4846 O O . GLY B 1 155 ? -29.594 -8.719 -8.203 1 84.12 155 GLY B O 1
ATOM 4847 N N . SER B 1 156 ? -28.734 -7.859 -10.07 1 81.88 156 SER B N 1
ATOM 4848 C CA . SER B 1 156 ? -27.547 -7.312 -9.43 1 81.88 156 SER B CA 1
ATOM 4849 C C . SER B 1 156 ? -27.891 -6.148 -8.508 1 81.88 156 SER B C 1
ATOM 4851 O O . SER B 1 156 ? -28.812 -5.375 -8.805 1 81.88 156 SER B O 1
ATOM 4853 N N . LEU B 1 157 ? -27.25 -6.078 -7.402 1 82.25 157 LEU B N 1
ATOM 4854 C CA . LEU B 1 157 ? -27.391 -4.938 -6.504 1 82.25 157 LEU B CA 1
ATOM 4855 C C . LEU B 1 157 ? -26.531 -3.766 -6.98 1 82.25 157 LEU B C 1
ATOM 4857 O O . LEU B 1 157 ? -25.516 -3.965 -7.66 1 82.25 157 LEU B O 1
ATOM 4861 N N . PRO B 1 158 ? -26.969 -2.58 -6.605 1 78.12 158 PRO B N 1
ATOM 4862 C CA . PRO B 1 158 ? -26.188 -1.413 -7.023 1 78.12 158 PRO B CA 1
ATOM 4863 C C . PRO B 1 158 ? -24.781 -1.384 -6.402 1 78.12 158 PRO B C 1
ATOM 4865 O O . PRO B 1 158 ? -24.609 -1.767 -5.242 1 78.12 158 PRO B O 1
ATOM 4868 N N . MET B 1 159 ? -23.938 -0.908 -7.207 1 81.88 159 MET B N 1
ATOM 4869 C CA . MET B 1 159 ? -22.547 -0.799 -6.773 1 81.88 159 MET B CA 1
ATOM 4870 C C . MET B 1 159 ? -22.359 0.364 -5.805 1 81.88 159 MET B C 1
ATOM 4872 O O . MET B 1 159 ? -22.984 1.415 -5.969 1 81.88 159 MET B O 1
ATOM 4876 N N . GLY B 1 160 ? -21.547 0.155 -4.867 1 76.69 160 GLY B N 1
ATOM 4877 C CA . GLY B 1 160 ? -21.281 1.208 -3.9 1 76.69 160 GLY B CA 1
ATOM 4878 C C . GLY B 1 160 ? -20.625 2.428 -4.52 1 76.69 160 GLY B C 1
ATOM 4879 O O . GLY B 1 160 ? -21.109 3.547 -4.371 1 76.69 160 GLY B O 1
ATOM 4880 N N . SER B 1 161 ? -19.453 2.246 -5.238 1 83.19 161 SER B N 1
ATOM 4881 C CA . SER B 1 161 ? -18.703 3.312 -5.906 1 83.19 161 SER B CA 1
ATOM 4882 C C . SER B 1 161 ? -18.156 2.842 -7.246 1 83.19 161 SER B C 1
ATOM 4884 O O . SER B 1 161 ? -17.031 2.326 -7.316 1 83.19 161 SER B O 1
ATOM 4886 N N . PRO B 1 162 ? -18.891 3.133 -8.289 1 81.38 162 PRO B N 1
ATOM 4887 C CA . PRO B 1 162 ? -18.406 2.738 -9.617 1 81.38 162 PRO B CA 1
ATOM 4888 C C . PRO B 1 162 ? -17.062 3.357 -9.961 1 81.38 162 PRO B C 1
ATOM 4890 O O . PRO B 1 162 ? -16.219 2.707 -10.594 1 81.38 162 PRO B O 1
ATOM 4893 N N . THR B 1 163 ? -16.891 4.605 -9.516 1 80.62 163 THR B N 1
ATOM 4894 C CA . THR B 1 163 ? -15.633 5.293 -9.781 1 80.62 163 THR B CA 1
ATOM 4895 C C . THR B 1 163 ? -14.469 4.562 -9.117 1 80.62 163 THR B C 1
ATOM 4897 O O . THR B 1 163 ? -13.43 4.332 -9.742 1 80.62 163 THR B O 1
ATOM 4900 N N . ASN B 1 164 ? -14.656 4.125 -7.902 1 86.31 164 ASN B N 1
ATOM 4901 C CA . ASN B 1 164 ? -13.602 3.404 -7.191 1 86.31 164 ASN B CA 1
ATOM 4902 C C . ASN B 1 164 ? -13.352 2.029 -7.801 1 86.31 164 ASN B C 1
ATOM 4904 O O . ASN B 1 164 ? -12.227 1.542 -7.805 1 86.31 164 ASN B O 1
ATOM 4908 N N . ALA B 1 165 ? -14.398 1.427 -8.234 1 89.38 165 ALA B N 1
ATOM 4909 C CA . ALA B 1 165 ? -14.258 0.125 -8.883 1 89.38 165 ALA B CA 1
ATOM 4910 C C . ALA B 1 165 ? -13.375 0.225 -10.125 1 89.38 165 ALA B C 1
ATOM 4912 O O . ALA B 1 165 ? -12.5 -0.62 -10.344 1 89.38 165 ALA B O 1
ATOM 4913 N N . ILE B 1 166 ? -13.555 1.253 -10.93 1 87.19 166 ILE B N 1
ATOM 4914 C CA . ILE B 1 166 ? -12.766 1.463 -12.141 1 87.19 166 ILE B CA 1
ATOM 4915 C C . ILE B 1 166 ? -11.32 1.787 -11.758 1 87.19 166 ILE B C 1
ATOM 4917 O O . ILE B 1 166 ? -10.383 1.292 -12.383 1 87.19 166 ILE B O 1
ATOM 4921 N N . LEU B 1 167 ? -11.219 2.562 -10.711 1 87.62 167 LEU B N 1
ATOM 4922 C CA . LEU B 1 167 ? -9.875 2.855 -10.227 1 87.62 167 LEU B CA 1
ATOM 4923 C C . LEU B 1 167 ? -9.164 1.58 -9.781 1 87.62 167 LEU B C 1
ATOM 4925 O O . LEU B 1 167 ? -7.988 1.378 -10.094 1 87.62 167 LEU B O 1
ATOM 4929 N N . GLY B 1 168 ? -9.883 0.776 -9.031 1 91.62 168 GLY B N 1
ATOM 4930 C CA . GLY B 1 168 ? -9.32 -0.507 -8.633 1 91.62 168 GLY B CA 1
ATOM 4931 C C . GLY B 1 168 ? -8.93 -1.373 -9.812 1 91.62 168 GLY B C 1
ATOM 4932 O O . GLY B 1 168 ? -7.879 -2.021 -9.789 1 91.62 168 GLY B O 1
ATOM 4933 N N . MET B 1 169 ? -9.68 -1.358 -10.812 1 92.31 169 MET B N 1
ATOM 4934 C CA . MET B 1 169 ? -9.383 -2.113 -12.023 1 92.31 169 MET B CA 1
ATOM 4935 C C . MET B 1 169 ? -8.07 -1.636 -12.648 1 92.31 169 MET B C 1
ATOM 4937 O O . MET B 1 169 ? -7.227 -2.449 -13.023 1 92.31 169 MET B O 1
ATOM 4941 N N . PHE B 1 170 ? -7.891 -0.324 -12.766 1 88.38 170 PHE B N 1
ATOM 4942 C CA . PHE B 1 170 ? -6.672 0.217 -13.352 1 88.38 170 PHE B CA 1
ATOM 4943 C C . PHE B 1 170 ? -5.457 -0.114 -12.492 1 88.38 170 PHE B C 1
ATOM 4945 O O . PHE B 1 170 ? -4.371 -0.379 -13.008 1 88.38 170 PHE B O 1
ATOM 4952 N N . MET B 1 171 ? -5.621 -0.081 -11.227 1 91.12 171 MET B N 1
ATOM 4953 C CA . MET B 1 171 ? -4.523 -0.468 -10.344 1 91.12 171 MET B CA 1
ATOM 4954 C C . MET B 1 171 ? -4.148 -1.931 -10.555 1 91.12 171 MET B C 1
ATOM 4956 O O . MET B 1 171 ? -2.965 -2.268 -10.625 1 91.12 171 MET B O 1
ATOM 4960 N N . LEU B 1 172 ? -5.133 -2.748 -10.641 1 93.56 172 LEU B N 1
ATOM 4961 C CA . LEU B 1 172 ? -4.875 -4.16 -10.906 1 93.56 172 LEU B CA 1
ATOM 4962 C C . LEU B 1 172 ? -4.238 -4.344 -12.281 1 93.56 172 LEU B C 1
ATOM 4964 O O . LEU B 1 172 ? -3.322 -5.152 -12.438 1 93.56 172 LEU B O 1
ATOM 4968 N N . TRP B 1 173 ? -4.73 -3.557 -13.227 1 91.31 173 TRP B N 1
ATOM 4969 C CA . TRP B 1 173 ? -4.23 -3.633 -14.594 1 91.31 173 TRP B CA 1
ATOM 4970 C C . TRP B 1 173 ? -2.736 -3.338 -14.648 1 91.31 173 TRP B C 1
ATOM 4972 O O . TRP B 1 173 ? -1.973 -4.086 -15.266 1 91.31 173 TRP B O 1
ATOM 4982 N N . TRP B 1 174 ? -2.291 -2.391 -13.922 1 89 174 TRP B N 1
ATOM 4983 C CA . TRP B 1 174 ? -0.878 -2.031 -13.859 1 89 174 TRP B CA 1
ATOM 4984 C C . TRP B 1 174 ? -0.089 -3.068 -13.07 1 89 174 TRP B C 1
ATOM 4986 O O . TRP B 1 174 ? 1.021 -3.441 -13.453 1 89 174 TRP B O 1
ATOM 4996 N N . GLY B 1 175 ? -0.621 -3.461 -12.023 1 92.06 175 GLY B N 1
ATOM 4997 C CA . GLY B 1 175 ? 0.027 -4.5 -11.242 1 92.06 175 GLY B CA 1
ATOM 4998 C C . GLY B 1 175 ? 0.177 -5.809 -11.992 1 92.06 175 GLY B C 1
ATOM 4999 O O . GLY B 1 175 ? 1.178 -6.512 -11.836 1 92.06 175 GLY B O 1
ATOM 5000 N N . TRP B 1 176 ? -0.804 -6.066 -12.82 1 95.44 176 TRP B N 1
ATOM 5001 C CA . TRP B 1 176 ? -0.806 -7.301 -13.594 1 95.44 176 TRP B CA 1
ATOM 5002 C C . TRP B 1 176 ? 0.35 -7.324 -14.586 1 95.44 176 TRP B C 1
ATOM 5004 O O . TRP B 1 176 ? 0.956 -8.367 -14.828 1 95.44 176 TRP B O 1
ATOM 5014 N N . LEU B 1 177 ? 0.663 -6.16 -15.188 1 90 177 LEU B N 1
ATOM 5015 C CA . LEU B 1 177 ? 1.807 -6.059 -16.078 1 90 177 LEU B CA 1
ATOM 5016 C C . LEU B 1 177 ? 3.102 -6.402 -15.359 1 90 177 LEU B C 1
ATOM 5018 O O . LEU B 1 177 ? 3.939 -7.137 -15.891 1 90 177 LEU B O 1
ATOM 5022 N N . GLY B 1 178 ? 3.207 -5.852 -14.195 1 89.25 178 GLY B N 1
ATOM 5023 C CA . GLY B 1 178 ? 4.387 -6.148 -13.398 1 89.25 178 GLY B CA 1
ATOM 5024 C C . GLY B 1 178 ? 4.504 -7.613 -13.031 1 89.25 178 GLY B C 1
ATOM 5025 O O . GLY B 1 178 ? 5.574 -8.211 -13.148 1 89.25 178 GLY B O 1
ATOM 5026 N N . PHE B 1 179 ? 3.473 -8.195 -12.648 1 90.62 179 PHE B N 1
ATOM 5027 C CA . PHE B 1 179 ? 3.459 -9.57 -12.172 1 90.62 179 PHE B CA 1
ATOM 5028 C C . PHE B 1 179 ? 3.73 -10.547 -13.305 1 90.62 179 PHE B C 1
ATOM 5030 O O . PHE B 1 179 ? 4.539 -11.469 -13.164 1 90.62 179 PHE B O 1
ATOM 5037 N N . ASN B 1 180 ? 2.967 -10.367 -14.43 1 95.38 180 ASN B N 1
ATOM 5038 C CA . ASN B 1 180 ? 3.178 -11.258 -15.57 1 95.38 180 ASN B CA 1
ATOM 5039 C C . ASN B 1 180 ? 4.602 -11.148 -16.109 1 95.38 180 ASN B C 1
ATOM 5041 O O . ASN B 1 180 ? 5.27 -12.156 -16.312 1 95.38 180 ASN B O 1
ATOM 5045 N N . CYS B 1 181 ? 5.109 -9.938 -16.312 1 92.12 181 CYS B N 1
ATOM 5046 C CA . CYS B 1 181 ? 6.457 -9.75 -16.828 1 92.12 181 CYS B CA 1
ATOM 5047 C C . CYS B 1 181 ? 7.504 -10.258 -15.852 1 92.12 181 CYS B C 1
ATOM 5049 O O . CYS B 1 181 ? 8.508 -10.836 -16.25 1 92.12 181 CYS B O 1
ATOM 5051 N N . GLY B 1 182 ? 7.234 -10.023 -14.602 1 90.5 182 GLY B N 1
ATOM 5052 C CA . GLY B 1 182 ? 8.156 -10.469 -13.57 1 90.5 182 GLY B CA 1
ATOM 5053 C C . GLY B 1 182 ? 8.211 -11.977 -13.43 1 90.5 182 GLY B C 1
ATOM 5054 O O . GLY B 1 182 ? 9.195 -12.523 -12.922 1 90.5 182 GLY B O 1
ATOM 5055 N N . SER B 1 183 ? 7.254 -12.68 -13.875 1 92.75 183 SER B N 1
ATOM 5056 C CA . SER B 1 183 ? 7.164 -14.125 -13.719 1 92.75 183 SER B CA 1
ATOM 5057 C C . SER B 1 183 ? 8.094 -14.844 -14.695 1 92.75 183 SER B C 1
ATOM 5059 O O . SER B 1 183 ? 8.211 -16.078 -14.648 1 92.75 183 SER B O 1
ATOM 5061 N N . THR B 1 184 ? 8.797 -14.078 -15.523 1 88.44 184 THR B N 1
ATOM 5062 C CA . THR B 1 184 ? 9.867 -14.656 -16.328 1 88.44 184 THR B CA 1
ATOM 5063 C C . THR B 1 184 ? 11.164 -14.742 -15.531 1 88.44 184 THR B C 1
ATOM 5065 O O . THR B 1 184 ? 12.148 -15.328 -15.992 1 88.44 184 THR B O 1
ATOM 5068 N N . PHE B 1 185 ? 11.18 -14.156 -14.32 1 79.44 185 PHE B N 1
ATOM 5069 C CA . PHE B 1 185 ? 12.227 -14.227 -13.312 1 79.44 185 PHE B CA 1
ATOM 5070 C C . PHE B 1 185 ? 13.523 -13.617 -13.836 1 79.44 185 PHE B C 1
ATOM 5072 O O . PHE B 1 185 ? 14.602 -14.195 -13.656 1 79.44 185 PHE B O 1
ATOM 5079 N N . GLY B 1 186 ? 13.508 -12.57 -14.555 1 76.44 186 GLY B N 1
ATOM 5080 C CA . GLY B 1 186 ? 14.719 -11.852 -14.906 1 76.44 186 GLY B CA 1
ATOM 5081 C C . GLY B 1 186 ? 14.727 -11.352 -16.328 1 76.44 186 GLY B C 1
ATOM 5082 O O . GLY B 1 186 ? 13.742 -11.531 -17.062 1 76.44 186 GLY B O 1
ATOM 5083 N N . ILE B 1 187 ? 15.82 -10.664 -16.609 1 75.06 187 ILE B N 1
ATOM 5084 C CA . ILE B 1 187 ? 15.961 -10.086 -17.938 1 75.06 187 ILE B CA 1
ATOM 5085 C C . ILE B 1 187 ? 17.312 -10.461 -18.531 1 75.06 187 ILE B C 1
ATOM 5087 O O . ILE B 1 187 ? 17.766 -9.859 -19.5 1 75.06 187 ILE B O 1
ATOM 5091 N N . ASN B 1 188 ? 17.922 -11.406 -17.875 1 80.81 188 ASN B N 1
ATOM 5092 C CA . ASN B 1 188 ? 19.219 -11.844 -18.391 1 80.81 188 ASN B CA 1
ATOM 5093 C C . ASN B 1 188 ? 19.062 -12.906 -19.469 1 80.81 188 ASN B C 1
ATOM 5095 O O . ASN B 1 188 ? 18.062 -13.641 -19.484 1 80.81 188 ASN B O 1
ATOM 5099 N N . GLY B 1 189 ? 20.062 -12.922 -20.359 1 86.56 189 GLY B N 1
ATOM 5100 C CA . GLY B 1 189 ? 19.984 -13.859 -21.469 1 86.56 189 GLY B CA 1
ATOM 5101 C C . GLY B 1 189 ? 18.781 -13.625 -22.359 1 86.56 189 GLY B C 1
ATOM 5102 O O . GLY B 1 189 ? 18.547 -12.508 -22.844 1 86.56 189 GLY B O 1
ATOM 5103 N N . ASP B 1 190 ? 17.953 -14.805 -22.547 1 87.31 190 ASP B N 1
ATOM 5104 C CA . ASP B 1 190 ? 16.797 -14.703 -23.438 1 87.31 190 ASP B CA 1
ATOM 5105 C C . ASP B 1 190 ? 15.539 -14.336 -22.656 1 87.31 190 ASP B C 1
ATOM 5107 O O . ASP B 1 190 ? 14.477 -14.141 -23.234 1 87.31 190 ASP B O 1
ATOM 5111 N N . ARG B 1 191 ? 15.609 -14.109 -21.453 1 88.19 191 ARG B N 1
ATOM 5112 C CA . ARG B 1 191 ? 14.445 -13.875 -20.594 1 88.19 191 ARG B CA 1
ATOM 5113 C C . ARG B 1 191 ? 13.797 -12.531 -20.922 1 88.19 191 ARG B C 1
ATOM 5115 O O . ARG B 1 191 ? 12.57 -12.391 -20.812 1 88.19 191 ARG B O 1
ATOM 5122 N N . TRP B 1 192 ? 14.633 -11.586 -21.312 1 86.5 192 TRP B N 1
ATOM 5123 C CA . TRP B 1 192 ? 14.07 -10.273 -21.609 1 86.5 192 TRP B CA 1
ATOM 5124 C C . TRP B 1 192 ? 13.125 -10.344 -22.812 1 86.5 192 TRP B C 1
ATOM 5126 O O . TRP B 1 192 ? 12.164 -9.57 -22.891 1 86.5 192 TRP B O 1
ATOM 5136 N N . LYS B 1 193 ? 13.359 -11.258 -23.781 1 88.88 193 LYS B N 1
ATOM 5137 C CA . LYS B 1 193 ? 12.484 -11.445 -24.938 1 88.88 193 LYS B CA 1
ATOM 5138 C C . LYS B 1 193 ? 11.109 -11.945 -24.5 1 88.88 193 LYS B C 1
ATOM 5140 O O . LYS B 1 193 ? 10.086 -11.453 -25 1 88.88 193 LYS B O 1
ATOM 5145 N N . TYR B 1 194 ? 11.117 -12.828 -23.562 1 92.25 194 TYR B N 1
ATOM 5146 C CA . TYR B 1 194 ? 9.859 -13.375 -23.078 1 92.25 194 TYR B CA 1
ATOM 5147 C C . TYR B 1 194 ? 9.109 -12.359 -22.219 1 92.25 194 TYR B C 1
ATOM 5149 O O . TYR B 1 194 ? 7.879 -12.289 -22.266 1 92.25 194 TYR B O 1
ATOM 5157 N N . ALA B 1 195 ? 9.859 -11.578 -21.5 1 91.62 195 ALA B N 1
ATOM 5158 C CA . ALA B 1 195 ? 9.227 -10.523 -20.719 1 91.62 195 ALA B CA 1
ATOM 5159 C C . ALA B 1 195 ? 8.539 -9.508 -21.625 1 91.62 195 ALA B C 1
ATOM 5161 O O . ALA B 1 195 ? 7.422 -9.07 -21.328 1 91.62 195 ALA B O 1
ATOM 5162 N N . ALA B 1 196 ? 9.195 -9.148 -22.734 1 88.25 196 ALA B N 1
ATOM 5163 C CA . ALA B 1 196 ? 8.617 -8.203 -23.688 1 88.25 196 ALA B CA 1
ATOM 5164 C C . ALA B 1 196 ? 7.352 -8.766 -24.328 1 88.25 196 ALA B C 1
ATOM 5166 O O . ALA B 1 196 ? 6.344 -8.07 -24.453 1 88.25 196 ALA B O 1
ATOM 5167 N N . ARG B 1 197 ? 7.363 -9.969 -24.656 1 91.5 197 ARG B N 1
ATOM 5168 C CA . ARG B 1 197 ? 6.18 -10.617 -25.203 1 91.5 197 ARG B CA 1
ATOM 5169 C C . ARG B 1 197 ? 5.055 -10.664 -24.172 1 91.5 197 ARG B C 1
ATOM 5171 O O . ARG B 1 197 ? 3.893 -10.43 -24.516 1 91.5 197 ARG B O 1
ATOM 5178 N N . THR B 1 198 ? 5.422 -11 -22.984 1 95.94 198 THR B N 1
ATOM 5179 C CA . THR B 1 198 ? 4.457 -11.078 -21.891 1 95.94 198 THR B CA 1
ATOM 5180 C C . THR B 1 198 ? 3.717 -9.75 -21.719 1 95.94 198 THR B C 1
ATOM 5182 O O . THR B 1 198 ? 2.5 -9.734 -21.531 1 95.94 198 THR B O 1
ATOM 5185 N N . ALA B 1 199 ? 4.438 -8.656 -21.812 1 92.69 199 ALA B N 1
ATOM 5186 C CA . ALA B 1 199 ? 3.818 -7.344 -21.703 1 92.69 199 ALA B CA 1
ATOM 5187 C C . ALA B 1 199 ? 2.77 -7.137 -22.781 1 92.69 199 ALA B C 1
ATOM 5189 O O . ALA B 1 199 ? 1.643 -6.727 -22.5 1 92.69 199 ALA B O 1
ATOM 5190 N N . VAL B 1 200 ? 3.139 -7.48 -23.984 1 91.69 200 VAL B N 1
ATOM 5191 C CA . VAL B 1 200 ? 2.275 -7.242 -25.125 1 91.69 200 VAL B CA 1
ATOM 5192 C C . VAL B 1 200 ? 1.062 -8.172 -25.062 1 91.69 200 VAL B C 1
ATOM 5194 O O . VAL B 1 200 ? -0.073 -7.73 -25.266 1 91.69 200 VAL B O 1
ATOM 5197 N N . THR B 1 201 ? 1.262 -9.398 -24.75 1 96.62 201 THR B N 1
ATOM 5198 C CA . THR B 1 201 ? 0.154 -10.344 -24.734 1 96.62 201 THR B CA 1
ATOM 5199 C C . THR B 1 201 ? -0.805 -10.039 -23.594 1 96.62 201 THR B C 1
ATOM 5201 O O . THR B 1 201 ? -2.014 -10.25 -23.719 1 96.62 201 THR B O 1
ATOM 5204 N N . THR B 1 202 ? -0.277 -9.578 -22.453 1 97.25 202 THR B N 1
ATOM 5205 C CA . THR B 1 202 ? -1.12 -9.164 -21.344 1 97.25 202 THR B CA 1
ATOM 5206 C C . THR B 1 202 ? -2.033 -8.008 -21.766 1 97.25 202 THR B C 1
ATOM 5208 O O . THR B 1 202 ? -3.234 -8.039 -21.5 1 97.25 202 THR B O 1
ATOM 5211 N N . LEU B 1 203 ? -1.455 -7.07 -22.469 1 92.12 203 LEU B N 1
ATOM 5212 C CA . LEU B 1 203 ? -2.234 -5.934 -22.953 1 92.12 203 LEU B CA 1
ATOM 5213 C C . LEU B 1 203 ? -3.246 -6.371 -24 1 92.12 203 LEU B C 1
ATOM 5215 O O . LEU B 1 203 ? -4.402 -5.941 -23.969 1 92.12 203 LEU B O 1
ATOM 5219 N N . GLN B 1 204 ? -2.795 -7.176 -24.891 1 94.94 204 GLN B N 1
ATOM 5220 C CA . GLN B 1 204 ? -3.662 -7.652 -25.969 1 94.94 204 GLN B CA 1
ATOM 5221 C C . GLN B 1 204 ? -4.867 -8.406 -25.406 1 94.94 204 GLN B C 1
ATOM 5223 O O . GLN B 1 204 ? -5.988 -8.242 -25.891 1 94.94 204 GLN B O 1
ATOM 5228 N N . ALA B 1 205 ? -4.633 -9.266 -24.469 1 98.5 205 ALA B N 1
ATOM 5229 C CA . ALA B 1 205 ? -5.727 -10 -23.844 1 98.5 205 ALA B CA 1
ATOM 5230 C C . ALA B 1 205 ? -6.699 -9.062 -23.141 1 98.5 205 ALA B C 1
ATOM 5232 O O . ALA B 1 205 ? -7.914 -9.234 -23.234 1 98.5 205 ALA B O 1
ATOM 5233 N N . SER B 1 206 ? -6.137 -8.086 -22.406 1 97.69 206 SER B N 1
ATOM 5234 C CA . SER B 1 206 ? -7 -7.145 -21.703 1 97.69 206 SER B CA 1
ATOM 5235 C C . SER B 1 206 ? -7.867 -6.355 -22.688 1 97.69 206 SER B C 1
ATOM 5237 O O . SER B 1 206 ? -9.016 -6.035 -22.391 1 97.69 206 SER B O 1
ATOM 5239 N N . ILE B 1 207 ? -7.355 -6.027 -23.875 1 94.19 207 ILE B N 1
ATOM 5240 C CA . ILE B 1 207 ? -8.117 -5.367 -24.922 1 94.19 207 ILE B CA 1
ATOM 5241 C C . ILE B 1 207 ? -9.242 -6.285 -25.406 1 94.19 207 ILE B C 1
ATOM 5243 O O . ILE B 1 207 ? -10.383 -5.848 -25.562 1 94.19 207 ILE B O 1
ATOM 5247 N N . GLY B 1 208 ? -8.891 -7.453 -25.562 1 97.75 208 GLY B N 1
ATOM 5248 C CA . GLY B 1 208 ? -9.906 -8.43 -25.938 1 97.75 208 GLY B CA 1
ATOM 5249 C C . GLY B 1 208 ? -11.031 -8.531 -24.922 1 97.75 208 GLY B C 1
ATOM 5250 O O . GLY B 1 208 ? -12.203 -8.547 -25.297 1 97.75 208 GLY B O 1
ATOM 5251 N N . GLY B 1 209 ? -10.688 -8.664 -23.656 1 98.31 209 GLY B N 1
ATOM 5252 C CA . GLY B 1 209 ? -11.688 -8.703 -22.594 1 98.31 209 GLY B CA 1
ATOM 5253 C C . GLY B 1 209 ? -12.555 -7.457 -22.547 1 98.31 209 GLY B C 1
ATOM 5254 O O . GLY B 1 209 ? -13.766 -7.547 -22.359 1 98.31 209 GLY B O 1
ATOM 5255 N N . GLY B 1 210 ? -11.914 -6.281 -22.688 1 95.31 210 GLY B N 1
ATOM 5256 C CA . GLY B 1 210 ? -12.664 -5.035 -22.734 1 95.31 210 GLY B CA 1
ATOM 5257 C C . GLY B 1 210 ? -13.664 -4.984 -23.859 1 95.31 210 GLY B C 1
ATOM 5258 O O . GLY B 1 210 ? -14.812 -4.57 -23.672 1 95.31 210 GLY B O 1
ATOM 5259 N N . LEU B 1 211 ? -13.227 -5.414 -25.031 1 93.44 211 LEU B N 1
ATOM 5260 C CA . LEU B 1 211 ? -14.117 -5.461 -26.188 1 93.44 211 LEU B CA 1
ATOM 5261 C C . LEU B 1 211 ? -15.305 -6.375 -25.906 1 93.44 211 LEU B C 1
ATOM 5263 O O . LEU B 1 211 ? -16.453 -6.016 -26.203 1 93.44 211 LEU B O 1
ATOM 5267 N N . ALA B 1 212 ? -15.039 -7.449 -25.328 1 96.12 212 ALA B N 1
ATOM 5268 C CA . ALA B 1 212 ? -16.094 -8.422 -25.047 1 96.12 212 ALA B CA 1
ATOM 5269 C C . ALA B 1 212 ? -17.062 -7.891 -23.984 1 96.12 212 ALA B C 1
ATOM 5271 O O . ALA B 1 212 ? -18.281 -7.98 -24.156 1 96.12 212 ALA B O 1
ATOM 5272 N N . GLY B 1 213 ? -16.547 -7.355 -22.938 1 94.81 213 GLY B N 1
ATOM 5273 C CA . GLY B 1 213 ? -17.375 -6.844 -21.859 1 94.81 213 GLY B CA 1
ATOM 5274 C C . GLY B 1 213 ? -18.234 -5.664 -22.266 1 94.81 213 GLY B C 1
ATOM 5275 O O . GLY B 1 213 ? -19.406 -5.602 -21.922 1 94.81 213 GLY B O 1
ATOM 5276 N N . MET B 1 214 ? -17.672 -4.781 -23 1 91.19 214 MET B N 1
ATOM 5277 C CA . MET B 1 214 ? -18.422 -3.609 -23.469 1 91.19 214 MET B CA 1
ATOM 5278 C C . MET B 1 214 ? -19.516 -4.008 -24.438 1 91.19 214 MET B C 1
ATOM 5280 O O . MET B 1 214 ? -20.641 -3.518 -24.359 1 91.19 214 MET B O 1
ATOM 5284 N N . SER B 1 215 ? -19.188 -4.879 -25.328 1 94.12 215 SER B N 1
ATOM 5285 C CA . SER B 1 215 ? -20.156 -5.324 -26.328 1 94.12 215 SER B CA 1
ATOM 5286 C C . SER B 1 215 ? -21.312 -6.09 -25.672 1 94.12 215 SER B C 1
ATOM 5288 O O . SER B 1 215 ? -22.484 -5.84 -25.969 1 94.12 215 SER B O 1
ATOM 5290 N N . MET B 1 216 ? -20.953 -6.945 -24.844 1 93.69 216 MET B N 1
ATOM 5291 C CA . MET B 1 216 ? -21.969 -7.75 -24.188 1 93.69 216 MET B CA 1
ATOM 5292 C C . MET B 1 216 ? -22.828 -6.891 -23.266 1 93.69 216 MET B C 1
ATOM 5294 O O . MET B 1 216 ? -24.047 -7.07 -23.203 1 93.69 216 MET B O 1
ATOM 5298 N N . SER B 1 217 ? -22.203 -6.055 -22.5 1 89.5 217 SER B N 1
ATOM 5299 C CA . SER B 1 217 ? -22.938 -5.156 -21.625 1 89.5 217 SER B CA 1
ATOM 5300 C C . SER B 1 217 ? -23.906 -4.281 -22.406 1 89.5 217 SER B C 1
ATOM 5302 O O . SER B 1 217 ? -25.062 -4.094 -22 1 89.5 217 SER B O 1
ATOM 5304 N N . TRP B 1 218 ? -23.406 -3.758 -23.484 1 86.62 218 TRP B N 1
ATOM 5305 C CA . TRP B 1 218 ? -24.25 -2.908 -24.312 1 86.62 218 TRP B CA 1
ATOM 5306 C C . TRP B 1 218 ? -25.406 -3.705 -24.922 1 86.62 218 TRP B C 1
ATOM 5308 O O . TRP B 1 218 ? -26.531 -3.211 -25.016 1 86.62 218 TRP B O 1
ATOM 5318 N N . TYR B 1 219 ? -25.172 -4.812 -25.312 1 90.56 219 TYR B N 1
ATOM 5319 C CA . TYR B 1 219 ? -26.172 -5.672 -25.938 1 90.56 219 TYR B CA 1
ATOM 5320 C C . TYR B 1 219 ? -27.266 -6.023 -24.938 1 90.56 219 TYR B C 1
ATOM 5322 O O . TYR B 1 219 ? -28.453 -5.938 -25.266 1 90.56 219 TYR B O 1
ATOM 5330 N N . LYS B 1 220 ? -26.938 -6.379 -23.766 1 86.06 220 LYS B N 1
ATOM 5331 C CA . LYS B 1 220 ? -27.891 -6.844 -22.75 1 86.06 220 LYS B CA 1
ATOM 5332 C C . LYS B 1 220 ? -28.641 -5.676 -22.125 1 86.06 220 LYS B C 1
ATOM 5334 O O . LYS B 1 220 ? -29.844 -5.777 -21.859 1 86.06 220 LYS B O 1
ATOM 5339 N N . ASN B 1 221 ? -27.969 -4.578 -21.875 1 83.94 221 ASN B N 1
ATOM 5340 C CA . ASN B 1 221 ? -28.531 -3.543 -21.016 1 83.94 221 ASN B CA 1
ATOM 5341 C C . ASN B 1 221 ? -28.781 -2.248 -21.781 1 83.94 221 ASN B C 1
ATOM 5343 O O . ASN B 1 221 ? -29.422 -1.33 -21.281 1 83.94 221 ASN B O 1
ATOM 5347 N N . HIS B 1 222 ? -28.266 -2.18 -23.016 1 83.94 222 HIS B N 1
ATOM 5348 C CA . HIS B 1 222 ? -28.312 -0.97 -23.828 1 83.94 222 HIS B CA 1
ATOM 5349 C C . HIS B 1 222 ? -27.609 0.191 -23.125 1 83.94 222 HIS B C 1
ATOM 5351 O O . HIS B 1 222 ? -28.031 1.346 -23.281 1 83.94 222 HIS B O 1
ATOM 5357 N N . ARG B 1 223 ? -26.859 -0.185 -22.25 1 86.38 223 ARG B N 1
ATOM 5358 C CA . ARG B 1 223 ? -25.922 0.686 -21.547 1 86.38 223 ARG B CA 1
ATOM 5359 C C . ARG B 1 223 ? -24.719 -0.106 -21.031 1 86.38 223 ARG B C 1
ATOM 5361 O O . ARG B 1 223 ? -24.797 -1.328 -20.875 1 86.38 223 ARG B O 1
ATOM 5368 N N . LEU B 1 224 ? -23.672 0.608 -20.75 1 86.19 224 LEU B N 1
ATOM 5369 C CA . LEU B 1 224 ? -22.5 -0.066 -20.219 1 86.19 224 LEU B CA 1
ATOM 5370 C C . LEU B 1 224 ? -22.562 -0.154 -18.703 1 86.19 224 LEU B C 1
ATOM 5372 O O . LEU B 1 224 ? -22.594 0.871 -18.016 1 86.19 224 LEU B O 1
ATOM 5376 N N . GLU B 1 225 ? -22.641 -1.302 -18.297 1 88.38 225 GLU B N 1
ATOM 5377 C CA . GLU B 1 225 ? -22.578 -1.537 -16.859 1 88.38 225 GLU B CA 1
ATOM 5378 C C . GLU B 1 225 ? -21.141 -1.655 -16.375 1 88.38 225 GLU B C 1
ATOM 5380 O O . GLU B 1 225 ? -20.359 -2.453 -16.906 1 88.38 225 GLU B O 1
ATOM 5385 N N . ILE B 1 226 ? -20.781 -0.926 -15.398 1 88.69 226 ILE B N 1
ATOM 5386 C CA . ILE B 1 226 ? -19.406 -0.827 -14.914 1 88.69 226 ILE B CA 1
ATOM 5387 C C . ILE B 1 226 ? -18.938 -2.195 -14.438 1 88.69 226 ILE B C 1
ATOM 5389 O O . ILE B 1 226 ? -17.781 -2.578 -14.672 1 88.69 226 ILE B O 1
ATOM 5393 N N . GLY B 1 227 ? -19.781 -2.939 -13.812 1 91.38 227 GLY B N 1
ATOM 5394 C CA . GLY B 1 227 ? -19.406 -4.262 -13.336 1 91.38 227 GLY B CA 1
ATOM 5395 C C . GLY B 1 227 ? -19 -5.207 -14.453 1 91.38 227 GLY B C 1
ATOM 5396 O O . GLY B 1 227 ? -18.031 -5.957 -14.312 1 91.38 227 GLY B O 1
ATOM 5397 N N . ASP B 1 228 ? -19.703 -5.145 -15.508 1 92.69 228 ASP B N 1
ATOM 5398 C CA . ASP B 1 228 ? -19.391 -5.98 -16.672 1 92.69 228 ASP B CA 1
ATOM 5399 C C . ASP B 1 228 ? -18.031 -5.613 -17.25 1 92.69 228 ASP B C 1
ATOM 5401 O O . ASP B 1 228 ? -17.219 -6.492 -17.578 1 92.69 228 ASP B O 1
ATOM 5405 N N . VAL B 1 229 ? -17.859 -4.355 -17.375 1 91.75 229 VAL B N 1
ATOM 5406 C CA . VAL B 1 229 ? -16.625 -3.875 -17.984 1 91.75 229 VAL B CA 1
ATOM 5407 C C . VAL B 1 229 ? -15.43 -4.246 -17.109 1 91.75 229 VAL B C 1
ATOM 5409 O O . VAL B 1 229 ? -14.438 -4.793 -17.594 1 91.75 229 VAL B O 1
ATOM 5412 N N . VAL B 1 230 ? -15.516 -3.971 -15.844 1 95.31 230 VAL B N 1
ATOM 5413 C CA . VAL B 1 230 ? -14.43 -4.238 -14.906 1 95.31 230 VAL B CA 1
ATOM 5414 C C . VAL B 1 230 ? -14.133 -5.738 -14.875 1 95.31 230 VAL B C 1
ATOM 5416 O O . VAL B 1 230 ? -12.984 -6.156 -15.039 1 95.31 230 VAL B O 1
ATOM 5419 N N . ASN B 1 231 ? -15.125 -6.57 -14.797 1 96.94 231 ASN B N 1
ATOM 5420 C CA . ASN B 1 231 ? -14.938 -8.008 -14.625 1 96.94 231 ASN B CA 1
ATOM 5421 C C . ASN B 1 231 ? -14.477 -8.672 -15.922 1 96.94 231 ASN B C 1
ATOM 5423 O O . ASN B 1 231 ? -13.719 -9.641 -15.891 1 96.94 231 ASN B O 1
ATOM 5427 N N . SER B 1 232 ? -14.922 -8.141 -17.031 1 97.94 232 SER B N 1
ATOM 5428 C CA . SER B 1 232 ? -14.469 -8.719 -18.297 1 97.94 232 SER B CA 1
ATOM 5429 C C . SER B 1 232 ? -12.984 -8.469 -18.5 1 97.94 232 SER B C 1
ATOM 5431 O O . SER B 1 232 ? -12.266 -9.359 -18.984 1 97.94 232 SER B O 1
ATOM 5433 N N . VAL B 1 233 ? -12.531 -7.32 -18.188 1 97.62 233 VAL B N 1
ATOM 5434 C CA . VAL B 1 233 ? -11.109 -7.012 -18.297 1 97.62 233 VAL B CA 1
ATOM 5435 C C . VAL B 1 233 ? -10.312 -7.891 -17.344 1 97.62 233 VAL B C 1
ATOM 5437 O O . VAL B 1 233 ? -9.305 -8.484 -17.734 1 97.62 233 VAL B O 1
ATOM 5440 N N . LEU B 1 234 ? -10.773 -8.008 -16.141 1 98.25 234 LEU B N 1
ATOM 5441 C CA . LEU B 1 234 ? -10.078 -8.805 -15.141 1 98.25 234 LEU B CA 1
ATOM 5442 C C . LEU B 1 234 ? -10.086 -10.281 -15.523 1 98.25 234 LEU B C 1
ATOM 5444 O O . LEU B 1 234 ? -9.078 -10.977 -15.352 1 98.25 234 LEU B O 1
ATOM 5448 N N . GLY B 1 235 ? -11.211 -10.75 -15.977 1 98.69 235 GLY B N 1
ATOM 5449 C CA . GLY B 1 235 ? -11.273 -12.125 -16.438 1 98.69 235 GLY B CA 1
ATOM 5450 C C . GLY B 1 235 ? -10.305 -12.422 -17.578 1 98.69 235 GLY B C 1
ATOM 5451 O O . GLY B 1 235 ? -9.711 -13.5 -17.625 1 98.69 235 GLY B O 1
ATOM 5452 N N . ALA B 1 236 ? -10.18 -11.492 -18.453 1 98.81 236 ALA B N 1
ATOM 5453 C CA . ALA B 1 236 ? -9.234 -11.633 -19.562 1 98.81 236 ALA B CA 1
ATOM 5454 C C . ALA B 1 236 ? -7.797 -11.695 -19.047 1 98.81 236 ALA B C 1
ATOM 5456 O O . ALA B 1 236 ? -6.984 -12.477 -19.547 1 98.81 236 ALA B O 1
ATOM 5457 N N . LEU B 1 237 ? -7.52 -10.859 -18.109 1 98.69 237 LEU B N 1
ATOM 5458 C CA . LEU B 1 237 ? -6.18 -10.828 -17.531 1 98.69 237 LEU B CA 1
ATOM 5459 C C . LEU B 1 237 ? -5.859 -12.148 -16.844 1 98.69 237 LEU B C 1
ATOM 5461 O O . LEU B 1 237 ? -4.758 -12.688 -16.984 1 98.69 237 LEU B O 1
ATOM 5465 N N . VAL B 1 238 ? -6.797 -12.711 -16.125 1 98.69 238 VAL B N 1
ATOM 5466 C CA . VAL B 1 238 ? -6.625 -14.016 -15.492 1 98.69 238 VAL B CA 1
ATOM 5467 C C . VAL B 1 238 ? -6.383 -15.078 -16.562 1 98.69 238 VAL B C 1
ATOM 5469 O O . VAL B 1 238 ? -5.504 -15.93 -16.406 1 98.69 238 VAL B O 1
ATOM 5472 N N . SER B 1 239 ? -7.012 -14.992 -17.625 1 98.88 239 SER B N 1
ATOM 5473 C CA . SER B 1 239 ? -7.004 -16 -18.688 1 98.88 239 SER B CA 1
ATOM 5474 C C . SER B 1 239 ? -5.66 -16.047 -19.406 1 98.88 239 SER B C 1
ATOM 5476 O O . SER B 1 239 ? -5.234 -17.094 -19.875 1 98.88 239 SER B O 1
ATOM 5478 N N . ILE B 1 240 ? -5.031 -14.922 -19.484 1 98.75 240 ILE B N 1
ATOM 5479 C CA . ILE B 1 240 ? -3.807 -14.859 -20.281 1 98.75 240 ILE B CA 1
ATOM 5480 C C . ILE B 1 240 ? -2.609 -15.211 -19.391 1 98.75 240 ILE B C 1
ATOM 5482 O O . ILE B 1 240 ? -1.528 -15.523 -19.906 1 98.75 240 ILE B O 1
ATOM 5486 N N . THR B 1 241 ? -2.756 -15.141 -18.141 1 98.5 241 THR B N 1
ATOM 5487 C CA . THR B 1 241 ? -1.68 -15.125 -17.156 1 98.5 241 THR B CA 1
ATOM 5488 C C . THR B 1 241 ? -0.852 -16.406 -17.234 1 98.5 241 THR B C 1
ATOM 5490 O O . THR B 1 241 ? 0.379 -16.359 -17.203 1 98.5 241 THR B O 1
ATOM 5493 N N . ALA B 1 242 ? -1.444 -17.562 -17.469 1 98.25 242 ALA B N 1
ATOM 5494 C CA . ALA B 1 242 ? -0.749 -18.844 -17.453 1 98.25 242 ALA B CA 1
ATOM 5495 C C . ALA B 1 242 ? 0.16 -19 -18.672 1 98.25 242 ALA B C 1
ATOM 5497 O O . ALA B 1 242 ? 1.171 -19.703 -18.609 1 98.25 242 ALA B O 1
ATOM 5498 N N . GLY B 1 243 ? -0.168 -18.406 -19.734 1 97.94 243 GLY B N 1
ATOM 5499 C CA . GLY B 1 243 ? 0.585 -18.562 -20.969 1 97.94 243 GLY B CA 1
ATOM 5500 C C . GLY B 1 243 ? 1.075 -17.234 -21.531 1 97.94 243 GLY B C 1
ATOM 5501 O O . GLY B 1 243 ? 1.405 -17.141 -22.719 1 97.94 243 GLY B O 1
ATOM 5502 N N . CYS B 1 244 ? 1.171 -16.234 -20.719 1 97.44 244 CYS B N 1
ATOM 5503 C CA . CYS B 1 244 ? 1.409 -14.859 -21.156 1 97.44 244 CYS B CA 1
ATOM 5504 C C . CYS B 1 244 ? 2.734 -14.742 -21.891 1 97.44 244 CYS B C 1
ATOM 5506 O O . CYS B 1 244 ? 2.887 -13.891 -22.766 1 97.44 244 CYS B O 1
ATOM 5508 N N . ALA B 1 245 ? 3.643 -15.609 -21.656 1 96.56 245 ALA B N 1
ATOM 5509 C CA . ALA B 1 245 ? 4.965 -15.539 -22.281 1 96.56 245 ALA B CA 1
ATOM 5510 C C . ALA B 1 245 ? 5.02 -16.375 -23.547 1 96.56 245 ALA B C 1
ATOM 5512 O O . ALA B 1 245 ? 6.02 -16.359 -24.281 1 96.56 245 ALA B O 1
ATOM 5513 N N . LEU B 1 246 ? 3.955 -17.062 -23.891 1 96.75 246 LEU B N 1
ATOM 5514 C CA . LEU B 1 246 ? 4.074 -18.109 -24.906 1 96.75 246 LEU B CA 1
ATOM 5515 C C . LEU B 1 246 ? 3.137 -17.828 -26.078 1 96.75 246 LEU B C 1
ATOM 5517 O O . LEU B 1 246 ? 3.41 -18.25 -27.203 1 96.75 246 LEU B O 1
ATOM 5521 N N . PHE B 1 247 ? 2.113 -17.141 -25.859 1 97.31 247 PHE B N 1
ATOM 5522 C CA . PHE B 1 247 ? 1.082 -16.953 -26.875 1 97.31 247 PHE B CA 1
ATOM 5523 C C . PHE B 1 247 ? 1.506 -15.898 -27.891 1 97.31 247 PHE B C 1
ATOM 5525 O O . PHE B 1 247 ? 2.33 -15.039 -27.594 1 97.31 247 PHE B O 1
ATOM 5532 N N . THR B 1 248 ? 0.917 -15.992 -29.094 1 94.38 248 THR B N 1
ATOM 5533 C CA . THR B 1 248 ? 1.014 -14.914 -30.078 1 94.38 248 THR B CA 1
ATOM 5534 C C . THR B 1 248 ? 0.005 -13.812 -29.781 1 94.38 248 THR B C 1
ATOM 5536 O O . THR B 1 248 ? -0.869 -13.984 -28.922 1 94.38 248 THR B O 1
ATOM 5539 N N . THR B 1 249 ? 0.063 -12.727 -30.453 1 94.62 249 THR B N 1
ATOM 5540 C CA . THR B 1 249 ? -0.826 -11.594 -30.219 1 94.62 249 THR B CA 1
ATOM 5541 C C . THR B 1 249 ? -2.262 -11.945 -30.594 1 94.62 249 THR B C 1
ATOM 5543 O O . THR B 1 249 ? -3.207 -11.516 -29.938 1 94.62 249 THR B O 1
ATOM 5546 N N . TRP B 1 250 ? -2.428 -12.695 -31.641 1 94.94 250 TRP B N 1
ATOM 5547 C CA . TRP B 1 250 ? -3.764 -13.102 -32.062 1 94.94 250 TRP B CA 1
ATOM 5548 C C . TRP B 1 250 ? -4.387 -14.055 -31.031 1 94.94 250 TRP B C 1
ATOM 5550 O O . TRP B 1 250 ? -5.562 -13.922 -30.688 1 94.94 250 TRP B O 1
ATOM 5560 N N . GLU B 1 251 ? -3.629 -15 -30.641 1 97.56 251 GLU B N 1
ATOM 5561 C CA . GLU B 1 251 ? -4.113 -15.93 -29.625 1 97.56 251 GLU B CA 1
ATOM 5562 C C . GLU B 1 251 ? -4.48 -15.203 -28.344 1 97.56 251 GLU B C 1
ATOM 5564 O O . GLU B 1 251 ? -5.516 -15.492 -27.734 1 97.56 251 GLU B O 1
ATOM 5569 N N . ALA B 1 252 ? -3.635 -14.258 -27.938 1 98.19 252 ALA B N 1
ATOM 5570 C CA . ALA B 1 252 ? -3.879 -13.484 -26.719 1 98.19 252 ALA B CA 1
ATOM 5571 C C . ALA B 1 252 ? -5.203 -12.734 -26.812 1 98.19 252 ALA B C 1
ATOM 5573 O O . ALA B 1 252 ? -5.961 -12.688 -25.844 1 98.19 252 ALA B O 1
ATOM 5574 N N . LEU B 1 253 ? -5.438 -12.141 -27.938 1 97 253 LEU B N 1
ATOM 5575 C CA . LEU B 1 253 ? -6.684 -11.414 -28.141 1 97 253 LEU B CA 1
ATOM 5576 C C . LEU B 1 253 ? -7.887 -12.336 -27.969 1 97 253 LEU B C 1
ATOM 5578 O O . LEU B 1 253 ? -8.852 -11.984 -27.281 1 97 253 LEU B O 1
ATOM 5582 N N . ILE B 1 254 ? -7.879 -13.492 -28.562 1 98.19 254 ILE B N 1
ATOM 5583 C CA . ILE B 1 254 ? -8.984 -14.445 -28.531 1 98.19 254 ILE B CA 1
ATOM 5584 C C . ILE B 1 254 ? -9.172 -14.969 -27.109 1 98.19 254 ILE B C 1
ATOM 5586 O O . ILE B 1 254 ? -10.297 -15.078 -26.625 1 98.19 254 ILE B O 1
ATOM 5590 N N . ILE B 1 255 ? -8.062 -15.32 -26.5 1 98.62 255 ILE B N 1
ATOM 5591 C CA . ILE B 1 255 ? -8.109 -15.805 -25.125 1 98.62 255 ILE B CA 1
ATOM 5592 C C . ILE B 1 255 ? -8.734 -14.75 -24.219 1 98.62 255 ILE B C 1
ATOM 5594 O O . ILE B 1 255 ? -9.555 -15.07 -23.359 1 98.62 255 ILE B O 1
ATOM 5598 N N . GLY B 1 256 ? -8.367 -13.469 -24.406 1 98.75 256 GLY B N 1
ATOM 5599 C CA . GLY B 1 256 ? -8.953 -12.375 -23.656 1 98.75 256 GLY B CA 1
ATOM 5600 C C . GLY B 1 256 ? -10.438 -12.203 -23.906 1 98.75 256 GLY B C 1
ATOM 5601 O O . GLY B 1 256 ? -11.211 -11.977 -22.984 1 98.75 256 GLY B O 1
ATOM 5602 N N . ILE B 1 257 ? -10.859 -12.297 -25.172 1 98.38 257 ILE B N 1
ATOM 5603 C CA . ILE B 1 257 ? -12.266 -12.172 -25.531 1 98.38 257 ILE B CA 1
ATOM 5604 C C . ILE B 1 257 ? -13.078 -13.258 -24.828 1 98.38 257 ILE B C 1
ATOM 5606 O O . ILE B 1 257 ? -14.094 -12.961 -24.188 1 98.38 257 ILE B O 1
ATOM 5610 N N . VAL B 1 258 ? -12.641 -14.461 -24.891 1 98.69 258 VAL B N 1
ATOM 5611 C CA . VAL B 1 258 ? -13.367 -15.578 -24.297 1 98.69 258 VAL B CA 1
ATOM 5612 C C . VAL B 1 258 ? -13.383 -15.445 -22.781 1 98.69 258 VAL B C 1
ATOM 5614 O O . VAL B 1 258 ? -14.414 -15.656 -22.141 1 98.69 258 VAL B O 1
ATOM 5617 N N . GLY B 1 259 ? -12.211 -15.094 -22.25 1 98.75 259 GLY B N 1
ATOM 5618 C CA . GLY B 1 259 ? -12.156 -14.867 -20.828 1 98.75 259 GLY B CA 1
ATOM 5619 C C . GLY B 1 259 ? -13.109 -13.789 -20.344 1 98.75 259 GLY B C 1
ATOM 5620 O O . GLY B 1 259 ? -13.797 -13.961 -19.344 1 98.75 259 GLY B O 1
ATOM 5621 N N . GLY B 1 260 ? -13.141 -12.672 -21.047 1 98.25 260 GLY B N 1
ATOM 5622 C CA . GLY B 1 260 ? -14.078 -11.602 -20.734 1 98.25 260 GLY B CA 1
ATOM 5623 C C . GLY B 1 260 ? -15.523 -12.055 -20.781 1 98.25 260 GLY B C 1
ATOM 5624 O O . GLY B 1 260 ? -16.312 -11.727 -19.875 1 98.25 260 GLY B O 1
ATOM 5625 N N . LEU B 1 261 ? -15.883 -12.836 -21.75 1 97.88 261 LEU B N 1
ATOM 5626 C CA . LEU B 1 261 ? -17.25 -13.336 -21.891 1 97.88 261 LEU B CA 1
ATOM 5627 C C . LEU B 1 261 ? -17.594 -14.289 -20.75 1 97.88 261 LEU B C 1
ATOM 5629 O O . LEU B 1 261 ? -18.688 -14.234 -20.188 1 97.88 261 LEU B O 1
ATOM 5633 N N . ILE B 1 262 ? -16.672 -15.141 -20.422 1 97.94 262 ILE B N 1
ATOM 5634 C CA . ILE B 1 262 ? -16.875 -16.094 -19.328 1 97.94 262 ILE B CA 1
ATOM 5635 C C . ILE B 1 262 ? -17.172 -15.352 -18.031 1 97.94 262 ILE B C 1
ATOM 5637 O O . ILE B 1 262 ? -18.094 -15.719 -17.297 1 97.94 262 ILE B O 1
ATOM 5641 N N . SER B 1 263 ? -16.422 -14.328 -17.766 1 96.81 263 SER B N 1
ATOM 5642 C CA . SER B 1 263 ? -16.578 -13.562 -16.531 1 96.81 263 SER B CA 1
ATOM 5643 C C . SER B 1 263 ? -17.969 -12.914 -16.469 1 96.81 263 SER B C 1
ATOM 5645 O O . SER B 1 263 ? -18.609 -12.922 -15.414 1 96.81 263 SER B O 1
ATOM 5647 N N . VAL B 1 264 ? -18.438 -12.367 -17.578 1 94.75 264 VAL B N 1
ATOM 5648 C CA . VAL B 1 264 ? -19.703 -11.625 -17.609 1 94.75 264 VAL B CA 1
ATOM 5649 C C . VAL B 1 264 ? -20.875 -12.594 -17.578 1 94.75 264 VAL B C 1
ATOM 5651 O O . VAL B 1 264 ? -21.891 -12.32 -16.938 1 94.75 264 VAL B O 1
ATOM 5654 N N . ILE B 1 265 ? -20.719 -13.734 -18.188 1 94.75 265 ILE B N 1
ATOM 5655 C CA . ILE B 1 265 ? -21.812 -14.703 -18.266 1 94.75 265 ILE B CA 1
ATOM 5656 C C . ILE B 1 265 ? -21.828 -15.562 -17 1 94.75 265 ILE B C 1
ATOM 5658 O O . ILE B 1 265 ? -22.891 -16 -16.562 1 94.75 265 ILE B O 1
ATOM 5662 N N . GLY B 1 266 ? -20.688 -15.773 -16.453 1 95.62 266 GLY B N 1
ATOM 5663 C CA . GLY B 1 266 ? -20.547 -16.641 -15.289 1 95.62 266 GLY B CA 1
ATOM 5664 C C . GLY B 1 266 ? -21.172 -16.078 -14.039 1 95.62 266 GLY B C 1
ATOM 5665 O O . GLY B 1 266 ? -21.781 -16.812 -13.25 1 95.62 266 GLY B O 1
ATOM 5666 N N . MET B 1 267 ? -21.156 -14.836 -13.797 1 92.69 267 MET B N 1
ATOM 5667 C CA . MET B 1 267 ? -21.609 -14.211 -12.555 1 92.69 267 MET B CA 1
ATOM 5668 C C . MET B 1 267 ? -23.109 -14.422 -12.359 1 92.69 267 MET B C 1
ATOM 5670 O O . MET B 1 267 ? -23.547 -14.883 -11.305 1 92.69 267 MET B O 1
ATOM 5674 N N . PRO B 1 268 ? -23.953 -14.125 -13.406 1 91.88 268 PRO B N 1
ATOM 5675 C CA . PRO B 1 268 ? -25.391 -14.367 -13.242 1 91.88 268 PRO B CA 1
ATOM 5676 C C . PRO B 1 268 ? -25.719 -15.844 -13.039 1 91.88 268 PRO B C 1
ATOM 5678 O O . PRO B 1 268 ? -26.703 -16.188 -12.375 1 91.88 268 PRO B O 1
ATOM 5681 N N . LEU B 1 269 ? -24.938 -16.719 -13.555 1 94.81 269 LEU B N 1
ATOM 5682 C CA . LEU B 1 269 ? -25.172 -18.141 -13.375 1 94.81 269 LEU B CA 1
ATOM 5683 C C . LEU B 1 269 ? -25.016 -18.531 -11.906 1 94.81 269 LEU B C 1
ATOM 5685 O O . LEU B 1 269 ? -25.781 -19.359 -11.398 1 94.81 269 LEU B O 1
ATOM 5689 N N . PHE B 1 270 ? -24.031 -17.969 -11.234 1 95.94 270 PHE B N 1
ATOM 5690 C CA . PHE B 1 270 ? -23.859 -18.25 -9.812 1 95.94 270 PHE B CA 1
ATOM 5691 C C . PHE B 1 270 ? -24.984 -17.609 -8.992 1 95.94 270 PHE B C 1
ATOM 5693 O O . PHE B 1 270 ? -25.406 -18.172 -7.973 1 95.94 270 PHE B O 1
ATOM 5700 N N . ASP B 1 271 ? -25.469 -16.5 -9.453 1 94.12 271 ASP B N 1
ATOM 5701 C CA . ASP B 1 271 ? -26.609 -15.883 -8.789 1 94.12 271 ASP B CA 1
ATOM 5702 C C . ASP B 1 271 ? -27.844 -16.766 -8.906 1 94.12 271 ASP B C 1
ATOM 5704 O O . ASP B 1 271 ? -28.656 -16.859 -7.973 1 94.12 271 ASP B O 1
ATOM 5708 N N . LYS B 1 272 ? -28.016 -17.406 -10.047 1 95.31 272 LYS B N 1
ATOM 5709 C CA . LYS B 1 272 ? -29.141 -18.312 -10.234 1 95.31 272 LYS B CA 1
ATOM 5710 C C . LYS B 1 272 ? -29.047 -19.5 -9.273 1 95.31 272 LYS B C 1
ATOM 5712 O O . LYS B 1 272 ? -30.078 -20.062 -8.875 1 95.31 272 LYS B O 1
ATOM 5717 N N . LEU B 1 273 ? -27.828 -19.812 -8.875 1 96.31 273 LEU B N 1
ATOM 5718 C CA . LEU B 1 273 ? -27.609 -20.891 -7.914 1 96.31 273 LEU B CA 1
ATOM 5719 C C . LEU B 1 273 ? -27.656 -20.359 -6.484 1 96.31 273 LEU B C 1
ATOM 5721 O O . LEU B 1 273 ? -27.422 -21.109 -5.535 1 96.31 273 LEU B O 1
ATOM 5725 N N . HIS B 1 274 ? -27.891 -19.078 -6.367 1 96.44 274 HIS B N 1
ATOM 5726 C CA . HIS B 1 274 ? -28.016 -18.391 -5.086 1 96.44 274 HIS B CA 1
ATOM 5727 C C . HIS B 1 274 ? -26.719 -18.453 -4.297 1 96.44 274 HIS B C 1
ATOM 5729 O O . HIS B 1 274 ? -26.734 -18.656 -3.082 1 96.44 274 HIS B O 1
ATOM 5735 N N . ILE B 1 275 ? -25.625 -18.406 -5.031 1 97.06 275 ILE B N 1
ATOM 5736 C CA . ILE B 1 275 ? -24.312 -18.188 -4.453 1 97.06 275 ILE B CA 1
ATOM 5737 C C . ILE B 1 275 ? -23.938 -16.703 -4.555 1 97.06 275 ILE B C 1
ATOM 5739 O O . ILE B 1 275 ? -23.656 -16.203 -5.648 1 97.06 275 ILE B O 1
ATOM 5743 N N . ASP B 1 276 ? -23.984 -16.031 -3.453 1 96.56 276 ASP B N 1
ATOM 5744 C CA . ASP B 1 276 ? -23.781 -14.586 -3.396 1 96.56 276 ASP B CA 1
ATOM 5745 C C . ASP B 1 276 ? -22.297 -14.227 -3.334 1 96.56 276 ASP B C 1
ATOM 5747 O O . ASP B 1 276 ? -21.703 -14.211 -2.254 1 96.56 276 ASP B O 1
ATOM 5751 N N . ASP B 1 277 ? -21.734 -13.969 -4.48 1 96.19 277 ASP B N 1
ATOM 5752 C CA . ASP B 1 277 ? -20.375 -13.484 -4.68 1 96.19 277 ASP B CA 1
ATOM 5753 C C . ASP B 1 277 ? -20.375 -12.039 -5.184 1 96.19 277 ASP B C 1
ATOM 5755 O O . ASP B 1 277 ? -20.422 -11.797 -6.391 1 96.19 277 ASP B O 1
ATOM 5759 N N . PRO B 1 278 ? -20.297 -11.039 -4.246 1 92.5 278 PRO B N 1
ATOM 5760 C CA . PRO B 1 278 ? -20.5 -9.633 -4.594 1 92.5 278 PRO B CA 1
ATOM 5761 C C . PRO B 1 278 ? -19.547 -9.148 -5.684 1 92.5 278 PRO B C 1
ATOM 5763 O O . PRO B 1 278 ? -19.875 -8.195 -6.406 1 92.5 278 PRO B O 1
ATOM 5766 N N . VAL B 1 279 ? -18.375 -9.766 -5.848 1 92.81 279 VAL B N 1
ATOM 5767 C CA . VAL B 1 279 ? -17.391 -9.211 -6.773 1 92.81 279 VAL B CA 1
ATOM 5768 C C . VAL B 1 279 ? -17.219 -10.156 -7.961 1 92.81 279 VAL B C 1
ATOM 5770 O O . VAL B 1 279 ? -16.422 -9.883 -8.867 1 92.81 279 VAL B O 1
ATOM 5773 N N . GLY B 1 280 ? -17.844 -11.281 -7.984 1 95.75 280 GLY B N 1
ATOM 5774 C CA . GLY B 1 280 ? -17.734 -12.242 -9.07 1 95.75 280 GLY B CA 1
ATOM 5775 C C . GLY B 1 280 ? -16.391 -12.953 -9.094 1 95.75 280 GLY B C 1
ATOM 5776 O O . GLY B 1 280 ? -15.852 -13.242 -10.172 1 95.75 280 GLY B O 1
ATOM 5777 N N . ALA B 1 281 ? -15.82 -13.203 -7.945 1 97.5 281 ALA B N 1
ATOM 5778 C CA . ALA B 1 281 ? -14.5 -13.812 -7.82 1 97.5 281 ALA B CA 1
ATOM 5779 C C . ALA B 1 281 ? -14.492 -15.227 -8.383 1 97.5 281 ALA B C 1
ATOM 5781 O O . ALA B 1 281 ? -13.523 -15.641 -9.023 1 97.5 281 ALA B O 1
ATOM 5782 N N . THR B 1 282 ? -15.531 -15.977 -8.195 1 97.94 282 THR B N 1
ATOM 5783 C CA . THR B 1 282 ? -15.625 -17.344 -8.68 1 97.94 282 THR B CA 1
ATOM 5784 C C . THR B 1 282 ? -15.578 -17.391 -10.203 1 97.94 282 THR B C 1
ATOM 5786 O O . THR B 1 282 ? -14.906 -18.234 -10.789 1 97.94 282 THR B O 1
ATOM 5789 N N . SER B 1 283 ? -16.25 -16.5 -10.781 1 97.94 283 SER B N 1
ATOM 5790 C CA . SER B 1 283 ? -16.266 -16.453 -12.234 1 97.94 283 SER B CA 1
ATOM 5791 C C . SER B 1 283 ? -14.953 -15.914 -12.789 1 97.94 283 SER B C 1
ATOM 5793 O O . SER B 1 283 ? -14.336 -16.531 -13.656 1 97.94 283 SER B O 1
ATOM 5795 N N . VAL B 1 284 ? -14.484 -14.773 -12.289 1 98.38 284 VAL B N 1
ATOM 5796 C CA . VAL B 1 284 ? -13.32 -14.055 -12.805 1 98.38 284 VAL B CA 1
ATOM 5797 C C . VAL B 1 284 ? -12.055 -14.867 -12.547 1 98.38 284 VAL B C 1
ATOM 5799 O O . VAL B 1 284 ? -11.227 -15.039 -13.445 1 98.38 284 VAL B O 1
ATOM 5802 N N . HIS B 1 285 ? -11.922 -15.414 -11.375 1 98.69 285 HIS B N 1
ATOM 5803 C CA . HIS B 1 285 ? -10.688 -16.109 -11.031 1 98.69 285 HIS B CA 1
ATOM 5804 C C . HIS B 1 285 ? -10.844 -17.625 -11.211 1 98.69 285 HIS B C 1
ATOM 5806 O O . HIS B 1 285 ? -9.914 -18.297 -11.656 1 98.69 285 HIS B O 1
ATOM 5812 N N . GLY B 1 286 ? -12 -18.141 -10.914 1 98.56 286 GLY B N 1
ATOM 5813 C CA . GLY B 1 286 ? -12.219 -19.578 -10.984 1 98.56 286 GLY B CA 1
ATOM 5814 C C . GLY B 1 286 ? -12.391 -20.094 -12.398 1 98.56 286 GLY B C 1
ATOM 5815 O O . GLY B 1 286 ? -11.508 -20.766 -12.93 1 98.56 286 GLY B O 1
ATOM 5816 N N . ILE B 1 287 ? -13.445 -19.703 -12.977 1 98.69 287 ILE B N 1
ATOM 5817 C CA . ILE B 1 287 ? -13.773 -20.234 -14.297 1 98.69 287 ILE B CA 1
ATOM 5818 C C . ILE B 1 287 ? -12.758 -19.75 -15.32 1 98.69 287 ILE B C 1
ATOM 5820 O O . ILE B 1 287 ? -12.32 -20.5 -16.188 1 98.69 287 ILE B O 1
ATOM 5824 N N . CYS B 1 288 ? -12.367 -18.469 -15.25 1 98.81 288 CYS B N 1
ATOM 5825 C CA . CYS B 1 288 ? -11.367 -17.969 -16.188 1 98.81 288 CYS B CA 1
ATOM 5826 C C . CYS B 1 288 ? -10.016 -18.625 -15.953 1 98.81 288 CYS B C 1
ATOM 5828 O O . CYS B 1 288 ? -9.242 -18.812 -16.891 1 98.81 288 CYS B O 1
ATOM 5830 N N . GLY B 1 289 ? -9.758 -19 -14.695 1 98.81 289 GLY B N 1
ATOM 5831 C CA . GLY B 1 289 ? -8.562 -19.781 -14.438 1 98.81 289 GLY B CA 1
ATOM 5832 C C . GLY B 1 289 ? -8.547 -21.125 -15.156 1 98.81 289 GLY B C 1
ATOM 5833 O O . GLY B 1 289 ? -7.504 -21.547 -15.664 1 98.81 289 GLY B O 1
ATOM 5834 N N . ILE B 1 290 ? -9.656 -21.75 -15.242 1 98.81 290 ILE B N 1
ATOM 5835 C CA . ILE B 1 290 ? -9.797 -23 -15.984 1 98.81 290 ILE B CA 1
ATOM 5836 C C . ILE B 1 290 ? -9.57 -22.734 -17.469 1 98.81 290 ILE B C 1
ATOM 5838 O O . ILE B 1 290 ? -8.812 -23.469 -18.125 1 98.81 290 ILE B O 1
ATOM 5842 N N . TRP B 1 291 ? -10.172 -21.719 -17.938 1 98.81 291 TRP B N 1
ATOM 5843 C CA . TRP B 1 291 ? -10.023 -21.359 -19.344 1 98.81 291 TRP B CA 1
ATOM 5844 C C . TRP B 1 291 ? -8.555 -21.094 -19.672 1 98.81 291 TRP B C 1
ATOM 5846 O O . TRP B 1 291 ? -8.078 -21.484 -20.734 1 98.81 291 TRP B O 1
ATOM 5856 N N . ALA B 1 292 ? -7.879 -20.438 -18.812 1 98.88 292 ALA B N 1
ATOM 5857 C CA . ALA B 1 292 ? -6.461 -20.156 -19.016 1 98.88 292 ALA B CA 1
ATOM 5858 C C . ALA B 1 292 ? -5.672 -21.422 -19.281 1 98.88 292 ALA B C 1
ATOM 5860 O O . ALA B 1 292 ? -4.891 -21.5 -20.234 1 98.88 292 ALA B O 1
ATOM 5861 N N . MET B 1 293 ? -5.922 -22.469 -18.531 1 98.81 293 MET B N 1
ATOM 5862 C CA . MET B 1 293 ? -5.18 -23.719 -18.625 1 98.81 293 MET B CA 1
ATOM 5863 C C . MET B 1 293 ? -5.582 -24.484 -19.875 1 98.81 293 MET B C 1
ATOM 5865 O O . MET B 1 293 ? -4.73 -25.078 -20.547 1 98.81 293 MET B O 1
ATOM 5869 N N . ILE B 1 294 ? -6.82 -24.453 -20.141 1 98.69 294 ILE B N 1
ATOM 5870 C CA . ILE B 1 294 ? -7.309 -25.125 -21.344 1 98.69 294 ILE B CA 1
ATOM 5871 C C . ILE B 1 294 ? -6.711 -24.453 -22.578 1 98.69 294 ILE B C 1
ATOM 5873 O O . ILE B 1 294 ? -6.32 -25.125 -23.531 1 98.69 294 ILE B O 1
ATOM 5877 N N . SER B 1 295 ? -6.613 -23.141 -22.578 1 98.69 295 SER B N 1
ATOM 5878 C CA . SER B 1 295 ? -6.082 -22.406 -23.719 1 98.69 295 SER B CA 1
ATOM 5879 C C . SER B 1 295 ? -4.621 -22.766 -23.969 1 98.69 295 SER B C 1
ATOM 5881 O O . SER B 1 295 ? -4.176 -22.781 -25.125 1 98.69 295 SER B O 1
ATOM 5883 N N . ILE B 1 296 ? -3.889 -23.031 -22.969 1 98.19 296 ILE B N 1
ATOM 5884 C CA . ILE B 1 296 ? -2.514 -23.484 -23.141 1 98.19 296 ILE B CA 1
ATOM 5885 C C . ILE B 1 296 ? -2.496 -24.812 -23.875 1 98.19 296 ILE B C 1
ATOM 5887 O O . ILE B 1 296 ? -1.746 -25 -24.844 1 98.19 296 ILE B O 1
ATOM 5891 N N . GLY B 1 297 ? -3.35 -25.75 -23.453 1 98.19 297 GLY B N 1
ATOM 5892 C CA . GLY B 1 297 ? -3.436 -27.062 -24.078 1 98.19 297 GLY B CA 1
ATOM 5893 C C . GLY B 1 297 ? -3.891 -27 -25.531 1 98.19 297 GLY B C 1
ATOM 5894 O O . GLY B 1 297 ? -3.645 -27.922 -26.297 1 98.19 297 GLY B O 1
ATOM 5895 N N . LEU B 1 298 ? -4.469 -25.906 -25.875 1 98 298 LEU B N 1
ATOM 5896 C CA . LEU B 1 298 ? -5.012 -25.781 -27.234 1 98 298 LEU B CA 1
ATOM 5897 C C . LEU B 1 298 ? -4.051 -25.031 -28.141 1 98 298 LEU B C 1
ATOM 5899 O O . LEU B 1 298 ? -3.795 -25.438 -29.266 1 98 298 LEU B O 1
ATOM 5903 N N . PHE B 1 299 ? -3.428 -23.938 -27.656 1 97.38 299 PHE B N 1
ATOM 5904 C CA . PHE B 1 299 ? -2.893 -22.953 -28.594 1 97.38 299 PHE B CA 1
ATOM 5905 C C . PHE B 1 299 ? -1.375 -22.875 -28.484 1 97.38 299 PHE B C 1
ATOM 5907 O O . PHE B 1 299 ? -0.708 -22.375 -29.391 1 97.38 299 PHE B O 1
ATOM 5914 N N . VAL B 1 300 ? -0.766 -23.312 -27.406 1 96.25 300 VAL B N 1
ATOM 5915 C CA . VAL B 1 300 ? 0.639 -23 -27.172 1 96.25 300 VAL B CA 1
ATOM 5916 C C . VAL B 1 300 ? 1.519 -23.812 -28.125 1 96.25 300 VAL B C 1
ATOM 5918 O O . VAL B 1 300 ? 1.211 -24.953 -28.438 1 96.25 300 VAL B O 1
ATOM 5921 N N . GLN B 1 301 ? 2.592 -23.109 -28.641 1 95.06 301 GLN B N 1
ATOM 5922 C CA . GLN B 1 301 ? 3.658 -23.766 -29.391 1 95.06 301 GLN B CA 1
ATOM 5923 C C . GLN B 1 301 ? 4.891 -23.984 -28.516 1 95.06 301 GLN B C 1
ATOM 5925 O O . GLN B 1 301 ? 5.25 -23.125 -27.719 1 95.06 301 GLN B O 1
ATOM 5930 N N . ALA B 1 302 ? 5.477 -25.188 -28.75 1 94.12 302 ALA B N 1
ATOM 5931 C CA . ALA B 1 302 ? 6.691 -25.484 -27.984 1 94.12 302 ALA B CA 1
ATOM 5932 C C . ALA B 1 302 ? 7.734 -24.375 -28.172 1 94.12 302 ALA B C 1
ATOM 5934 O O . ALA B 1 302 ? 8.016 -23.969 -29.297 1 94.12 302 ALA B O 1
ATOM 5935 N N . ASP B 1 303 ? 8.219 -23.859 -27.016 1 90.06 303 ASP B N 1
ATOM 5936 C CA . ASP B 1 303 ? 9.219 -22.797 -27.094 1 90.06 303 ASP B CA 1
ATOM 5937 C C . ASP B 1 303 ? 10.633 -23.391 -27.094 1 90.06 303 ASP B C 1
ATOM 5939 O O . ASP B 1 303 ? 10.891 -24.406 -26.453 1 90.06 303 ASP B O 1
ATOM 5943 N N . SER B 1 304 ? 11.602 -22.734 -27.703 1 87.94 304 SER B N 1
ATOM 5944 C CA . SER B 1 304 ? 12.922 -23.297 -27.906 1 87.94 304 SER B CA 1
ATOM 5945 C C . SER B 1 304 ? 13.977 -22.578 -27.094 1 87.94 304 SER B C 1
ATOM 5947 O O . SER B 1 304 ? 15.039 -23.141 -26.797 1 87.94 304 SER B O 1
ATOM 5949 N N . LEU B 1 305 ? 13.68 -21.406 -26.703 1 87.12 305 LEU B N 1
ATOM 5950 C CA . LEU B 1 305 ? 14.742 -20.609 -26.109 1 87.12 305 LEU B CA 1
ATOM 5951 C C . LEU B 1 305 ? 14.891 -20.922 -24.625 1 87.12 305 LEU B C 1
ATOM 5953 O O . LEU B 1 305 ? 16 -21.172 -24.141 1 87.12 305 LEU B O 1
ATOM 5957 N N . LEU B 1 306 ? 13.766 -20.984 -23.828 1 88.69 306 LEU B N 1
ATOM 5958 C CA . LEU B 1 306 ? 13.852 -21.172 -22.375 1 88.69 306 LEU B CA 1
ATOM 5959 C C . LEU B 1 306 ? 13.266 -22.516 -21.969 1 88.69 306 LEU B C 1
ATOM 5961 O O . LEU B 1 306 ? 13.5 -22.984 -20.859 1 88.69 306 LEU B O 1
ATOM 5965 N N . GLY B 1 307 ? 12.453 -23.094 -22.828 1 91.81 307 GLY B N 1
ATOM 5966 C CA . GLY B 1 307 ? 11.906 -24.406 -22.578 1 91.81 307 GLY B CA 1
ATOM 5967 C C . GLY B 1 307 ? 10.812 -24.422 -21.531 1 91.81 307 GLY B C 1
ATOM 5968 O O . GLY B 1 307 ? 10.727 -25.344 -20.719 1 91.81 307 GLY B O 1
ATOM 5969 N N . PHE B 1 308 ? 9.984 -23.422 -21.469 1 91.5 308 PHE B N 1
ATOM 5970 C CA . PHE B 1 308 ? 8.891 -23.328 -20.516 1 91.5 308 PHE B CA 1
ATOM 5971 C C . PHE B 1 308 ? 7.891 -24.453 -20.719 1 91.5 308 PHE B C 1
ATOM 5973 O O . PHE B 1 308 ? 7.242 -24.906 -19.781 1 91.5 308 PHE B O 1
ATOM 5980 N N . THR B 1 309 ? 7.762 -25.016 -21.938 1 94.56 309 THR B N 1
ATOM 5981 C CA . THR B 1 309 ? 6.707 -25.969 -22.266 1 94.56 309 THR B CA 1
ATOM 5982 C C . THR B 1 309 ? 7.227 -27.406 -22.188 1 94.56 309 THR B C 1
ATOM 5984 O O . THR B 1 309 ? 6.504 -28.344 -22.516 1 94.56 309 THR B O 1
ATOM 5987 N N . SER B 1 310 ? 8.477 -27.562 -21.891 1 93.38 310 SER B N 1
ATOM 5988 C CA . SER B 1 310 ? 9.109 -28.875 -21.844 1 93.38 310 SER B CA 1
ATOM 5989 C C . SER B 1 310 ? 9.008 -29.578 -23.188 1 93.38 310 SER B C 1
ATOM 5991 O O . SER B 1 310 ? 8.836 -30.797 -23.25 1 93.38 310 SER B O 1
ATOM 5993 N N . GLY B 1 311 ? 8.852 -28.797 -24.219 1 93.75 311 GLY B N 1
ATOM 5994 C CA . GLY B 1 311 ? 8.852 -29.328 -25.562 1 93.75 311 GLY B CA 1
ATOM 5995 C C . GLY B 1 311 ? 7.465 -29.688 -26.062 1 93.75 311 GLY B C 1
ATOM 5996 O O . GLY B 1 311 ? 7.309 -30.156 -27.188 1 93.75 311 GLY B O 1
ATOM 5997 N N . TYR B 1 312 ? 6.469 -29.438 -25.344 1 95.62 312 TYR B N 1
ATOM 5998 C CA . TYR B 1 312 ? 5.113 -29.797 -25.75 1 95.62 312 TYR B CA 1
ATOM 5999 C C . TYR B 1 312 ? 4.422 -28.656 -26.469 1 95.62 312 TYR B C 1
ATOM 6001 O O . TYR B 1 312 ? 4.711 -27.484 -26.203 1 95.62 312 TYR B O 1
ATOM 6009 N N . SER B 1 313 ? 3.482 -29.016 -27.359 1 96.94 313 SER B N 1
ATOM 6010 C CA . SER B 1 313 ? 2.633 -28.062 -28.062 1 96.94 313 SER B CA 1
ATOM 6011 C C . SER B 1 313 ? 1.155 -28.391 -27.859 1 96.94 313 SER B C 1
ATOM 6013 O O . SER B 1 313 ? 0.801 -29.516 -27.531 1 96.94 313 SER B O 1
ATOM 6015 N N . GLY B 1 314 ? 0.367 -27.359 -28.031 1 97 314 GLY B N 1
ATOM 6016 C CA . GLY B 1 314 ? -1.071 -27.516 -27.891 1 97 314 GLY B CA 1
ATOM 6017 C C . GLY B 1 314 ? -1.699 -28.312 -29.016 1 97 314 GLY B C 1
ATOM 6018 O O . GLY B 1 314 ? -1.058 -28.562 -30.047 1 97 314 GLY B O 1
ATOM 6019 N N . LEU B 1 315 ? -2.924 -28.672 -28.844 1 97.38 315 LEU B N 1
ATOM 6020 C CA . LEU B 1 315 ? -3.674 -29.516 -29.766 1 97.38 315 LEU B CA 1
ATOM 6021 C C . LEU B 1 315 ? -3.762 -28.875 -31.156 1 97.38 315 LEU B C 1
ATOM 6023 O O . LEU B 1 315 ? -3.559 -29.531 -32.156 1 97.38 315 LEU B O 1
ATOM 6027 N N . LEU B 1 316 ? -4.004 -27.578 -31.203 1 96.5 316 LEU B N 1
ATOM 6028 C CA . LEU B 1 316 ? -4.23 -26.875 -32.469 1 96.5 316 LEU B CA 1
ATOM 6029 C C . LEU B 1 316 ? -2.908 -26.516 -33.125 1 96.5 316 LEU B C 1
ATOM 6031 O O . LEU B 1 316 ? -2.895 -26 -34.25 1 96.5 316 LEU B O 1
ATOM 6035 N N . ARG B 1 317 ? -1.844 -26.859 -32.5 1 94.75 317 ARG B N 1
ATOM 6036 C CA . ARG B 1 317 ? -0.512 -26.609 -33.031 1 94.75 317 ARG B CA 1
ATOM 6037 C C . ARG B 1 317 ? 0.218 -27.922 -33.344 1 94.75 317 ARG B C 1
ATOM 6039 O O . ARG B 1 317 ? 1.444 -27.938 -33.438 1 94.75 317 ARG B O 1
ATOM 6046 N N . GLY B 1 318 ? -0.506 -28.984 -33.312 1 93.31 318 GLY B N 1
ATOM 6047 C CA . GLY B 1 318 ? 0.043 -30.266 -33.719 1 93.31 318 GLY B CA 1
ATOM 6048 C C . GLY B 1 318 ? 0.599 -31.078 -32.562 1 93.31 318 GLY B C 1
ATOM 6049 O O . GLY B 1 318 ? 1.214 -32.125 -32.781 1 93.31 318 GLY B O 1
ATOM 6050 N N . GLY B 1 319 ? 0.537 -30.734 -31.266 1 94.25 319 GLY B N 1
ATOM 6051 C CA . GLY B 1 319 ? 1.148 -31.391 -30.125 1 94.25 319 GLY B CA 1
ATOM 6052 C C . GLY B 1 319 ? 0.323 -32.531 -29.578 1 94.25 319 GLY B C 1
ATOM 6053 O O . GLY B 1 319 ? 0.725 -33.219 -28.625 1 94.25 319 GLY B O 1
ATOM 6054 N N . GLY B 1 320 ? -0.878 -32.812 -30.125 1 94.38 320 GLY B N 1
ATOM 6055 C CA . GLY B 1 320 ? -1.717 -33.875 -29.609 1 94.38 320 GLY B CA 1
ATOM 6056 C C . GLY B 1 320 ? -2.471 -33.5 -28.344 1 94.38 320 GLY B C 1
ATOM 6057 O O . GLY B 1 320 ? -2.512 -32.312 -27.984 1 94.38 320 GLY B O 1
ATOM 6058 N N . PHE B 1 321 ? -2.932 -34.594 -27.531 1 97.56 321 PHE B N 1
ATOM 6059 C CA . PHE B 1 321 ? -3.85 -34.344 -26.422 1 97.56 321 PHE B CA 1
ATOM 6060 C C . PHE B 1 321 ? -3.105 -34.344 -25.094 1 97.56 321 PHE B C 1
ATOM 6062 O O . PHE B 1 321 ? -3.697 -34.062 -24.047 1 97.56 321 PHE B O 1
ATOM 6069 N N . TYR B 1 322 ? -1.831 -34.531 -25.094 1 97.5 322 TYR B N 1
ATOM 6070 C CA . TYR B 1 322 ? -1.1 -34.688 -23.844 1 97.5 322 TYR B CA 1
ATOM 6071 C C . TYR B 1 322 ? -1.105 -33.375 -23.031 1 97.5 322 TYR B C 1
ATOM 6073 O O . TYR B 1 322 ? -1.509 -33.375 -21.875 1 97.5 322 TYR B O 1
ATOM 6081 N N . LEU B 1 323 ? -0.666 -32.344 -23.703 1 97.75 323 LEU B N 1
ATOM 6082 C CA . LEU B 1 323 ? -0.602 -31.078 -22.984 1 97.75 323 LEU B CA 1
ATOM 6083 C C . LEU B 1 323 ? -1.985 -30.656 -22.5 1 97.75 323 LEU B C 1
ATOM 6085 O O . LEU B 1 323 ? -2.137 -30.188 -21.359 1 97.75 323 LEU B O 1
ATOM 6089 N N . LEU B 1 324 ? -2.992 -30.797 -23.312 1 98.31 324 LEU B N 1
ATOM 6090 C CA . LEU B 1 324 ? -4.359 -30.5 -22.906 1 98.31 324 LEU B CA 1
ATOM 6091 C C . LEU B 1 324 ? -4.777 -31.344 -21.719 1 98.31 324 LEU B C 1
ATOM 6093 O O . LEU B 1 324 ? -5.434 -30.859 -20.797 1 98.31 324 LEU B O 1
ATOM 6097 N N . GLY B 1 325 ? -4.43 -32.625 -21.734 1 98.38 325 GLY B N 1
ATOM 6098 C CA . GLY B 1 325 ? -4.766 -33.531 -20.656 1 98.38 325 GLY B CA 1
ATOM 6099 C C . GLY B 1 325 ? -4.145 -33.156 -19.328 1 98.38 325 GLY B C 1
ATOM 6100 O O . GLY B 1 325 ? -4.832 -33.125 -18.312 1 98.38 325 GLY B O 1
ATOM 6101 N N . ILE B 1 326 ? -2.852 -32.844 -19.344 1 98.25 326 ILE B N 1
ATOM 6102 C CA . ILE B 1 326 ? -2.186 -32.562 -18.078 1 98.25 326 ILE B CA 1
ATOM 6103 C C . ILE B 1 326 ? -2.605 -31.203 -17.562 1 98.25 326 ILE B C 1
ATOM 6105 O O . ILE B 1 326 ? -2.68 -30.969 -16.344 1 98.25 326 ILE B O 1
ATOM 6109 N N . GLN B 1 327 ? -2.85 -30.219 -18.469 1 98.75 327 GLN B N 1
ATOM 6110 C CA . GLN B 1 327 ? -3.393 -28.922 -18.047 1 98.75 327 GLN B CA 1
ATOM 6111 C C . GLN B 1 327 ? -4.738 -29.094 -17.359 1 98.75 327 GLN B C 1
ATOM 6113 O O . GLN B 1 327 ? -4.988 -28.484 -16.312 1 98.75 327 GLN B O 1
ATOM 6118 N N . SER B 1 328 ? -5.598 -29.906 -17.906 1 98.75 328 SER B N 1
ATOM 6119 C CA . SER B 1 328 ? -6.902 -30.172 -17.312 1 98.75 328 SER B CA 1
ATOM 6120 C C . SER B 1 328 ? -6.758 -30.906 -15.984 1 98.75 328 SER B C 1
ATOM 6122 O O . SER B 1 328 ? -7.496 -30.641 -15.031 1 98.75 328 SER B O 1
ATOM 6124 N N . PHE B 1 329 ? -5.867 -31.812 -15.953 1 98.69 329 PHE B N 1
ATOM 6125 C CA . PHE B 1 329 ? -5.602 -32.562 -14.727 1 98.69 329 PHE B CA 1
ATOM 6126 C C . PHE B 1 329 ? -5.129 -31.641 -13.617 1 98.69 329 PHE B C 1
ATOM 6128 O O . PHE B 1 329 ? -5.543 -31.766 -12.469 1 98.69 329 PHE B O 1
ATOM 6135 N N . ALA B 1 330 ? -4.277 -30.719 -13.984 1 98.81 330 ALA B N 1
ATOM 6136 C CA . ALA B 1 330 ? -3.807 -29.734 -13.016 1 98.81 330 ALA B CA 1
ATOM 6137 C C . ALA B 1 330 ? -4.973 -28.922 -12.445 1 98.81 330 ALA B C 1
ATOM 6139 O O . ALA B 1 330 ? -5.039 -28.703 -11.234 1 98.81 330 ALA B O 1
ATOM 6140 N N . CYS B 1 331 ? -5.852 -28.484 -13.305 1 98.81 331 CYS B N 1
ATOM 6141 C CA . CYS B 1 331 ? -7.039 -27.781 -12.844 1 98.81 331 CYS B CA 1
ATOM 6142 C C . CYS B 1 331 ? -7.816 -28.609 -11.836 1 98.81 331 CYS B C 1
ATOM 6144 O O . CYS B 1 331 ? -8.211 -28.109 -10.781 1 98.81 331 CYS B O 1
ATOM 6146 N N . PHE B 1 332 ? -7.988 -29.844 -12.18 1 98.75 332 PHE B N 1
ATOM 6147 C CA . PHE B 1 332 ? -8.734 -30.75 -11.312 1 98.75 332 PHE B CA 1
ATOM 6148 C C . PHE B 1 332 ? -8.078 -30.859 -9.945 1 98.75 332 PHE B C 1
ATOM 6150 O O . PHE B 1 332 ? -8.75 -30.734 -8.914 1 98.75 332 PHE B O 1
ATOM 6157 N N . CYS B 1 333 ? -6.805 -31.094 -9.906 1 98.69 333 CYS B N 1
ATOM 6158 C CA . CYS B 1 333 ? -6.07 -31.25 -8.656 1 98.69 333 CYS B CA 1
ATOM 6159 C C . CYS B 1 333 ? -6.18 -30 -7.797 1 98.69 333 CYS B C 1
ATOM 6161 O O . CYS B 1 333 ? -6.453 -30.078 -6.598 1 98.69 333 CYS B O 1
ATOM 6163 N N . ILE B 1 334 ? -6.008 -28.828 -8.398 1 98.62 334 ILE B N 1
ATOM 6164 C CA . ILE B 1 334 ? -6 -27.562 -7.656 1 98.62 334 ILE B CA 1
ATOM 6165 C C . ILE B 1 334 ? -7.402 -27.266 -7.145 1 98.62 334 ILE B C 1
ATOM 6167 O O . ILE B 1 334 ? -7.574 -26.812 -6.012 1 98.62 334 ILE B O 1
ATOM 6171 N N . ILE B 1 335 ? -8.422 -27.531 -7.961 1 98.75 335 ILE B N 1
ATOM 6172 C CA . ILE B 1 335 ? -9.805 -27.312 -7.559 1 98.75 335 ILE B CA 1
ATOM 6173 C C . ILE B 1 335 ? -10.141 -28.188 -6.352 1 98.75 335 ILE B C 1
ATOM 6175 O O . ILE B 1 335 ? -10.641 -27.688 -5.34 1 98.75 335 ILE B O 1
ATOM 6179 N N . VAL B 1 336 ? -9.812 -29.406 -6.434 1 98.62 336 VAL B N 1
ATOM 6180 C CA . VAL B 1 336 ? -10.156 -30.359 -5.383 1 98.62 336 VAL B CA 1
ATOM 6181 C C . VAL B 1 336 ? -9.422 -29.984 -4.094 1 98.62 336 VAL B C 1
ATOM 6183 O O . VAL B 1 336 ? -10.031 -29.922 -3.021 1 98.62 336 VAL B O 1
ATOM 6186 N N . TRP B 1 337 ? -8.18 -29.703 -4.184 1 98.44 337 TRP B N 1
ATOM 6187 C CA . TRP B 1 337 ? -7.387 -29.344 -3.014 1 98.44 337 TRP B CA 1
ATOM 6188 C C . TRP B 1 337 ? -7.914 -28.078 -2.361 1 98.44 337 TRP B C 1
ATOM 6190 O O . TRP B 1 337 ? -8.148 -28.047 -1.151 1 98.44 337 TRP B O 1
ATOM 6200 N N . SER B 1 338 ? -8.094 -27.031 -3.168 1 98.5 338 SER B N 1
ATOM 6201 C CA . SER B 1 338 ? -8.492 -25.734 -2.654 1 98.5 338 SER B CA 1
ATOM 6202 C C . SER B 1 338 ? -9.891 -25.781 -2.033 1 98.5 338 SER B C 1
ATOM 6204 O O . SER B 1 338 ? -10.117 -25.203 -0.969 1 98.5 338 SER B O 1
ATOM 6206 N N . MET B 1 339 ? -10.812 -26.516 -2.703 1 98.56 339 MET B N 1
ATOM 6207 C CA . MET B 1 339 ? -12.18 -26.594 -2.203 1 98.56 339 MET B CA 1
ATOM 6208 C C . MET B 1 339 ? -12.242 -27.391 -0.901 1 98.56 339 MET B C 1
ATOM 6210 O O . MET B 1 339 ? -12.867 -26.953 0.069 1 98.56 339 MET B O 1
ATOM 6214 N N . ILE B 1 340 ? -11.594 -28.516 -0.833 1 98.56 340 ILE B N 1
ATOM 6215 C CA . ILE B 1 340 ? -11.648 -29.391 0.338 1 98.56 340 ILE B CA 1
ATOM 6216 C C . ILE B 1 340 ? -10.992 -28.688 1.527 1 98.56 340 ILE B C 1
ATOM 6218 O O . ILE B 1 340 ? -11.57 -28.625 2.617 1 98.56 340 ILE B O 1
ATOM 6222 N N . LEU B 1 341 ? -9.828 -28.141 1.314 1 98.19 341 LEU B N 1
ATOM 6223 C CA . LEU B 1 341 ? -9.102 -27.547 2.43 1 98.19 341 LEU B CA 1
ATOM 6224 C C . LEU B 1 341 ? -9.812 -26.281 2.916 1 98.19 341 LEU B C 1
ATOM 6226 O O . LEU B 1 341 ? -9.844 -26 4.117 1 98.19 341 LEU B O 1
ATOM 6230 N N . THR B 1 342 ? -10.305 -25.438 1.981 1 98.44 342 THR B N 1
ATOM 6231 C CA . THR B 1 342 ? -11.062 -24.25 2.385 1 98.44 342 THR B CA 1
ATOM 6232 C C . THR B 1 342 ? -12.297 -24.656 3.184 1 98.44 342 THR B C 1
ATOM 6234 O O . THR B 1 342 ? -12.617 -24.031 4.195 1 98.44 342 THR B O 1
ATOM 6237 N N . PHE B 1 343 ? -12.977 -25.703 2.717 1 98.44 343 PHE B N 1
ATOM 6238 C CA . PHE B 1 343 ? -14.141 -26.219 3.424 1 98.44 343 PHE B CA 1
ATOM 6239 C C . PHE B 1 343 ? -13.773 -26.641 4.844 1 98.44 343 PHE B C 1
ATOM 6241 O O . PHE B 1 343 ? -14.469 -26.281 5.801 1 98.44 343 PHE B O 1
ATOM 6248 N N . ILE B 1 344 ? -12.703 -27.359 5.023 1 98.5 344 ILE B N 1
ATOM 6249 C CA . ILE B 1 344 ? -12.273 -27.859 6.328 1 98.5 344 ILE B CA 1
ATOM 6250 C C . ILE B 1 344 ? -11.898 -26.672 7.223 1 98.5 344 ILE B C 1
ATOM 6252 O O . ILE B 1 344 ? -12.344 -26.594 8.367 1 98.5 344 ILE B O 1
ATOM 6256 N N . ILE B 1 345 ? -11.102 -25.703 6.73 1 98.06 345 ILE B N 1
ATOM 6257 C CA . ILE B 1 345 ? -10.625 -24.562 7.508 1 98.06 345 ILE B CA 1
ATOM 6258 C C . ILE B 1 345 ? -11.805 -23.734 7.992 1 98.06 345 ILE B C 1
ATOM 6260 O O . ILE B 1 345 ? -11.906 -23.422 9.18 1 98.06 345 ILE B O 1
ATOM 6264 N N . LEU B 1 346 ? -12.719 -23.438 7.09 1 98.38 346 LEU B N 1
ATOM 6265 C CA . LEU B 1 346 ? -13.836 -22.578 7.449 1 98.38 346 LEU B CA 1
ATOM 6266 C C . LEU B 1 346 ? -14.797 -23.297 8.391 1 98.38 346 LEU B C 1
ATOM 6268 O O . LEU B 1 346 ? -15.367 -22.672 9.289 1 98.38 346 LEU B O 1
ATOM 6272 N N . THR B 1 347 ? -14.984 -24.609 8.195 1 98.25 347 THR B N 1
ATOM 6273 C CA . THR B 1 347 ? -15.844 -25.375 9.086 1 98.25 347 THR B CA 1
ATOM 6274 C C . THR B 1 347 ? -15.242 -25.453 10.492 1 98.25 347 THR B C 1
ATOM 6276 O O . THR B 1 347 ? -15.961 -25.328 11.484 1 98.25 347 THR B O 1
ATOM 6279 N N . VAL B 1 348 ? -13.961 -25.641 10.547 1 98 348 VAL B N 1
ATOM 6280 C CA . VAL B 1 348 ? -13.273 -25.688 11.836 1 98 348 VAL B CA 1
ATOM 6281 C C . VAL B 1 348 ? -13.391 -24.344 12.531 1 98 348 VAL B C 1
ATOM 6283 O O . VAL B 1 348 ? -13.672 -24.266 13.734 1 98 348 VAL B O 1
ATOM 6286 N N . ILE B 1 349 ? -13.203 -23.234 11.828 1 97.69 349 ILE B N 1
ATOM 6287 C CA . ILE B 1 349 ? -13.312 -21.906 12.406 1 97.69 349 ILE B CA 1
ATOM 6288 C C . ILE B 1 349 ? -14.75 -21.672 12.875 1 97.69 349 ILE B C 1
ATOM 6290 O O . ILE B 1 349 ? -14.969 -21.219 14 1 97.69 349 ILE B O 1
ATOM 6294 N N . ASP B 1 350 ? -15.719 -22.016 12.055 1 97.94 350 ASP B N 1
ATOM 6295 C CA . ASP B 1 350 ? -17.125 -21.781 12.328 1 97.94 350 ASP B CA 1
ATOM 6296 C C . ASP B 1 350 ? -17.578 -22.562 13.562 1 97.94 350 ASP B C 1
ATOM 6298 O O . ASP B 1 350 ? -18.391 -22.062 14.359 1 97.94 350 ASP B O 1
ATOM 6302 N N . ARG B 1 351 ? -17.078 -23.766 13.758 1 97.5 351 ARG B N 1
ATOM 6303 C CA . ARG B 1 351 ? -17.562 -24.672 14.797 1 97.5 351 ARG B CA 1
ATOM 6304 C C . ARG B 1 351 ? -16.781 -24.469 16.094 1 97.5 351 ARG B C 1
ATOM 6306 O O . ARG B 1 351 ? -17.359 -24.594 17.188 1 97.5 351 ARG B O 1
ATOM 6313 N N . PHE B 1 352 ? -15.5 -24.125 16.031 1 97.19 352 PHE B N 1
ATOM 6314 C CA . PHE B 1 352 ? -14.672 -24.234 17.219 1 97.19 352 PHE B CA 1
ATOM 6315 C C . PHE B 1 352 ? -14.141 -22.875 17.656 1 97.19 352 PHE B C 1
ATOM 6317 O O . PHE B 1 352 ? -13.672 -22.719 18.781 1 97.19 352 PHE B O 1
ATOM 6324 N N . ILE B 1 353 ? -14.125 -21.875 16.812 1 95.31 353 ILE B N 1
ATOM 6325 C CA . ILE B 1 353 ? -13.523 -20.609 17.156 1 95.31 353 ILE B CA 1
ATOM 6326 C C . ILE B 1 353 ? -14.602 -19.531 17.25 1 95.31 353 ILE B C 1
ATOM 6328 O O . ILE B 1 353 ? -14.938 -19.062 18.344 1 95.31 353 ILE B O 1
ATOM 6332 N N . VAL B 1 354 ? -15.148 -19.156 16.109 1 95.5 354 VAL B N 1
ATOM 6333 C CA . VAL B 1 354 ? -16.219 -18.156 16.031 1 95.5 354 VAL B CA 1
ATOM 6334 C C . VAL B 1 354 ? -17.031 -18.375 14.75 1 95.5 354 VAL B C 1
ATOM 6336 O O . VAL B 1 354 ? -16.5 -18.891 13.758 1 95.5 354 VAL B O 1
ATOM 6339 N N . SER B 1 355 ? -18.281 -17.984 14.812 1 96.88 355 SER B N 1
ATOM 6340 C CA . SER B 1 355 ? -19.109 -18.094 13.617 1 96.88 355 SER B CA 1
ATOM 6341 C C . SER B 1 355 ? -18.516 -17.297 12.453 1 96.88 355 SER B C 1
ATOM 6343 O O . SER B 1 355 ? -18.062 -16.172 12.641 1 96.88 355 SER B O 1
ATOM 6345 N N . ILE B 1 356 ? -18.5 -17.859 11.273 1 97.44 356 ILE B N 1
ATOM 6346 C CA . ILE B 1 356 ? -17.922 -17.172 10.125 1 97.44 356 ILE B CA 1
ATOM 6347 C C . ILE B 1 356 ? -18.875 -16.094 9.633 1 97.44 356 ILE B C 1
ATOM 6349 O O . ILE B 1 356 ? -18.453 -15.156 8.945 1 97.44 356 ILE B O 1
ATOM 6353 N N . ARG B 1 357 ? -20.156 -16.219 9.953 1 96.25 357 ARG B N 1
ATOM 6354 C CA . ARG B 1 357 ? -21.156 -15.242 9.539 1 96.25 357 ARG B CA 1
ATOM 6355 C C . ARG B 1 357 ? -21.344 -14.172 10.617 1 96.25 357 ARG B C 1
ATOM 6357 O O . ARG B 1 357 ? -21.391 -14.484 11.805 1 96.25 357 ARG B O 1
ATOM 6364 N N . MET B 1 358 ? -21.453 -12.977 10.18 1 92.12 358 MET B N 1
ATOM 6365 C CA . MET B 1 358 ? -21.766 -11.867 11.086 1 92.12 358 MET B CA 1
ATOM 6366 C C . MET B 1 358 ? -23.203 -11.984 11.586 1 92.12 358 MET B C 1
ATOM 6368 O O . MET B 1 358 ? -24.047 -12.594 10.93 1 92.12 358 MET B O 1
ATOM 6372 N N . SER B 1 359 ? -23.438 -11.281 12.742 1 89.5 359 SER B N 1
ATOM 6373 C CA . SER B 1 359 ? -24.828 -11.219 13.211 1 89.5 359 SER B CA 1
ATOM 6374 C C . SER B 1 359 ? -25.672 -10.344 12.297 1 89.5 359 SER B C 1
ATOM 6376 O O . SER B 1 359 ? -25.156 -9.508 11.562 1 89.5 359 SER B O 1
ATOM 6378 N N . GLU B 1 360 ? -26.953 -10.547 12.383 1 87.12 360 GLU B N 1
ATOM 6379 C CA . GLU B 1 360 ? -27.875 -9.758 11.562 1 87.12 360 GLU B CA 1
ATOM 6380 C C . GLU B 1 360 ? -27.75 -8.273 11.883 1 87.12 360 GLU B C 1
ATOM 6382 O O . GLU B 1 360 ? -27.812 -7.434 10.977 1 87.12 360 GLU B O 1
ATOM 6387 N N . TRP B 1 361 ? -27.562 -7.949 13.094 1 85.69 361 TRP B N 1
ATOM 6388 C CA . TRP B 1 361 ? -27.406 -6.559 13.508 1 85.69 361 TRP B CA 1
ATOM 6389 C C . TRP B 1 361 ? -26.156 -5.945 12.867 1 85.69 361 TRP B C 1
ATOM 6391 O O . TRP B 1 361 ? -26.234 -4.859 12.289 1 85.69 361 TRP B O 1
ATOM 6401 N N . GLU B 1 362 ? -25.094 -6.703 12.93 1 86.5 362 GLU B N 1
ATOM 6402 C CA . GLU B 1 362 ? -23.828 -6.211 12.391 1 86.5 362 GLU B CA 1
ATOM 6403 C C . GLU B 1 362 ? -23.906 -6.031 10.875 1 86.5 362 GLU B C 1
ATOM 6405 O O . GLU B 1 362 ? -23.375 -5.062 10.328 1 86.5 362 GLU B O 1
ATOM 6410 N N . GLU B 1 363 ? -24.531 -7.004 10.273 1 89 363 GLU B N 1
ATOM 6411 C CA . GLU B 1 363 ? -24.672 -6.93 8.82 1 89 363 GLU B CA 1
ATOM 6412 C C . GLU B 1 363 ? -25.516 -5.727 8.406 1 89 363 GLU B C 1
ATOM 6414 O O . GLU B 1 363 ? -25.188 -5.039 7.434 1 89 363 GLU B O 1
ATOM 6419 N N . LEU B 1 364 ? -26.562 -5.363 9.156 1 84.25 364 LEU B N 1
ATOM 6420 C CA . LEU B 1 364 ? -27.5 -4.297 8.805 1 84.25 364 LEU B CA 1
ATOM 6421 C C . LEU B 1 364 ? -26.891 -2.93 9.109 1 84.25 364 LEU B C 1
ATOM 6423 O O . LEU B 1 364 ? -27.062 -1.984 8.336 1 84.25 364 LEU B O 1
ATOM 6427 N N . VAL B 1 365 ? -26.172 -2.846 10.211 1 81.94 365 VAL B N 1
ATOM 6428 C CA . VAL B 1 365 ? -25.578 -1.561 10.555 1 81.94 365 VAL B CA 1
ATOM 6429 C C . VAL B 1 365 ? -24.312 -1.334 9.727 1 81.94 365 VAL B C 1
ATOM 6431 O O . VAL B 1 365 ? -23.953 -0.192 9.445 1 81.94 365 VAL B O 1
ATOM 6434 N N . GLY B 1 366 ? -23.656 -2.434 9.367 1 86.62 366 GLY B N 1
ATOM 6435 C CA . GLY B 1 366 ? -22.453 -2.352 8.57 1 86.62 366 GLY B CA 1
ATOM 6436 C C . GLY B 1 366 ? -21.188 -2.684 9.359 1 86.62 366 GLY B C 1
ATOM 6437 O O . GLY B 1 366 ? -21.078 -2.334 10.539 1 86.62 366 GLY B O 1
ATOM 6438 N N . ALA B 1 367 ? -20.328 -3.258 8.703 1 86.12 367 ALA B N 1
ATOM 6439 C CA . ALA B 1 367 ? -19.109 -3.73 9.344 1 86.12 367 ALA B CA 1
ATOM 6440 C C . ALA B 1 367 ? -18.203 -2.561 9.734 1 86.12 367 ALA B C 1
ATOM 6442 O O . ALA B 1 367 ? -17.484 -2.627 10.734 1 86.12 367 ALA B O 1
ATOM 6443 N N . ASP B 1 368 ? -18.203 -1.489 8.953 1 87.12 368 ASP B N 1
ATOM 6444 C CA . ASP B 1 368 ? -17.391 -0.321 9.281 1 87.12 368 ASP B CA 1
ATOM 6445 C C . ASP B 1 368 ? -17.734 0.223 10.664 1 87.12 368 ASP B C 1
ATOM 6447 O O . ASP B 1 368 ? -16.844 0.51 11.469 1 87.12 368 ASP B O 1
ATOM 6451 N N . PHE B 1 369 ? -19.016 0.325 10.859 1 83.38 369 PHE B N 1
ATOM 6452 C CA . PHE B 1 369 ? -19.5 0.834 12.133 1 83.38 369 PHE B CA 1
ATOM 6453 C C . PHE B 1 369 ? -19.312 -0.204 13.234 1 83.38 369 PHE B C 1
ATOM 6455 O O . PHE B 1 369 ? -18.75 0.097 14.297 1 83.38 369 PHE B O 1
ATOM 6462 N N . ALA B 1 370 ? -19.656 -1.4 13.031 1 80.75 370 ALA B N 1
ATOM 6463 C CA . ALA B 1 370 ? -19.734 -2.439 14.055 1 80.75 370 ALA B CA 1
ATOM 6464 C C . ALA B 1 370 ? -18.344 -2.924 14.445 1 80.75 370 ALA B C 1
ATOM 6466 O O . ALA B 1 370 ? -18.062 -3.148 15.625 1 80.75 370 ALA B O 1
ATOM 6467 N N . GLU B 1 371 ? -17.453 -3.053 13.453 1 82.88 371 GLU B N 1
ATOM 6468 C CA . GLU B 1 371 ? -16.188 -3.721 13.711 1 82.88 371 GLU B CA 1
ATOM 6469 C C . GLU B 1 371 ? -15.039 -2.713 13.797 1 82.88 371 GLU B C 1
ATOM 6471 O O . GLU B 1 371 ? -14.008 -2.992 14.414 1 82.88 371 GLU B O 1
ATOM 6476 N N . HIS B 1 372 ? -15.188 -1.48 13.25 1 83.75 372 HIS B N 1
ATOM 6477 C CA . HIS B 1 372 ? -14.07 -0.546 13.195 1 83.75 372 HIS B CA 1
ATOM 6478 C C . HIS B 1 372 ? -14.445 0.804 13.797 1 83.75 372 HIS B C 1
ATOM 6480 O O . HIS B 1 372 ? -13.625 1.724 13.836 1 83.75 372 HIS B O 1
ATOM 6486 N N . GLY B 1 373 ? -15.672 0.963 14.203 1 79.62 373 GLY B N 1
ATOM 6487 C CA . GLY B 1 373 ? -16.109 2.188 14.852 1 79.62 373 GLY B CA 1
ATOM 6488 C C . GLY B 1 373 ? -16.141 3.383 13.922 1 79.62 373 GLY B C 1
ATOM 6489 O O . GLY B 1 373 ? -15.797 4.5 14.32 1 79.62 373 GLY B O 1
ATOM 6490 N N . ILE B 1 374 ? -16.453 3.146 12.719 1 80.5 374 ILE B N 1
ATOM 6491 C CA . ILE B 1 374 ? -16.516 4.215 11.734 1 80.5 374 ILE B CA 1
ATOM 6492 C C . ILE B 1 374 ? -17.969 4.527 11.391 1 80.5 374 ILE B C 1
ATOM 6494 O O . ILE B 1 374 ? -18.688 3.674 10.852 1 80.5 374 ILE B O 1
ATOM 6498 N N . ARG B 1 375 ? -18.359 5.691 11.719 1 78.12 375 ARG B N 1
ATOM 6499 C CA . ARG B 1 375 ? -19.719 6.133 11.43 1 78.12 375 ARG B CA 1
ATOM 6500 C C . ARG B 1 375 ? -19.75 7.129 10.281 1 78.12 375 ARG B C 1
ATOM 6502 O O . ARG B 1 375 ? -19.297 8.266 10.422 1 78.12 375 ARG B O 1
ATOM 6509 N N . ARG B 1 376 ? -20.188 6.652 9.141 1 75.88 376 ARG B N 1
ATOM 6510 C CA . ARG B 1 376 ? -20.312 7.527 7.973 1 75.88 376 ARG B CA 1
ATOM 6511 C C . ARG B 1 376 ? -21.703 8.156 7.902 1 75.88 376 ARG B C 1
ATOM 6513 O O . ARG B 1 376 ? -22.688 7.52 8.266 1 75.88 376 ARG B O 1
ATOM 6520 N N . ARG B 1 377 ? -21.688 9.328 7.406 1 67.38 377 ARG B N 1
ATOM 6521 C CA . ARG B 1 377 ? -22.969 10.008 7.266 1 67.38 377 ARG B CA 1
ATOM 6522 C C . ARG B 1 377 ? -23.688 9.57 5.992 1 67.38 377 ARG B C 1
ATOM 6524 O O . ARG B 1 377 ? -23.047 9.281 4.98 1 67.38 377 ARG B O 1
ATOM 6531 N N . ASN B 1 378 ? -24.906 9.453 6.035 1 62.75 378 ASN B N 1
ATOM 6532 C CA . ASN B 1 378 ? -25.797 9.312 4.891 1 62.75 378 ASN B CA 1
ATOM 6533 C C . ASN B 1 378 ? -25.641 7.949 4.227 1 62.75 378 ASN B C 1
ATOM 6535 O O . ASN B 1 378 ? -25.734 7.836 3.002 1 62.75 378 ASN B O 1
ATOM 6539 N N . VAL B 1 379 ? -25.25 6.965 4.93 1 64.88 379 VAL B N 1
ATOM 6540 C CA . VAL B 1 379 ? -25.109 5.668 4.277 1 64.88 379 VAL B CA 1
ATOM 6541 C C . VAL B 1 379 ? -26.062 4.664 4.926 1 64.88 379 VAL B C 1
ATOM 6543 O O . VAL B 1 379 ? -25.844 3.451 4.836 1 64.88 379 VAL B O 1
ATOM 6546 N N . GLY B 1 380 ? -27.016 5.098 5.574 1 60.03 380 GLY B N 1
ATOM 6547 C CA . GLY B 1 380 ? -28.047 4.238 6.113 1 60.03 380 GLY B CA 1
ATOM 6548 C C . GLY B 1 380 ? -27.75 3.76 7.523 1 60.03 380 GLY B C 1
ATOM 6549 O O . GLY B 1 380 ? -28.562 3.031 8.117 1 60.03 380 GLY B O 1
ATOM 6550 N N . VAL B 1 381 ? -26.625 4.129 8.008 1 71.44 381 VAL B N 1
ATOM 6551 C CA . VAL B 1 381 ? -26.25 3.723 9.359 1 71.44 381 VAL B CA 1
ATOM 6552 C C . VAL B 1 381 ? -27.203 4.352 10.367 1 71.44 381 VAL B C 1
ATOM 6554 O O . VAL B 1 381 ? -27.656 3.682 11.297 1 71.44 381 VAL B O 1
ATOM 6557 N N . SER B 1 382 ? -27.484 5.531 10.086 1 68.25 382 SER B N 1
ATOM 6558 C CA . SER B 1 382 ? -28.359 6.25 11 1 68.25 382 SER B CA 1
ATOM 6559 C C . SER B 1 382 ? -29.734 5.598 11.07 1 68.25 382 SER B C 1
ATOM 6561 O O . SER B 1 382 ? -30.297 5.457 12.156 1 68.25 382 SER B O 1
ATOM 6563 N N . ARG B 1 383 ? -30.203 5.188 9.891 1 66.06 383 ARG B N 1
ATOM 6564 C CA . ARG B 1 383 ? -31.5 4.52 9.852 1 66.06 383 ARG B CA 1
ATOM 6565 C C . ARG B 1 383 ? -31.438 3.168 10.555 1 66.06 383 ARG B C 1
ATOM 6567 O O . ARG B 1 383 ? -32.344 2.822 11.328 1 66.06 383 ARG B O 1
ATOM 6574 N N . ALA B 1 384 ? -30.422 2.465 10.367 1 72.94 384 ALA B N 1
ATOM 6575 C CA . ALA B 1 384 ? -30.266 1.146 10.977 1 72.94 384 ALA B CA 1
ATOM 6576 C C . ALA B 1 384 ? -30.188 1.253 12.5 1 72.94 384 ALA B C 1
ATOM 6578 O O . ALA B 1 384 ? -30.844 0.495 13.219 1 72.94 384 ALA B O 1
ATOM 6579 N N . VAL B 1 385 ? -29.438 2.191 12.961 1 72 385 VAL B N 1
ATOM 6580 C CA . VAL B 1 385 ? -29.219 2.357 14.391 1 72 385 VAL B CA 1
ATOM 6581 C C . VAL B 1 385 ? -30.5 2.857 15.055 1 72 385 VAL B C 1
ATOM 6583 O O . VAL B 1 385 ? -30.797 2.506 16.203 1 72 385 VAL B O 1
ATOM 6586 N N . SER B 1 386 ? -31.203 3.637 14.359 1 70.69 386 SER B N 1
ATOM 6587 C CA . SER B 1 386 ? -32.469 4.133 14.891 1 70.69 386 SER B CA 1
ATOM 6588 C C . SER B 1 386 ? -33.469 2.994 15.094 1 70.69 386 SER B C 1
ATOM 6590 O O . SER B 1 386 ? -34.281 3.025 16.031 1 70.69 386 SER B O 1
ATOM 6592 N N . VAL B 1 387 ? -33.344 1.955 14.297 1 68.88 387 VAL B N 1
ATOM 6593 C CA . VAL B 1 387 ? -34.281 0.838 14.336 1 68.88 387 VAL B CA 1
ATOM 6594 C C . VAL B 1 387 ? -33.75 -0.249 15.266 1 68.88 387 VAL B C 1
ATOM 6596 O O . VAL B 1 387 ? -34.5 -0.816 16.062 1 68.88 387 VAL B O 1
ATOM 6599 N N . LEU B 1 388 ? -32.438 -0.463 15.297 1 77.44 388 LEU B N 1
ATOM 6600 C CA . LEU B 1 388 ? -31.875 -1.633 15.961 1 77.44 388 LEU B CA 1
ATOM 6601 C C . LEU B 1 388 ? -31.281 -1.25 17.312 1 77.44 388 LEU B C 1
ATOM 6603 O O . LEU B 1 388 ? -31.078 -2.109 18.172 1 77.44 388 LEU B O 1
ATOM 6607 N N . GLY B 1 389 ? -30.953 0.061 17.5 1 74.06 389 GLY B N 1
ATOM 6608 C CA . GLY B 1 389 ? -30.297 0.512 18.719 1 74.06 389 GLY B CA 1
ATOM 6609 C C . GLY B 1 389 ? -28.781 0.508 18.625 1 74.06 389 GLY B C 1
ATOM 6610 O O . GLY B 1 389 ? -28.219 0.005 17.641 1 74.06 389 GLY B O 1
ATOM 6611 N N . LEU B 1 390 ? -28.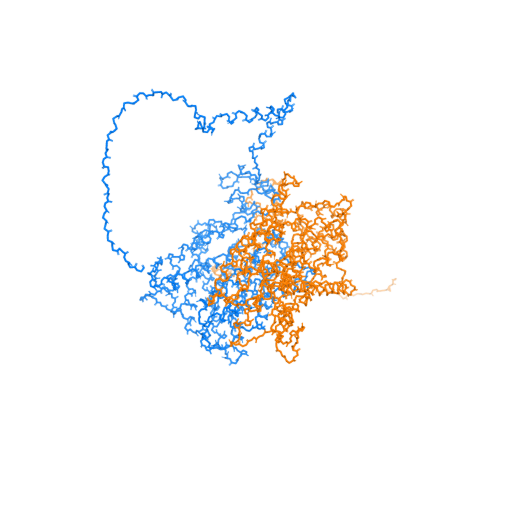125 1.116 19.672 1 79.5 390 LEU B N 1
ATOM 6612 C CA . LEU B 1 390 ? -26.688 1.294 19.641 1 79.5 390 LEU B CA 1
ATOM 6613 C C . LEU B 1 390 ? -26 0.311 20.578 1 79.5 390 LEU B C 1
ATOM 6615 O O . LEU B 1 390 ? -24.781 0.399 20.812 1 79.5 390 LEU B O 1
ATOM 6619 N N . GLU B 1 391 ? -26.734 -0.606 21.125 1 76.12 391 GLU B N 1
ATOM 6620 C CA . GLU B 1 391 ? -26.156 -1.622 22 1 76.12 391 GLU B CA 1
ATOM 6621 C C . GLU B 1 391 ? -26.188 -3 21.344 1 76.12 391 GLU B C 1
ATOM 6623 O O . GLU B 1 391 ? -27.219 -3.406 20.781 1 76.12 391 GLU B O 1
ATOM 6628 N N . HIS B 1 392 ? -25.094 -3.578 21.344 1 78.44 392 HIS B N 1
ATOM 6629 C CA . HIS B 1 392 ? -25 -4.906 20.734 1 78.44 392 HIS B CA 1
ATOM 6630 C C . HIS B 1 392 ? -23.938 -5.75 21.438 1 78.44 392 HIS B C 1
ATOM 6632 O O . HIS B 1 392 ? -22.781 -5.34 21.531 1 78.44 392 HIS B O 1
ATOM 6638 N N . HIS B 1 393 ? -24.266 -6.93 21.859 1 72.75 393 HIS B N 1
ATOM 6639 C CA . HIS B 1 393 ? -23.391 -7.887 22.531 1 72.75 393 HIS B CA 1
ATOM 6640 C C . HIS B 1 393 ? -22.625 -7.23 23.672 1 72.75 393 HIS B C 1
ATOM 6642 O O . HIS B 1 393 ? -21.406 -7.43 23.797 1 72.75 393 HIS B O 1
ATOM 6648 N N . GLY B 1 394 ? -23.219 -6.289 24.406 1 71 394 GLY B N 1
ATOM 6649 C CA . GLY B 1 394 ? -22.625 -5.688 25.594 1 71 394 GLY B CA 1
ATOM 6650 C C . GLY B 1 394 ? -21.781 -4.461 25.297 1 71 394 GLY B C 1
ATOM 6651 O O . GLY B 1 394 ? -21.219 -3.857 26.203 1 71 394 GLY B O 1
ATOM 6652 N N . PHE B 1 395 ? -21.703 -4.156 23.984 1 77.06 395 PHE B N 1
ATOM 6653 C CA . PHE B 1 395 ? -20.922 -2.982 23.609 1 77.06 395 PHE B CA 1
ATOM 6654 C C . PHE B 1 395 ? -21.828 -1.809 23.281 1 77.06 395 PHE B C 1
ATOM 6656 O O . PHE B 1 395 ? -22.875 -1.987 22.641 1 77.06 395 PHE B O 1
ATOM 6663 N N . ASP B 1 396 ? -21.484 -0.663 23.812 1 76.56 396 ASP B N 1
ATOM 6664 C CA . ASP B 1 396 ? -22.203 0.58 23.516 1 76.56 396 ASP B CA 1
ATOM 6665 C C . ASP B 1 396 ? -21.5 1.363 22.406 1 76.56 396 ASP B C 1
ATOM 6667 O O . ASP B 1 396 ? -20.344 1.774 22.562 1 76.56 396 ASP B O 1
ATOM 6671 N N . TYR B 1 397 ? -22.266 1.587 21.344 1 75.69 397 TYR B N 1
ATOM 6672 C CA . TYR B 1 397 ? -21.703 2.227 20.172 1 75.69 397 TYR B CA 1
ATOM 6673 C C . TYR B 1 397 ? -22.062 3.705 20.125 1 75.69 397 TYR B C 1
ATOM 6675 O O . TYR B 1 397 ? -21.844 4.375 19.109 1 75.69 397 TYR B O 1
ATOM 6683 N N . SER B 1 398 ? -22.516 4.289 21.203 1 74.88 398 SER B N 1
ATOM 6684 C CA . SER B 1 398 ? -23 5.664 21.219 1 74.88 398 SER B CA 1
ATOM 6685 C C . SER B 1 398 ? -21.844 6.656 21.203 1 74.88 398 SER B C 1
ATOM 6687 O O . SER B 1 398 ? -22.016 7.805 20.797 1 74.88 398 SER B O 1
ATOM 6689 N N . ASP B 1 399 ? -20.641 6.133 21.531 1 73.25 399 ASP B N 1
ATOM 6690 C CA . ASP B 1 399 ? -19.5 7.031 21.641 1 73.25 399 ASP B CA 1
ATOM 6691 C C . ASP B 1 399 ? -18.797 7.184 20.281 1 73.25 399 ASP B C 1
ATOM 6693 O O . ASP B 1 399 ? -17.859 7.977 20.156 1 73.25 399 ASP B O 1
ATOM 6697 N N . ILE B 1 400 ? -19.375 6.559 19.281 1 76.88 400 ILE B N 1
ATOM 6698 C CA . ILE B 1 400 ? -18.734 6.625 17.969 1 76.88 400 ILE B CA 1
ATOM 6699 C C . ILE B 1 400 ? -19.219 7.867 17.234 1 76.88 400 ILE B C 1
ATOM 6701 O O . ILE B 1 400 ? -20.406 7.973 16.875 1 76.88 400 ILE B O 1
ATOM 6705 N N . ARG B 1 401 ? -18.328 8.805 16.938 1 72.44 401 ARG B N 1
ATOM 6706 C CA . ARG B 1 401 ? -18.641 10.062 16.266 1 72.44 401 ARG B CA 1
ATOM 6707 C C . ARG B 1 401 ? -18.562 9.914 14.75 1 72.44 401 ARG B C 1
ATOM 6709 O O . ARG B 1 401 ? -17.797 9.094 14.242 1 72.44 401 ARG B O 1
ATOM 6716 N N . PRO B 1 402 ? -19.328 10.766 14.102 1 72.81 402 PRO B N 1
ATOM 6717 C CA . PRO B 1 402 ? -19.312 10.688 12.641 1 72.81 402 PRO B CA 1
ATOM 6718 C C . PRO B 1 402 ? -17.984 11.102 12.039 1 72.81 402 PRO B C 1
ATOM 6720 O O . PRO B 1 402 ? -17.312 12 12.562 1 72.81 402 PRO B O 1
ATOM 6723 N N . GLN B 1 403 ? -17.703 10.414 10.977 1 72.81 403 GLN B N 1
ATOM 6724 C CA . GLN B 1 403 ? -16.484 10.703 10.25 1 72.81 403 GLN B CA 1
ATOM 6725 C C . GLN B 1 403 ? -16.438 12.156 9.781 1 72.81 403 GLN B C 1
ATOM 6727 O O . GLN B 1 403 ? -17.453 12.695 9.344 1 72.81 403 GLN B O 1
ATOM 6732 N N . GLY B 1 404 ? -15.227 12.766 9.93 1 63.47 404 GLY B N 1
ATOM 6733 C CA . GLY B 1 404 ? -15.016 14.102 9.391 1 63.47 404 GLY B CA 1
ATOM 6734 C C . GLY B 1 404 ? -15.43 15.203 10.352 1 63.47 404 GLY B C 1
ATOM 6735 O O . GLY B 1 404 ? -15.18 16.375 10.102 1 63.47 404 GLY B O 1
ATOM 6736 N N . ASP B 1 405 ? -16.094 14.828 11.445 1 62.75 405 ASP B N 1
ATOM 6737 C CA . ASP B 1 405 ? -16.5 15.828 12.43 1 62.75 405 ASP B CA 1
ATOM 6738 C C . ASP B 1 405 ? -15.305 16.25 13.297 1 62.75 405 ASP B C 1
ATOM 6740 O O . ASP B 1 405 ? -14.461 15.422 13.641 1 62.75 405 ASP B O 1
ATOM 6744 N N . ASN B 1 406 ? -15.039 17.469 13.312 1 70.69 406 ASN B N 1
ATOM 6745 C CA . ASN B 1 406 ? -14.148 18.016 14.328 1 70.69 406 ASN B CA 1
ATOM 6746 C C . ASN B 1 406 ? -14.914 18.531 15.531 1 70.69 406 ASN B C 1
ATOM 6748 O O . ASN B 1 406 ? -15.344 19.688 15.547 1 70.69 406 ASN B O 1
ATOM 6752 N N . PRO B 1 407 ? -15.086 17.641 16.469 1 69.75 407 PRO B N 1
ATOM 6753 C CA . PRO B 1 407 ? -15.898 18.047 17.625 1 69.75 407 PRO B CA 1
ATOM 6754 C C . PRO B 1 407 ? -15.359 19.281 18.328 1 69.75 407 PRO B C 1
ATOM 6756 O O . PRO B 1 407 ? -16.125 20.031 18.938 1 69.75 407 PRO B O 1
ATOM 6759 N N . CYS B 1 408 ? -14.07 19.438 18.188 1 72.12 408 CYS B N 1
ATOM 6760 C CA . CYS B 1 408 ? -13.469 20.594 18.828 1 72.12 408 CYS B CA 1
ATOM 6761 C C . CYS B 1 408 ? -13.914 21.891 18.156 1 72.12 408 CYS B C 1
ATOM 6763 O O . CYS B 1 408 ? -14.289 22.859 18.828 1 72.12 408 CYS B O 1
ATOM 6765 N N . HIS B 1 409 ? -13.852 21.891 16.891 1 72.62 409 HIS B N 1
ATOM 6766 C CA . HIS B 1 409 ? -14.32 23.047 16.141 1 72.62 409 HIS B CA 1
ATOM 6767 C C . HIS B 1 409 ? -15.797 23.312 16.391 1 72.62 409 HIS B C 1
ATOM 6769 O O . HIS B 1 409 ? -16.219 24.469 16.5 1 72.62 409 HIS B O 1
ATOM 6775 N N . VAL B 1 410 ? -16.562 22.234 16.438 1 73.38 410 VAL B N 1
ATOM 6776 C CA . VAL B 1 410 ? -18 22.359 16.656 1 73.38 410 VAL B CA 1
ATOM 6777 C C . VAL B 1 410 ? -18.266 23.031 18.016 1 73.38 410 VAL B C 1
ATOM 6779 O O . VAL B 1 410 ? -19.125 23.906 18.125 1 73.38 410 VAL B O 1
ATOM 6782 N N . LYS B 1 411 ? -17.547 22.594 18.938 1 72.25 411 LYS B N 1
ATOM 6783 C CA . LYS B 1 411 ? -17.688 23.172 20.266 1 72.25 411 LYS B CA 1
ATOM 6784 C C . LYS B 1 411 ? -17.297 24.641 20.266 1 72.25 411 LYS B C 1
ATOM 6786 O O . LYS B 1 411 ? -18 25.484 20.844 1 72.25 411 LYS B O 1
ATOM 6791 N N . VAL B 1 412 ? -16.188 24.969 19.656 1 73.44 412 VAL B N 1
ATOM 6792 C CA . VAL B 1 412 ? -15.695 26.344 19.594 1 73.44 412 VAL B CA 1
ATOM 6793 C C . VAL B 1 412 ? -16.734 27.219 18.891 1 73.44 412 VAL B C 1
ATOM 6795 O O . VAL B 1 412 ? -17.031 28.328 19.344 1 73.44 412 VAL B O 1
ATOM 6798 N N . LEU B 1 413 ? -17.281 26.734 17.828 1 75 413 LEU B N 1
ATOM 6799 C CA . LEU B 1 413 ? -18.297 27.469 17.078 1 75 413 LEU B CA 1
ATOM 6800 C C . LEU B 1 413 ? -19.562 27.656 17.906 1 75 413 LEU B C 1
ATOM 6802 O O . LEU B 1 413 ? -20.203 28.719 17.844 1 75 413 LEU B O 1
ATOM 6806 N N . GLY B 1 414 ? -19.906 26.547 18.609 1 70.94 414 GLY B N 1
ATOM 6807 C CA . GLY B 1 414 ? -21.047 26.656 19.5 1 70.94 414 GLY B CA 1
ATOM 6808 C C . GLY B 1 414 ? -20.859 27.719 20.578 1 70.94 414 GLY B C 1
ATOM 6809 O O . GLY B 1 414 ? -21.781 28.5 20.844 1 70.94 414 GLY B O 1
ATOM 6810 N N . ASP B 1 415 ? -19.719 27.75 21.156 1 72.06 415 ASP B N 1
ATOM 6811 C CA . ASP B 1 415 ? -19.391 28.734 22.188 1 72.06 415 ASP B CA 1
ATOM 6812 C C . ASP B 1 415 ? -19.406 30.141 21.609 1 72.06 415 ASP B C 1
ATOM 6814 O O . ASP B 1 415 ? -19.875 31.078 22.266 1 72.06 415 ASP B O 1
ATOM 6818 N N . MET B 1 416 ? -18.922 30.297 20.453 1 71.62 416 MET B N 1
ATOM 6819 C CA . MET B 1 416 ? -18.906 31.594 19.781 1 71.62 416 MET B CA 1
ATOM 6820 C C . MET B 1 416 ? -20.328 32.062 19.484 1 71.62 416 MET B C 1
ATOM 6822 O O . MET B 1 416 ? -20.641 33.25 19.609 1 71.62 416 MET B O 1
ATOM 6826 N N . ASP B 1 417 ? -21.125 31.094 19.016 1 74.38 417 ASP B N 1
ATOM 6827 C CA . ASP B 1 417 ? -22.516 31.391 18.703 1 74.38 417 ASP B CA 1
ATOM 6828 C C . ASP B 1 417 ? -23.266 31.859 19.953 1 74.38 417 ASP B C 1
ATOM 6830 O O . ASP B 1 417 ? -24.047 32.812 19.891 1 74.38 417 ASP B O 1
ATOM 6834 N N . MET B 1 418 ? -23.016 31.219 21.047 1 73.06 418 MET B N 1
ATOM 6835 C CA . MET B 1 418 ? -23.641 31.578 22.312 1 73.06 418 MET B CA 1
ATOM 6836 C C . MET B 1 418 ? -23.188 32.969 22.766 1 73.06 418 MET B C 1
ATOM 6838 O O . MET B 1 418 ? -24 33.75 23.281 1 73.06 418 MET B O 1
ATOM 6842 N N . LEU B 1 419 ? -21.922 33.25 22.531 1 67.5 419 LEU B N 1
ATOM 6843 C CA . LEU B 1 419 ? -21.375 34.562 22.906 1 67.5 419 LEU B CA 1
ATOM 6844 C C . LEU B 1 419 ? -21.922 35.656 22 1 67.5 419 LEU B C 1
ATOM 6846 O O . LEU B 1 419 ? -22.172 36.75 22.469 1 67.5 419 LEU B O 1
ATOM 6850 N N . ASN B 1 420 ? -21.938 35.344 20.75 1 67.88 420 ASN B N 1
ATOM 6851 C CA . ASN B 1 420 ? -22.484 36.312 19.797 1 67.88 420 ASN B CA 1
ATOM 6852 C C . ASN B 1 420 ? -23.938 36.625 20.094 1 67.88 420 ASN B C 1
ATOM 6854 O O . ASN B 1 420 ? -24.406 37.719 19.844 1 67.88 420 ASN B O 1
ATOM 6858 N N . SER B 1 421 ? -24.578 35.5 20.344 1 61.25 421 SER B N 1
ATOM 6859 C CA . SER B 1 421 ? -25.984 35.719 20.672 1 61.25 421 SER B CA 1
ATOM 6860 C C . SER B 1 421 ? -26.109 36.562 21.922 1 61.25 421 SER B C 1
ATOM 6862 O O . SER B 1 421 ? -27.125 37.25 22.109 1 61.25 421 SER B O 1
ATOM 6864 N N . ARG B 1 422 ? -25 36.344 22.594 1 55.31 422 ARG B N 1
ATOM 6865 C CA . ARG B 1 422 ? -25 37.25 23.734 1 55.31 422 ARG B CA 1
ATOM 6866 C C . ARG B 1 422 ? -24.547 38.656 23.328 1 55.31 422 ARG B C 1
ATOM 6868 O O . ARG B 1 422 ? -23.797 38.812 22.359 1 55.31 422 ARG B O 1
ATOM 6875 N N . ARG B 1 423 ? -24.734 39.688 23.578 1 49.75 423 ARG B N 1
ATOM 6876 C CA . ARG B 1 423 ? -24.719 41.094 23.172 1 49.75 423 ARG B CA 1
ATOM 6877 C C . ARG B 1 423 ? -23.422 41.438 22.453 1 49.75 423 ARG B C 1
ATOM 6879 O O . ARG B 1 423 ? -23.453 41.812 21.266 1 49.75 423 ARG B O 1
ATOM 6886 N N . GLY B 1 424 ? -22.516 42.5 22.719 1 41.41 424 GLY B N 1
ATOM 6887 C CA . GLY B 1 424 ? -21.625 43.531 22.203 1 41.41 424 GLY B CA 1
ATOM 6888 C C . GLY B 1 424 ? -20.266 43 21.828 1 41.41 424 GLY B C 1
ATOM 6889 O O . GLY B 1 424 ? -19.312 43.781 21.625 1 41.41 424 GLY B O 1
ATOM 6890 N N . SER B 1 425 ? -19.922 41.656 21.797 1 41.97 425 SER B N 1
ATOM 6891 C CA . SER B 1 425 ? -18.516 41.312 21.766 1 41.97 425 SER B CA 1
ATOM 6892 C C . SER B 1 425 ? -18.078 40.938 20.344 1 41.97 425 SER B C 1
ATOM 6894 O O . SER B 1 425 ? -18.828 40.281 19.609 1 41.97 425 SER B O 1
ATOM 6896 N N . THR B 1 426 ? -17.156 41.562 19.766 1 46.5 426 THR B N 1
ATOM 6897 C CA . THR B 1 426 ? -16.547 41.344 18.453 1 46.5 426 THR B CA 1
ATOM 6898 C C . THR B 1 426 ? -15.977 39.938 18.328 1 46.5 426 THR B C 1
ATOM 6900 O O . THR B 1 426 ? -15.609 39.344 19.328 1 46.5 426 THR B O 1
ATOM 6903 N N . LEU B 1 427 ? -16.078 39.281 17.203 1 48.06 427 LEU B N 1
ATOM 6904 C CA . LEU B 1 427 ? -15.617 37.938 16.828 1 48.06 427 LEU B CA 1
ATOM 6905 C C . LEU B 1 427 ? -14.242 37.656 17.422 1 48.06 427 LEU B C 1
ATOM 6907 O O . LEU B 1 427 ? -14 36.562 17.922 1 48.06 427 LEU B O 1
ATOM 6911 N N . SER B 1 428 ? -13.344 38.594 17.312 1 45.88 428 SER B N 1
ATOM 6912 C CA . SER B 1 428 ? -11.992 38.438 17.828 1 45.88 428 SER B CA 1
ATOM 6913 C C . SER B 1 428 ? -12.008 38.188 19.328 1 45.88 428 SER B C 1
ATOM 6915 O O . SER B 1 428 ? -11.258 37.344 19.844 1 45.88 428 SER B O 1
ATOM 6917 N N . LYS B 1 429 ? -12.883 38.875 20.078 1 49.75 429 LYS B N 1
ATOM 6918 C CA . LYS B 1 429 ? -12.977 38.781 21.531 1 49.75 429 LYS B CA 1
ATOM 6919 C C . LYS B 1 429 ? -13.602 37.469 21.953 1 49.75 429 LYS B C 1
ATOM 6921 O O . LYS B 1 429 ? -13.203 36.875 22.953 1 49.75 429 LYS B O 1
ATOM 6926 N N . ALA B 1 430 ? -14.422 37.031 21.141 1 46.12 430 ALA B N 1
ATOM 6927 C CA . ALA B 1 430 ? -15.086 35.75 21.453 1 46.12 430 ALA B CA 1
ATOM 6928 C C . ALA B 1 430 ? -14.133 34.562 21.281 1 46.12 430 ALA B C 1
ATOM 6930 O O . ALA B 1 430 ? -14.117 33.656 22.109 1 46.12 430 ALA B O 1
ATOM 6931 N N . VAL B 1 431 ? -13.398 34.656 20.25 1 50.66 431 VAL B N 1
ATOM 6932 C CA . VAL B 1 431 ? -12.422 33.594 20.016 1 50.66 431 VAL B CA 1
ATOM 6933 C C . VAL B 1 431 ? -11.367 33.594 21.125 1 50.66 431 VAL B C 1
ATOM 6935 O O . VAL B 1 431 ? -10.969 32.562 21.609 1 50.66 431 VAL B O 1
ATOM 6938 N N . GLY B 1 432 ? -10.859 34.781 21.438 1 48.03 432 GLY B N 1
ATOM 6939 C CA . GLY B 1 432 ? -9.891 34.969 22.5 1 48.03 432 GLY B CA 1
ATOM 6940 C C . GLY B 1 432 ? -10.383 34.469 23.844 1 48.03 432 GLY B C 1
ATOM 6941 O O . GLY B 1 432 ? -9.617 33.875 24.625 1 48.03 432 GLY B O 1
ATOM 6942 N N . GLN B 1 433 ? -11.594 34.688 24.203 1 45.53 433 GLN B N 1
ATOM 6943 C CA . GLN B 1 433 ? -12.18 34.281 25.484 1 45.53 433 GLN B CA 1
ATOM 6944 C C . GLN B 1 433 ? -12.344 32.75 25.547 1 45.53 433 GLN B C 1
ATOM 6946 O O . GLN B 1 433 ? -12.242 32.156 26.625 1 45.53 433 GLN B O 1
ATOM 6951 N N . VAL B 1 434 ? -12.539 32.281 24.359 1 45.59 434 VAL B N 1
ATOM 6952 C CA . VAL B 1 434 ? -12.812 30.844 24.344 1 45.59 434 VAL B CA 1
ATOM 6953 C C . VAL B 1 434 ? -11.5 30.062 24.266 1 45.59 434 VAL B C 1
ATOM 6955 O O . VAL B 1 434 ? -11.375 28.984 24.828 1 45.59 434 VAL B O 1
ATOM 6958 N N . THR B 1 435 ? -10.531 30.641 23.562 1 43.94 435 THR B N 1
ATOM 6959 C CA . THR B 1 435 ? -9.273 29.938 23.359 1 43.94 435 THR B CA 1
ATOM 6960 C C . THR B 1 435 ? -8.297 30.234 24.484 1 43.94 435 THR B C 1
ATOM 6962 O O . THR B 1 435 ? -7.332 29.5 24.703 1 43.94 435 THR B O 1
ATOM 6965 N N . LYS B 1 436 ? -8.086 31.5 25.172 1 44.16 436 LYS B N 1
ATOM 6966 C CA . LYS B 1 436 ? -7.156 31.938 26.203 1 44.16 436 LYS B CA 1
ATOM 6967 C C . LYS B 1 436 ? -7.301 31.078 27.469 1 44.16 436 LYS B C 1
ATOM 6969 O O . LYS B 1 436 ? -6.363 30.984 28.266 1 44.16 436 LYS B O 1
ATOM 6974 N N . ASN B 1 437 ? -8.398 30.641 27.766 1 37.03 437 ASN B N 1
ATOM 6975 C CA . ASN B 1 437 ? -8.359 30.094 29.125 1 37.03 437 ASN B CA 1
ATOM 6976 C C . ASN B 1 437 ? -7.324 28.984 29.25 1 37.03 437 ASN B C 1
ATOM 6978 O O . ASN B 1 437 ? -6.828 28.719 30.359 1 37.03 437 ASN B O 1
ATOM 6982 N N . ASN B 1 438 ? -7.129 28.172 28.281 1 34.88 438 ASN B N 1
ATOM 6983 C CA . ASN B 1 438 ? -6.43 26.953 28.688 1 34.88 438 ASN B CA 1
ATOM 6984 C C . ASN B 1 438 ? -4.941 27.031 28.359 1 34.88 438 ASN B C 1
ATOM 6986 O O . ASN B 1 438 ? -4.215 26.047 28.516 1 34.88 438 ASN B O 1
ATOM 6990 N N . PHE B 1 439 ? -4.48 28.016 27.531 1 33.34 439 PHE B N 1
ATOM 6991 C CA . PHE B 1 439 ? -3.086 27.875 27.125 1 33.34 439 PHE B CA 1
ATOM 6992 C C . PHE B 1 439 ? -2.164 28.531 28.141 1 33.34 439 PHE B C 1
ATOM 6994 O O . PHE B 1 439 ? -0.968 28.703 27.891 1 33.34 439 PHE B O 1
ATOM 7001 N N . ARG B 1 440 ? -2.582 29.234 29.188 1 30.42 440 ARG B N 1
ATOM 7002 C CA . ARG B 1 440 ? -1.665 29.953 30.062 1 30.42 440 ARG B CA 1
ATOM 7003 C C . ARG B 1 440 ? -0.622 29.016 30.656 1 30.42 440 ARG B C 1
ATOM 7005 O O . ARG B 1 440 ? 0.093 29.391 31.594 1 30.42 440 ARG B O 1
ATOM 7012 N N . THR B 1 441 ? -0.646 27.703 30.484 1 26.45 441 THR B N 1
ATOM 7013 C CA . THR B 1 441 ? 0.318 27.156 31.438 1 26.45 441 THR B CA 1
ATOM 7014 C C . THR B 1 441 ? 1.72 27.688 31.156 1 26.45 441 THR B C 1
ATOM 7016 O O . THR B 1 441 ? 2.012 28.109 30.031 1 26.45 441 THR B O 1
ATOM 7019 N N . ALA B 1 442 ? 2.766 27.391 32.125 1 29.09 442 ALA B N 1
ATOM 7020 C CA . ALA B 1 442 ? 3.971 27.766 32.844 1 29.09 442 ALA B CA 1
ATOM 7021 C C . ALA B 1 442 ? 5.211 27.641 31.969 1 29.09 442 ALA B C 1
ATOM 7023 O O . ALA B 1 442 ? 6.34 27.766 32.469 1 29.09 442 ALA B O 1
ATOM 7024 N N . ILE B 1 443 ? 5.145 27.188 30.734 1 27.41 443 ILE B N 1
ATOM 7025 C CA . ILE B 1 443 ? 6.469 26.594 30.578 1 27.41 443 ILE B CA 1
ATOM 7026 C C . ILE B 1 443 ? 7.5 27.688 30.328 1 27.41 443 ILE B C 1
ATOM 7028 O O . ILE B 1 443 ? 8.641 27.406 29.969 1 27.41 443 ILE B O 1
ATOM 7032 N N . ILE B 1 444 ? 7.027 28.953 30.062 1 26.53 444 ILE B N 1
ATOM 7033 C CA . ILE B 1 444 ? 8.242 29.688 29.734 1 26.53 444 ILE B CA 1
ATOM 7034 C C . ILE B 1 444 ? 9.102 29.844 31 1 26.53 444 ILE B C 1
ATOM 7036 O O . ILE B 1 444 ? 8.656 30.391 32 1 26.53 444 ILE B O 1
ATOM 7040 N N . PRO B 1 445 ? 10.156 29.016 31.312 1 26.73 445 PRO B N 1
ATOM 7041 C CA . PRO B 1 445 ? 10.977 29.344 32.469 1 26.73 445 PRO B CA 1
ATOM 7042 C C . PRO B 1 445 ? 11.328 30.828 32.562 1 26.73 445 PRO B C 1
ATOM 7044 O O . PRO B 1 445 ? 11.43 31.5 31.531 1 26.73 445 PRO B O 1
ATOM 7047 N N . SER B 1 446 ? 10.891 31.547 33.688 1 29.58 446 SER B N 1
ATOM 7048 C CA . SER B 1 446 ? 11.125 32.875 34.188 1 29.58 446 SER B CA 1
ATOM 7049 C C . SER B 1 446 ? 12.578 33.312 34 1 29.58 446 SER B C 1
ATOM 7051 O O . SER B 1 446 ? 12.984 34.375 34.438 1 29.58 446 SER B O 1
ATOM 7053 N N . PHE B 1 447 ? 13.547 32.375 33.562 1 28.48 447 PHE B N 1
ATOM 7054 C CA . PHE B 1 447 ? 14.906 32.781 33.875 1 28.48 447 PHE B CA 1
ATOM 7055 C C . PHE B 1 447 ? 15.211 34.125 33.219 1 28.48 447 PHE B C 1
ATOM 7057 O O . PHE B 1 447 ? 16.172 34.812 33.594 1 28.48 447 PHE B O 1
ATOM 7064 N N . LEU B 1 448 ? 14.695 34.281 31.984 1 24.22 448 LEU B N 1
ATOM 7065 C CA . LEU B 1 448 ? 15.43 35.375 31.359 1 24.22 448 LEU B CA 1
ATOM 7066 C C . LEU B 1 448 ? 14.945 36.719 31.875 1 24.22 448 LEU B C 1
ATOM 7068 O O . LEU B 1 448 ? 15.461 37.781 31.484 1 24.22 448 LEU B O 1
ATOM 7072 N N . THR B 1 449 ? 13.625 36.781 32.281 1 22.73 449 THR B N 1
ATOM 7073 C CA . THR B 1 449 ? 13.258 38.156 32.531 1 22.73 449 THR B CA 1
ATOM 7074 C C . THR B 1 449 ? 13.734 38.625 33.906 1 22.73 449 THR B C 1
ATOM 7076 O O . THR B 1 449 ? 13.195 38.188 34.906 1 22.73 449 THR B O 1
ATOM 7079 N N . THR B 1 450 ? 15.094 38.688 34.125 1 25.17 450 THR B N 1
ATOM 7080 C CA . THR B 1 450 ? 15.68 39.312 35.312 1 25.17 450 THR B CA 1
ATOM 7081 C C . THR B 1 450 ? 15.078 40.688 35.531 1 25.17 450 THR B C 1
ATOM 7083 O O . THR B 1 450 ? 15.406 41.656 34.844 1 25.17 450 THR B O 1
ATOM 7086 N N . LYS B 1 451 ? 13.773 40.844 35.562 1 24.78 451 LYS B N 1
ATOM 7087 C CA . LYS B 1 451 ? 13.383 42.219 35.906 1 24.78 451 LYS B CA 1
ATOM 7088 C C . LYS B 1 451 ? 13.914 42.594 37.281 1 24.78 451 LYS B C 1
ATOM 7090 O O . LYS B 1 451 ? 13.766 41.812 38.25 1 24.78 451 LYS B O 1
ATOM 7095 N N . GLY B 1 452 ? 14.969 43.375 37.5 1 24.98 452 GLY B N 1
ATOM 7096 C CA . GLY B 1 452 ? 15.578 44.094 38.625 1 24.98 452 GLY B CA 1
ATOM 7097 C C . GLY B 1 452 ? 14.57 44.781 39.5 1 24.98 452 GLY B C 1
ATOM 7098 O O . GLY B 1 452 ? 14.758 45.969 39.844 1 24.98 452 GLY B O 1
ATOM 7099 N N . ASN B 1 453 ? 13.328 44.188 39.688 1 21.25 453 ASN B N 1
ATOM 7100 C CA . ASN B 1 453 ? 12.484 45.062 40.469 1 21.25 453 ASN B CA 1
ATOM 7101 C C . ASN B 1 453 ? 13.047 45.281 41.875 1 21.25 453 ASN B C 1
ATOM 7103 O O . ASN B 1 453 ? 13.266 44.312 42.625 1 21.25 453 ASN B O 1
ATOM 7107 N N . LYS B 1 454 ? 13.719 46.375 42.156 1 23.56 454 LYS B N 1
ATOM 7108 C CA . LYS B 1 454 ? 14.227 47.062 43.344 1 23.56 454 LYS B CA 1
ATOM 7109 C C . LYS B 1 454 ? 13.125 47.219 44.406 1 23.56 454 LYS B C 1
ATOM 7111 O O . LYS B 1 454 ? 12.234 48.031 44.25 1 23.56 454 LYS B O 1
ATOM 7116 N N . LYS B 1 455 ? 12.766 45.969 44.938 1 24.03 455 LYS B N 1
ATOM 7117 C CA . LYS B 1 455 ? 11.844 46.094 46.062 1 24.03 455 LYS B CA 1
ATOM 7118 C C . LYS B 1 455 ? 12.43 47 47.156 1 24.03 455 LYS B C 1
ATOM 7120 O O . LYS B 1 455 ? 13.531 46.719 47.656 1 24.03 455 LYS B O 1
ATOM 7125 N N . LYS B 1 456 ? 11.852 48.156 47.375 1 20.62 456 LYS B N 1
ATOM 7126 C CA . LYS B 1 456 ? 11.969 49.094 48.5 1 20.62 456 LYS B CA 1
ATOM 7127 C C . LYS B 1 456 ? 11.445 48.5 49.781 1 20.62 456 LYS B C 1
ATOM 7129 O O . LYS B 1 456 ? 10.266 48.156 49.875 1 20.62 456 LYS B O 1
ATOM 7134 N N . LYS B 1 457 ? 12.312 47.75 50.531 1 21.64 457 LYS B N 1
ATOM 7135 C CA . LYS B 1 457 ? 12.156 47.156 51.875 1 21.64 457 LYS B CA 1
ATOM 7136 C C . LYS B 1 457 ? 11.625 48.188 52.875 1 21.64 457 LYS B C 1
ATOM 7138 O O . LYS B 1 457 ? 12.383 49.031 53.375 1 21.64 457 LYS B O 1
ATOM 7143 N N . ASP B 1 458 ? 10.461 48.688 52.656 1 18.92 458 ASP B N 1
ATOM 7144 C CA . ASP B 1 458 ? 10.055 49.594 53.719 1 18.92 458 ASP B CA 1
ATOM 7145 C C . ASP B 1 458 ? 9.961 48.844 55.062 1 18.92 458 ASP B C 1
ATOM 7147 O O . ASP B 1 458 ? 9.727 47.625 55.094 1 18.92 458 ASP B O 1
ATOM 7151 N N . LYS B 1 459 ? 10.102 49.594 56.25 1 19.44 459 LYS B N 1
ATOM 7152 C CA . LYS B 1 459 ? 10.453 49.656 57.656 1 19.44 459 LYS B CA 1
ATOM 7153 C C . LYS B 1 459 ? 9.336 49.094 58.531 1 19.44 459 LYS B C 1
ATOM 7155 O O . LYS B 1 459 ? 9.492 49 59.75 1 19.44 459 LYS B O 1
ATOM 7160 N N . LYS B 1 460 ? 8.047 49 58.156 1 19.03 460 LYS B N 1
ATOM 7161 C CA . LYS B 1 460 ? 7.273 49.438 59.312 1 19.03 460 LYS B CA 1
ATOM 7162 C C . LYS B 1 460 ? 7.273 48.375 60.406 1 19.03 460 LYS B C 1
ATOM 7164 O O . LYS B 1 460 ? 7.434 47.188 60.125 1 19.03 460 LYS B O 1
ATOM 7169 N N . ASN B 1 461 ? 6.996 48.844 61.625 1 17.09 461 ASN B N 1
ATOM 7170 C CA . ASN B 1 461 ? 7.102 48.75 63.094 1 17.09 461 ASN B CA 1
ATOM 7171 C C . ASN B 1 461 ? 6.332 47.531 63.625 1 17.09 461 ASN B C 1
ATOM 7173 O O . ASN B 1 461 ? 6.891 46.719 64.312 1 17.09 461 ASN B O 1
ATOM 7177 N N . GLN B 1 462 ? 5.031 47.656 64.062 1 17.45 462 GLN B N 1
ATOM 7178 C CA . GLN B 1 462 ? 4.719 47.625 65.5 1 17.45 462 GLN B CA 1
ATOM 7179 C C . GLN B 1 462 ? 4.023 46.344 65.875 1 17.45 462 GLN B C 1
ATOM 7181 O O . GLN B 1 462 ? 3.492 46.219 66.938 1 17.45 462 GLN B O 1
ATOM 7186 N N . VAL B 1 463 ? 4.004 45.344 65.062 1 17.23 463 VAL B N 1
ATOM 7187 C CA . VAL B 1 463 ? 2.816 44.562 65.375 1 17.23 463 VAL B CA 1
ATOM 7188 C C . VAL B 1 463 ? 2.992 43.938 66.75 1 17.23 463 VAL B C 1
ATOM 7190 O O . VAL B 1 463 ? 3.885 43.094 66.938 1 17.23 463 VAL B O 1
ATOM 7193 N N . SER B 1 464 ? 2.402 44.531 67.812 1 16.42 464 SER B N 1
ATOM 7194 C CA . SER B 1 464 ? 2.352 44.25 69.25 1 16.42 464 SER B CA 1
ATOM 7195 C C . SER B 1 464 ? 1.606 42.938 69.5 1 16.42 464 SER B C 1
ATOM 7197 O O . SER B 1 464 ? 1.854 42.281 70.5 1 16.42 464 SER B O 1
ATOM 7199 N N . THR B 1 465 ? 0.586 42.719 68.625 1 16.48 465 THR B N 1
ATOM 7200 C CA . THR B 1 465 ? -0.577 42.469 69.5 1 16.48 465 THR B CA 1
ATOM 7201 C C . THR B 1 465 ? -0.416 41.125 70.25 1 16.48 465 THR B C 1
ATOM 7203 O O . THR B 1 465 ? 0.252 40.219 69.75 1 16.48 465 THR B O 1
ATOM 7206 N N . THR B 1 466 ? -1.35 41.031 71.188 1 16.48 466 THR B N 1
ATOM 7207 C CA . THR B 1 466 ? -1.619 40.562 72.562 1 16.48 466 THR B CA 1
ATOM 7208 C C . THR B 1 466 ? -1.873 39.062 72.562 1 16.48 466 THR B C 1
ATOM 7210 O O . THR B 1 466 ? -2.098 38.438 71.562 1 16.48 466 THR B O 1
ATOM 7213 N N . GLN B 1 467 ? -3.049 38.719 73.125 1 15.7 467 GLN B N 1
ATOM 7214 C CA . GLN B 1 467 ? -3.277 38.156 74.438 1 15.7 467 GLN B CA 1
ATOM 7215 C C . GLN B 1 467 ? -3.582 36.656 74.312 1 15.7 467 GLN B C 1
ATOM 7217 O O . GLN B 1 467 ? -3.053 35.875 75.125 1 15.7 467 GLN B O 1
ATOM 7222 N N . VAL B 1 468 ? -4.664 36.25 73.625 1 16.56 468 VAL B N 1
ATOM 7223 C CA . VAL B 1 468 ? -5.738 35.75 74.5 1 16.56 468 VAL B CA 1
ATOM 7224 C C . VAL B 1 468 ? -5.434 34.312 74.875 1 16.56 468 VAL B C 1
ATOM 7226 O O . VAL B 1 468 ? -4.66 33.594 74.25 1 16.56 468 VAL B O 1
ATOM 7229 N N . THR B 1 469 ? -6.512 33.688 75.688 1 16.92 469 THR B N 1
ATOM 7230 C CA . THR B 1 469 ? -6.883 33.094 76.938 1 16.92 469 THR B CA 1
ATOM 7231 C C . THR B 1 469 ? -6.805 31.562 76.875 1 16.92 469 THR B C 1
ATOM 7233 O O . THR B 1 469 ? -6.941 31 75.75 1 16.92 469 THR B O 1
ATOM 7236 N N . PRO B 1 470 ? -6.871 30.953 78.062 1 17.39 470 PRO B N 1
ATOM 7237 C CA . PRO B 1 470 ? -6.426 29.75 78.75 1 17.39 470 PRO B CA 1
ATOM 7238 C C . PRO B 1 470 ? -7.258 28.516 78.438 1 17.39 470 PRO B C 1
ATOM 7240 O O . PRO B 1 470 ? -6.766 27.391 78.5 1 17.39 470 PRO B O 1
ATOM 7243 N N . ILE B 1 471 ? -8.641 28.75 78.125 1 17.14 471 ILE B N 1
ATOM 7244 C CA . ILE B 1 471 ? -9.555 28.156 79.062 1 17.14 471 ILE B CA 1
ATOM 7245 C C . ILE B 1 471 ? -9.43 26.625 79.062 1 17.14 471 ILE B C 1
ATOM 7247 O O . ILE B 1 471 ? -9 26.078 78 1 17.14 471 ILE B O 1
ATOM 7251 N N . ASP B 1 472 ? -10.57 25.891 79.75 1 16.47 472 ASP B N 1
ATOM 7252 C CA . ASP B 1 472 ? -11.07 25.047 80.875 1 16.47 472 ASP B CA 1
ATOM 7253 C C . ASP B 1 472 ? -11.25 23.609 80.375 1 16.47 472 ASP B C 1
ATOM 7255 O O . ASP B 1 472 ? -11.359 23.344 79.188 1 16.47 472 ASP B O 1
ATOM 7259 N N . ASN B 1 473 ? -11.438 22.703 81.438 1 18.19 473 ASN B N 1
ATOM 7260 C CA . ASN B 1 473 ? -11.344 21.344 81.938 1 18.19 473 ASN B CA 1
ATOM 7261 C C . ASN B 1 473 ? -12.422 20.438 81.375 1 18.19 473 ASN B C 1
ATOM 7263 O O . ASN B 1 473 ? -12.289 19.219 81.375 1 18.19 473 ASN B O 1
ATOM 7267 N N . PRO B 1 474 ? -13.836 20.891 81.5 1 16.64 474 PRO B N 1
ATOM 7268 C CA . PRO B 1 474 ? -14.805 20.156 82.312 1 16.64 474 PRO B CA 1
ATOM 7269 C C . PRO B 1 474 ? -15.078 18.75 81.812 1 16.64 474 PRO B C 1
ATOM 7271 O O . PRO B 1 474 ? -14.688 18.438 80.688 1 16.64 474 PRO B O 1
ATOM 7274 N N . GLU B 1 475 ? -16.547 18.328 81.938 1 16.89 475 GLU B N 1
ATOM 7275 C CA . GLU B 1 475 ? -17.547 17.516 82.625 1 16.89 475 GLU B CA 1
ATOM 7276 C C . GLU B 1 475 ? -17.828 16.219 81.875 1 16.89 475 GLU B C 1
ATOM 7278 O O . GLU B 1 475 ? -17.469 16.094 80.688 1 16.89 475 GLU B O 1
ATOM 7283 N N . SER B 1 476 ? -19.203 15.586 82.188 1 16.7 476 SER B N 1
ATOM 7284 C CA . SER B 1 476 ? -20.062 14.594 82.812 1 16.7 476 SER B CA 1
ATOM 7285 C C . SER B 1 476 ? -20.531 13.547 81.812 1 16.7 476 SER B C 1
ATOM 7287 O O . SER B 1 476 ? -20.406 12.344 82.062 1 16.7 476 SER B O 1
ATOM 7289 N N . LEU B 1 477 ? -21.859 13.703 81.25 1 17.95 477 LEU B N 1
ATOM 7290 C CA . LEU B 1 477 ? -23.094 13.031 81.688 1 17.95 477 LEU B CA 1
ATOM 7291 C C . LEU B 1 477 ? -23.109 11.586 81.188 1 17.95 477 LEU B C 1
ATOM 7293 O O . LEU B 1 477 ? -22.438 11.25 80.188 1 17.95 477 LEU B O 1
ATOM 7297 N N . LEU B 1 478 ? -24.312 10.703 81.625 1 17.28 478 LEU B N 1
ATOM 7298 C CA . LEU B 1 478 ? -25.484 10.039 82.188 1 17.28 478 LEU B CA 1
ATOM 7299 C C . LEU B 1 478 ? -26.094 9.07 81.188 1 17.28 478 LEU B C 1
ATOM 7301 O O . LEU B 1 478 ? -26.344 7.902 81.5 1 17.28 478 LEU B O 1
ATOM 7305 N N . ASP B 1 479 ? -27.344 9.359 80.875 1 17.56 479 ASP B N 1
ATOM 7306 C CA . ASP B 1 479 ? -28.734 8.891 80.875 1 17.56 479 ASP B CA 1
ATOM 7307 C C . ASP B 1 479 ? -29.062 8.125 79.625 1 17.56 479 ASP B C 1
ATOM 7309 O O . ASP B 1 479 ? -29.625 7.031 79.625 1 17.56 479 ASP B O 1
ATOM 7313 N N . TRP B 1 480 ? -30.016 8.68 78.75 1 19.7 480 TRP B N 1
ATOM 7314 C CA . TRP B 1 480 ? -31.125 7.887 78.25 1 19.7 480 TRP B CA 1
ATOM 7315 C C . TRP B 1 480 ? -30.656 7.043 77.062 1 19.7 480 TRP B C 1
ATOM 7317 O O . TRP B 1 480 ? -29.891 7.516 76.188 1 19.7 480 TRP B O 1
#